Protein AF-A0AAV9RFJ1-F1 (afdb_monomer_lite)

InterPro domains:
  IPR017941 Rieske [2Fe-2S] iron-sulphur domain [PF00355] (71-145)
  IPR017941 Rieske [2Fe-2S] iron-sulphur domain [PS51296] (66-164)
  IPR027033 Cytidine monophosphate-N-acetylneuraminic acid hydroxylase [PTHR46522] (58-634)
  IPR036866 Ribonuclease Z/Hydroxyacylglutathione hydrolase-like [G3DSA:3.60.15.10] (169-332)
  IPR036866 Ribonuclease Z/Hydroxyacylglutathione hydrolase-like [SSF56281] (184-365)
  IPR036922 Rieske [2Fe-2S] iron-sulphur domain superfamily [G3DSA:2.102.10.10] (68-168)
  IPR036922 Rieske [2Fe-2S] iron-sulphur domain superfamily [SSF50022] (71-174)

Organism: NCBI:txid28760

pLDDT: mean 72.51, std 29.25, range [21.67, 98.69]

Secondary structure (DSSP, 8-state):
-------------------------------------------TTSTTSS--S----EEEEEEEEE-HHHHHTPPSEEEEEE-TTT--EEEEEEETTEEEEEESS-TTT-PPEEE-TT-SSS-EEEETTT-PEEETTTTEESSS-TT-BPPEEEEEE-TTS-EEEEEEEEPPGGGSS--PPPPPPTTTEEEEEEETTEEEEEETTEEEEES---SS-BTTTTBEESBPPPTTHHHHHHH-SEEE---SSTTTS-HHHHHHHHHH-TTS-EEEE--SS-TTTTTTTS------EEEE-TT--EESSSSEEEEEEEBSS-TTT-EEEEEEETTEEEEE-TT-SSBGGG---SS-SEEEE------SSTTTTB-STT--HHHHHHHHHHHHHHHHHHHHHHHHHH--SEEEE-S--EE--SGGGHHHHHH-PPPPHHHHHHHHHHH-TTSEE--PPTT-EEEHHHHHH-TT-GGGEEPPPTTS--B-----HHHHHHHHHTTTT-GGGGSTTHHHHHHHHH---S--EEEEEEEE-TTSPBPTTS-EEEEETTTTB--SS--SSS-EEEEEEEEHHHHHHHHHTT--THHHHTTT-EEEEEES----HHHHHIIIIIS-SSPP-HHHHHHHHHHHHHHSPPP------------------------------------------------------------------------------------------------------------------------------------------------------------PPP------------PPP------PPPPPPPP---------------

Radius of gyration: 39.81 Å; chains: 1; bounding box: 115×106×143 Å

Foldseek 3Di:
DDDQDDDDDDDDDDDDDDDDDDDDDDDDDDDDDDDDDDDDDDDPPVVVPPPPDDDQDWDKDFPAKFAQVRLVPDDAAWDWDAHPPPRWIKIWHDDPPDIWIATQFPLALGFGWDDDPPPPPRQWTAGPRHRWIARRVQQATDPDPGGDGGDIWDWDQDPNNMITTMDTGRPQLCPVPFFDADADDWPQWKWADFFFQWIWIHHRPAIEIFQDPQADAWLLQQKDTFWHGPPCSLVSVLVHQEYEQFFQTCSRVPLVSLQSNQVRPLARAYEYEPALFDSCLCVVPSPRRHDHYHYAYASDWDDPDPFKIKGKFAASRCSNTGIWMWIGGSNAIETEREARSCTNSVDDAAAHQEYEYAQWDLLWLPPVQEDDDQSDLVSLQVVLVVVSVVSLVVVLVSCLVRVYQEYEYHNRRIASPDPLCVSSRVRNGIDDVVSSVVSNCVRRVNYHYDYAFNRKMAGSSVCVVPVPDPVRIDHDPPPDGRTDDDHPSCVSLVVLQVLVPDPLVVDPCLVLLLVVQLPQALAQEKEWEFEDASNLHGDPPTDTWIFGRNHRDTDPDDDPDDGKYKYKRFHNSNVSSCSQSVHACCSTISSNRIRMYIPPPDDPNVVNCSRRRVRDSDHRPVVVVVVVVVVVVVPPDDDDDDDDDDDDDDDDDDDDDDDDDDDDDDDDDDDDDDDDDDDDDDDDDDDDDDDDDDDDDDDDDDDDDDDDDDDDDDDDDDDDDDDDDDDDDDDDDDDDDDDDDDDDDDDDDDDDDDDDDDDDDDDDDDDDDDDDDDDDDDDDDDDDDDDDDDDDDDDDDDDDDDDDDDDDDDDDDDDDDDDDDDDDDDDDDDDDDDDDDDDDDD

Sequence (842 aa):
MTLKMLIRVNLHLMSCWPELYRGGSYTWPDSGSTCETFVEGASPKLLRQQLNGKMTARTSMVVLSLDTKEVDSLKDGVNFKKNPSDGKCYIIYKSSSVFKACKNQCKHQGGVFIEDIEDLDGRTVKCTKHNWKLNVSSMKYVNLPDSFQQDELVVEILDEGGMQLVELSPIDPWLTAPRKPLELQEGEVKITYLTHACMELQFGQKCFLFDPWLRGPAFARGWWLLHEPPADCLDRLCAADLIYISHLHSDHLSYPTLKVLSERRPDVPIYVGDTSRPVFWDLEQSKVKLTNIKVTPFGVWQNVDEKLRFMILMDGVHPEVDTCIIVDYKGHMILNTVDCTRPNGGRLPQNVDLMMSDFAGGASGFPMTFQGGKYSNSWKREFIKNERKKLLNYKATLVKSLQPRIYCPFAGYFVEAHPSDKYIKDTNIKNSPEDLNALINKLAPDTKTWTPKPGAMLDLGLALKDPTSSKAITDPPASTKIYKESWEFDLYVDELNSALDSEIFKHSDWIQFYYSWAGFRDYNLVVRMIETDDNFEKLSNGYDYFVDFLDLSFPSTRPDREHHYIEIKNRVGVMRYVVLHGCLWDDLYIGFQNRISRDPDIYHHRFWNHFQTHLPLRCPDWNQFLAGVETLKSRSPSPNTLSPNQRSHQPPTKRSQSEACAATTKTAAPLQKKEQTSRPSTTRIHHTKEVTRPTCPTIPEPTGQNQQSTLSPIPGTRTQPQLDKWGNKTRPTPRPPTRNARPKMAGPPKCKLRACIGTCTPHTQKKRDPKGQPSSQADPTMHHPAHHHAQGKDASPASRRAAQNQAKLRFPTVNLSDARPAAPTYGGQSHHAQVHHSKPCS

Structure (mmCIF, N/CA/C/O backbone):
data_AF-A0AAV9RFJ1-F1
#
_entry.id   AF-A0AAV9RFJ1-F1
#
loop_
_atom_site.group_PDB
_atom_site.id
_atom_site.type_symbol
_atom_site.label_atom_id
_atom_site.label_alt_id
_atom_site.label_comp_id
_atom_site.label_asym_id
_atom_site.label_entity_id
_atom_site.label_seq_id
_atom_site.pdbx_PDB_ins_code
_atom_site.Cartn_x
_atom_site.Cartn_y
_atom_site.Cartn_z
_atom_site.occupancy
_atom_site.B_iso_or_equiv
_atom_site.auth_seq_id
_atom_site.auth_comp_id
_atom_site.auth_asym_id
_atom_site.auth_atom_id
_atom_site.pdbx_PDB_model_num
ATOM 1 N N . MET A 1 1 ? -5.928 24.587 -18.496 1.00 26.61 1 MET A N 1
ATOM 2 C CA . MET A 1 1 ? -6.511 23.295 -18.921 1.00 26.61 1 MET A CA 1
ATOM 3 C C . MET A 1 1 ? -5.387 22.276 -18.982 1.00 26.61 1 MET A C 1
ATOM 5 O O . MET A 1 1 ? -4.255 22.688 -19.178 1.00 26.61 1 MET A O 1
ATOM 9 N N . THR A 1 2 ? -5.697 20.997 -18.759 1.00 24.53 2 THR A N 1
ATOM 10 C CA . THR A 1 2 ? -4.745 19.865 -18.748 1.00 24.53 2 THR A CA 1
ATOM 11 C C . THR A 1 2 ? -3.866 19.763 -17.488 1.00 24.53 2 THR A C 1
ATOM 13 O O . THR A 1 2 ? -2.895 20.489 -17.322 1.00 24.53 2 THR A O 1
ATOM 16 N N . LEU A 1 3 ? -4.247 18.865 -16.565 1.00 22.62 3 LEU A N 1
ATOM 17 C CA . LEU A 1 3 ? -3.451 17.712 -16.097 1.00 22.62 3 LEU A CA 1
ATOM 18 C C . LEU A 1 3 ? -3.885 17.263 -14.683 1.00 22.62 3 LEU A C 1
ATOM 20 O O . LEU A 1 3 ? -3.314 17.655 -13.669 1.00 22.62 3 LEU A O 1
ATOM 24 N N . LYS A 1 4 ? -4.914 16.419 -14.615 1.00 27.06 4 LYS A N 1
ATOM 25 C CA . LYS A 1 4 ? -5.230 15.606 -13.434 1.00 27.06 4 LYS A CA 1
ATOM 26 C C . LYS A 1 4 ? -5.486 14.193 -13.936 1.00 27.06 4 LYS A C 1
ATOM 28 O O . LYS A 1 4 ? -6.610 13.843 -14.272 1.00 27.06 4 LYS A O 1
ATOM 33 N N . MET A 1 5 ? -4.407 13.438 -14.087 1.00 24.27 5 MET A N 1
ATOM 34 C CA . MET A 1 5 ? -4.432 12.062 -14.563 1.00 24.27 5 MET A CA 1
ATOM 35 C C . MET A 1 5 ? -3.676 11.232 -13.531 1.00 24.27 5 MET A C 1
ATOM 37 O O . MET A 1 5 ? -2.452 11.170 -13.532 1.00 24.27 5 MET A O 1
ATOM 41 N N . LEU A 1 6 ? -4.433 10.692 -12.586 1.00 25.56 6 LEU A N 1
ATOM 42 C CA . LEU A 1 6 ? -4.017 9.639 -11.675 1.00 25.56 6 LEU A CA 1
ATOM 43 C C . LEU A 1 6 ? -5.135 8.604 -11.748 1.00 25.56 6 LEU A C 1
ATOM 45 O O . LEU A 1 6 ? -6.279 8.966 -11.494 1.00 25.56 6 LEU A O 1
ATOM 49 N N . ILE A 1 7 ? -4.743 7.381 -12.117 1.00 27.52 7 ILE A N 1
ATOM 50 C CA . ILE A 1 7 ? -5.372 6.093 -11.796 1.00 27.52 7 ILE A CA 1
ATOM 51 C C . ILE A 1 7 ? -6.716 5.810 -12.493 1.00 27.52 7 ILE A C 1
ATOM 53 O O . ILE A 1 7 ? -7.696 6.496 -12.238 1.00 27.52 7 ILE A O 1
ATOM 57 N N . ARG A 1 8 ? -6.795 4.751 -13.322 1.00 30.38 8 ARG A N 1
ATOM 58 C CA . ARG A 1 8 ? -7.927 3.805 -13.221 1.00 30.38 8 ARG A CA 1
ATOM 59 C C . ARG A 1 8 ? -7.742 2.459 -13.919 1.00 30.38 8 ARG A C 1
ATOM 61 O O . ARG A 1 8 ? -7.957 2.365 -15.126 1.00 30.38 8 ARG A O 1
ATOM 68 N N . VAL A 1 9 ? -7.506 1.464 -13.061 1.00 25.45 9 VAL A N 1
ATOM 69 C CA . VAL A 1 9 ? -7.990 0.072 -13.053 1.00 25.45 9 VAL A CA 1
ATOM 70 C C . VAL A 1 9 ? -9.251 -0.255 -13.860 1.00 25.45 9 VAL A C 1
ATOM 72 O O . VAL A 1 9 ? -10.237 0.448 -13.649 1.00 25.45 9 VAL A O 1
ATOM 75 N N . ASN A 1 10 ? -9.302 -1.290 -14.702 1.00 27.69 10 ASN A N 1
ATOM 76 C CA . ASN A 1 10 ? -10.544 -1.972 -15.082 1.00 27.69 10 ASN A CA 1
ATOM 77 C C . ASN A 1 10 ? -10.454 -3.460 -14.710 1.00 27.69 10 ASN A C 1
ATOM 79 O O . ASN A 1 10 ? -9.472 -4.105 -15.066 1.00 27.69 10 ASN A O 1
ATOM 83 N N . LEU A 1 11 ? -11.494 -3.991 -14.063 1.00 25.27 11 LEU A N 1
ATOM 84 C CA . LEU A 1 11 ? -11.711 -5.418 -13.822 1.00 25.27 11 LEU A CA 1
ATOM 85 C C . LEU A 1 11 ? -13.104 -5.810 -14.325 1.00 25.27 11 LEU A C 1
ATOM 87 O O . LEU A 1 11 ? -14.069 -5.052 -14.207 1.00 25.27 11 LEU A O 1
ATOM 91 N N . HIS A 1 12 ? -13.175 -7.007 -14.901 1.00 21.92 12 HIS A N 1
ATOM 92 C CA . HIS A 1 12 ? -14.401 -7.684 -15.297 1.00 21.92 12 HIS A CA 1
ATOM 93 C C . HIS A 1 12 ? -15.091 -8.329 -14.082 1.00 21.92 12 HIS A C 1
ATOM 95 O O . HIS A 1 12 ? -14.453 -8.869 -13.186 1.00 21.92 12 HIS A O 1
ATOM 101 N N . LEU A 1 13 ? -16.419 -8.243 -14.121 1.00 23.84 13 LEU A N 1
ATOM 102 C CA . LEU A 1 13 ? -17.467 -8.877 -13.318 1.00 23.84 13 LEU A CA 1
ATOM 103 C C . LEU A 1 13 ? -17.095 -10.142 -12.518 1.00 23.84 13 LEU A C 1
ATOM 105 O O . LEU A 1 13 ? -16.802 -11.174 -13.109 1.00 23.84 13 LEU A O 1
ATOM 109 N N . MET A 1 14 ? -17.361 -10.118 -11.206 1.00 21.67 14 MET A N 1
ATOM 110 C CA . MET A 1 14 ? -18.034 -11.224 -10.510 1.00 21.67 14 MET A CA 1
ATOM 111 C C . MET A 1 14 ? -18.910 -10.692 -9.368 1.00 21.67 14 MET A C 1
ATOM 113 O O . MET A 1 14 ? -18.450 -10.314 -8.296 1.00 21.67 14 MET A O 1
ATOM 117 N N . SER A 1 15 ? -20.215 -10.693 -9.615 1.00 25.31 15 SER A N 1
ATOM 118 C CA . SER A 1 15 ? -21.238 -10.861 -8.589 1.00 25.31 15 SER A CA 1
ATOM 119 C C . SER A 1 15 ? -21.367 -12.352 -8.273 1.00 25.31 15 SER A C 1
ATOM 121 O O . SER A 1 15 ? -21.667 -13.103 -9.193 1.00 25.31 15 SER A O 1
ATOM 123 N N . CYS A 1 16 ? -21.184 -12.776 -7.025 1.00 24.34 16 CYS A N 1
ATOM 124 C CA . CYS A 1 16 ? -21.621 -14.069 -6.454 1.00 24.34 16 CYS A CA 1
ATOM 125 C C . CYS A 1 16 ? -21.392 -13.939 -4.932 1.00 24.34 16 CYS A C 1
ATOM 127 O O . CYS A 1 16 ? -20.328 -13.484 -4.538 1.00 24.34 16 CYS A O 1
ATOM 129 N N . TRP A 1 17 ? -22.291 -14.160 -3.968 1.00 21.75 17 TRP A N 1
ATOM 130 C CA . TRP A 1 17 ? -23.336 -15.171 -3.745 1.00 21.75 17 TRP A CA 1
ATOM 131 C C . TRP A 1 17 ? -22.938 -16.593 -4.169 1.00 21.75 17 TRP A C 1
ATOM 133 O O . TRP A 1 17 ? -22.791 -16.839 -5.360 1.00 21.75 17 TRP A O 1
ATOM 143 N N . PRO A 1 18 ? -22.712 -17.515 -3.206 1.00 31.55 18 PRO A N 1
ATOM 144 C CA . PRO A 1 18 ? -21.989 -18.754 -3.447 1.00 31.55 18 PRO A CA 1
ATOM 145 C C . PRO A 1 18 ? -22.940 -19.879 -3.849 1.00 31.55 18 PRO A C 1
ATOM 147 O O . PRO A 1 18 ? -23.906 -20.139 -3.138 1.00 31.55 18 PRO A O 1
ATOM 150 N N . GLU A 1 19 ? -22.619 -20.614 -4.910 1.00 23.62 19 GLU A N 1
ATOM 151 C CA . GLU A 1 19 ? -23.041 -22.008 -5.051 1.00 23.62 19 GLU A CA 1
ATOM 152 C C . GLU A 1 19 ? -22.117 -22.759 -6.030 1.00 23.62 19 GLU A C 1
ATOM 154 O O . GLU A 1 19 ? -21.965 -22.399 -7.191 1.00 23.62 19 GLU A O 1
ATOM 159 N N . LEU A 1 20 ? -21.443 -23.770 -5.466 1.00 27.42 20 LEU A N 1
ATOM 160 C CA . LEU A 1 20 ? -21.006 -25.042 -6.054 1.00 27.42 20 LEU A CA 1
ATOM 161 C C . LEU A 1 20 ? -20.701 -25.081 -7.559 1.00 27.42 20 LEU A C 1
ATOM 163 O O . LEU A 1 20 ? -21.618 -25.277 -8.333 1.00 27.42 20 LEU A O 1
ATOM 167 N N . TYR A 1 21 ? -19.420 -25.156 -7.938 1.00 23.72 21 TYR A N 1
ATOM 168 C CA . TYR A 1 21 ? -18.970 -26.071 -9.001 1.00 23.72 21 TYR A CA 1
ATOM 169 C C . TYR A 1 21 ? -17.499 -26.468 -8.784 1.00 23.72 21 TYR A C 1
ATOM 171 O O . TYR A 1 21 ? -16.572 -25.706 -9.042 1.00 23.72 21 TYR A O 1
ATOM 179 N N . ARG A 1 22 ? -17.284 -27.703 -8.307 1.00 27.67 22 ARG A N 1
ATOM 180 C CA . ARG A 1 22 ? -16.073 -28.481 -8.609 1.00 27.67 22 ARG A CA 1
ATOM 181 C C . ARG A 1 22 ? -16.404 -29.370 -9.797 1.00 27.67 22 ARG A C 1
ATOM 183 O O . ARG A 1 22 ? -17.443 -30.025 -9.791 1.00 27.67 22 ARG A O 1
ATOM 190 N N . GLY A 1 23 ? -15.505 -29.410 -10.775 1.00 23.36 23 GLY A N 1
ATOM 191 C CA . GLY A 1 23 ? -15.571 -30.352 -11.883 1.00 23.36 23 GLY A CA 1
ATOM 192 C C . GLY A 1 23 ? -15.609 -31.799 -11.388 1.00 23.36 23 GLY A C 1
ATOM 193 O O . GLY A 1 23 ? -14.775 -32.225 -10.589 1.00 23.36 23 GLY A O 1
ATOM 194 N N . GLY A 1 24 ? -16.590 -32.537 -11.890 1.00 23.38 24 GLY A N 1
ATOM 195 C CA . GLY A 1 24 ? -16.728 -33.978 -11.762 1.00 23.38 24 GLY A CA 1
ATOM 196 C C . GLY A 1 24 ? -17.602 -34.457 -12.911 1.00 23.38 24 GLY A C 1
ATOM 197 O O . GLY A 1 24 ? -18.799 -34.196 -12.935 1.00 23.38 24 GLY A O 1
ATOM 198 N N . SER A 1 25 ? -16.979 -35.097 -13.891 1.00 25.23 25 SER A N 1
ATOM 199 C CA . SER A 1 25 ? -17.618 -35.722 -15.045 1.00 25.23 25 SER A CA 1
ATOM 200 C C . SER A 1 25 ? -18.618 -36.798 -14.613 1.00 25.23 25 SER A C 1
ATOM 202 O O . SER A 1 25 ? -18.194 -37.836 -14.110 1.00 25.23 25 SER A O 1
ATOM 204 N N . TYR A 1 26 ? -19.911 -36.582 -14.858 1.00 22.41 26 TYR A N 1
ATOM 205 C CA . TYR A 1 26 ? -20.922 -37.640 -14.903 1.00 22.41 26 TYR A CA 1
ATOM 206 C C . TYR A 1 26 ? -21.966 -37.306 -15.974 1.00 22.41 26 TYR A C 1
ATOM 208 O O . TYR A 1 26 ? -22.657 -36.296 -15.905 1.00 22.41 26 TYR A O 1
ATOM 216 N N . THR A 1 27 ? -22.039 -38.165 -16.984 1.00 24.88 27 THR A N 1
ATOM 217 C CA . THR A 1 27 ? -23.083 -38.240 -18.014 1.00 24.88 27 THR A CA 1
ATOM 218 C C . THR A 1 27 ? -24.304 -38.978 -17.476 1.00 24.88 27 THR A C 1
ATOM 220 O O . THR A 1 27 ? -24.086 -40.035 -16.894 1.00 24.88 27 THR A O 1
ATOM 223 N N . TRP A 1 28 ? -25.530 -38.498 -17.732 1.00 22.83 28 TRP A N 1
ATOM 224 C CA . TRP A 1 28 ? -26.802 -39.261 -17.790 1.00 22.83 28 TRP A CA 1
ATOM 225 C C . TRP A 1 28 ? -27.907 -38.390 -18.451 1.00 22.83 28 TRP A C 1
ATOM 227 O O . TRP A 1 28 ? -27.690 -37.185 -18.584 1.00 22.83 28 TRP A O 1
ATOM 237 N N . PRO A 1 29 ? -29.019 -38.965 -18.961 1.00 25.20 29 PRO A N 1
ATOM 238 C CA . PRO A 1 29 ? -29.502 -38.712 -20.317 1.00 25.20 29 PRO A CA 1
ATOM 239 C C . PRO A 1 29 ? -30.850 -37.971 -20.394 1.00 25.20 29 PRO A C 1
ATOM 241 O O . PRO A 1 29 ? -31.520 -37.726 -19.393 1.00 25.20 29 PRO A O 1
ATOM 244 N N . ASP A 1 30 ? -31.213 -37.677 -21.641 1.00 26.06 30 ASP A N 1
ATOM 245 C CA . ASP A 1 30 ? -32.448 -37.085 -22.156 1.00 26.06 30 ASP A CA 1
ATOM 246 C C . ASP A 1 30 ? -33.770 -37.517 -21.500 1.00 26.06 30 ASP A C 1
ATOM 248 O O . ASP A 1 30 ? -34.060 -38.697 -21.311 1.00 26.06 30 ASP A O 1
ATOM 252 N N . SER A 1 31 ? -34.636 -36.525 -21.289 1.00 25.59 31 SER A N 1
ATOM 253 C CA . SER A 1 31 ? -36.084 -36.524 -21.577 1.00 25.59 31 SER A CA 1
ATOM 254 C C . SER A 1 31 ? -36.575 -35.095 -21.280 1.00 25.59 31 SER A C 1
ATOM 256 O O . SER A 1 31 ? -36.281 -34.547 -20.228 1.00 25.59 31 SER A O 1
ATOM 258 N N . GLY A 1 32 ? -37.205 -34.334 -22.173 1.00 23.62 32 GLY A N 1
ATOM 259 C CA . GLY A 1 32 ? -38.203 -34.715 -23.158 1.00 23.62 32 GLY A CA 1
ATOM 260 C C . GLY A 1 32 ? -39.590 -34.440 -22.578 1.00 23.62 32 GLY A C 1
ATOM 261 O O . GLY A 1 32 ? -40.211 -35.354 -22.052 1.00 23.62 32 GLY A O 1
ATOM 262 N N . SER A 1 33 ? -40.068 -33.192 -22.626 1.00 23.36 33 SER A N 1
ATOM 263 C CA . SER A 1 33 ? -41.500 -32.879 -22.789 1.00 23.36 33 SER A CA 1
ATOM 264 C C . SER A 1 33 ? -41.757 -31.376 -22.941 1.00 23.36 33 SER A C 1
ATOM 266 O O . SER A 1 33 ? -41.139 -30.523 -22.313 1.00 23.36 33 SER A O 1
ATOM 268 N N . THR A 1 34 ? -42.656 -31.122 -23.878 1.00 24.02 34 THR A N 1
ATOM 269 C CA . THR A 1 34 ? -43.112 -29.888 -24.514 1.00 24.02 34 THR A CA 1
ATOM 270 C C . THR A 1 34 ? -44.300 -29.230 -23.797 1.00 24.02 34 THR A C 1
ATOM 272 O O . THR A 1 34 ? -44.888 -29.835 -22.906 1.00 24.02 34 THR A O 1
ATOM 275 N N . CYS A 1 35 ? -44.681 -28.054 -24.327 1.00 22.61 35 CYS A N 1
ATOM 276 C CA . CYS A 1 35 ? -45.974 -27.330 -24.291 1.00 22.61 35 CYS A CA 1
ATOM 277 C C . CYS A 1 35 ? -45.919 -25.998 -23.522 1.00 22.61 35 CYS A C 1
ATOM 279 O O . CYS A 1 35 ? -45.650 -25.966 -22.329 1.00 22.61 35 CYS A O 1
ATOM 281 N N . GLU A 1 36 ? -45.920 -24.848 -24.206 1.00 23.22 36 GLU A N 1
ATOM 282 C CA . GLU A 1 36 ? -47.013 -24.176 -24.958 1.00 23.22 36 GLU A CA 1
ATOM 283 C C . GLU A 1 36 ? -47.830 -23.192 -24.089 1.00 23.22 36 GLU A C 1
ATOM 285 O O . GLU A 1 36 ? -48.712 -23.573 -23.334 1.00 23.22 36 GLU A O 1
ATOM 290 N N . THR A 1 37 ? -47.476 -21.908 -24.249 1.00 24.58 37 THR A N 1
ATOM 291 C CA . THR A 1 37 ? -48.307 -20.708 -24.523 1.00 24.58 37 THR A CA 1
ATOM 292 C C . THR A 1 37 ? -49.541 -20.279 -23.691 1.00 24.58 37 THR A C 1
ATOM 294 O O . THR A 1 37 ? -50.466 -21.048 -23.465 1.00 24.58 37 THR A O 1
ATOM 297 N N . PHE A 1 38 ? -49.591 -18.938 -23.500 1.00 24.73 38 PHE A N 1
ATOM 298 C CA . PHE A 1 38 ? -50.697 -18.013 -23.129 1.00 24.73 38 PHE A CA 1
ATOM 299 C C . PHE A 1 38 ? -51.061 -17.945 -21.621 1.00 24.73 38 PHE A C 1
ATOM 301 O O . PHE A 1 38 ? -51.048 -18.958 -20.943 1.00 24.73 38 PHE A O 1
ATOM 308 N N . VAL A 1 39 ? -51.339 -16.804 -20.960 1.00 24.98 39 VAL A N 1
ATOM 309 C CA . VAL A 1 39 ? -52.021 -15.537 -21.318 1.00 24.98 39 VAL A CA 1
ATOM 310 C C . VAL A 1 39 ? -51.517 -14.379 -20.415 1.00 24.98 39 VAL A C 1
ATOM 312 O O . VAL A 1 39 ? -51.127 -14.596 -19.269 1.00 24.98 39 VAL A O 1
ATOM 315 N N . GLU A 1 40 ? -51.563 -13.146 -20.932 1.00 27.86 40 GLU A N 1
ATOM 316 C CA . GLU A 1 40 ? -51.359 -11.865 -20.236 1.00 27.86 40 GLU A CA 1
ATOM 317 C C . GLU A 1 40 ? -52.373 -11.577 -19.105 1.00 27.86 40 GLU A C 1
ATOM 319 O O . GLU A 1 40 ? -53.556 -11.881 -19.211 1.00 27.86 40 GLU A O 1
ATOM 324 N N . GLY A 1 41 ? -51.931 -10.847 -18.072 1.00 34.12 41 GLY A N 1
ATOM 325 C CA . GLY A 1 41 ? -52.819 -10.045 -17.219 1.00 34.12 41 GLY A CA 1
ATOM 326 C C . GLY A 1 41 ? -52.964 -10.514 -15.769 1.00 34.12 41 GLY A C 1
ATOM 327 O O . GLY A 1 41 ? -53.931 -11.180 -15.413 1.00 34.12 41 GLY A O 1
ATOM 328 N N . ALA A 1 42 ? -52.065 -10.060 -14.888 1.00 25.14 42 ALA A N 1
ATOM 329 C CA . ALA A 1 42 ? -52.324 -10.021 -13.447 1.00 25.14 42 ALA A CA 1
ATOM 330 C C . ALA A 1 42 ? -51.612 -8.830 -12.773 1.00 25.14 42 ALA A C 1
ATOM 332 O O . ALA A 1 42 ? -50.449 -8.535 -13.036 1.00 25.14 42 ALA A O 1
ATOM 333 N N . SER A 1 43 ? -52.357 -8.140 -11.907 1.00 28.27 43 SER A N 1
ATOM 334 C CA . SER A 1 43 ? -52.012 -6.907 -11.183 1.00 28.27 43 SER A CA 1
ATOM 335 C C . SER A 1 43 ? -50.774 -7.028 -10.258 1.00 28.27 43 SER A C 1
ATOM 337 O O . SER A 1 43 ? -50.578 -8.084 -9.646 1.00 28.27 43 SER A O 1
ATOM 339 N N . PRO A 1 44 ? -49.988 -5.943 -10.038 1.00 30.78 44 PRO A N 1
ATOM 340 C CA . PRO A 1 44 ? -48.752 -5.951 -9.234 1.00 30.78 44 PRO A CA 1
ATOM 341 C C . PRO A 1 44 ? -48.902 -6.361 -7.758 1.00 30.78 44 PRO A C 1
ATOM 343 O O . PRO A 1 44 ? -47.902 -6.515 -7.056 1.00 30.78 44 PRO A O 1
ATOM 346 N N . LYS A 1 45 ? -50.126 -6.538 -7.246 1.00 30.00 45 LYS A N 1
ATOM 347 C CA . LYS A 1 45 ? -50.362 -6.883 -5.835 1.00 30.00 45 LYS A CA 1
ATOM 348 C C . LYS A 1 45 ? -50.179 -8.368 -5.500 1.00 30.00 45 LYS A C 1
ATOM 350 O O . LYS A 1 45 ? -49.984 -8.668 -4.325 1.00 30.00 45 LYS A O 1
ATOM 355 N N . LEU A 1 46 ? -50.159 -9.281 -6.479 1.00 27.28 46 LEU A N 1
ATOM 356 C CA . LEU A 1 46 ? -49.941 -10.716 -6.213 1.00 27.28 46 LEU A CA 1
ATOM 357 C C . LEU A 1 46 ? -48.466 -11.160 -6.269 1.00 27.28 46 LEU A C 1
ATOM 359 O O . LEU A 1 46 ? -48.122 -12.192 -5.699 1.00 27.28 46 LEU A O 1
ATOM 363 N N . LEU A 1 47 ? -47.564 -10.361 -6.855 1.00 27.56 47 LEU A N 1
ATOM 364 C CA . LEU A 1 47 ? -46.130 -10.693 -6.925 1.00 27.56 47 LEU A CA 1
ATOM 365 C C . LEU A 1 47 ? -45.399 -10.602 -5.568 1.00 27.56 47 LEU A C 1
ATOM 367 O O . LEU A 1 47 ? -44.255 -11.036 -5.450 1.00 27.56 47 LEU A O 1
ATOM 371 N N . ARG A 1 48 ? -46.047 -10.064 -4.525 1.00 30.33 48 ARG A N 1
ATOM 372 C CA . ARG A 1 48 ? -45.457 -9.893 -3.185 1.00 30.33 48 ARG A CA 1
ATOM 373 C C . ARG A 1 48 ? -45.503 -11.138 -2.291 1.00 30.33 48 ARG A C 1
ATOM 375 O O . ARG A 1 48 ? -44.914 -11.093 -1.217 1.00 30.33 48 ARG A O 1
ATOM 382 N N . GLN A 1 49 ? -46.162 -12.231 -2.692 1.00 29.17 49 GLN A N 1
ATOM 383 C CA . GLN A 1 49 ? -46.344 -13.406 -1.818 1.00 29.17 49 GLN A CA 1
ATOM 384 C C . GLN A 1 49 ? -45.689 -14.717 -2.286 1.00 29.17 49 GLN A C 1
ATOM 386 O O . GLN A 1 49 ? -45.715 -15.682 -1.529 1.00 29.17 49 GLN A O 1
ATOM 391 N N . GLN A 1 50 ? -45.033 -14.767 -3.452 1.00 25.64 50 GLN A N 1
ATOM 392 C CA . GLN A 1 50 ? -44.388 -16.002 -3.947 1.00 25.64 50 GLN A CA 1
ATOM 393 C C . GLN A 1 50 ? -42.859 -15.940 -4.122 1.00 25.64 50 GLN A C 1
ATOM 395 O O . GLN A 1 50 ? -42.255 -16.907 -4.573 1.00 25.64 50 GLN A O 1
ATOM 400 N N . LEU A 1 51 ? -42.201 -14.871 -3.667 1.00 28.70 51 LEU A N 1
ATOM 401 C CA . LEU A 1 51 ? -40.734 -14.770 -3.603 1.00 28.70 51 LEU A CA 1
ATOM 402 C C . LEU A 1 51 ? -40.236 -14.866 -2.152 1.00 28.70 51 LEU A C 1
ATOM 404 O O . LEU A 1 51 ? -39.598 -13.953 -1.638 1.00 28.70 51 LEU A O 1
ATOM 408 N N . ASN A 1 52 ? -40.536 -15.976 -1.473 1.00 34.75 52 ASN A N 1
ATOM 409 C CA . ASN A 1 52 ? -39.966 -16.290 -0.160 1.00 34.75 52 ASN A CA 1
ATOM 410 C C . ASN A 1 52 ? -39.003 -17.480 -0.280 1.00 34.75 52 ASN A C 1
ATOM 412 O O . ASN A 1 52 ? -39.349 -18.627 -0.015 1.00 34.75 52 ASN A O 1
ATOM 416 N N . GLY A 1 53 ? -37.771 -17.178 -0.692 1.00 29.30 53 GLY A N 1
ATOM 417 C CA . GLY A 1 53 ? -36.648 -18.112 -0.720 1.00 29.30 53 GLY A CA 1
ATOM 418 C C . GLY A 1 53 ? -35.346 -17.375 -1.032 1.00 29.30 53 GLY A C 1
ATOM 419 O O . GLY A 1 53 ? -35.059 -17.113 -2.191 1.00 29.30 53 GLY A O 1
ATOM 420 N N . LYS A 1 54 ? -34.577 -17.034 0.014 1.00 34.62 54 LYS A N 1
ATOM 421 C CA . LYS A 1 54 ? -33.288 -16.299 -0.005 1.00 34.62 54 LYS A CA 1
ATOM 422 C C . LYS A 1 54 ? -33.350 -14.832 -0.488 1.00 34.62 54 LYS A C 1
ATOM 424 O O . LYS A 1 54 ? -32.671 -14.452 -1.436 1.00 34.62 54 LYS A O 1
ATOM 429 N N . MET A 1 55 ? -34.069 -13.958 0.226 1.00 33.75 55 MET A N 1
ATOM 430 C CA . MET A 1 55 ? -33.782 -12.516 0.158 1.00 33.75 55 MET A CA 1
ATOM 431 C C . MET A 1 55 ? -32.668 -12.152 1.144 1.00 33.75 55 MET A C 1
ATOM 433 O O . MET A 1 55 ? -32.799 -12.339 2.352 1.00 33.75 55 MET A O 1
ATOM 437 N N . THR A 1 56 ? -31.575 -11.596 0.623 1.00 42.62 56 THR A N 1
ATOM 438 C CA . THR A 1 56 ? -30.679 -10.745 1.407 1.00 42.62 56 THR A CA 1
ATOM 439 C C . THR A 1 56 ? -31.481 -9.592 1.974 1.00 42.62 56 THR A C 1
ATOM 441 O O . THR A 1 56 ? -32.155 -8.891 1.223 1.00 42.62 56 THR A O 1
ATOM 444 N N . ALA A 1 57 ? -31.417 -9.373 3.285 1.00 47.97 57 ALA A N 1
ATOM 445 C CA . ALA A 1 57 ? -31.995 -8.177 3.871 1.00 47.97 57 ALA A CA 1
ATOM 446 C C . ALA A 1 57 ? -31.288 -6.950 3.258 1.00 47.97 57 ALA A C 1
ATOM 448 O O . ALA A 1 57 ? -30.084 -6.755 3.428 1.00 47.97 57 ALA A O 1
ATOM 449 N N . ARG A 1 58 ? -32.025 -6.180 2.454 1.00 57.22 58 ARG A N 1
ATOM 450 C CA . ARG A 1 58 ? -31.581 -4.920 1.849 1.00 57.22 58 ARG A CA 1
ATOM 451 C C . ARG A 1 58 ? -32.166 -3.784 2.669 1.00 57.22 58 ARG A C 1
ATOM 453 O O . ARG A 1 58 ? -33.359 -3.792 2.962 1.00 57.22 58 ARG A O 1
ATOM 460 N N . THR A 1 59 ? -31.341 -2.813 3.024 1.00 62.75 59 THR A N 1
ATOM 461 C CA . THR A 1 59 ? -31.812 -1.559 3.611 1.00 62.75 59 THR A CA 1
ATOM 462 C C . THR A 1 59 ? -32.080 -0.574 2.481 1.00 62.75 59 THR A C 1
ATOM 464 O O . THR A 1 59 ? -31.186 -0.285 1.684 1.00 62.75 59 THR A O 1
ATOM 467 N N . SER A 1 60 ? -33.313 -0.081 2.399 1.00 75.69 60 SER A N 1
ATOM 468 C CA . SER A 1 60 ? -33.699 1.030 1.530 1.00 75.69 60 SER A CA 1
ATOM 469 C C . SER A 1 60 ? -33.627 2.326 2.326 1.00 75.69 60 SER A C 1
ATOM 471 O O . SER A 1 60 ? -34.258 2.436 3.378 1.00 75.69 60 SER A O 1
ATOM 473 N N . MET A 1 61 ? -32.879 3.307 1.831 1.00 80.62 61 MET A N 1
ATOM 474 C CA . MET A 1 61 ? -32.816 4.638 2.430 1.00 80.62 61 MET A CA 1
ATOM 475 C C . MET A 1 61 ? -33.225 5.677 1.395 1.00 80.62 61 MET A C 1
ATOM 477 O O . MET A 1 61 ? -32.661 5.714 0.301 1.00 80.62 61 MET A O 1
ATOM 481 N N . VAL A 1 62 ? -34.181 6.536 1.746 1.00 85.38 62 VAL A N 1
ATOM 482 C CA . VAL A 1 62 ? -34.510 7.711 0.935 1.00 85.38 62 VAL A CA 1
ATOM 483 C C . VAL A 1 62 ? -33.368 8.713 1.085 1.00 85.38 62 VAL A C 1
ATOM 485 O O . VAL A 1 62 ? -33.083 9.185 2.185 1.00 85.38 62 VAL A O 1
ATOM 488 N N . VAL A 1 63 ? -32.680 9.001 -0.016 1.00 86.38 63 VAL A N 1
ATOM 489 C CA . VAL A 1 63 ? -31.504 9.884 -0.045 1.00 86.38 63 VAL A CA 1
ATOM 490 C C . VAL A 1 63 ? -31.830 11.295 -0.529 1.00 86.38 63 VAL A C 1
ATOM 492 O O . VAL A 1 63 ? -31.063 12.223 -0.269 1.00 86.38 63 VAL A O 1
ATOM 495 N N . LEU A 1 64 ? -32.966 11.467 -1.206 1.00 90.56 64 LEU A N 1
ATOM 496 C CA . LEU A 1 64 ? -33.515 12.753 -1.626 1.00 90.56 64 LEU A CA 1
ATOM 497 C C . LEU A 1 64 ? -35.029 12.616 -1.813 1.00 90.56 64 LEU A C 1
ATOM 499 O O . LEU A 1 64 ? -35.478 11.630 -2.393 1.00 90.56 64 LEU A O 1
ATOM 503 N N . SER A 1 65 ? -35.780 13.629 -1.391 1.00 90.81 65 SER A N 1
ATOM 504 C CA . SER A 1 65 ? -37.205 13.781 -1.695 1.00 90.81 65 SER A CA 1
ATOM 505 C C . SER A 1 65 ? -37.417 15.122 -2.386 1.00 90.81 65 SER A C 1
ATOM 507 O O . SER A 1 65 ? -36.839 16.117 -1.951 1.00 90.81 65 SER A O 1
ATOM 509 N N . LEU A 1 66 ? -38.219 15.133 -3.444 1.00 89.81 66 LEU A N 1
ATOM 510 C CA . LEU A 1 66 ? -38.627 16.313 -4.199 1.00 89.81 66 LEU A CA 1
ATOM 511 C C . LEU A 1 66 ? -40.152 16.401 -4.203 1.00 89.81 66 LEU A C 1
ATOM 513 O O . LEU A 1 66 ? -40.830 15.387 -4.405 1.00 89.81 66 LEU A O 1
ATOM 517 N N . ASP A 1 67 ? -40.683 17.602 -3.999 1.00 89.06 67 ASP A N 1
ATOM 518 C CA . ASP A 1 67 ? -42.119 17.847 -4.139 1.00 89.06 67 ASP A CA 1
ATOM 519 C C . ASP A 1 67 ? -42.551 17.937 -5.615 1.00 89.06 67 ASP A C 1
ATOM 521 O O . ASP A 1 67 ? -41.727 17.986 -6.532 1.00 89.06 67 ASP A O 1
ATOM 525 N N . THR A 1 68 ? -43.860 17.961 -5.863 1.00 88.56 68 THR A N 1
ATOM 526 C CA . THR A 1 68 ? -44.428 17.999 -7.219 1.00 88.56 68 THR A CA 1
ATOM 527 C C . THR A 1 68 ? -43.934 19.202 -8.032 1.00 88.56 68 THR A C 1
ATOM 529 O O . THR A 1 68 ? -43.577 19.053 -9.197 1.00 88.56 68 THR A O 1
ATOM 532 N N . LYS A 1 69 ? -43.806 20.389 -7.419 1.00 87.50 69 LYS A N 1
ATOM 533 C CA . LYS A 1 69 ? -43.313 21.592 -8.116 1.00 87.50 69 LYS A CA 1
ATOM 534 C C . LYS A 1 69 ? -41.842 21.448 -8.488 1.00 87.50 69 LYS A C 1
ATOM 536 O O . LYS A 1 69 ? -41.413 21.896 -9.553 1.00 87.50 69 LYS A O 1
ATOM 541 N N . GLU A 1 70 ? -41.050 20.841 -7.613 1.00 87.62 70 GLU A N 1
ATOM 542 C CA . GLU A 1 70 ? -39.639 20.580 -7.858 1.00 87.62 70 GLU A CA 1
ATOM 543 C C . GLU A 1 70 ? -39.429 19.545 -8.962 1.00 87.62 70 GLU A C 1
ATOM 545 O O . GLU A 1 70 ? -38.511 19.724 -9.769 1.00 87.62 70 GLU A O 1
ATOM 550 N N . VAL A 1 71 ? -40.274 18.514 -9.032 1.00 86.06 71 VAL A N 1
ATOM 551 C CA . VAL A 1 71 ? -40.273 17.515 -10.112 1.00 86.06 71 VAL A CA 1
ATOM 552 C C . VAL A 1 71 ? -40.671 18.150 -11.443 1.00 86.06 71 VAL A C 1
ATOM 554 O O . VAL A 1 71 ? -39.969 17.960 -12.442 1.00 86.06 71 VAL A O 1
ATOM 557 N N . ASP A 1 72 ? -41.716 18.977 -11.453 1.00 86.00 72 ASP A N 1
ATOM 558 C CA . ASP A 1 72 ? -42.167 19.706 -12.645 1.00 86.00 72 ASP A CA 1
ATOM 559 C C . ASP A 1 72 ? -41.102 20.686 -13.161 1.00 86.00 72 ASP A C 1
ATOM 561 O O . ASP A 1 72 ? -40.974 20.905 -14.366 1.00 86.00 72 ASP A O 1
ATOM 565 N N . SER A 1 73 ? -40.274 21.232 -12.262 1.00 89.19 73 SER A N 1
ATOM 566 C CA . SER A 1 73 ? -39.164 22.128 -12.614 1.00 89.19 73 SER A CA 1
ATOM 567 C C . SER A 1 73 ? -37.952 21.431 -13.253 1.00 89.19 73 SER A C 1
ATOM 569 O O . SER A 1 73 ? -37.041 22.118 -13.729 1.00 89.19 73 SER A O 1
ATOM 571 N N . LEU A 1 74 ? -37.895 20.091 -13.246 1.00 89.50 74 LEU A N 1
ATOM 572 C CA . LEU A 1 74 ? -36.786 19.339 -13.840 1.00 89.50 74 LEU A CA 1
ATOM 573 C C . LEU A 1 74 ? -36.802 19.483 -15.364 1.00 89.50 74 LEU A C 1
ATOM 575 O O . LEU A 1 74 ? -37.780 19.131 -16.035 1.00 89.50 74 LEU A O 1
ATOM 579 N N . LYS A 1 75 ? -35.680 19.957 -15.907 1.00 88.00 75 LYS A N 1
ATOM 580 C CA . LYS A 1 75 ? -35.470 20.104 -17.350 1.00 88.00 75 LYS A CA 1
ATOM 581 C C . LYS A 1 75 ? -35.155 18.748 -17.972 1.00 88.00 75 LYS A C 1
ATOM 583 O O . LYS A 1 75 ? -34.591 17.884 -17.302 1.00 88.00 75 LYS A O 1
ATOM 588 N N . ASP A 1 76 ? -35.473 18.575 -19.249 1.00 87.38 76 ASP A N 1
ATOM 589 C CA . ASP A 1 76 ? -34.970 17.424 -20.001 1.00 87.38 76 ASP A CA 1
ATOM 590 C C . ASP A 1 76 ? -33.436 17.473 -20.059 1.00 87.38 76 ASP A C 1
ATOM 592 O O . ASP A 1 76 ? -32.844 18.535 -20.267 1.00 87.38 76 ASP A O 1
ATOM 596 N N . GLY A 1 77 ? -32.794 16.327 -19.831 1.00 87.00 77 GLY A N 1
ATOM 597 C CA . GLY A 1 77 ? -31.348 16.214 -19.652 1.00 87.00 77 GLY A CA 1
ATOM 598 C C . GLY A 1 77 ? -30.923 16.091 -18.185 1.00 87.00 77 GLY A C 1
ATOM 599 O O . GLY A 1 77 ? -31.626 15.517 -17.348 1.00 87.00 77 GLY A O 1
ATOM 600 N N . VAL A 1 78 ? -29.716 16.569 -17.882 1.00 89.75 78 VAL A N 1
ATOM 601 C CA . VAL A 1 78 ? -29.083 16.453 -16.560 1.00 89.75 78 VAL A CA 1
ATOM 602 C C . VAL A 1 78 ? -29.587 17.532 -15.599 1.00 89.75 78 VAL A C 1
ATOM 604 O O . VAL A 1 78 ? -29.548 18.717 -15.905 1.00 89.75 78 VAL A O 1
ATOM 607 N N . ASN A 1 79 ? -29.978 17.134 -14.388 1.00 91.31 79 ASN A N 1
ATOM 608 C CA . ASN A 1 79 ? -30.351 18.040 -13.305 1.00 91.31 79 ASN A CA 1
ATOM 609 C C . ASN A 1 79 ? -29.542 17.722 -12.044 1.00 91.31 79 ASN A C 1
ATOM 611 O O . ASN A 1 79 ? -29.467 16.569 -11.621 1.00 91.31 79 ASN A O 1
ATOM 615 N N . PHE A 1 80 ? -28.987 18.746 -11.396 1.00 91.50 80 PHE A N 1
ATOM 616 C CA . PHE A 1 80 ? -28.296 18.606 -10.113 1.00 91.50 80 PHE A CA 1
ATOM 617 C C . PHE A 1 80 ? -29.201 19.070 -8.973 1.00 91.50 80 PHE A C 1
ATOM 619 O O . PHE A 1 80 ? -29.631 20.225 -8.946 1.00 91.50 80 PHE A O 1
ATOM 626 N N . LYS A 1 81 ? -29.467 18.192 -8.005 1.00 92.06 81 LYS A N 1
ATOM 627 C CA . LYS A 1 81 ? -30.295 18.502 -6.830 1.00 92.06 81 LYS A CA 1
ATOM 628 C C . LYS A 1 81 ? -29.539 18.182 -5.552 1.00 92.06 81 LYS A C 1
ATOM 630 O O . LYS A 1 81 ? -28.922 17.129 -5.430 1.00 92.06 81 LYS A O 1
ATOM 635 N N . LYS A 1 82 ? -29.562 19.110 -4.598 1.00 90.00 82 LYS A N 1
ATOM 636 C CA . LYS A 1 82 ? -28.949 18.916 -3.281 1.00 90.00 82 LYS A CA 1
ATOM 637 C C . LYS A 1 82 ? -30.019 18.521 -2.284 1.00 90.00 82 LYS A C 1
ATOM 639 O O . LYS A 1 82 ? -31.062 19.161 -2.252 1.00 90.00 82 LYS A O 1
ATOM 644 N N . ASN A 1 83 ? -29.732 17.526 -1.456 1.00 87.25 83 ASN A N 1
ATOM 645 C CA . ASN A 1 83 ? -30.563 17.249 -0.299 1.00 87.25 83 ASN A CA 1
ATOM 646 C C . ASN A 1 83 ? -30.295 18.333 0.769 1.00 87.25 83 ASN A C 1
ATOM 648 O O . ASN A 1 83 ? -29.142 18.499 1.182 1.00 87.25 83 ASN A O 1
ATOM 652 N N . PRO A 1 84 ? -31.319 19.085 1.215 1.00 78.31 84 PRO A N 1
ATOM 653 C CA . PRO A 1 84 ? -31.160 20.114 2.240 1.00 78.31 84 PRO A CA 1
ATOM 654 C C . PRO A 1 84 ? -30.671 19.578 3.591 1.00 78.31 84 PRO A C 1
ATOM 656 O O . PRO A 1 84 ? -30.026 20.320 4.328 1.00 78.31 84 PRO A O 1
ATOM 659 N N . SER A 1 85 ? -30.958 18.315 3.927 1.00 75.38 85 SER A N 1
ATOM 660 C CA . SER A 1 85 ? -30.661 17.758 5.252 1.00 75.38 85 SER A CA 1
ATOM 661 C C . SER A 1 85 ? -29.190 17.386 5.442 1.00 75.38 85 SER A C 1
ATOM 663 O O . SER A 1 85 ? -28.655 17.559 6.532 1.00 75.38 85 SER A O 1
ATOM 665 N N . ASP A 1 86 ? -28.530 16.863 4.404 1.00 76.12 86 ASP A N 1
ATOM 666 C CA . ASP A 1 86 ? -27.133 16.407 4.475 1.00 76.12 86 ASP A CA 1
ATOM 667 C C . ASP A 1 86 ? -26.187 17.142 3.508 1.00 76.12 86 ASP A C 1
ATOM 669 O O . ASP A 1 86 ? -24.979 16.893 3.496 1.00 76.12 86 ASP A O 1
ATOM 673 N N . GLY A 1 87 ? -26.722 18.058 2.694 1.00 80.50 87 GLY A N 1
ATOM 674 C CA . GLY A 1 87 ? -25.976 18.853 1.722 1.00 80.50 87 GLY A CA 1
ATOM 675 C C . GLY A 1 87 ? -25.422 18.055 0.537 1.00 80.50 87 GLY A C 1
ATOM 676 O O . GLY A 1 87 ? -24.736 18.639 -0.313 1.00 80.50 87 GLY A O 1
ATOM 677 N N . LYS A 1 88 ? -25.689 16.743 0.447 1.00 85.50 88 LYS A N 1
ATOM 678 C CA . LYS A 1 88 ? -25.194 15.904 -0.649 1.00 85.50 88 LYS A CA 1
ATOM 679 C C . LYS A 1 88 ? -25.931 16.229 -1.937 1.00 85.50 88 LYS A C 1
ATOM 681 O O . LYS A 1 88 ? -27.120 16.530 -1.945 1.00 85.50 88 LYS A O 1
ATOM 686 N N . CYS A 1 89 ? -25.198 16.172 -3.042 1.00 90.75 89 CYS A N 1
ATOM 687 C CA . CYS A 1 89 ? -25.727 16.442 -4.369 1.00 90.75 89 CYS A CA 1
ATOM 688 C C . CYS A 1 89 ? -26.007 15.128 -5.107 1.00 90.75 89 CYS A C 1
ATOM 690 O O . CYS A 1 89 ? -25.245 14.165 -4.996 1.00 90.75 89 CYS A O 1
ATOM 692 N N . TYR A 1 90 ? -27.080 15.117 -5.883 1.00 93.12 90 TYR A N 1
ATOM 693 C CA . TYR A 1 90 ? -27.576 14.006 -6.681 1.00 93.12 90 TYR A CA 1
ATOM 694 C C . TYR A 1 90 ? -27.782 14.485 -8.114 1.00 93.12 90 TYR A C 1
ATOM 696 O O . TYR A 1 90 ? -28.043 15.668 -8.351 1.00 93.12 90 TYR A O 1
ATOM 704 N N . ILE A 1 91 ? -27.631 13.567 -9.059 1.00 93.12 91 ILE A N 1
ATOM 705 C CA . ILE A 1 91 ? -27.844 13.816 -10.480 1.00 93.12 91 ILE A CA 1
ATOM 706 C C . ILE A 1 91 ? -29.117 13.092 -10.883 1.00 93.12 91 ILE A C 1
ATOM 708 O O . ILE A 1 91 ? -29.228 11.893 -10.638 1.00 93.12 91 ILE A O 1
ATOM 712 N N . ILE A 1 92 ? -30.050 13.815 -11.493 1.00 93.25 92 ILE A N 1
ATOM 713 C CA . ILE A 1 92 ? -31.301 13.288 -12.033 1.00 93.25 92 ILE A CA 1
ATOM 714 C C . ILE A 1 92 ? -31.289 13.544 -13.535 1.00 93.25 92 ILE A C 1
ATOM 716 O O . ILE A 1 92 ? -31.266 14.691 -13.981 1.00 93.25 92 ILE A O 1
ATOM 720 N N . TYR A 1 93 ? -31.279 12.473 -14.313 1.00 92.31 93 TYR A N 1
ATOM 721 C CA . TYR A 1 93 ? -31.449 12.517 -15.753 1.00 92.31 93 TYR A CA 1
ATOM 722 C C . TYR A 1 93 ? -32.922 12.317 -16.091 1.00 92.31 93 TYR A C 1
ATOM 724 O O . TYR A 1 93 ? -33.503 11.293 -15.727 1.00 92.31 93 TYR A O 1
ATOM 732 N N . LYS A 1 94 ? -33.511 13.288 -16.787 1.00 90.25 94 LYS A N 1
ATOM 733 C CA . LYS A 1 94 ? -34.883 13.225 -17.291 1.00 90.25 94 LYS A CA 1
ATOM 734 C C . LYS A 1 94 ? -34.848 13.092 -18.808 1.00 90.25 94 LYS A C 1
ATOM 736 O O . LYS A 1 94 ? -34.221 13.899 -19.491 1.00 90.25 94 LYS A O 1
ATOM 741 N N . SER A 1 95 ? -35.523 12.081 -19.337 1.00 87.44 95 SER A N 1
ATOM 742 C CA . SER A 1 95 ? -35.788 11.959 -20.768 1.00 87.44 95 SER A CA 1
ATOM 743 C C . SER A 1 95 ? -37.255 11.613 -20.953 1.00 87.44 95 SER A C 1
ATOM 745 O O . SER A 1 95 ? -37.680 10.499 -20.640 1.00 87.44 95 SER A O 1
ATOM 747 N N . SER A 1 96 ? -38.040 12.577 -21.438 1.00 82.88 96 SER A N 1
ATOM 748 C CA . SER A 1 96 ? -39.502 12.457 -21.483 1.00 82.88 96 SER A CA 1
ATOM 749 C C . SER A 1 96 ? -40.072 12.169 -20.077 1.00 82.88 96 SER A C 1
ATOM 751 O O . SER A 1 96 ? -39.883 12.971 -19.164 1.00 82.88 96 SER A O 1
ATOM 753 N N . SER A 1 97 ? -40.736 11.024 -19.877 1.00 77.56 97 SER A N 1
ATOM 754 C CA . SER A 1 97 ? -41.276 10.564 -18.589 1.00 77.56 97 SER A CA 1
ATOM 755 C C . SER A 1 97 ? -40.370 9.572 -17.844 1.00 77.56 97 SER A C 1
ATOM 757 O O . SER A 1 97 ? -40.763 9.051 -16.801 1.00 77.56 97 SER A O 1
ATOM 759 N N . VAL A 1 98 ? -39.174 9.279 -18.366 1.00 84.88 98 VAL A N 1
ATOM 760 C CA . VAL A 1 98 ? -38.227 8.344 -17.744 1.00 84.88 98 VAL A CA 1
ATOM 761 C C . VAL A 1 98 ? -37.195 9.121 -16.940 1.00 84.88 98 VAL A C 1
ATOM 763 O O . VAL A 1 98 ? -36.529 10.023 -17.455 1.00 84.88 98 VAL A O 1
ATOM 766 N N . PHE A 1 99 ? -37.032 8.721 -15.682 1.00 90.31 99 PHE A N 1
ATOM 767 C CA . PHE A 1 99 ? -36.039 9.273 -14.774 1.00 90.31 99 PHE A CA 1
ATOM 768 C C . PHE A 1 99 ? -34.966 8.242 -14.466 1.00 90.31 99 PHE A C 1
ATOM 770 O O . PHE A 1 99 ? -35.259 7.073 -14.223 1.00 90.31 99 PHE A O 1
ATOM 777 N N . LYS A 1 100 ? -33.722 8.705 -14.419 1.00 91.88 100 LYS A N 1
ATOM 778 C CA . LYS A 1 100 ? -32.602 7.968 -13.841 1.00 91.88 100 LYS A CA 1
ATOM 779 C C . LYS A 1 100 ? -31.880 8.849 -12.856 1.00 91.88 100 LYS A C 1
ATOM 781 O O . LYS A 1 100 ? -31.789 10.057 -13.069 1.00 91.88 100 LYS A O 1
ATOM 786 N N . ALA A 1 101 ? -31.334 8.264 -11.802 1.00 92.50 101 ALA A N 1
ATOM 787 C CA . ALA A 1 101 ? -30.634 9.048 -10.803 1.00 92.50 101 ALA A CA 1
ATOM 788 C C . ALA A 1 101 ? -29.388 8.354 -10.276 1.00 92.50 101 ALA A C 1
ATOM 790 O O . ALA A 1 101 ? -29.300 7.132 -10.231 1.00 92.50 101 ALA A O 1
ATOM 791 N N . CYS A 1 102 ? -28.411 9.145 -9.854 1.00 91.12 102 CYS A N 1
ATOM 792 C CA . CYS A 1 102 ? -27.245 8.653 -9.135 1.00 91.12 102 CYS A CA 1
ATOM 793 C C . CYS A 1 102 ? -26.724 9.712 -8.160 1.00 91.12 102 CYS A C 1
ATOM 795 O O . CYS A 1 102 ? -27.065 10.897 -8.231 1.00 91.12 102 CYS A O 1
ATOM 797 N N . LYS A 1 103 ? -25.867 9.299 -7.226 1.00 90.19 103 LYS A N 1
ATOM 798 C CA . LYS A 1 103 ? -25.134 10.248 -6.379 1.00 90.19 103 LYS A CA 1
ATOM 799 C C . LYS A 1 103 ? -24.214 11.102 -7.247 1.00 90.19 103 LYS A C 1
ATOM 801 O O . LYS A 1 103 ? -23.522 10.569 -8.119 1.00 90.19 103 LYS A O 1
ATOM 806 N N . ASN A 1 104 ? -24.107 12.399 -6.948 1.00 90.25 104 ASN A N 1
ATOM 807 C CA . ASN A 1 104 ? -23.109 13.275 -7.565 1.00 90.25 104 ASN A CA 1
ATOM 808 C C . ASN A 1 104 ? -21.714 13.038 -6.959 1.00 90.25 104 ASN A C 1
ATOM 810 O O . ASN A 1 104 ? -21.069 13.930 -6.406 1.00 90.25 104 ASN A O 1
ATOM 814 N N . GLN A 1 105 ? -21.267 11.791 -7.022 1.00 85.06 105 GLN A N 1
ATOM 815 C CA . GLN A 1 105 ? -19.998 11.339 -6.499 1.00 85.06 105 GLN A CA 1
ATOM 816 C C . GLN A 1 105 ? -19.431 10.311 -7.466 1.00 85.06 105 GLN A C 1
ATOM 818 O O . GLN A 1 105 ? -19.925 9.194 -7.588 1.00 85.06 105 GLN A O 1
ATOM 823 N N . CYS A 1 106 ? -18.367 10.688 -8.157 1.00 79.81 106 CYS A N 1
ATOM 824 C CA . CYS A 1 106 ? -17.654 9.814 -9.064 1.00 79.81 106 CYS A CA 1
ATOM 825 C C . CYS A 1 106 ? -17.117 8.596 -8.305 1.00 79.81 106 CYS A C 1
ATOM 827 O O . CYS A 1 106 ? -16.420 8.733 -7.294 1.00 79.81 106 CYS A O 1
ATOM 829 N N . LYS A 1 107 ? -17.385 7.399 -8.833 1.00 73.00 107 LYS A N 1
ATOM 830 C CA . LYS A 1 107 ? -16.971 6.109 -8.261 1.00 73.00 107 LYS A CA 1
ATOM 831 C C . LYS A 1 107 ? -15.452 5.934 -8.109 1.00 73.00 107 LYS A C 1
ATOM 833 O O . LYS A 1 107 ? -15.006 4.981 -7.501 1.00 73.00 107 LYS A O 1
ATOM 838 N N . HIS A 1 108 ? -14.640 6.836 -8.660 1.00 66.19 108 HIS A N 1
ATOM 839 C CA . HIS A 1 108 ? -13.183 6.827 -8.522 1.00 66.19 108 HIS A CA 1
ATOM 840 C C . HIS A 1 108 ? -12.783 7.393 -7.151 1.00 66.19 108 HIS A C 1
ATOM 842 O O . HIS A 1 108 ? -13.163 6.861 -6.114 1.00 66.19 108 HIS A O 1
ATOM 848 N N . GLN A 1 109 ? -12.117 8.547 -7.112 1.00 62.59 109 GLN A N 1
ATOM 849 C CA . GLN A 1 109 ? -11.720 9.209 -5.865 1.00 62.59 109 GLN A CA 1
ATOM 850 C C . GLN A 1 109 ? -12.812 10.140 -5.307 1.00 62.59 109 GLN A C 1
ATOM 852 O O . GLN A 1 109 ? -12.506 11.201 -4.752 1.00 62.59 109 GLN A O 1
ATOM 857 N N . GLY A 1 110 ? -14.092 9.826 -5.535 1.00 71.56 110 GLY A N 1
ATOM 858 C CA . GLY A 1 110 ? -15.214 10.570 -4.954 1.00 71.56 110 GLY A CA 1
ATOM 859 C C . GLY A 1 110 ? -15.309 12.038 -5.384 1.00 71.56 110 GLY A C 1
ATOM 860 O O . GLY A 1 110 ? -15.789 12.864 -4.615 1.00 71.56 110 GLY A O 1
ATOM 861 N N . GLY A 1 111 ? -14.789 12.400 -6.563 1.00 76.75 111 GLY A N 1
ATOM 862 C CA . GLY A 1 111 ? -14.952 13.752 -7.111 1.00 76.75 111 GLY A CA 1
ATOM 863 C C . GLY A 1 111 ? -16.408 14.035 -7.477 1.00 76.75 111 GLY A C 1
ATOM 864 O O . GLY A 1 111 ? -17.133 13.110 -7.816 1.00 76.75 111 GLY A O 1
ATOM 865 N N . VAL A 1 112 ? -16.838 15.293 -7.441 1.00 86.62 112 VAL A N 1
ATOM 866 C CA . VAL A 1 112 ? -18.183 15.664 -7.914 1.00 86.62 112 VAL A CA 1
ATOM 867 C C . VAL A 1 112 ? -18.179 15.826 -9.430 1.00 86.62 112 VAL A C 1
ATOM 869 O O . VAL A 1 112 ? -17.160 16.223 -10.007 1.00 86.62 112 VAL A O 1
ATOM 872 N N . PHE A 1 113 ? -19.295 15.524 -10.072 1.00 87.56 113 PHE A N 1
ATOM 873 C CA . PHE A 1 113 ? -19.536 15.828 -11.471 1.00 87.56 113 PHE A CA 1
ATOM 874 C C . PHE A 1 113 ? -20.112 17.237 -11.638 1.00 87.56 113 PHE A C 1
ATOM 876 O O . PHE A 1 113 ? -20.814 17.754 -10.764 1.00 87.56 113 PHE A O 1
ATOM 883 N N . ILE A 1 114 ? -19.783 17.838 -12.773 1.00 86.44 114 ILE A N 1
ATOM 884 C CA . ILE A 1 114 ? -20.306 19.107 -13.277 1.00 86.44 114 ILE A CA 1
ATOM 885 C C . ILE A 1 114 ? -20.826 18.892 -14.699 1.00 86.44 114 ILE A C 1
ATOM 887 O O . ILE A 1 114 ? -20.450 17.910 -15.344 1.00 86.44 114 ILE A O 1
ATOM 891 N N . GLU A 1 115 ? -21.667 19.799 -15.187 1.00 80.94 115 GLU A N 1
ATOM 892 C CA . GLU A 1 115 ? -22.045 19.833 -16.604 1.00 80.94 115 GLU A CA 1
ATOM 893 C C . GLU A 1 115 ? -20.788 19.917 -17.476 1.00 80.94 115 GLU A C 1
ATOM 895 O O . GLU A 1 115 ? -19.838 20.646 -17.156 1.00 80.94 115 GLU A O 1
ATOM 900 N N . ASP A 1 116 ? -20.749 19.127 -18.547 1.00 71.56 116 ASP A N 1
ATOM 901 C CA . ASP A 1 116 ? -19.663 19.197 -19.513 1.00 71.56 116 ASP A CA 1
ATOM 902 C C . ASP A 1 116 ? -20.051 20.167 -20.630 1.00 71.56 116 ASP A C 1
ATOM 904 O O . ASP A 1 116 ? -21.021 19.959 -21.340 1.00 71.56 116 ASP A O 1
ATOM 908 N N . ILE A 1 117 ? -19.290 21.249 -20.786 1.00 61.75 117 ILE A N 1
ATOM 909 C CA . ILE A 1 117 ? -19.587 22.314 -21.764 1.00 61.75 117 ILE A CA 1
ATOM 910 C C . ILE A 1 117 ? -19.451 21.795 -23.212 1.00 61.75 117 ILE A C 1
ATOM 912 O O . ILE A 1 117 ? -19.978 22.385 -24.148 1.00 61.75 117 ILE A O 1
ATOM 916 N N . GLU A 1 118 ? -18.750 20.675 -23.392 1.00 55.38 118 GLU A N 1
ATOM 917 C CA . GLU A 1 118 ? -18.583 19.965 -24.667 1.00 55.38 118 GLU A CA 1
ATOM 918 C C . GLU A 1 118 ? -19.692 18.926 -24.924 1.00 55.38 118 GLU A C 1
ATOM 920 O O . GLU A 1 118 ? -19.626 18.189 -25.908 1.00 55.38 118 GLU A O 1
ATOM 925 N N . ASP A 1 119 ? -20.680 18.820 -24.032 1.00 63.38 119 ASP A N 1
ATOM 926 C CA . ASP A 1 119 ? -21.780 17.869 -24.140 1.00 63.38 119 ASP A CA 1
ATOM 927 C C . ASP A 1 119 ? -22.858 18.371 -25.102 1.00 63.38 119 ASP A C 1
ATOM 929 O O . ASP A 1 119 ? -23.750 19.135 -24.739 1.00 63.38 119 ASP A O 1
ATOM 933 N N . LEU A 1 120 ? -22.768 17.938 -26.357 1.00 59.31 120 LEU A N 1
ATOM 934 C CA . LEU A 1 120 ? -23.726 18.315 -27.396 1.00 59.31 120 LEU A CA 1
ATOM 935 C C . LEU A 1 120 ? -25.070 17.574 -27.268 1.00 59.31 120 LEU A C 1
ATOM 937 O O . LEU A 1 120 ? -26.045 18.007 -27.879 1.00 59.31 120 LEU A O 1
ATOM 941 N N . ASP A 1 121 ? -25.138 16.475 -26.502 1.00 67.38 121 ASP A N 1
ATOM 942 C CA . ASP A 1 121 ? -26.339 15.633 -26.380 1.00 67.38 121 ASP A CA 1
ATOM 943 C C . ASP A 1 121 ? -27.099 15.780 -25.044 1.00 67.38 121 ASP A C 1
ATOM 945 O O . ASP A 1 121 ? -28.219 15.270 -24.919 1.00 67.38 121 ASP A O 1
ATOM 949 N N . GLY A 1 122 ? -26.534 16.513 -24.074 1.00 73.50 122 GLY A N 1
ATOM 950 C CA . GLY A 1 122 ? -27.142 16.802 -22.771 1.00 73.50 122 GLY A CA 1
ATOM 951 C C . GLY A 1 122 ? -27.221 15.595 -21.827 1.00 73.50 122 GLY A C 1
ATOM 952 O O . GLY A 1 122 ? -28.096 15.555 -20.953 1.00 73.50 122 GLY A O 1
ATOM 953 N N . ARG A 1 123 ? -26.387 14.566 -22.026 1.00 85.12 123 ARG A N 1
ATOM 954 C CA . ARG A 1 123 ? -26.402 13.295 -21.274 1.00 85.12 123 ARG A CA 1
ATOM 955 C C . ARG A 1 123 ? -25.101 13.026 -20.535 1.00 85.12 123 ARG A C 1
ATOM 957 O O . ARG A 1 123 ? -25.004 11.995 -19.860 1.00 85.12 123 ARG A O 1
ATOM 964 N N . THR A 1 124 ? -24.115 13.907 -20.642 1.00 85.69 124 THR A N 1
ATOM 965 C CA . THR A 1 124 ? -22.754 13.667 -20.177 1.00 85.69 124 THR A CA 1
ATOM 966 C C . THR A 1 124 ? -22.340 14.666 -19.106 1.00 85.69 124 THR A C 1
ATOM 968 O O . THR A 1 124 ? -22.378 15.879 -19.280 1.00 85.69 124 THR A O 1
ATOM 971 N N . VAL A 1 125 ? -21.865 14.143 -17.977 1.00 87.19 125 VAL A N 1
ATOM 972 C CA . VAL A 1 125 ? -21.318 14.957 -16.886 1.00 87.19 125 VAL A CA 1
ATOM 973 C C . VAL A 1 125 ? -19.837 14.679 -16.690 1.00 87.19 125 VAL A C 1
ATOM 975 O O . VAL A 1 125 ? -19.386 13.536 -16.791 1.00 87.19 125 VAL A O 1
ATOM 978 N N . LYS A 1 126 ? -19.061 15.715 -16.366 1.00 86.50 126 LYS A N 1
ATOM 979 C CA . LYS A 1 126 ? -17.607 15.631 -16.205 1.00 86.50 126 LYS A CA 1
ATOM 980 C C . LYS A 1 126 ? -17.186 15.697 -14.744 1.00 86.50 126 LYS A C 1
ATOM 982 O O . LYS A 1 126 ? -17.514 16.628 -14.018 1.00 86.50 126 LYS A O 1
ATOM 987 N N . CYS A 1 127 ? -16.399 14.725 -14.296 1.00 82.12 127 CYS A N 1
ATOM 988 C CA . CYS A 1 127 ? -15.819 14.704 -12.957 1.00 82.12 127 CYS A CA 1
ATOM 989 C C . CYS A 1 127 ? -14.790 15.836 -12.785 1.00 82.12 127 CYS A C 1
ATOM 991 O O . CYS A 1 127 ? -13.800 15.911 -13.513 1.00 82.12 127 CYS A O 1
ATOM 993 N N . THR A 1 128 ? -14.955 16.654 -11.746 1.00 79.25 128 THR A N 1
ATOM 994 C CA . THR A 1 128 ? -14.073 17.787 -11.384 1.00 79.25 128 THR A CA 1
ATOM 995 C C . THR A 1 128 ? -12.651 17.393 -10.980 1.00 79.25 128 THR A C 1
ATOM 997 O O . THR A 1 128 ? -11.727 18.221 -10.987 1.00 79.25 128 THR A O 1
ATOM 1000 N N . LYS A 1 129 ? -12.451 16.133 -10.582 1.00 66.62 129 LYS A N 1
ATOM 1001 C CA . LYS A 1 129 ? -11.141 15.642 -10.153 1.00 66.62 129 LYS A CA 1
ATOM 1002 C C . LYS A 1 129 ? -10.305 15.075 -11.301 1.00 66.62 129 LYS A C 1
ATOM 1004 O O . LYS A 1 129 ? -9.108 15.318 -11.288 1.00 66.62 129 LYS A O 1
ATOM 1009 N N . HIS A 1 130 ? -10.883 14.371 -12.276 1.00 66.31 130 HIS A N 1
ATOM 1010 C CA . HIS A 1 130 ? -10.102 13.601 -13.274 1.00 66.31 130 HIS A CA 1
ATOM 1011 C C . HIS A 1 130 ? -10.629 13.718 -14.708 1.00 66.31 130 HIS A C 1
ATOM 1013 O O . HIS A 1 130 ? -10.181 12.989 -15.584 1.00 66.31 130 HIS A O 1
ATOM 1019 N N . ASN A 1 131 ? -11.585 14.621 -14.955 1.00 70.94 131 ASN A N 1
ATOM 1020 C CA . ASN A 1 131 ? -12.213 14.864 -16.260 1.00 70.94 131 ASN A CA 1
ATOM 1021 C C . ASN A 1 131 ? -12.924 13.653 -16.882 1.00 70.94 131 ASN A C 1
ATOM 1023 O O . ASN A 1 131 ? -13.121 13.595 -18.095 1.00 70.94 131 ASN A O 1
ATOM 1027 N N . TRP A 1 132 ? -13.318 12.676 -16.073 1.00 80.69 132 TRP A N 1
ATOM 1028 C CA . TRP A 1 132 ? -14.076 11.545 -16.584 1.00 80.69 132 TRP A CA 1
ATOM 1029 C C . TRP A 1 132 ? -15.502 11.910 -16.871 1.00 80.69 132 TRP A C 1
ATOM 1031 O O . TRP A 1 132 ? -16.140 12.598 -16.076 1.00 80.69 132 TRP A O 1
ATOM 1041 N N . LYS A 1 133 ? -15.964 11.411 -18.002 1.00 84.75 133 LYS A N 1
ATOM 1042 C CA . LYS A 1 133 ? -17.262 11.696 -18.562 1.00 84.75 133 LYS A CA 1
ATOM 1043 C C . LYS A 1 133 ? -18.170 10.513 -18.235 1.00 84.75 133 LYS A C 1
ATOM 1045 O O . LYS A 1 133 ? -17.865 9.379 -18.600 1.00 84.75 133 LYS A O 1
ATOM 1050 N N . LEU A 1 134 ? -19.229 10.768 -17.478 1.00 86.31 134 LEU A N 1
ATOM 1051 C CA . LEU A 1 134 ? -20.278 9.803 -17.160 1.00 86.31 134 LEU A CA 1
ATOM 1052 C C . LEU A 1 134 ? -21.482 10.118 -18.039 1.00 86.31 134 LEU A C 1
ATOM 1054 O O . LEU A 1 134 ? -22.013 11.223 -17.958 1.00 86.31 134 LEU A O 1
ATOM 1058 N N . ASN A 1 135 ? -21.929 9.149 -18.831 1.00 88.00 135 ASN A N 1
ATOM 1059 C CA . ASN A 1 135 ? -23.214 9.231 -19.502 1.00 88.00 135 ASN A CA 1
ATOM 1060 C C . ASN A 1 135 ? -24.304 8.811 -18.510 1.00 88.00 135 ASN A C 1
ATOM 1062 O O . ASN A 1 135 ? -24.426 7.636 -18.161 1.00 88.00 135 ASN A O 1
ATOM 1066 N N . VAL A 1 136 ? -25.094 9.772 -18.040 1.00 89.56 136 VAL A N 1
ATOM 1067 C CA . VAL A 1 136 ? -26.082 9.557 -16.968 1.00 89.56 136 VAL A CA 1
ATOM 1068 C C . VAL A 1 136 ? -27.333 8.814 -17.443 1.00 89.56 136 VAL A C 1
ATOM 1070 O O . VAL A 1 136 ? -28.075 8.285 -16.625 1.00 89.56 136 VAL A O 1
ATOM 1073 N N . SER A 1 137 ? -27.542 8.697 -18.760 1.00 88.06 137 SER A N 1
ATOM 1074 C CA . SER A 1 137 ? -28.635 7.894 -19.329 1.00 88.06 137 SER A CA 1
ATOM 1075 C C . SER A 1 137 ? -28.340 6.387 -19.296 1.00 88.06 137 SER A C 1
ATOM 1077 O O . SER A 1 137 ? -29.238 5.564 -19.118 1.00 88.06 137 SER A O 1
ATOM 1079 N N . SER A 1 138 ? -27.068 6.005 -19.421 1.00 87.31 138 SER A N 1
ATOM 1080 C CA . SER A 1 138 ? -26.611 4.607 -19.366 1.00 87.31 138 SER A CA 1
ATOM 1081 C C . SER A 1 138 ? -25.949 4.243 -18.036 1.00 87.31 138 SER A C 1
ATOM 1083 O O . SER A 1 138 ? -25.713 3.067 -17.771 1.00 87.31 138 SER A O 1
ATOM 1085 N N . MET A 1 139 ? -25.624 5.250 -17.221 1.00 89.25 139 MET A N 1
ATOM 1086 C CA . MET A 1 139 ? -24.724 5.166 -16.070 1.00 89.25 139 MET A CA 1
ATOM 1087 C C . MET A 1 139 ? -23.314 4.670 -16.418 1.00 89.25 139 MET A C 1
ATOM 1089 O O . MET A 1 139 ? -22.547 4.336 -15.518 1.00 89.25 139 MET A O 1
ATOM 1093 N N . LYS A 1 140 ? -22.927 4.645 -17.697 1.00 86.00 140 LYS A N 1
ATOM 1094 C CA . LYS A 1 140 ? -21.598 4.203 -18.136 1.00 86.00 140 LYS A CA 1
ATOM 1095 C C . LYS A 1 140 ? -20.655 5.381 -18.304 1.00 86.00 140 LYS A C 1
ATOM 1097 O O . LYS A 1 140 ? -21.036 6.454 -18.772 1.00 86.00 140 LYS A O 1
ATOM 1102 N N . TYR A 1 141 ? -19.398 5.179 -17.939 1.00 80.62 141 TYR A N 1
ATOM 1103 C CA . TYR A 1 141 ? -18.352 6.148 -18.241 1.00 80.62 141 TYR A CA 1
ATOM 1104 C C . TYR A 1 141 ? -17.946 6.035 -19.715 1.00 80.62 141 TYR A C 1
ATOM 1106 O O . TYR A 1 141 ? -17.709 4.933 -20.191 1.00 80.62 141 TYR A O 1
ATOM 1114 N N . VAL A 1 142 ? -17.867 7.160 -20.431 1.00 79.31 142 VAL A N 1
ATOM 1115 C CA . VAL A 1 142 ? -17.708 7.174 -21.903 1.00 79.31 142 VAL A CA 1
ATOM 1116 C C . VAL A 1 142 ? -16.275 7.376 -22.385 1.00 79.31 142 VAL A C 1
ATOM 1118 O O . VAL A 1 142 ? -15.966 7.084 -23.530 1.00 79.31 142 VAL A O 1
ATOM 1121 N N . ASN A 1 143 ? -15.382 7.880 -21.532 1.00 71.00 143 ASN A N 1
ATOM 1122 C CA . ASN A 1 143 ? -13.968 8.084 -21.864 1.00 71.00 143 ASN A CA 1
ATOM 1123 C C . ASN A 1 143 ? -13.035 7.121 -21.114 1.00 71.00 143 ASN A C 1
ATOM 1125 O O . ASN A 1 143 ? -11.872 7.437 -20.862 1.00 71.00 143 ASN A O 1
ATOM 1129 N N . LEU A 1 144 ? -13.569 5.960 -20.734 1.00 61.41 144 LEU A N 1
ATOM 1130 C CA . LEU A 1 144 ? -12.871 4.847 -20.094 1.00 61.41 144 LEU A CA 1
ATOM 1131 C C . LEU A 1 144 ? -13.291 3.539 -20.795 1.00 61.41 144 LEU A C 1
ATOM 1133 O O . LEU A 1 144 ? -14.368 3.517 -21.385 1.00 61.41 144 LEU A O 1
ATOM 1137 N N . PRO A 1 145 ? -12.491 2.455 -20.743 1.00 49.44 145 PRO A N 1
ATOM 1138 C CA . PRO A 1 145 ? -12.876 1.185 -21.361 1.00 49.44 145 PRO A CA 1
ATOM 1139 C C . PRO A 1 145 ? -14.143 0.593 -20.706 1.00 49.44 145 PRO A C 1
ATOM 1141 O O . PRO A 1 145 ? -14.383 0.834 -19.519 1.00 49.44 145 PRO A O 1
ATOM 1144 N N . ASP A 1 146 ? -14.893 -0.208 -21.471 1.00 49.88 146 ASP A N 1
ATOM 1145 C CA . ASP A 1 146 ? -16.320 -0.605 -21.363 1.00 49.88 146 ASP A CA 1
ATOM 1146 C C . ASP A 1 146 ? -16.904 -1.148 -20.031 1.00 49.88 146 ASP A C 1
ATOM 1148 O O . ASP A 1 146 ? -18.051 -1.597 -20.009 1.00 49.88 146 ASP A O 1
ATOM 1152 N N . SER A 1 147 ? -16.199 -1.111 -18.899 1.00 51.91 147 SER A N 1
ATOM 1153 C CA . SER A 1 147 ? -16.591 -1.840 -17.676 1.00 51.91 147 SER A CA 1
ATOM 1154 C C . SER A 1 147 ? -16.836 -1.003 -16.414 1.00 51.91 147 SER A C 1
ATOM 1156 O O . SER A 1 147 ? -17.056 -1.578 -15.351 1.00 51.91 147 SER A O 1
ATOM 1158 N N . PHE A 1 148 ? -16.893 0.334 -16.489 1.00 57.69 148 PHE A N 1
ATOM 1159 C CA . PHE A 1 148 ? -17.299 1.152 -15.334 1.00 57.69 148 PHE A CA 1
ATOM 1160 C C . PHE A 1 148 ? -18.734 1.676 -15.452 1.00 57.69 148 PHE A C 1
ATOM 1162 O O . PHE A 1 148 ? -19.041 2.495 -16.321 1.00 57.69 148 PHE A O 1
ATOM 1169 N N . GLN A 1 149 ? -19.579 1.261 -14.504 1.00 75.06 149 GLN A N 1
ATOM 1170 C CA . GLN A 1 149 ? -20.941 1.756 -14.325 1.00 75.06 149 GLN A CA 1
ATOM 1171 C C . GLN A 1 149 ? -21.092 2.439 -12.957 1.00 75.06 149 GLN A C 1
ATOM 1173 O O . GLN A 1 149 ? -20.588 1.957 -11.932 1.00 75.06 149 GLN A O 1
ATOM 1178 N N . GLN A 1 150 ? -21.738 3.599 -12.963 1.00 84.81 150 GLN A N 1
ATOM 1179 C CA . GLN A 1 150 ? -22.158 4.332 -11.778 1.00 84.81 150 GLN A CA 1
ATOM 1180 C C . GLN A 1 150 ? -23.355 3.621 -11.141 1.00 84.81 150 GLN A C 1
ATOM 1182 O O . GLN A 1 150 ? -24.228 3.123 -11.849 1.00 84.81 150 GLN A O 1
ATOM 1187 N N . ASP A 1 151 ? -23.393 3.580 -9.811 1.00 83.50 151 ASP A N 1
ATOM 1188 C CA . ASP A 1 151 ? -24.510 2.962 -9.100 1.00 83.50 151 ASP A CA 1
ATOM 1189 C C . ASP A 1 151 ? -25.772 3.824 -9.289 1.00 83.50 151 ASP A C 1
ATOM 1191 O O . ASP A 1 151 ? -25.766 5.032 -9.022 1.00 83.50 151 ASP A O 1
ATOM 1195 N N . GLU A 1 152 ? -26.831 3.200 -9.803 1.00 88.69 152 GLU A N 1
ATOM 1196 C CA . GLU A 1 152 ? -28.120 3.837 -10.067 1.00 88.69 152 GLU A CA 1
ATOM 1197 C C . GLU A 1 152 ? -28.981 3.817 -8.798 1.00 88.69 152 GLU A C 1
ATOM 1199 O O . GLU A 1 152 ? -29.085 2.803 -8.107 1.00 88.69 152 GLU A O 1
ATOM 1204 N N . LEU A 1 153 ? -29.577 4.963 -8.478 1.00 90.44 153 LEU A N 1
ATOM 1205 C CA . LEU A 1 153 ? -30.574 5.099 -7.424 1.00 90.44 153 LEU A CA 1
ATOM 1206 C C . LEU A 1 153 ? -31.940 4.724 -7.990 1.00 90.44 153 LEU A C 1
ATOM 1208 O O . LEU A 1 153 ? -32.262 5.058 -9.131 1.00 90.44 153 LEU A O 1
ATOM 1212 N N . VAL A 1 154 ? -32.760 4.076 -7.171 1.00 89.44 154 VAL A N 1
ATOM 1213 C CA . VAL A 1 154 ? -34.151 3.808 -7.529 1.00 89.44 154 VAL A CA 1
ATOM 1214 C C . VAL A 1 154 ? -34.911 5.129 -7.475 1.00 89.44 154 VAL A C 1
ATOM 1216 O O . VAL A 1 154 ? -34.831 5.850 -6.483 1.00 89.44 154 VAL A O 1
ATOM 1219 N N . VAL A 1 155 ? -35.621 5.458 -8.551 1.00 89.81 155 VAL A N 1
ATOM 1220 C CA . VAL A 1 155 ? -36.502 6.626 -8.604 1.00 89.81 155 VAL A CA 1
ATOM 1221 C C . VAL A 1 155 ? -37.927 6.154 -8.349 1.00 89.81 155 VAL A C 1
ATOM 1223 O O . VAL A 1 155 ? -38.473 5.389 -9.142 1.00 89.81 155 VAL A O 1
ATOM 1226 N N . GLU A 1 156 ? -38.526 6.605 -7.254 1.00 89.25 156 GLU A N 1
ATOM 1227 C CA . GLU A 1 156 ? -39.920 6.325 -6.909 1.00 89.25 156 GLU A CA 1
ATOM 1228 C C . GLU A 1 156 ? -40.752 7.591 -7.118 1.00 89.25 156 GLU A C 1
ATOM 1230 O O . GLU A 1 156 ? -40.459 8.639 -6.543 1.00 89.25 156 GLU A O 1
ATOM 1235 N N . ILE A 1 157 ? -41.781 7.506 -7.961 1.00 88.00 157 ILE A N 1
ATOM 1236 C CA . ILE A 1 157 ? -42.764 8.580 -8.129 1.00 88.00 157 ILE A CA 1
ATOM 1237 C C . ILE A 1 157 ? -43.892 8.334 -7.130 1.00 88.00 157 ILE A C 1
ATOM 1239 O O . ILE A 1 157 ? -44.460 7.243 -7.092 1.00 88.00 157 ILE A O 1
ATOM 1243 N N . LEU A 1 158 ? -44.181 9.335 -6.305 1.00 87.00 158 LEU A N 1
ATOM 1244 C CA . LEU A 1 158 ? -45.247 9.302 -5.312 1.00 87.00 158 LEU A CA 1
ATOM 1245 C C . LEU A 1 158 ? -46.597 9.591 -5.977 1.00 87.00 158 LEU A C 1
ATOM 1247 O O . LEU A 1 158 ? -46.664 10.329 -6.960 1.00 87.00 158 LEU A O 1
ATOM 1251 N N . ASP A 1 159 ? -47.680 9.080 -5.391 1.00 77.56 159 ASP A N 1
ATOM 1252 C CA . ASP A 1 159 ? -49.046 9.237 -5.918 1.00 77.56 159 ASP A CA 1
ATOM 1253 C C . ASP A 1 159 ? -49.479 10.713 -6.058 1.00 77.56 159 ASP A C 1
ATOM 1255 O O . ASP A 1 159 ? -50.307 11.048 -6.901 1.00 77.56 159 ASP A O 1
ATOM 1259 N N . GLU A 1 160 ? -48.882 11.616 -5.274 1.00 78.00 160 GLU A N 1
ATOM 1260 C CA . GLU A 1 160 ? -49.137 13.065 -5.313 1.00 78.00 160 GLU A CA 1
ATOM 1261 C C . GLU A 1 160 ? -48.273 13.820 -6.352 1.00 78.00 160 GLU A C 1
ATOM 1263 O O . GLU A 1 160 ? -48.293 15.051 -6.419 1.00 78.00 160 GLU A O 1
ATOM 1268 N N . GLY A 1 161 ? -47.488 13.105 -7.167 1.00 79.69 161 GLY A N 1
ATOM 1269 C CA . GLY A 1 161 ? -46.606 13.674 -8.197 1.00 79.69 161 GLY A CA 1
ATOM 1270 C C . GLY A 1 161 ? -45.207 14.077 -7.708 1.00 79.69 161 GLY A C 1
ATOM 1271 O O . GLY A 1 161 ? -44.395 14.549 -8.501 1.00 79.69 161 GLY A O 1
ATOM 1272 N N . GLY A 1 162 ? -44.901 13.873 -6.423 1.00 87.19 162 GLY A N 1
ATOM 1273 C CA . GLY A 1 162 ? -43.546 14.017 -5.878 1.00 87.19 162 GLY A CA 1
ATOM 1274 C C . GLY A 1 162 ? -42.610 12.875 -6.295 1.00 87.19 162 GLY A C 1
ATOM 1275 O O . GLY A 1 162 ? -43.043 11.855 -6.828 1.00 87.19 162 GLY A O 1
ATOM 1276 N N . MET A 1 163 ? -41.312 13.018 -6.026 1.00 91.38 163 MET A N 1
ATOM 1277 C CA . MET A 1 163 ? -40.289 12.020 -6.365 1.00 91.38 163 MET A CA 1
ATOM 1278 C C . MET A 1 163 ? -39.380 11.736 -5.175 1.00 91.38 163 MET A C 1
ATOM 1280 O O . MET A 1 163 ? -38.934 12.653 -4.489 1.00 91.38 163 MET A O 1
ATOM 1284 N N . GLN A 1 164 ? -39.030 10.471 -4.978 1.00 92.38 164 GLN A N 1
ATOM 1285 C CA . GLN A 1 164 ? -38.001 10.045 -4.039 1.00 92.38 164 GLN A CA 1
ATOM 1286 C C . GLN A 1 164 ? -36.877 9.313 -4.763 1.00 92.38 164 GLN A C 1
ATOM 1288 O O . GLN A 1 164 ? -37.104 8.515 -5.672 1.00 92.38 164 GLN A O 1
ATOM 1293 N N . LEU A 1 165 ? -35.646 9.586 -4.342 1.00 91.06 165 LEU A N 1
ATOM 1294 C CA . LEU A 1 165 ? -34.481 8.801 -4.718 1.00 91.06 165 LEU A CA 1
ATOM 1295 C C . LEU A 1 165 ? -34.166 7.846 -3.576 1.00 91.06 165 LEU A C 1
ATOM 1297 O O . LEU A 1 165 ? -33.893 8.284 -2.455 1.00 91.06 165 LEU A O 1
ATOM 1301 N N . VAL A 1 166 ? -34.176 6.553 -3.867 1.00 86.19 166 VAL A N 1
ATOM 1302 C CA . VAL A 1 166 ? -33.945 5.488 -2.898 1.00 86.19 166 VAL A CA 1
ATOM 1303 C C . VAL A 1 166 ? -32.636 4.787 -3.225 1.00 86.19 166 VAL A C 1
ATOM 1305 O O . VAL A 1 166 ? -32.420 4.270 -4.323 1.00 86.19 166 VAL A O 1
ATOM 1308 N N . GLU A 1 167 ? -31.738 4.757 -2.249 1.00 84.12 167 GLU A N 1
ATOM 1309 C CA . GLU A 1 167 ? -30.543 3.931 -2.310 1.00 84.12 167 GLU A CA 1
ATOM 1310 C C . GLU A 1 167 ? -30.850 2.554 -1.722 1.00 84.12 167 GLU A C 1
ATOM 1312 O O . GLU A 1 167 ? -31.195 2.425 -0.545 1.00 84.12 167 GLU A O 1
ATOM 1317 N N . LEU A 1 168 ? -30.696 1.516 -2.545 1.00 76.00 168 LEU A N 1
ATOM 1318 C CA . LEU A 1 168 ? -30.734 0.131 -2.094 1.00 76.00 168 LEU A CA 1
ATOM 1319 C C . LEU A 1 168 ? -29.314 -0.306 -1.752 1.00 76.00 168 LEU A C 1
ATOM 1321 O O . LEU A 1 168 ? -28.522 -0.613 -2.641 1.00 76.00 168 LEU A O 1
ATOM 1325 N N . SER A 1 169 ? -28.991 -0.350 -0.462 1.00 64.25 169 SER A N 1
ATOM 1326 C CA . SER A 1 169 ? -27.712 -0.887 0.002 1.00 64.25 169 SER A CA 1
ATOM 1327 C C . SER A 1 169 ? -27.910 -2.264 0.634 1.00 64.25 169 SER A C 1
ATOM 1329 O O . SER A 1 169 ? -28.862 -2.459 1.399 1.00 64.25 169 SER A O 1
ATOM 1331 N N . PRO A 1 170 ? -27.030 -3.243 0.353 1.00 67.38 170 PRO A N 1
ATOM 1332 C CA . PRO A 1 170 ? -26.944 -4.409 1.220 1.00 67.38 170 PRO A CA 1
ATOM 1333 C C . PRO A 1 170 ? -26.605 -3.927 2.633 1.00 67.38 170 PRO A C 1
ATOM 1335 O O . PRO A 1 170 ? -25.879 -2.938 2.772 1.00 67.38 170 PRO A O 1
ATOM 1338 N N . ILE A 1 171 ? -27.119 -4.621 3.653 1.00 74.50 171 ILE A N 1
ATOM 1339 C CA . ILE A 1 171 ? -26.700 -4.379 5.037 1.00 74.50 171 ILE A CA 1
ATOM 1340 C C . ILE A 1 171 ? -25.174 -4.386 5.081 1.00 74.50 171 ILE A C 1
ATOM 1342 O O . ILE A 1 171 ? -24.534 -5.275 4.509 1.00 74.50 171 ILE A O 1
ATOM 1346 N N . ASP A 1 172 ? -24.604 -3.381 5.742 1.00 86.12 172 ASP A N 1
ATOM 1347 C CA . ASP A 1 172 ? -23.164 -3.312 5.912 1.00 86.12 172 ASP A CA 1
ATOM 1348 C C . ASP A 1 172 ? -22.663 -4.589 6.601 1.00 86.12 172 ASP A C 1
ATOM 1350 O O . ASP A 1 172 ? -23.223 -5.006 7.621 1.00 86.12 172 ASP A O 1
ATOM 1354 N N . PRO A 1 173 ? -21.615 -5.241 6.075 1.00 88.06 173 PRO A N 1
ATOM 1355 C CA . PRO A 1 173 ? -21.292 -6.613 6.451 1.00 88.06 173 PRO A CA 1
ATOM 1356 C C . PRO A 1 173 ? -20.973 -6.755 7.946 1.00 88.06 173 PRO A C 1
ATOM 1358 O O . PRO A 1 173 ? -21.374 -7.744 8.565 1.00 88.06 173 PRO A O 1
ATOM 1361 N N . TRP A 1 174 ? -20.354 -5.743 8.565 1.00 91.31 174 TRP A N 1
ATOM 1362 C CA . TRP A 1 174 ? -20.048 -5.731 10.001 1.00 91.31 174 TRP A CA 1
ATOM 1363 C C . TRP A 1 174 ? -21.289 -5.650 10.904 1.00 91.31 174 TRP A C 1
ATOM 1365 O O . TRP A 1 174 ? -21.211 -6.019 12.074 1.00 91.31 174 TRP A O 1
ATOM 1375 N N . LEU A 1 175 ? -22.444 -5.222 10.382 1.00 90.25 175 LEU A N 1
ATOM 1376 C CA . LEU A 1 175 ? -23.719 -5.237 11.108 1.00 90.25 175 LEU A CA 1
ATOM 1377 C C . LEU A 1 175 ? -24.381 -6.622 11.100 1.00 90.25 175 LEU A C 1
ATOM 1379 O O . LEU A 1 175 ? -25.400 -6.824 11.759 1.00 90.25 175 LEU A O 1
ATOM 1383 N N . THR A 1 176 ? -23.808 -7.599 10.394 1.00 87.25 176 THR A N 1
ATOM 1384 C CA . THR A 1 176 ? -24.284 -8.983 10.429 1.00 87.25 176 THR A CA 1
ATOM 1385 C C . THR A 1 176 ? -23.937 -9.611 11.778 1.00 87.25 176 THR A C 1
ATOM 1387 O O . THR A 1 176 ? -22.761 -9.745 12.121 1.00 87.25 176 THR A O 1
ATOM 1390 N N . ALA A 1 177 ? -24.958 -10.025 12.535 1.00 86.69 177 ALA A N 1
ATOM 1391 C CA . ALA A 1 177 ? -24.824 -10.559 13.895 1.00 86.69 177 ALA A CA 1
ATOM 1392 C C . ALA A 1 177 ? -24.030 -9.608 14.826 1.00 86.69 177 ALA A C 1
ATOM 1394 O O . ALA A 1 177 ? -22.906 -9.933 15.234 1.00 86.69 177 ALA A O 1
ATOM 1395 N N . PRO A 1 178 ? -24.581 -8.420 15.147 1.00 89.25 178 PRO A N 1
ATOM 1396 C CA . PRO A 1 178 ? -23.900 -7.440 15.981 1.00 89.25 178 PRO A CA 1
ATOM 1397 C C . PRO A 1 178 ? -23.765 -7.963 17.416 1.00 89.25 178 PRO A C 1
ATOM 1399 O O . PRO A 1 178 ? -24.648 -8.653 17.932 1.00 89.25 178 PRO A O 1
ATOM 1402 N N . ARG A 1 179 ? -22.656 -7.626 18.073 1.00 92.75 179 ARG A N 1
ATOM 1403 C CA . ARG A 1 179 ? -22.399 -7.969 19.475 1.00 92.75 179 ARG A CA 1
ATOM 1404 C C . ARG A 1 179 ? -22.506 -6.709 20.320 1.00 92.75 179 ARG A C 1
ATOM 1406 O O . ARG A 1 179 ? -22.020 -5.657 19.922 1.00 92.75 179 ARG A O 1
ATOM 1413 N N . LYS A 1 180 ? -23.138 -6.813 21.489 1.00 91.94 180 LYS A N 1
ATOM 1414 C CA . LYS A 1 180 ? -23.115 -5.717 22.463 1.00 91.94 180 LYS A CA 1
ATOM 1415 C C . LYS A 1 180 ? -21.725 -5.665 23.113 1.00 91.94 180 LYS A C 1
ATOM 1417 O O . LYS A 1 180 ? -21.265 -6.727 23.541 1.00 91.94 180 LYS A O 1
ATOM 1422 N N . PRO A 1 181 ? -21.085 -4.485 23.209 1.00 94.12 181 PRO A N 1
ATOM 1423 C CA . PRO A 1 181 ? -19.801 -4.349 23.884 1.00 94.12 181 PRO A CA 1
ATOM 1424 C C . PRO A 1 181 ? -19.877 -4.832 25.339 1.00 94.12 181 PRO A C 1
ATOM 1426 O O . PRO A 1 181 ? -20.742 -4.390 26.099 1.00 94.12 181 PRO A O 1
ATOM 1429 N N . LEU A 1 182 ? -18.985 -5.743 25.728 1.00 96.12 182 LEU A N 1
ATOM 1430 C CA . LEU A 1 182 ? -18.794 -6.156 27.126 1.00 96.12 182 LEU A CA 1
ATOM 1431 C C . LEU A 1 182 ? -17.674 -5.338 27.769 1.00 96.12 182 LEU A C 1
ATOM 1433 O O . LEU A 1 182 ? -16.790 -4.850 27.077 1.00 96.12 182 LEU A O 1
ATOM 1437 N N . GLU A 1 183 ? -17.644 -5.230 29.095 1.00 94.25 183 GLU A N 1
ATOM 1438 C CA . GLU A 1 183 ? -16.548 -4.521 29.761 1.00 94.25 183 GLU A CA 1
ATOM 1439 C C . GLU A 1 183 ? -15.190 -5.213 29.520 1.00 94.25 183 GLU A C 1
ATOM 1441 O O . GLU A 1 183 ? -15.049 -6.430 29.705 1.00 94.25 183 GLU A O 1
ATOM 1446 N N . LEU A 1 184 ? -14.190 -4.421 29.119 1.00 96.25 184 LEU A N 1
ATOM 1447 C CA . LEU A 1 184 ? -12.798 -4.851 28.996 1.00 96.25 184 LEU A CA 1
ATOM 1448 C C . LEU A 1 184 ? -12.068 -4.662 30.329 1.00 96.25 184 LEU A C 1
ATOM 1450 O O . LEU A 1 184 ? -12.163 -3.608 30.972 1.00 96.25 184 LEU A O 1
ATOM 1454 N N . GLN A 1 185 ? -11.328 -5.688 30.740 1.00 94.69 185 GLN A N 1
ATOM 1455 C CA . GLN A 1 185 ? -10.447 -5.600 31.902 1.00 94.69 185 GLN A CA 1
ATOM 1456 C C . GLN A 1 185 ? -9.111 -4.946 31.527 1.00 94.69 185 GLN A C 1
ATOM 1458 O O . GLN A 1 185 ? -8.701 -4.966 30.367 1.00 94.69 185 GLN A O 1
ATOM 1463 N N . GLU A 1 186 ? -8.431 -4.369 32.518 1.00 94.12 186 GLU A N 1
ATOM 1464 C CA . GLU A 1 186 ? -7.058 -3.889 32.340 1.00 94.12 186 GLU A CA 1
ATOM 1465 C C . GLU A 1 186 ? -6.157 -5.045 31.887 1.00 94.12 186 GLU A C 1
ATOM 1467 O O . GLU A 1 186 ? -6.228 -6.164 32.400 1.00 94.12 186 GLU A O 1
ATOM 1472 N N . GLY A 1 187 ? -5.335 -4.778 30.882 1.00 94.19 187 GLY A N 1
ATOM 1473 C CA . GLY A 1 187 ? -4.426 -5.720 30.255 1.00 94.19 187 GLY A CA 1
ATOM 1474 C C . GLY A 1 187 ? -5.088 -6.729 29.322 1.00 94.19 187 GLY A C 1
ATOM 1475 O O . GLY A 1 187 ? -4.382 -7.581 28.783 1.00 94.19 187 GLY A O 1
ATOM 1476 N N . GLU A 1 188 ? -6.407 -6.660 29.123 1.00 96.50 188 GLU A N 1
ATOM 1477 C CA . GLU A 1 188 ? -7.126 -7.629 28.300 1.00 96.50 188 GLU A CA 1
ATOM 1478 C C . GLU A 1 188 ? -6.938 -7.386 26.801 1.00 96.50 188 GLU A C 1
ATOM 1480 O O . GLU A 1 188 ? -6.795 -8.349 26.052 1.00 96.50 188 GLU A O 1
ATOM 1485 N N . VAL A 1 189 ? -6.940 -6.127 26.359 1.00 98.06 189 VAL A N 1
ATOM 1486 C CA . VAL A 1 189 ? -6.722 -5.772 24.952 1.00 98.06 189 VAL A CA 1
ATOM 1487 C C . VAL A 1 189 ? -5.548 -4.813 24.861 1.00 98.06 189 VAL A C 1
ATOM 1489 O O . VAL A 1 189 ? -5.658 -3.667 25.298 1.00 98.06 189 VAL A O 1
ATOM 1492 N N . LYS A 1 190 ? -4.434 -5.286 24.299 1.00 98.31 190 LYS A N 1
ATOM 1493 C CA . LYS A 1 190 ? -3.198 -4.510 24.150 1.00 98.31 190 LYS A CA 1
ATOM 1494 C C . LYS A 1 190 ? -2.812 -4.407 22.686 1.00 98.31 190 LYS A C 1
ATOM 1496 O O . LYS A 1 190 ? -2.815 -5.411 21.981 1.00 98.31 190 LYS A O 1
ATOM 1501 N N . ILE A 1 191 ? -2.464 -3.206 22.249 1.00 98.44 191 ILE A N 1
ATOM 1502 C CA . ILE A 1 191 ? -1.984 -2.934 20.898 1.00 98.44 191 ILE A CA 1
ATOM 1503 C C . ILE A 1 191 ? -0.545 -2.449 21.016 1.00 98.44 191 ILE A C 1
ATOM 1505 O O . ILE A 1 191 ? -0.315 -1.390 21.593 1.00 98.44 191 ILE A O 1
ATOM 1509 N N . THR A 1 192 ? 0.412 -3.206 20.488 1.00 98.25 192 THR A N 1
ATOM 1510 C CA . THR A 1 192 ? 1.838 -2.860 20.502 1.00 98.25 192 THR A CA 1
ATOM 1511 C C . THR A 1 192 ? 2.296 -2.519 19.090 1.00 98.25 192 THR A C 1
ATOM 1513 O O . THR A 1 192 ? 2.128 -3.312 18.163 1.00 98.25 192 THR A O 1
ATOM 1516 N N . TYR A 1 193 ? 2.921 -1.360 18.917 1.00 98.19 193 TYR A N 1
ATOM 1517 C CA . TYR A 1 193 ? 3.512 -0.980 17.635 1.00 98.19 193 TYR A CA 1
ATOM 1518 C C . TYR A 1 193 ? 4.929 -1.529 17.502 1.00 98.19 193 TYR A C 1
ATOM 1520 O O . TYR A 1 193 ? 5.754 -1.324 18.393 1.00 98.19 193 TYR A O 1
ATOM 1528 N N . LEU A 1 194 ? 5.236 -2.192 16.385 1.00 97.62 194 LEU A N 1
ATOM 1529 C CA . LEU A 1 194 ? 6.583 -2.697 16.115 1.00 97.62 194 LEU A CA 1
ATOM 1530 C C . LEU A 1 194 ? 7.334 -1.764 15.160 1.00 97.62 194 LEU A C 1
ATOM 1532 O O . LEU A 1 194 ? 8.361 -1.207 15.538 1.00 97.62 194 LEU A O 1
ATOM 1536 N N . THR A 1 195 ? 6.830 -1.566 13.942 1.00 97.06 195 THR A N 1
ATOM 1537 C CA . THR A 1 195 ? 7.406 -0.649 12.940 1.00 97.06 195 THR A CA 1
ATOM 1538 C C . THR A 1 195 ? 6.466 -0.511 11.743 1.00 97.06 195 THR A C 1
ATOM 1540 O O . THR A 1 195 ? 5.668 -1.404 11.507 1.00 97.06 195 THR A O 1
ATOM 1543 N N . HIS A 1 196 ? 6.565 0.562 10.957 1.00 96.81 196 HIS A N 1
ATOM 1544 C CA . HIS A 1 196 ? 5.782 0.788 9.736 1.00 96.81 196 HIS A CA 1
ATOM 1545 C C . HIS A 1 196 ? 4.274 0.453 9.868 1.00 96.81 196 HIS A C 1
ATOM 1547 O O . HIS A 1 196 ? 3.554 1.206 10.526 1.00 96.81 196 HIS A O 1
ATOM 1553 N N . ALA A 1 197 ? 3.800 -0.638 9.256 1.00 97.44 197 ALA A N 1
ATOM 1554 C CA . ALA A 1 197 ? 2.431 -1.166 9.347 1.00 97.44 197 ALA A CA 1
ATOM 1555 C C . ALA A 1 197 ? 2.316 -2.388 10.290 1.00 97.44 197 ALA A C 1
ATOM 1557 O O . ALA A 1 197 ? 1.228 -2.920 10.507 1.00 97.44 197 ALA A O 1
ATOM 1558 N N . CYS A 1 198 ? 3.434 -2.809 10.884 1.00 98.38 198 CYS A N 1
ATOM 1559 C CA . CYS A 1 198 ? 3.541 -3.964 11.757 1.00 98.38 198 CYS A CA 1
ATOM 1560 C C . CYS A 1 198 ? 3.042 -3.655 13.175 1.00 98.38 198 CYS A C 1
ATOM 1562 O O . CYS A 1 198 ? 3.686 -2.930 13.946 1.00 98.38 198 CYS A O 1
ATOM 1564 N N . MET A 1 199 ? 1.885 -4.227 13.507 1.00 98.12 199 MET A N 1
ATOM 1565 C CA . MET A 1 199 ? 1.189 -4.079 14.787 1.00 98.12 199 MET A CA 1
ATOM 1566 C C . MET A 1 199 ? 0.914 -5.447 15.407 1.00 98.12 199 MET A C 1
ATOM 1568 O O . MET A 1 199 ? 0.479 -6.373 14.723 1.00 98.12 199 MET A O 1
ATOM 1572 N N . GLU A 1 200 ? 1.112 -5.551 16.715 1.00 98.50 200 GLU A N 1
ATOM 1573 C CA . GLU A 1 200 ? 0.729 -6.697 17.537 1.00 98.50 200 GLU A CA 1
ATOM 1574 C C . GLU A 1 200 ? -0.554 -6.361 18.300 1.00 98.50 200 GLU A C 1
ATOM 1576 O O . GLU A 1 200 ? -0.627 -5.339 18.981 1.00 98.50 200 GLU A O 1
ATOM 1581 N N . LEU A 1 201 ? -1.578 -7.206 18.186 1.00 98.50 201 LEU A N 1
ATOM 1582 C CA . LEU A 1 201 ? -2.846 -7.051 18.892 1.00 98.50 201 LEU A CA 1
ATOM 1583 C C . LEU A 1 201 ? -3.069 -8.268 19.788 1.00 98.50 201 LEU A C 1
ATOM 1585 O O . LEU A 1 201 ? -3.355 -9.369 19.315 1.00 98.50 201 LEU A O 1
ATOM 1589 N N . GLN A 1 202 ? -2.962 -8.062 21.094 1.00 98.19 202 GLN A N 1
ATOM 1590 C CA . GLN A 1 202 ? -3.252 -9.068 22.100 1.00 98.19 202 GLN A CA 1
ATOM 1591 C C . GLN A 1 202 ? -4.701 -8.935 22.578 1.00 98.19 202 GLN A C 1
ATOM 1593 O O . GLN A 1 202 ? -5.111 -7.875 23.042 1.00 98.19 202 GLN A O 1
ATOM 1598 N N . PHE A 1 203 ? -5.447 -10.037 22.521 1.00 97.75 203 PHE A N 1
ATOM 1599 C CA . PHE A 1 203 ? -6.820 -10.202 22.990 1.00 97.75 203 PHE A CA 1
ATOM 1600 C C . PHE A 1 203 ? -6.876 -11.340 24.018 1.00 97.75 203 PHE A C 1
ATOM 1602 O O . PHE A 1 203 ? -6.969 -12.524 23.681 1.00 97.75 203 PHE A O 1
ATOM 1609 N N . GLY A 1 204 ? -6.768 -11.003 25.301 1.00 94.56 204 GLY A N 1
ATOM 1610 C CA . GLY A 1 204 ? -6.622 -11.968 26.384 1.00 94.56 204 GLY A CA 1
ATOM 1611 C C . GLY A 1 204 ? -5.375 -12.835 26.188 1.00 94.56 204 GLY A C 1
ATOM 1612 O O . GLY A 1 204 ? -4.247 -12.371 26.353 1.00 94.56 204 GLY A O 1
ATOM 1613 N N . GLN A 1 205 ? -5.583 -14.108 25.842 1.00 93.69 205 GLN A N 1
ATOM 1614 C CA . GLN A 1 205 ? -4.505 -15.070 25.573 1.00 93.69 205 GLN A CA 1
ATOM 1615 C C . GLN A 1 205 ? -4.144 -15.193 24.086 1.00 93.69 205 GLN A C 1
ATOM 1617 O O . GLN A 1 205 ? -3.216 -15.928 23.767 1.00 93.69 205 GLN A O 1
ATOM 1622 N N . LYS A 1 206 ? -4.884 -14.533 23.186 1.00 97.25 206 LYS A N 1
ATOM 1623 C CA . LYS A 1 206 ? -4.671 -14.612 21.737 1.00 97.25 206 LYS A CA 1
ATOM 1624 C C . LYS A 1 206 ? -3.879 -13.424 21.227 1.00 97.25 206 LYS A C 1
ATOM 1626 O O . LYS A 1 206 ? -4.164 -12.299 21.619 1.00 97.25 206 LYS A O 1
ATOM 1631 N N . CYS A 1 207 ? -2.919 -13.667 20.345 1.00 97.56 207 CYS A N 1
ATOM 1632 C CA . CYS A 1 207 ? -2.076 -12.631 19.757 1.00 97.56 207 CYS A CA 1
ATOM 1633 C C . CYS A 1 207 ? -2.165 -12.642 18.228 1.00 97.56 207 CYS A C 1
ATOM 1635 O O . CYS A 1 207 ? -1.934 -13.674 17.593 1.00 97.56 207 CYS A O 1
ATOM 1637 N N . PHE A 1 208 ? -2.519 -11.496 17.647 1.00 97.50 208 PHE A N 1
ATOM 1638 C CA . PHE A 1 208 ? -2.538 -11.260 16.206 1.00 97.50 208 PHE A CA 1
ATOM 1639 C C . PHE A 1 208 ? -1.361 -10.371 15.820 1.00 97.50 208 PHE A C 1
ATOM 1641 O O . PHE A 1 208 ? -1.009 -9.457 16.564 1.00 97.50 208 PHE A O 1
ATOM 1648 N N . LEU A 1 209 ? -0.811 -10.586 14.629 1.00 98.38 209 LEU A N 1
ATOM 1649 C CA . LEU A 1 209 ? 0.183 -9.695 14.043 1.00 98.38 209 LEU A CA 1
ATOM 1650 C C . LEU A 1 209 ? -0.266 -9.228 12.658 1.00 98.38 209 LEU A C 1
ATOM 1652 O O . LEU A 1 209 ? -0.723 -10.041 11.856 1.00 98.38 209 LEU A O 1
ATOM 1656 N N . PHE A 1 210 ? -0.144 -7.936 12.375 1.00 98.44 210 PHE A N 1
ATOM 1657 C CA . PHE A 1 210 ? -0.451 -7.349 11.067 1.00 98.44 210 PHE A CA 1
ATOM 1658 C C . PHE A 1 210 ? 0.843 -7.043 10.311 1.00 98.44 210 PHE A C 1
ATOM 1660 O O . PHE A 1 210 ? 1.792 -6.597 10.941 1.00 98.44 210 PHE A O 1
ATOM 1667 N N . ASP A 1 211 ? 0.876 -7.287 8.998 1.00 98.25 211 ASP A N 1
ATOM 1668 C CA . ASP A 1 211 ? 1.871 -6.788 8.027 1.00 98.25 211 ASP A CA 1
ATOM 1669 C C . ASP A 1 211 ? 3.339 -6.770 8.520 1.00 98.25 211 ASP A C 1
ATOM 1671 O O . ASP A 1 211 ? 3.931 -5.704 8.724 1.00 98.25 211 ASP A O 1
ATOM 1675 N N . PRO A 1 212 ? 3.960 -7.945 8.752 1.00 97.56 212 PRO A N 1
ATOM 1676 C CA . PRO A 1 212 ? 5.267 -8.033 9.393 1.00 97.56 212 PRO A CA 1
ATOM 1677 C C . PRO A 1 212 ? 6.439 -7.686 8.465 1.00 97.56 212 PRO A C 1
ATOM 1679 O O . PRO A 1 212 ? 7.149 -8.569 7.983 1.00 97.56 212 PRO A O 1
ATOM 1682 N N . TRP A 1 213 ? 6.725 -6.395 8.294 1.00 98.00 213 TRP A N 1
ATOM 1683 C CA . TRP A 1 213 ? 8.008 -5.918 7.767 1.00 98.00 213 TRP A CA 1
ATOM 1684 C C . TRP A 1 213 ? 8.966 -5.562 8.906 1.00 98.00 213 TRP A C 1
ATOM 1686 O O . TRP A 1 213 ? 8.917 -4.473 9.466 1.00 98.00 213 TRP A O 1
ATOM 1696 N N . LEU A 1 214 ? 9.831 -6.509 9.284 1.00 97.50 214 LEU A N 1
ATOM 1697 C CA . LEU A 1 214 ? 10.745 -6.375 10.430 1.00 97.50 214 LEU A CA 1
ATOM 1698 C C . LEU A 1 214 ? 12.225 -6.328 10.029 1.00 97.50 214 LEU A C 1
ATOM 1700 O O . LEU A 1 214 ? 13.079 -5.991 10.845 1.00 97.50 214 LEU A O 1
ATOM 1704 N N . ARG A 1 215 ? 12.555 -6.674 8.783 1.00 95.12 215 ARG A N 1
ATOM 1705 C CA . ARG A 1 215 ? 13.927 -6.649 8.261 1.00 95.12 215 ARG A CA 1
ATOM 1706 C C . ARG A 1 215 ? 13.954 -6.507 6.745 1.00 95.12 215 ARG A C 1
ATOM 1708 O O . ARG A 1 215 ? 12.990 -6.843 6.062 1.00 95.12 215 ARG A O 1
ATOM 1715 N N . GLY A 1 216 ? 15.114 -6.086 6.250 1.00 95.38 216 GLY A N 1
ATOM 1716 C CA . GLY A 1 216 ? 15.380 -5.911 4.828 1.00 95.38 216 GLY A CA 1
ATOM 1717 C C . GLY A 1 216 ? 14.662 -4.713 4.205 1.00 95.38 216 GLY A C 1
ATOM 1718 O O . GLY A 1 216 ? 13.918 -4.004 4.889 1.00 95.38 216 GLY A O 1
ATOM 1719 N N . PRO A 1 217 ? 14.932 -4.451 2.923 1.00 97.00 217 PRO A N 1
ATOM 1720 C CA . PRO A 1 217 ? 14.272 -3.403 2.166 1.00 97.00 217 PRO A CA 1
ATOM 1721 C C . PRO A 1 217 ? 12.882 -3.831 1.677 1.00 97.00 217 PRO A C 1
ATOM 1723 O O . PRO A 1 217 ? 12.504 -5.001 1.754 1.00 97.00 217 PRO A O 1
ATOM 1726 N N . ALA A 1 218 ? 12.158 -2.856 1.142 1.00 97.19 218 ALA A N 1
ATOM 1727 C CA . ALA A 1 218 ? 10.965 -3.027 0.329 1.00 97.19 218 ALA A CA 1
ATOM 1728 C C . ALA A 1 218 ? 11.166 -2.344 -1.039 1.00 97.19 218 ALA A C 1
ATOM 1730 O O . ALA A 1 218 ? 11.964 -1.407 -1.172 1.00 97.19 218 ALA A O 1
ATOM 1731 N N . PHE A 1 219 ? 10.443 -2.830 -2.048 1.00 96.62 219 PHE A N 1
ATOM 1732 C CA . PHE A 1 219 ? 10.497 -2.426 -3.451 1.00 96.62 219 PHE A CA 1
ATOM 1733 C C . PHE A 1 219 ? 11.936 -2.476 -3.979 1.00 96.62 219 PHE A C 1
ATOM 1735 O O . PHE A 1 219 ? 12.596 -1.448 -4.184 1.00 96.62 219 PHE A O 1
ATOM 1742 N N . ALA A 1 220 ? 12.446 -3.704 -4.095 1.00 95.19 220 ALA A N 1
ATOM 1743 C CA . ALA A 1 220 ? 13.855 -4.054 -4.247 1.00 95.19 220 ALA A CA 1
ATOM 1744 C C . ALA A 1 220 ? 14.762 -3.409 -3.183 1.00 95.19 220 ALA A C 1
ATOM 1746 O O . ALA A 1 220 ? 14.998 -3.985 -2.129 1.00 95.19 220 ALA A O 1
ATOM 1747 N N . ARG A 1 221 ? 15.281 -2.210 -3.453 1.00 95.56 221 ARG A N 1
ATOM 1748 C CA . ARG A 1 221 ? 16.196 -1.456 -2.571 1.00 95.56 221 ARG A CA 1
ATOM 1749 C C . ARG A 1 221 ? 15.756 -0.011 -2.346 1.00 95.56 221 ARG A C 1
ATOM 1751 O O . ARG A 1 221 ? 16.541 0.788 -1.832 1.00 95.56 221 ARG A O 1
ATOM 1758 N N . GLY A 1 222 ? 14.543 0.342 -2.772 1.00 95.88 222 GLY A N 1
ATOM 1759 C CA . GLY A 1 222 ? 14.052 1.716 -2.736 1.00 95.88 222 GLY A CA 1
ATOM 1760 C C . GLY A 1 222 ? 13.658 2.178 -1.339 1.00 95.88 222 GLY A C 1
ATOM 1761 O O . GLY A 1 222 ? 13.866 3.342 -0.993 1.00 95.88 222 GLY A O 1
ATOM 1762 N N . TRP A 1 223 ? 13.065 1.289 -0.542 1.00 97.38 223 TRP A N 1
ATOM 1763 C CA . TRP A 1 223 ? 12.500 1.626 0.760 1.00 97.38 223 TRP A CA 1
ATOM 1764 C C . TRP A 1 223 ? 13.188 0.842 1.865 1.00 97.38 223 TRP A C 1
ATOM 1766 O O . TRP A 1 223 ? 13.415 -0.360 1.758 1.00 97.38 223 TRP A O 1
ATOM 1776 N N . TRP A 1 224 ? 13.482 1.531 2.959 1.00 97.62 224 TRP A N 1
ATOM 1777 C CA . TRP A 1 224 ? 14.123 0.956 4.129 1.00 97.62 224 TRP A CA 1
ATOM 1778 C C . TRP A 1 224 ? 13.366 1.351 5.391 1.00 97.62 224 TRP A C 1
ATOM 1780 O O . TRP A 1 224 ? 12.794 2.443 5.466 1.00 97.62 224 TRP A O 1
ATOM 1790 N N . LEU A 1 225 ? 13.384 0.471 6.393 1.00 97.12 225 LEU A N 1
ATOM 1791 C CA . LEU A 1 225 ? 12.762 0.734 7.689 1.00 97.12 225 LEU A CA 1
ATOM 1792 C C . LEU A 1 225 ? 13.340 2.010 8.307 1.00 97.12 225 LEU A C 1
ATOM 1794 O O . LEU A 1 225 ? 14.553 2.117 8.502 1.00 97.12 225 LEU A O 1
ATOM 1798 N N . LEU A 1 226 ? 12.461 2.964 8.620 1.00 96.19 226 LEU A N 1
ATOM 1799 C CA . LEU A 1 226 ? 12.824 4.189 9.335 1.00 96.19 226 LEU A CA 1
ATOM 1800 C C . LEU A 1 226 ? 13.036 3.919 10.828 1.00 96.19 226 LEU A C 1
ATOM 1802 O O . LEU A 1 226 ? 13.941 4.473 11.452 1.00 96.19 226 LEU A O 1
ATOM 1806 N N . HIS A 1 227 ? 12.178 3.080 11.400 1.00 96.31 227 HIS A N 1
ATOM 1807 C CA . HIS A 1 227 ? 12.228 2.714 12.804 1.00 96.31 227 HIS A CA 1
ATOM 1808 C C . HIS A 1 227 ? 13.047 1.448 13.024 1.00 96.31 227 HIS A C 1
ATOM 1810 O O . HIS A 1 227 ? 13.025 0.534 12.199 1.00 96.31 227 HIS A O 1
ATOM 1816 N N . GLU A 1 228 ? 13.737 1.395 14.160 1.00 96.38 228 GLU A N 1
ATOM 1817 C CA . GLU A 1 228 ? 14.340 0.161 14.648 1.00 96.38 228 GLU A CA 1
ATOM 1818 C C . GLU A 1 228 ? 13.236 -0.682 15.309 1.00 96.38 228 GLU A C 1
ATOM 1820 O O . GLU A 1 228 ? 12.614 -0.214 16.267 1.00 96.38 228 GLU A O 1
ATOM 1825 N N . PRO A 1 229 ? 12.942 -1.893 14.808 1.00 95.81 229 PRO A N 1
ATOM 1826 C CA . PRO A 1 229 ? 11.970 -2.766 15.452 1.00 95.81 229 PRO A CA 1
ATOM 1827 C C . PRO A 1 229 ? 12.438 -3.175 16.860 1.00 95.81 229 PRO A C 1
ATOM 1829 O O . PRO A 1 229 ? 13.645 -3.274 17.096 1.00 95.81 229 PRO A O 1
ATOM 1832 N N . PRO A 1 230 ? 11.519 -3.481 17.796 1.00 95.62 230 PRO A N 1
ATOM 1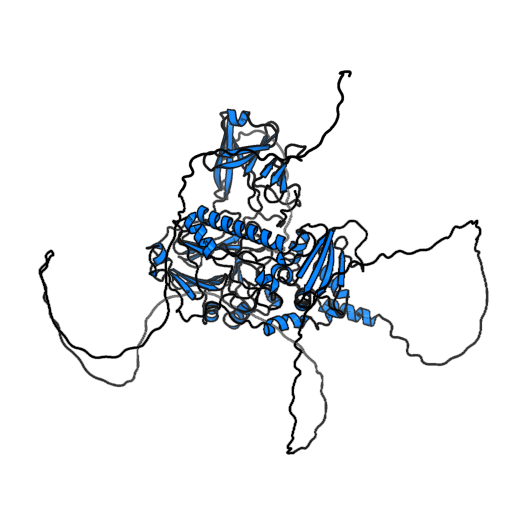833 C CA . PRO A 1 230 ? 11.887 -4.027 19.101 1.00 95.62 230 PRO A CA 1
ATOM 1834 C C . PRO A 1 230 ? 12.776 -5.272 18.979 1.00 95.62 230 PRO A C 1
ATOM 1836 O O . PRO A 1 230 ? 12.588 -6.089 18.079 1.00 95.62 230 PRO A O 1
ATOM 1839 N N . ALA A 1 231 ? 13.728 -5.446 19.899 1.00 94.12 231 ALA A N 1
ATOM 1840 C CA . ALA A 1 231 ? 14.714 -6.531 19.823 1.00 94.12 231 ALA A CA 1
ATOM 1841 C C . ALA A 1 231 ? 14.083 -7.940 19.825 1.00 94.12 231 ALA A C 1
ATOM 1843 O O . ALA A 1 231 ? 14.632 -8.864 19.232 1.00 94.12 231 ALA A O 1
ATOM 1844 N N . ASP A 1 232 ? 12.916 -8.094 20.452 1.00 95.50 232 ASP A N 1
ATOM 1845 C CA . ASP A 1 232 ? 12.134 -9.331 20.527 1.00 95.50 232 ASP A CA 1
ATOM 1846 C C . ASP A 1 232 ? 11.101 -9.470 19.386 1.00 95.50 232 ASP A C 1
ATOM 1848 O O . ASP A 1 232 ? 10.290 -10.395 19.399 1.00 95.50 232 ASP A O 1
ATOM 1852 N N . CYS A 1 233 ? 11.102 -8.587 18.376 1.00 96.69 233 CYS A N 1
ATOM 1853 C CA . CYS A 1 233 ? 10.066 -8.556 17.333 1.00 96.69 233 CYS A CA 1
ATOM 1854 C C . CYS A 1 233 ? 9.931 -9.871 16.547 1.00 96.69 233 CYS A C 1
ATOM 1856 O O . CYS A 1 233 ? 8.817 -10.285 16.230 1.00 96.69 233 CYS A O 1
ATOM 1858 N N . LEU A 1 234 ? 11.040 -10.563 16.263 1.00 97.56 234 LEU A N 1
ATOM 1859 C CA . LEU A 1 234 ? 11.015 -11.857 15.574 1.00 97.56 234 LEU A CA 1
ATOM 1860 C C . LEU A 1 234 ? 10.490 -12.978 16.480 1.00 97.56 234 LEU A C 1
ATOM 1862 O O . LEU A 1 234 ? 9.856 -13.913 15.990 1.00 97.56 234 LEU A O 1
ATOM 1866 N N . ASP A 1 235 ? 10.722 -12.884 17.791 1.00 97.56 235 ASP A N 1
ATOM 1867 C CA . ASP A 1 235 ? 10.164 -13.822 18.767 1.00 97.56 235 ASP A CA 1
ATOM 1868 C C . ASP A 1 235 ? 8.659 -13.611 18.916 1.00 97.56 235 ASP A C 1
ATOM 1870 O O . ASP A 1 235 ? 7.909 -14.586 18.889 1.00 97.56 235 ASP A O 1
ATOM 1874 N N . ARG A 1 236 ? 8.203 -12.353 18.956 1.00 97.50 236 ARG A N 1
ATOM 1875 C CA . ARG A 1 236 ? 6.777 -11.986 18.918 1.00 97.50 236 ARG A CA 1
ATOM 1876 C C . ARG A 1 236 ? 6.093 -12.486 17.652 1.00 97.50 236 ARG A C 1
ATOM 1878 O O . ARG A 1 236 ? 5.049 -13.128 17.740 1.00 97.50 236 ARG A O 1
ATOM 1885 N N . LEU A 1 237 ? 6.719 -12.278 16.490 1.00 98.00 237 LEU A N 1
ATOM 1886 C CA . LEU A 1 237 ? 6.252 -12.810 15.207 1.00 98.00 237 LEU A CA 1
ATOM 1887 C C . LEU A 1 237 ? 6.064 -14.325 15.268 1.00 98.00 237 LEU A C 1
ATOM 1889 O O . LEU A 1 237 ? 5.019 -14.841 14.876 1.00 98.00 237 LEU A O 1
ATOM 1893 N N . CYS A 1 238 ? 7.057 -15.040 15.794 1.00 97.12 238 CYS A N 1
ATOM 1894 C CA . CYS A 1 238 ? 6.979 -16.487 15.929 1.00 97.12 238 CYS A CA 1
ATOM 1895 C C . CYS A 1 238 ? 6.030 -16.927 17.044 1.00 97.12 238 CYS A C 1
ATOM 1897 O O . CYS A 1 238 ? 5.639 -18.085 17.039 1.00 97.12 238 CYS A O 1
ATOM 1899 N N . ALA A 1 239 ? 5.652 -16.071 17.994 1.00 96.94 239 ALA A N 1
ATOM 1900 C CA . ALA A 1 239 ? 4.721 -16.393 19.073 1.00 96.94 239 ALA A CA 1
ATOM 1901 C C . ALA A 1 239 ? 3.248 -16.176 18.687 1.00 96.94 239 ALA A C 1
ATOM 1903 O O . ALA A 1 239 ? 2.385 -16.821 19.286 1.00 96.94 239 ALA A O 1
ATOM 1904 N N . ALA A 1 240 ? 2.967 -15.353 17.671 1.00 97.81 240 ALA A N 1
ATOM 1905 C CA . ALA A 1 240 ? 1.616 -15.024 17.218 1.00 97.81 240 ALA A CA 1
ATOM 1906 C C . ALA A 1 240 ? 0.733 -16.268 16.981 1.00 97.81 240 ALA A C 1
ATOM 1908 O O . ALA A 1 240 ? 1.179 -17.288 16.447 1.00 97.81 240 ALA A O 1
ATOM 1909 N N . ASP A 1 241 ? -0.542 -16.184 17.372 1.00 97.88 241 ASP A N 1
ATOM 1910 C CA . ASP A 1 241 ? -1.554 -17.206 17.070 1.00 97.88 241 ASP A CA 1
ATOM 1911 C C . ASP A 1 241 ? -2.066 -17.086 15.630 1.00 97.88 241 ASP A C 1
ATOM 1913 O O . ASP A 1 241 ? -2.589 -18.052 15.068 1.00 97.88 241 ASP A O 1
ATOM 1917 N N . LEU A 1 242 ? -1.982 -15.879 15.070 1.00 97.50 242 LEU A N 1
ATOM 1918 C CA . LEU A 1 242 ? -2.533 -15.517 13.775 1.00 97.50 242 LEU A CA 1
ATOM 1919 C C . LEU A 1 242 ? -1.750 -14.342 13.193 1.00 97.50 242 LEU A C 1
ATOM 1921 O O . LEU A 1 242 ? -1.457 -13.378 13.899 1.00 97.50 242 LEU A O 1
ATOM 1925 N N . ILE A 1 243 ? -1.473 -14.390 11.895 1.00 98.69 243 ILE A N 1
ATOM 1926 C CA . ILE A 1 243 ? -0.914 -13.261 11.148 1.00 98.69 243 ILE A CA 1
ATOM 1927 C C . ILE A 1 243 ? -1.919 -12.843 10.077 1.00 98.69 243 ILE A C 1
ATOM 1929 O O . ILE A 1 243 ? -2.506 -13.692 9.409 1.00 98.69 243 ILE A O 1
ATOM 1933 N N . TYR A 1 244 ? -2.126 -11.545 9.914 1.00 98.56 244 TYR A N 1
ATOM 1934 C CA . TYR A 1 244 ? -2.855 -10.972 8.790 1.00 98.56 244 TYR A CA 1
ATOM 1935 C C . TYR A 1 244 ? -1.871 -10.218 7.900 1.00 98.56 244 TYR A C 1
ATOM 1937 O O . TYR A 1 244 ? -1.071 -9.429 8.402 1.00 98.56 244 TYR A O 1
ATOM 1945 N N . ILE A 1 245 ? -1.934 -10.487 6.596 1.00 98.50 245 ILE A N 1
ATOM 1946 C CA . ILE A 1 245 ? -1.180 -9.748 5.583 1.00 98.50 245 ILE A CA 1
ATOM 1947 C C . ILE A 1 245 ? -2.187 -9.089 4.649 1.00 98.50 245 ILE A C 1
ATOM 1949 O O . ILE A 1 245 ? -2.996 -9.775 4.019 1.00 98.50 245 ILE A O 1
ATOM 1953 N N . SER A 1 246 ? -2.147 -7.763 4.594 1.00 97.38 246 SER A N 1
ATOM 1954 C CA . SER A 1 246 ? -3.126 -6.943 3.890 1.00 97.38 246 SER A CA 1
ATOM 1955 C C . SER A 1 246 ? -3.022 -7.068 2.373 1.00 97.38 246 SER A C 1
ATOM 1957 O O . SER A 1 246 ? -4.048 -7.203 1.708 1.00 97.38 246 SER A O 1
ATOM 1959 N N . HIS A 1 247 ? -1.812 -7.048 1.817 1.00 95.44 247 HIS A N 1
ATOM 1960 C CA . HIS A 1 247 ? -1.588 -7.133 0.376 1.00 95.44 247 HIS A CA 1
ATOM 1961 C C . HIS A 1 247 ? -0.144 -7.536 0.036 1.00 95.44 247 HIS A C 1
ATOM 1963 O O . HIS A 1 247 ? 0.666 -7.819 0.917 1.00 95.44 247 HIS A O 1
ATOM 1969 N N . LEU A 1 248 ? 0.157 -7.630 -1.262 1.00 94.06 248 LEU A N 1
ATOM 1970 C CA . LEU A 1 248 ? 1.378 -8.252 -1.788 1.00 94.06 248 LEU A CA 1
ATOM 1971 C C . LEU A 1 248 ? 2.636 -7.372 -1.768 1.00 94.06 248 LEU A C 1
ATOM 1973 O O . LEU A 1 248 ? 3.713 -7.872 -2.091 1.00 94.06 248 LEU A O 1
ATOM 1977 N N . HIS A 1 249 ? 2.523 -6.078 -1.458 1.00 95.38 249 HIS A N 1
ATOM 1978 C CA . HIS A 1 249 ? 3.682 -5.187 -1.481 1.00 95.38 249 HIS A CA 1
ATOM 1979 C C . HIS A 1 249 ? 4.679 -5.543 -0.378 1.00 95.38 249 HIS A C 1
ATOM 1981 O O . HIS A 1 249 ? 4.306 -5.923 0.727 1.00 95.38 249 HIS A O 1
ATOM 1987 N N . SER A 1 250 ? 5.970 -5.432 -0.682 1.00 95.81 250 SER A N 1
ATOM 1988 C CA . SER A 1 250 ? 7.061 -5.959 0.155 1.00 95.81 250 SER A CA 1
ATOM 1989 C C . SER A 1 250 ? 7.250 -5.282 1.523 1.00 95.81 250 SER A C 1
ATOM 1991 O O . SER A 1 250 ? 7.901 -5.854 2.398 1.00 95.81 250 SER A O 1
ATOM 1993 N N . ASP A 1 251 ? 6.684 -4.095 1.730 1.00 96.50 251 ASP A N 1
ATOM 1994 C CA . ASP A 1 251 ? 6.603 -3.390 3.017 1.00 96.50 251 ASP A CA 1
ATOM 1995 C C . ASP A 1 251 ? 5.472 -3.905 3.929 1.00 96.50 251 ASP A C 1
ATOM 1997 O O . ASP A 1 251 ? 5.427 -3.555 5.110 1.00 96.50 251 ASP A O 1
ATOM 2001 N N . HIS A 1 252 ? 4.631 -4.811 3.416 1.00 97.31 252 HIS A N 1
ATOM 2002 C CA . HIS A 1 252 ? 3.609 -5.557 4.160 1.00 97.31 252 HIS A CA 1
ATOM 2003 C C . HIS A 1 252 ? 3.867 -7.077 4.104 1.00 97.31 252 HIS A C 1
ATOM 2005 O O . HIS A 1 252 ? 3.815 -7.771 5.123 1.00 97.31 252 HIS A O 1
ATOM 2011 N N . LEU A 1 253 ? 4.229 -7.589 2.922 1.00 97.00 253 LEU A N 1
ATOM 2012 C CA . LEU A 1 253 ? 4.639 -8.961 2.617 1.00 97.00 253 LEU A CA 1
ATOM 2013 C C . LEU A 1 253 ? 6.174 -9.058 2.502 1.00 97.00 253 LEU A C 1
ATOM 2015 O O . LEU A 1 253 ? 6.746 -9.271 1.433 1.00 97.00 253 LEU A O 1
ATOM 2019 N N . SER A 1 254 ? 6.871 -8.899 3.626 1.00 96.44 254 SER A N 1
ATOM 2020 C CA . SER A 1 254 ? 8.340 -8.914 3.648 1.00 96.44 254 SER A CA 1
ATOM 2021 C C . SER A 1 254 ? 8.906 -10.339 3.606 1.00 96.44 254 SER A C 1
ATOM 2023 O O . SER A 1 254 ? 9.024 -11.003 4.639 1.00 96.44 254 SER A O 1
ATOM 2025 N N . TYR A 1 255 ? 9.347 -10.807 2.435 1.00 95.19 255 TYR A N 1
ATOM 2026 C CA . TYR A 1 255 ? 10.017 -12.111 2.302 1.00 95.19 255 TYR A CA 1
ATOM 2027 C C . TYR A 1 255 ? 11.259 -12.294 3.198 1.00 95.19 255 TYR A C 1
ATOM 2029 O O . TYR A 1 255 ? 11.391 -13.372 3.785 1.00 95.19 255 TYR A O 1
ATOM 2037 N N . PRO A 1 256 ? 12.129 -11.282 3.417 1.00 95.12 256 PRO A N 1
ATOM 2038 C CA . PRO A 1 256 ? 13.210 -11.389 4.400 1.00 95.12 256 PRO A CA 1
ATOM 2039 C C . PRO A 1 256 ? 12.714 -11.717 5.816 1.00 95.12 256 PRO A C 1
ATOM 2041 O O . PRO A 1 256 ? 13.344 -12.501 6.529 1.00 95.12 256 PRO A O 1
ATOM 2044 N N . THR A 1 257 ? 11.574 -11.151 6.219 1.00 97.12 257 THR A N 1
ATOM 2045 C CA . THR A 1 257 ? 10.935 -11.434 7.512 1.00 97.12 257 THR A CA 1
ATOM 2046 C C . THR A 1 257 ? 10.277 -12.818 7.512 1.00 97.12 257 THR A C 1
ATOM 2048 O O . THR A 1 257 ? 10.481 -13.610 8.435 1.00 97.12 257 THR A O 1
ATOM 2051 N N . LEU A 1 258 ? 9.544 -13.155 6.448 1.00 97.00 258 LEU A N 1
ATOM 2052 C CA . LEU A 1 258 ? 8.844 -14.434 6.311 1.00 97.00 258 LEU A CA 1
ATOM 2053 C C . LEU A 1 258 ? 9.784 -15.636 6.211 1.00 97.00 258 LEU A C 1
ATOM 2055 O O . LEU A 1 258 ? 9.413 -16.726 6.642 1.00 97.00 258 LEU A O 1
ATOM 2059 N N . LYS A 1 259 ? 11.006 -15.459 5.701 1.00 95.38 259 LYS A N 1
ATOM 2060 C CA . LYS A 1 259 ? 12.028 -16.510 5.700 1.00 95.38 259 LYS A CA 1
ATOM 2061 C C . LYS A 1 259 ? 12.319 -16.992 7.121 1.00 95.38 259 LYS A C 1
ATOM 2063 O O . LYS A 1 259 ? 12.203 -18.188 7.381 1.00 95.38 259 LYS A O 1
ATOM 2068 N N . VAL A 1 260 ? 12.554 -16.061 8.051 1.00 95.69 260 VAL A N 1
ATOM 2069 C CA . VAL A 1 260 ? 12.754 -16.369 9.480 1.00 95.69 260 VAL A CA 1
ATOM 2070 C C . VAL A 1 260 ? 11.528 -17.071 10.066 1.00 95.69 260 VAL A C 1
ATOM 2072 O O . VAL A 1 260 ? 11.664 -18.069 10.773 1.00 95.69 260 VAL A O 1
ATOM 2075 N N . LEU A 1 261 ? 10.325 -16.581 9.750 1.00 97.06 261 LEU A N 1
ATOM 2076 C CA . LEU A 1 261 ? 9.086 -17.209 10.207 1.00 97.06 261 LEU A CA 1
ATOM 2077 C C . LEU A 1 261 ? 8.956 -18.647 9.691 1.00 97.06 261 LEU A C 1
ATOM 2079 O O . LEU A 1 261 ? 8.630 -19.539 10.465 1.00 97.06 261 LEU A O 1
ATOM 2083 N N . SER A 1 262 ? 9.246 -18.899 8.414 1.00 96.44 262 SER A N 1
ATOM 2084 C CA . SER A 1 262 ? 9.142 -20.239 7.827 1.00 96.44 262 SER A CA 1
ATOM 2085 C C . SER A 1 262 ? 10.167 -21.230 8.378 1.00 96.44 262 SER A C 1
ATOM 2087 O O . SER A 1 262 ? 9.898 -22.426 8.426 1.00 96.44 262 SER A O 1
ATOM 2089 N N . GLU A 1 263 ? 11.322 -20.746 8.835 1.00 96.44 263 GLU A N 1
ATOM 2090 C CA . GLU A 1 263 ? 12.342 -21.573 9.484 1.00 96.44 263 GLU A CA 1
ATOM 2091 C C . GLU A 1 263 ? 11.955 -21.931 10.929 1.00 96.44 263 GLU A C 1
ATOM 2093 O O . GLU A 1 263 ? 12.273 -23.023 11.399 1.00 96.44 263 GLU A O 1
ATOM 2098 N N . ARG A 1 264 ? 11.255 -21.032 11.635 1.00 97.00 264 ARG A N 1
ATOM 2099 C CA . ARG A 1 264 ? 10.939 -21.179 13.068 1.00 97.00 264 ARG A CA 1
ATOM 2100 C C . ARG A 1 264 ? 9.538 -21.723 13.354 1.00 97.00 264 ARG A C 1
ATOM 2102 O O . ARG A 1 264 ? 9.373 -22.493 14.296 1.00 97.00 264 ARG A O 1
ATOM 2109 N N . ARG A 1 265 ? 8.531 -21.294 12.590 1.00 96.75 265 ARG A N 1
ATOM 2110 C CA . ARG A 1 265 ? 7.107 -21.631 12.768 1.00 96.75 265 ARG A CA 1
ATOM 2111 C C . ARG A 1 265 ? 6.343 -21.613 11.430 1.00 96.75 265 ARG A C 1
ATOM 2113 O O . ARG A 1 265 ? 5.502 -20.741 11.201 1.00 96.75 265 ARG A O 1
ATOM 2120 N N . PRO A 1 266 ? 6.609 -22.575 10.530 1.00 96.06 266 PRO A N 1
ATOM 2121 C CA . PRO A 1 266 ? 5.993 -22.626 9.199 1.00 96.06 266 PRO A CA 1
ATOM 2122 C C . PRO A 1 266 ? 4.479 -22.901 9.198 1.00 96.06 266 PRO A C 1
ATOM 2124 O O . PRO A 1 266 ? 3.831 -22.773 8.156 1.00 96.06 266 PRO A O 1
ATOM 2127 N N . ASP A 1 267 ? 3.910 -23.331 10.322 1.00 97.12 267 ASP A N 1
ATOM 2128 C CA . ASP A 1 267 ? 2.511 -23.738 10.493 1.00 97.12 267 ASP A CA 1
ATOM 2129 C C . ASP A 1 267 ? 1.603 -22.641 11.069 1.00 97.12 267 ASP A C 1
ATOM 2131 O O . ASP A 1 267 ? 0.394 -22.863 11.210 1.00 97.12 267 ASP A O 1
ATOM 2135 N N . VAL A 1 268 ? 2.149 -21.454 11.374 1.00 97.19 268 VAL A N 1
ATOM 2136 C CA . VAL A 1 268 ? 1.348 -20.330 11.878 1.00 97.19 268 VAL A CA 1
ATOM 2137 C C . VAL A 1 268 ? 0.214 -19.995 10.892 1.00 97.19 268 VAL A C 1
ATOM 2139 O O . VAL A 1 268 ? 0.462 -19.895 9.689 1.00 97.19 268 VAL A O 1
ATOM 2142 N N . PRO A 1 269 ? -1.041 -19.839 11.355 1.00 97.75 269 PRO A N 1
ATOM 2143 C CA . PRO A 1 269 ? -2.136 -19.407 10.496 1.00 97.75 269 PRO A CA 1
ATOM 2144 C C . PRO A 1 269 ? -1.902 -17.992 9.956 1.00 97.75 269 PRO A C 1
ATOM 2146 O O . PRO A 1 269 ? -1.844 -17.035 10.730 1.00 97.75 269 PRO A O 1
ATOM 2149 N N . ILE A 1 270 ? -1.835 -17.851 8.633 1.00 98.44 270 ILE A N 1
ATOM 2150 C CA . ILE A 1 270 ? -1.744 -16.557 7.947 1.00 98.44 270 ILE A CA 1
ATOM 2151 C C . ILE A 1 270 ? -3.034 -16.325 7.170 1.00 98.44 270 ILE A C 1
ATOM 2153 O O . ILE A 1 270 ? -3.415 -17.167 6.363 1.00 98.44 270 ILE A O 1
ATOM 2157 N N . TYR A 1 271 ? -3.699 -15.196 7.387 1.00 98.38 271 TYR A N 1
ATOM 2158 C CA . TYR A 1 271 ? -4.920 -14.821 6.682 1.00 98.38 271 TYR A CA 1
ATOM 2159 C C . TYR A 1 271 ? -4.649 -13.695 5.694 1.00 98.38 271 TYR A C 1
ATOM 2161 O O . TYR A 1 271 ? -3.986 -12.711 6.022 1.00 98.38 271 TYR A O 1
ATOM 2169 N N . VAL A 1 272 ? -5.199 -13.853 4.495 1.00 98.00 272 VAL A N 1
ATOM 2170 C CA . VAL A 1 272 ? -5.129 -12.885 3.396 1.00 98.00 272 VAL A CA 1
ATOM 2171 C C . VAL A 1 272 ? -6.504 -12.748 2.751 1.00 98.00 272 VAL A C 1
ATOM 2173 O O . VAL A 1 272 ? -7.331 -13.661 2.854 1.00 98.00 272 VAL A O 1
ATOM 2176 N N . GLY A 1 273 ? -6.767 -11.617 2.101 1.00 95.44 273 GLY A N 1
ATOM 2177 C CA . GLY A 1 273 ? -7.994 -11.435 1.326 1.00 95.44 273 GLY A CA 1
ATOM 2178 C C . GLY A 1 273 ? -8.001 -12.239 0.024 1.00 95.44 273 GLY A C 1
ATOM 2179 O O . GLY A 1 273 ? -6.950 -12.589 -0.512 1.00 95.44 273 GLY A O 1
ATOM 2180 N N . ASP A 1 274 ? -9.200 -12.529 -0.477 1.00 90.50 274 ASP A N 1
ATOM 2181 C CA . ASP A 1 274 ? -9.435 -13.187 -1.769 1.00 90.50 274 ASP A CA 1
ATOM 2182 C C . ASP A 1 274 ? -9.335 -12.186 -2.933 1.00 90.50 274 ASP A C 1
ATOM 2184 O O . ASP A 1 274 ? -10.325 -11.786 -3.547 1.00 90.50 274 ASP A O 1
ATOM 2188 N N . THR A 1 275 ? -8.119 -11.698 -3.163 1.00 89.94 275 THR A N 1
ATOM 2189 C CA . THR A 1 275 ? -7.781 -10.725 -4.208 1.00 89.94 275 THR A CA 1
ATOM 2190 C C . THR A 1 275 ? -7.548 -11.414 -5.556 1.00 89.94 275 THR A C 1
ATOM 2192 O O . THR A 1 275 ? -7.079 -12.551 -5.619 1.00 89.94 275 THR A O 1
ATOM 2195 N N . SER A 1 276 ? -7.823 -10.724 -6.672 1.00 86.44 276 SER A N 1
ATOM 2196 C CA . SER A 1 276 ? -7.644 -11.315 -8.011 1.00 86.44 276 SER A CA 1
ATOM 2197 C C . SER A 1 276 ? -6.183 -11.635 -8.331 1.00 86.44 276 SER A C 1
ATOM 2199 O O . SER A 1 276 ? -5.907 -12.602 -9.043 1.00 86.44 276 SER A O 1
ATOM 2201 N N . ARG A 1 277 ? -5.240 -10.840 -7.807 1.00 87.25 277 ARG A N 1
ATOM 2202 C CA . ARG A 1 277 ? -3.831 -11.225 -7.722 1.00 87.25 277 ARG A CA 1
ATOM 2203 C C . ARG A 1 277 ? -3.612 -11.854 -6.344 1.00 87.25 277 ARG A C 1
ATOM 2205 O O . ARG A 1 277 ? -3.715 -11.132 -5.355 1.00 87.25 277 ARG A O 1
ATOM 2212 N N . PRO A 1 278 ? -3.302 -13.159 -6.242 1.00 91.44 278 PRO A N 1
ATOM 2213 C CA . PRO A 1 278 ? -3.054 -13.784 -4.947 1.00 91.44 278 PRO A CA 1
ATOM 2214 C C . PRO A 1 278 ? -1.941 -13.059 -4.183 1.00 91.44 278 PRO A C 1
ATOM 2216 O O . PRO A 1 278 ? -0.889 -12.781 -4.755 1.00 91.44 278 PRO A O 1
ATOM 2219 N N . VAL A 1 279 ? -2.144 -12.793 -2.889 1.00 92.75 279 VAL A N 1
ATOM 2220 C CA . VAL A 1 279 ? -1.140 -12.102 -2.055 1.00 92.75 279 VAL A CA 1
ATOM 2221 C C . VAL A 1 279 ? 0.209 -12.829 -2.095 1.00 92.75 279 VAL A C 1
ATOM 2223 O O . VAL A 1 279 ? 1.243 -12.231 -2.367 1.00 92.75 279 VAL A O 1
ATOM 2226 N N . PHE A 1 280 ? 0.186 -14.152 -1.932 1.00 92.75 280 PHE A N 1
ATOM 2227 C CA . PHE A 1 280 ? 1.358 -15.029 -1.995 1.00 92.75 280 PHE A CA 1
ATOM 2228 C C . PHE A 1 280 ? 1.637 -15.551 -3.416 1.00 92.75 280 PHE A C 1
ATOM 2230 O O . PHE A 1 280 ? 1.851 -16.747 -3.615 1.00 92.75 280 PHE A O 1
ATOM 2237 N N . TRP A 1 281 ? 1.610 -14.673 -4.422 1.00 87.62 281 TRP A N 1
ATOM 2238 C CA . TRP A 1 281 ? 1.836 -15.071 -5.818 1.00 87.62 281 TRP A CA 1
ATOM 2239 C C . TRP A 1 281 ? 3.258 -15.598 -6.086 1.00 87.62 281 TRP A C 1
ATOM 2241 O O . TRP A 1 281 ? 3.426 -16.419 -6.982 1.00 87.62 281 TRP A O 1
ATOM 2251 N N . ASP A 1 282 ? 4.255 -15.168 -5.302 1.00 85.50 282 ASP A N 1
ATOM 2252 C CA . ASP A 1 282 ? 5.677 -15.522 -5.477 1.00 85.50 282 ASP A CA 1
ATOM 2253 C C . ASP A 1 282 ? 6.197 -16.556 -4.451 1.00 85.50 282 ASP A C 1
ATOM 2255 O O . ASP A 1 282 ? 7.398 -16.783 -4.279 1.00 85.50 282 ASP A O 1
ATOM 2259 N N . LEU A 1 283 ? 5.291 -17.228 -3.731 1.00 86.19 283 LEU A N 1
ATOM 2260 C CA . LEU A 1 283 ? 5.680 -18.106 -2.623 1.00 86.19 283 LEU A CA 1
ATOM 2261 C C . LEU A 1 283 ? 6.628 -19.235 -3.059 1.00 86.19 283 LEU A C 1
ATOM 2263 O O . LEU A 1 283 ? 7.616 -19.493 -2.373 1.00 86.19 283 LEU A O 1
ATOM 2267 N N . GLU A 1 284 ? 6.370 -19.876 -4.203 1.00 81.94 284 GLU A N 1
ATOM 2268 C CA . GLU A 1 284 ? 7.193 -20.988 -4.707 1.00 81.94 284 GLU A CA 1
ATOM 2269 C C . GLU A 1 284 ? 8.647 -20.576 -4.985 1.00 81.94 284 GLU A C 1
ATOM 2271 O O . GLU A 1 284 ? 9.566 -21.372 -4.787 1.00 81.94 284 GLU A O 1
ATOM 2276 N N . GLN A 1 285 ? 8.872 -19.331 -5.405 1.00 81.19 285 GLN A N 1
ATOM 2277 C CA . GLN A 1 285 ? 10.183 -18.852 -5.848 1.00 81.19 285 GLN A CA 1
ATOM 2278 C C . GLN A 1 285 ? 10.956 -18.171 -4.723 1.00 81.19 285 GLN A C 1
ATOM 2280 O O . GLN A 1 285 ? 12.182 -18.274 -4.658 1.00 81.19 285 GLN A O 1
ATOM 2285 N N . SER A 1 286 ? 10.235 -17.578 -3.772 1.00 83.94 286 SER A N 1
ATOM 2286 C CA . SER A 1 286 ? 10.790 -16.922 -2.585 1.00 83.94 286 SER A CA 1
ATOM 2287 C C . SER A 1 286 ? 11.581 -17.842 -1.640 1.00 83.94 286 SER A C 1
ATOM 2289 O O . SER A 1 286 ? 12.214 -17.370 -0.694 1.00 83.94 286 SER A O 1
ATOM 2291 N N . LYS A 1 287 ? 11.539 -19.169 -1.851 1.00 85.69 287 LYS A N 1
ATOM 2292 C CA . LYS A 1 287 ? 12.127 -20.215 -0.983 1.00 85.69 287 LYS A CA 1
ATOM 2293 C C . LYS A 1 287 ? 11.522 -20.270 0.429 1.00 85.69 287 LYS A C 1
ATOM 2295 O O . LYS A 1 287 ? 11.986 -21.059 1.257 1.00 85.69 287 LYS A O 1
ATOM 2300 N N . VAL A 1 288 ? 10.487 -19.477 0.703 1.00 91.56 288 VAL A N 1
ATOM 2301 C CA . VAL A 1 288 ? 9.741 -19.471 1.963 1.00 91.56 288 VAL A CA 1
ATOM 2302 C C . VAL A 1 288 ? 8.788 -20.666 1.999 1.00 91.56 288 VAL A C 1
ATOM 2304 O O . VAL A 1 288 ? 8.034 -20.917 1.064 1.00 91.56 288 VAL A O 1
ATOM 2307 N N . LYS A 1 289 ? 8.810 -21.424 3.101 1.00 93.00 289 LYS A N 1
ATOM 2308 C CA . LYS A 1 289 ? 8.024 -22.661 3.265 1.00 93.00 289 LYS A CA 1
ATOM 2309 C C . LYS A 1 289 ? 6.914 -22.487 4.297 1.00 93.00 289 LYS A C 1
ATOM 2311 O O . LYS A 1 289 ? 7.005 -23.003 5.406 1.00 93.00 289 LYS A O 1
ATOM 2316 N N . LEU A 1 290 ? 5.873 -21.743 3.940 1.00 94.12 290 LEU A N 1
ATOM 2317 C CA . LEU A 1 290 ? 4.685 -21.565 4.781 1.00 94.12 290 LEU A CA 1
ATOM 2318 C C . LEU A 1 290 ? 3.634 -22.624 4.440 1.00 94.12 290 LEU A C 1
ATOM 2320 O O . LEU A 1 290 ? 3.400 -22.922 3.272 1.00 94.12 290 LEU A O 1
ATOM 2324 N N . THR A 1 291 ? 3.004 -23.203 5.460 1.00 94.12 291 THR A N 1
ATOM 2325 C CA . THR A 1 291 ? 2.119 -24.375 5.302 1.00 94.12 291 THR A CA 1
ATOM 2326 C C . THR A 1 291 ? 0.647 -24.093 5.608 1.00 94.12 291 THR A C 1
ATOM 2328 O O . THR A 1 291 ? -0.199 -24.949 5.361 1.00 94.12 291 THR A O 1
ATOM 2331 N N . ASN A 1 292 ? 0.320 -22.903 6.124 1.00 96.75 292 ASN A N 1
ATOM 2332 C CA . ASN A 1 292 ? -1.010 -22.583 6.649 1.00 96.75 292 ASN A CA 1
ATOM 2333 C C . ASN A 1 292 ? -1.486 -21.176 6.241 1.00 96.75 292 ASN A C 1
ATOM 2335 O O . ASN A 1 292 ? -1.766 -20.321 7.081 1.00 96.75 292 ASN A O 1
ATOM 2339 N N . ILE A 1 293 ? -1.568 -20.938 4.929 1.00 97.06 293 ILE A N 1
ATOM 2340 C CA . ILE A 1 293 ? -2.119 -19.704 4.350 1.00 97.06 293 ILE A CA 1
ATOM 2341 C C . ILE A 1 293 ? -3.618 -19.895 4.089 1.00 97.06 293 ILE A C 1
ATOM 2343 O O . ILE A 1 293 ? -4.035 -20.874 3.468 1.00 97.06 293 ILE A O 1
ATOM 2347 N N . LYS A 1 294 ? -4.434 -18.951 4.559 1.00 97.25 294 LYS A N 1
ATOM 2348 C CA . LYS A 1 294 ? -5.897 -18.973 4.514 1.00 97.25 294 LYS A CA 1
ATOM 2349 C C . LYS A 1 294 ? -6.429 -17.760 3.758 1.00 97.25 294 LYS A C 1
ATOM 2351 O O . LYS A 1 294 ? -6.460 -16.645 4.277 1.00 97.25 294 LYS A O 1
ATOM 2356 N N . VAL A 1 295 ? -6.885 -18.005 2.536 1.00 97.00 295 VAL A N 1
ATOM 2357 C CA . VAL A 1 295 ? -7.559 -17.000 1.709 1.00 97.00 295 VAL A CA 1
ATOM 2358 C C . VAL A 1 295 ? -8.992 -16.821 2.206 1.00 97.00 295 VAL A C 1
ATOM 2360 O O . VAL A 1 295 ? -9.724 -17.798 2.373 1.00 97.00 295 VAL A O 1
ATOM 2363 N N . THR A 1 296 ? -9.372 -15.578 2.492 1.00 95.44 296 THR A N 1
ATOM 2364 C CA . THR A 1 296 ? -10.635 -15.231 3.150 1.00 95.44 296 THR A CA 1
ATOM 2365 C C . THR A 1 296 ? -11.510 -14.381 2.232 1.00 95.44 296 THR A C 1
ATOM 2367 O O . THR A 1 296 ? -11.045 -13.343 1.757 1.00 95.44 296 THR A O 1
ATOM 2370 N N . PRO A 1 297 ? -12.789 -14.748 2.027 1.00 91.94 297 PRO A N 1
ATOM 2371 C CA . PRO A 1 297 ? -13.706 -13.937 1.237 1.00 91.94 297 PRO A CA 1
ATOM 2372 C C . PRO A 1 297 ? -14.012 -12.601 1.925 1.00 91.94 297 PRO A C 1
ATOM 2374 O O . PRO A 1 297 ? -14.131 -12.521 3.153 1.00 91.94 297 PRO A O 1
ATOM 2377 N N . PHE A 1 298 ? -14.200 -11.556 1.121 1.00 92.88 298 PHE A N 1
ATOM 2378 C CA . PHE A 1 298 ? -14.504 -10.221 1.626 1.00 92.88 298 PHE A CA 1
ATOM 2379 C C . PHE A 1 298 ? -15.876 -10.144 2.302 1.00 92.88 298 PHE A C 1
ATOM 2381 O O . PHE A 1 298 ? -16.853 -10.739 1.845 1.00 92.88 298 PHE A O 1
ATOM 2388 N N . GLY A 1 299 ? -15.970 -9.366 3.380 1.00 92.12 299 GLY A N 1
ATOM 2389 C CA . GLY A 1 299 ? -17.239 -9.086 4.055 1.00 92.12 299 GLY A CA 1
ATOM 2390 C C . GLY A 1 299 ? -17.781 -10.237 4.910 1.00 92.12 299 GLY A C 1
ATOM 2391 O O . GLY A 1 299 ? -18.935 -10.182 5.333 1.00 92.12 299 GLY A O 1
ATOM 2392 N N . VAL A 1 300 ? -16.980 -11.276 5.177 1.00 93.19 300 VAL A N 1
ATOM 2393 C CA . VAL A 1 300 ? -17.395 -12.453 5.957 1.00 93.19 300 VAL A CA 1
ATOM 2394 C C . VAL A 1 300 ? -16.660 -12.516 7.294 1.00 93.19 300 VAL A C 1
ATOM 2396 O O . VAL A 1 300 ? -15.430 -12.498 7.340 1.00 93.19 300 VAL A O 1
ATOM 2399 N N . TRP A 1 301 ? -17.417 -12.656 8.388 1.00 96.62 301 TRP A N 1
ATOM 2400 C CA . TRP A 1 301 ? -16.856 -12.870 9.722 1.00 96.62 301 TRP A CA 1
ATOM 2401 C C . TRP A 1 301 ? -16.132 -14.218 9.828 1.00 96.62 301 TRP A C 1
ATOM 2403 O O . TRP A 1 301 ? -16.741 -15.279 9.691 1.00 96.62 301 TRP A O 1
ATOM 2413 N N . GLN A 1 302 ? -14.849 -14.162 10.166 1.00 97.25 302 GLN A N 1
ATOM 2414 C CA . GLN A 1 302 ? -14.023 -15.288 10.580 1.00 97.25 302 GLN A CA 1
ATOM 2415 C C . GLN A 1 302 ? -13.996 -15.345 12.108 1.00 97.25 302 GLN A C 1
ATOM 2417 O O . GLN A 1 302 ? -13.424 -14.471 12.759 1.00 97.25 302 GLN A O 1
ATOM 2422 N N . ASN A 1 303 ? -14.635 -16.358 12.694 1.00 96.31 303 ASN A N 1
ATOM 2423 C CA . ASN A 1 303 ? -14.628 -16.548 14.145 1.00 96.31 303 ASN A CA 1
ATOM 2424 C C . ASN A 1 303 ? -13.340 -17.256 14.572 1.00 96.31 303 ASN A C 1
ATOM 2426 O O . ASN A 1 303 ? -13.050 -18.353 14.096 1.00 96.31 303 ASN A O 1
ATOM 2430 N N . VAL A 1 304 ? -12.591 -16.635 15.483 1.00 95.50 304 VAL A N 1
ATOM 2431 C CA . VAL A 1 304 ? -11.395 -17.231 16.093 1.00 95.50 304 VAL A CA 1
ATOM 2432 C C . VAL A 1 304 ? -11.770 -17.967 17.374 1.00 95.50 304 VAL A C 1
ATOM 2434 O O . VAL A 1 304 ? -11.336 -19.099 17.577 1.00 95.50 304 VAL A O 1
ATOM 2437 N N . ASP A 1 305 ? -12.628 -17.361 18.193 1.00 94.50 305 ASP A N 1
ATOM 2438 C CA . ASP A 1 305 ? -13.282 -17.999 19.336 1.00 94.50 305 ASP A CA 1
ATOM 2439 C C . ASP A 1 305 ? -14.647 -17.336 19.633 1.00 94.50 305 ASP A C 1
ATOM 2441 O O . ASP A 1 305 ? -15.187 -16.580 18.820 1.00 94.50 305 ASP A O 1
ATOM 2445 N N . GLU A 1 306 ? -15.242 -17.637 20.792 1.00 93.62 306 GLU A N 1
ATOM 2446 C CA . GLU A 1 306 ? -16.539 -17.090 21.218 1.00 93.62 306 GLU A CA 1
ATOM 2447 C C . GLU A 1 306 ? -16.554 -15.554 21.331 1.00 93.62 306 GLU A C 1
ATOM 2449 O O . GLU A 1 306 ? -17.605 -14.928 21.174 1.00 93.62 306 GLU A O 1
ATOM 2454 N N . LYS A 1 307 ? -15.399 -14.936 21.598 1.00 95.62 307 LYS A N 1
ATOM 2455 C CA . LYS A 1 307 ? -15.238 -13.504 21.878 1.00 95.62 307 LYS A CA 1
ATOM 2456 C C . LYS A 1 307 ? -14.560 -12.757 20.739 1.00 95.62 307 LYS A C 1
ATOM 2458 O O . LYS A 1 307 ? -14.841 -11.574 20.582 1.00 95.62 307 LYS A O 1
ATOM 2463 N N . LEU A 1 308 ? -13.716 -13.419 19.952 1.00 97.56 308 LEU A N 1
ATOM 2464 C CA . LEU A 1 308 ? -12.863 -12.817 18.932 1.00 97.56 308 LEU A CA 1
ATOM 2465 C C . LEU A 1 308 ? -13.260 -13.269 17.527 1.00 97.56 308 LEU A C 1
ATOM 2467 O O . LEU A 1 308 ? -13.319 -14.464 17.226 1.00 97.56 308 LEU A O 1
ATOM 2471 N N . ARG A 1 309 ? -13.496 -12.305 16.643 1.00 97.75 309 ARG A N 1
ATOM 2472 C CA . ARG A 1 309 ? -13.704 -12.531 15.209 1.00 97.75 309 ARG A CA 1
ATOM 2473 C C . ARG A 1 309 ? -13.114 -11.382 14.402 1.00 97.75 309 ARG A C 1
ATOM 2475 O O . ARG A 1 309 ? -12.928 -10.289 14.924 1.00 97.75 309 ARG A O 1
ATOM 2482 N N . PHE A 1 310 ? -12.852 -11.605 13.126 1.00 98.38 310 PHE A N 1
ATOM 2483 C CA . PHE A 1 310 ? -12.401 -10.549 12.220 1.00 98.38 310 PHE A CA 1
ATOM 2484 C C . PHE A 1 310 ? -13.045 -10.688 10.845 1.00 98.38 310 PHE A C 1
ATOM 2486 O O . PHE A 1 310 ? -13.638 -11.715 10.525 1.00 98.38 310 PHE A O 1
ATOM 2493 N N . MET A 1 311 ? -12.950 -9.646 10.036 1.00 97.31 311 MET A N 1
ATOM 2494 C CA . MET A 1 311 ? -13.473 -9.597 8.679 1.00 97.31 311 MET A CA 1
ATOM 2495 C C . MET A 1 311 ? -12.501 -8.825 7.805 1.00 97.31 311 MET A C 1
ATOM 2497 O O . MET A 1 311 ? -12.126 -7.708 8.152 1.00 97.31 311 MET A O 1
ATOM 2501 N N . ILE A 1 312 ? -12.144 -9.404 6.663 1.00 97.75 312 ILE A N 1
ATOM 2502 C CA . ILE A 1 312 ? -11.360 -8.723 5.633 1.00 97.75 312 ILE A CA 1
ATOM 2503 C C . ILE A 1 312 ? -12.330 -8.061 4.650 1.00 97.75 312 ILE A C 1
ATOM 2505 O O . ILE A 1 312 ? -13.376 -8.620 4.310 1.00 97.75 312 ILE A O 1
ATOM 2509 N N . LEU A 1 313 ? -12.002 -6.853 4.220 1.00 95.12 313 LEU A N 1
ATOM 2510 C CA . LEU A 1 313 ? -12.756 -6.027 3.290 1.00 95.12 313 LEU A CA 1
ATOM 2511 C C . LEU A 1 313 ? -11.838 -5.613 2.134 1.00 95.12 313 LEU A C 1
ATOM 2513 O O . LEU A 1 313 ? -10.636 -5.448 2.310 1.00 95.12 313 LEU A O 1
ATOM 2517 N N . MET A 1 314 ? -12.416 -5.439 0.951 1.00 90.00 314 MET A N 1
ATOM 2518 C CA . MET A 1 314 ? -11.689 -5.019 -0.250 1.00 90.00 314 MET A CA 1
ATOM 2519 C C . MET A 1 314 ? -11.417 -3.512 -0.264 1.00 90.00 314 MET A C 1
ATOM 2521 O O . MET A 1 314 ? -12.198 -2.737 0.301 1.00 90.00 314 MET A O 1
ATOM 2525 N N . ASP A 1 315 ? -10.399 -3.068 -0.998 1.00 86.38 315 ASP A N 1
ATOM 2526 C CA . ASP A 1 315 ? -10.345 -1.678 -1.445 1.00 86.38 315 ASP A CA 1
ATOM 2527 C C . ASP A 1 315 ? -11.347 -1.409 -2.580 1.00 86.38 315 ASP A C 1
ATOM 2529 O O . ASP A 1 315 ? -11.607 -2.244 -3.444 1.00 86.38 315 ASP A O 1
ATOM 2533 N N . GLY A 1 316 ? -11.939 -0.216 -2.583 1.00 75.19 316 GLY A N 1
ATOM 2534 C CA . GLY A 1 316 ? -12.870 0.203 -3.629 1.00 75.19 316 GLY A CA 1
ATOM 2535 C C . GLY A 1 316 ? -12.195 0.706 -4.908 1.00 75.19 316 GLY A C 1
ATOM 2536 O O . GLY A 1 316 ? -12.892 0.895 -5.907 1.00 75.19 316 GLY A O 1
ATOM 2537 N N . VAL A 1 317 ? -10.886 0.986 -4.875 1.00 69.25 317 VAL A N 1
ATOM 2538 C CA . VAL A 1 317 ? -10.114 1.456 -6.039 1.00 69.25 317 VAL A CA 1
ATOM 2539 C C . VAL A 1 317 ? -9.201 0.363 -6.579 1.00 69.25 317 VAL A C 1
ATOM 2541 O O . VAL A 1 317 ? -9.190 0.187 -7.796 1.00 69.25 317 VAL A O 1
ATOM 2544 N N . HIS A 1 318 ? -8.514 -0.362 -5.694 1.00 75.50 318 HIS A N 1
ATOM 2545 C CA . HIS A 1 318 ? -7.594 -1.456 -6.012 1.00 75.50 318 HIS A CA 1
ATOM 2546 C C . HIS A 1 318 ? -8.052 -2.806 -5.433 1.00 75.50 318 HIS A C 1
ATOM 2548 O O . HIS A 1 318 ? -7.313 -3.437 -4.675 1.00 75.50 318 HIS A O 1
ATOM 2554 N N . PRO A 1 319 ? -9.272 -3.280 -5.759 1.00 76.75 319 PRO A N 1
ATOM 2555 C CA . PRO A 1 319 ? -9.787 -4.558 -5.255 1.00 76.75 319 PRO A CA 1
ATOM 2556 C C . PRO A 1 319 ? -8.939 -5.773 -5.660 1.00 76.75 319 PRO A C 1
ATOM 2558 O O . PRO A 1 319 ? -9.058 -6.843 -5.065 1.00 76.75 319 PRO A O 1
ATOM 2561 N N . GLU A 1 320 ? -8.106 -5.619 -6.687 1.00 77.25 320 GLU A N 1
ATOM 2562 C CA . GLU A 1 320 ? -7.150 -6.612 -7.159 1.00 77.25 320 GLU A CA 1
ATOM 2563 C C . GLU A 1 320 ? -6.002 -6.911 -6.186 1.00 77.25 320 GLU A C 1
ATOM 2565 O O . GLU A 1 320 ? -5.374 -7.963 -6.331 1.00 77.25 320 GLU A O 1
ATOM 2570 N N . VAL A 1 321 ? -5.703 -5.995 -5.255 1.00 83.31 321 VAL A N 1
ATOM 2571 C CA . VAL A 1 321 ? -4.465 -5.991 -4.457 1.00 83.31 321 VAL A CA 1
ATOM 2572 C C . VAL A 1 321 ? -4.743 -5.627 -2.996 1.00 83.31 321 VAL A C 1
ATOM 2574 O O . VAL A 1 321 ? -4.395 -6.407 -2.112 1.00 83.31 321 VAL A O 1
ATOM 2577 N N . ASP A 1 322 ? -5.371 -4.478 -2.733 1.00 90.00 322 ASP A N 1
ATOM 2578 C CA . ASP A 1 322 ? -5.428 -3.883 -1.394 1.00 90.00 322 ASP A CA 1
ATOM 2579 C C . ASP A 1 322 ? -6.619 -4.385 -0.574 1.00 90.00 322 ASP A C 1
ATOM 2581 O O . ASP A 1 322 ? -7.755 -4.488 -1.058 1.00 90.00 322 ASP A O 1
ATOM 2585 N N . THR A 1 323 ? -6.376 -4.637 0.715 1.00 95.81 323 THR A N 1
ATOM 2586 C CA . THR A 1 323 ? -7.421 -5.055 1.654 1.00 95.81 323 THR A CA 1
ATOM 2587 C C . THR A 1 323 ? -7.296 -4.365 3.010 1.00 95.81 323 THR A C 1
ATOM 2589 O O . THR A 1 323 ? -6.211 -3.989 3.462 1.00 95.81 323 THR A O 1
ATOM 2592 N N . CYS A 1 324 ? -8.431 -4.189 3.680 1.00 96.62 324 CYS A N 1
ATOM 2593 C CA . CYS A 1 324 ? -8.521 -3.674 5.041 1.00 96.62 324 CYS A CA 1
ATOM 2594 C C . CYS A 1 324 ? -9.218 -4.681 5.958 1.00 96.62 324 CYS A C 1
ATOM 2596 O O . CYS A 1 324 ? -9.879 -5.611 5.497 1.00 96.62 324 CYS A O 1
ATOM 2598 N N . ILE A 1 325 ? -9.077 -4.515 7.273 1.00 98.25 325 ILE A N 1
ATOM 2599 C CA . ILE A 1 325 ? -9.586 -5.483 8.251 1.00 98.25 325 ILE A CA 1
ATOM 2600 C C . ILE A 1 325 ? -10.355 -4.800 9.380 1.00 98.25 325 ILE A C 1
ATOM 2602 O O . ILE A 1 325 ? -9.987 -3.731 9.870 1.00 98.25 325 ILE A O 1
ATOM 2606 N N . ILE A 1 326 ? -11.431 -5.456 9.807 1.00 98.25 326 ILE A N 1
ATOM 2607 C CA . ILE A 1 326 ? -12.162 -5.156 11.035 1.00 98.25 326 ILE A CA 1
ATOM 2608 C C . ILE A 1 326 ? -11.945 -6.312 12.004 1.00 98.25 326 ILE A C 1
ATOM 2610 O O . ILE A 1 326 ? -12.174 -7.467 11.646 1.00 98.25 326 ILE A O 1
ATOM 2614 N N . VAL A 1 327 ? -11.572 -6.009 13.243 1.00 98.44 327 VAL A N 1
ATOM 2615 C CA . VAL A 1 327 ? -11.523 -6.981 14.340 1.00 98.44 327 VAL A CA 1
ATOM 2616 C C . VAL A 1 327 ? -12.601 -6.637 15.363 1.00 98.44 327 VAL A C 1
ATOM 2618 O O . VAL A 1 327 ? -12.729 -5.485 15.763 1.00 98.44 327 VAL A O 1
ATOM 2621 N N . ASP A 1 328 ? -13.377 -7.637 15.774 1.00 98.00 328 ASP A N 1
ATOM 2622 C CA . ASP A 1 328 ? -14.375 -7.561 16.843 1.00 98.00 328 ASP A CA 1
ATOM 2623 C C . ASP A 1 328 ? -13.917 -8.446 18.003 1.00 98.00 328 ASP A C 1
ATOM 2625 O O . ASP A 1 328 ? -13.770 -9.665 17.850 1.00 98.00 328 ASP A O 1
ATOM 2629 N N . TYR A 1 329 ? -13.710 -7.826 19.164 1.00 97.94 329 TYR A N 1
ATOM 2630 C CA . TYR A 1 329 ? -13.432 -8.525 20.412 1.00 97.94 329 TYR A CA 1
ATOM 2631 C C . TYR A 1 329 ? -14.448 -8.126 21.479 1.00 97.94 329 TYR A C 1
ATOM 2633 O O . TYR A 1 329 ? -14.497 -6.976 21.910 1.00 97.94 329 TYR A O 1
ATOM 2641 N N . LYS A 1 330 ? -15.282 -9.079 21.913 1.00 96.94 330 LYS A N 1
ATOM 2642 C CA . LYS A 1 330 ? -16.381 -8.847 22.869 1.00 96.94 330 LYS A CA 1
ATOM 2643 C C . LYS A 1 330 ? -17.297 -7.670 22.476 1.00 96.94 330 LYS A C 1
ATOM 2645 O O . LYS A 1 330 ? -17.805 -6.972 23.352 1.00 96.94 330 LYS A O 1
ATOM 2650 N N . GLY A 1 331 ? -17.501 -7.442 21.177 1.00 96.12 331 GLY A N 1
ATOM 2651 C CA . GLY A 1 331 ? -18.302 -6.328 20.658 1.00 96.12 331 GLY A CA 1
ATOM 2652 C C . GLY A 1 331 ? -17.584 -4.975 20.560 1.00 96.12 331 GLY A C 1
ATOM 2653 O O . GLY A 1 331 ? -18.215 -4.024 20.116 1.00 96.12 331 GLY A O 1
ATOM 2654 N N . HIS A 1 332 ? -16.299 -4.880 20.924 1.00 97.62 332 HIS A N 1
ATOM 2655 C CA . HIS A 1 332 ? -15.448 -3.717 20.620 1.00 97.62 332 HIS A CA 1
ATOM 2656 C C . HIS A 1 332 ? -14.843 -3.868 19.233 1.00 97.62 332 HIS A C 1
ATOM 2658 O O . HIS A 1 332 ? -14.382 -4.961 18.890 1.00 97.62 332 HIS A O 1
ATOM 2664 N N . MET A 1 333 ? -14.836 -2.797 18.443 1.00 97.94 333 MET A N 1
ATOM 2665 C CA . MET A 1 333 ? -14.412 -2.832 17.040 1.00 97.94 333 MET A CA 1
ATOM 2666 C C . MET A 1 333 ? -13.106 -2.070 16.821 1.00 97.94 333 MET A C 1
ATOM 2668 O O . MET A 1 333 ? -12.988 -0.897 17.173 1.00 97.94 333 MET A O 1
ATOM 2672 N N . ILE A 1 334 ? -12.153 -2.723 16.159 1.00 98.50 334 ILE A N 1
ATOM 2673 C CA . ILE A 1 334 ? -10.898 -2.134 15.689 1.00 98.50 334 ILE A CA 1
ATOM 2674 C C . ILE A 1 334 ? -10.912 -2.149 14.162 1.00 98.50 334 ILE A C 1
ATOM 2676 O O . ILE A 1 334 ? -11.059 -3.209 13.554 1.00 98.50 334 ILE A O 1
ATOM 2680 N N . LEU A 1 335 ? -10.756 -0.981 13.543 1.00 98.50 335 LEU A N 1
ATOM 2681 C CA . LEU A 1 335 ? -10.679 -0.817 12.095 1.00 98.50 335 LEU A CA 1
ATOM 2682 C C . LEU A 1 335 ? -9.241 -0.511 11.684 1.00 98.50 335 LEU A C 1
ATOM 2684 O O . LEU A 1 335 ? -8.661 0.477 12.126 1.00 98.50 335 LEU A O 1
ATOM 2688 N N . ASN A 1 336 ? -8.694 -1.313 10.781 1.00 98.12 336 ASN A N 1
ATOM 2689 C CA . ASN A 1 336 ? -7.414 -1.047 10.151 1.00 98.12 336 ASN A CA 1
ATOM 2690 C C . ASN A 1 336 ? -7.609 -0.877 8.642 1.00 98.12 336 ASN A C 1
ATOM 2692 O O . ASN A 1 336 ? -7.910 -1.852 7.953 1.00 98.12 336 ASN A O 1
ATOM 2696 N N . THR A 1 337 ? -7.440 0.345 8.134 1.00 96.44 337 THR A N 1
ATOM 2697 C CA . THR A 1 337 ? -7.574 0.638 6.701 1.00 96.44 337 THR A CA 1
ATOM 2698 C C . THR A 1 337 ? -6.283 0.457 5.910 1.00 96.44 337 THR A C 1
ATOM 2700 O O . THR A 1 337 ? -6.367 0.461 4.685 1.00 96.44 337 THR A O 1
ATOM 2703 N N . VAL A 1 338 ? -5.137 0.291 6.586 1.00 93.38 338 VAL A N 1
ATOM 2704 C CA . VAL A 1 338 ? -3.798 0.168 5.981 1.00 93.38 338 VAL A CA 1
ATOM 2705 C C . VAL A 1 338 ? -3.630 1.199 4.851 1.00 93.38 338 VAL A C 1
ATOM 2707 O O . VAL A 1 338 ? -3.838 2.388 5.108 1.00 93.38 338 VAL A O 1
ATOM 2710 N N . ASP A 1 339 ? -3.390 0.724 3.626 1.00 91.31 339 ASP A N 1
ATOM 2711 C CA . ASP A 1 339 ? -3.056 1.488 2.423 1.00 91.31 339 ASP A CA 1
ATOM 2712 C C . ASP A 1 339 ? -4.236 1.608 1.446 1.00 91.31 339 ASP A C 1
ATOM 2714 O O . ASP A 1 339 ? -4.112 2.175 0.359 1.00 91.31 339 ASP A O 1
ATOM 2718 N N . CYS A 1 340 ? -5.425 1.131 1.835 1.00 90.75 340 CYS A N 1
ATOM 2719 C CA . CYS A 1 340 ? -6.606 1.215 0.985 1.00 90.75 340 CYS A CA 1
ATOM 2720 C C . CYS A 1 340 ? -6.898 2.672 0.600 1.00 90.75 340 CYS A C 1
ATOM 2722 O O . CYS A 1 340 ? -7.150 3.539 1.449 1.00 90.75 340 CYS A O 1
ATOM 2724 N N . THR A 1 341 ? -6.975 2.935 -0.704 1.00 84.38 341 THR A N 1
ATOM 2725 C CA . THR A 1 341 ? -7.299 4.273 -1.213 1.00 84.38 341 THR A CA 1
ATOM 2726 C C . THR A 1 341 ? -8.732 4.670 -0.843 1.00 84.38 341 THR A C 1
ATOM 2728 O O . THR A 1 341 ? -9.004 5.814 -0.449 1.00 84.38 341 THR A O 1
ATOM 2731 N N . ARG A 1 342 ? -9.671 3.727 -0.963 1.00 84.75 342 ARG A N 1
ATOM 2732 C CA . ARG A 1 342 ? -11.094 3.892 -0.653 1.00 84.75 342 ARG A CA 1
ATOM 2733 C C . ARG A 1 342 ? -11.639 2.600 -0.015 1.00 84.75 342 ARG A C 1
ATOM 2735 O O . ARG A 1 342 ? -12.448 1.906 -0.643 1.00 84.75 342 ARG A O 1
ATOM 2742 N N . PRO A 1 343 ? -11.245 2.298 1.235 1.00 89.50 343 PRO A N 1
ATOM 2743 C CA . PRO A 1 343 ? -11.541 1.029 1.903 1.00 89.50 343 PRO A CA 1
ATOM 2744 C C . PRO A 1 343 ? -13.041 0.714 1.882 1.00 89.50 343 PRO A C 1
ATOM 2746 O O . PRO A 1 343 ? -13.873 1.559 2.230 1.00 89.50 343 PRO A O 1
ATOM 2749 N N . ASN A 1 344 ? -13.386 -0.487 1.417 1.00 89.31 344 ASN A N 1
ATOM 2750 C CA . ASN A 1 344 ? -14.750 -0.982 1.216 1.00 89.31 344 ASN A CA 1
ATOM 2751 C C . ASN A 1 344 ? -15.666 -0.010 0.440 1.00 89.31 344 ASN A C 1
ATOM 2753 O O . ASN A 1 344 ? -16.830 0.220 0.787 1.00 89.31 344 ASN A O 1
ATOM 2757 N N . GLY A 1 345 ? -15.124 0.658 -0.583 1.00 81.00 345 GLY A N 1
ATOM 2758 C CA . GLY A 1 345 ? -15.860 1.653 -1.374 1.00 81.00 345 GLY A CA 1
ATOM 2759 C C . GLY A 1 345 ? -16.205 2.937 -0.606 1.00 81.00 345 GLY A C 1
ATOM 2760 O O . GLY A 1 345 ? -16.970 3.773 -1.101 1.00 81.00 345 GLY A O 1
ATOM 2761 N N . GLY A 1 346 ? -15.615 3.144 0.573 1.00 84.19 346 GLY A N 1
ATOM 2762 C CA . GLY A 1 346 ? -15.883 4.269 1.470 1.00 84.19 346 GLY A CA 1
ATOM 2763 C C . GLY A 1 346 ? -17.014 4.010 2.468 1.00 84.19 346 GLY A C 1
ATOM 2764 O O . GLY A 1 346 ? -17.418 4.942 3.159 1.00 84.19 346 GLY A O 1
ATOM 2765 N N . ARG A 1 347 ? -17.531 2.776 2.546 1.00 86.62 347 ARG A N 1
ATOM 2766 C CA . ARG A 1 347 ? -18.486 2.356 3.580 1.00 86.62 347 ARG A CA 1
ATOM 2767 C C . ARG A 1 347 ? -17.729 1.678 4.710 1.00 86.62 347 ARG A C 1
ATOM 2769 O O . ARG A 1 347 ? -17.253 0.558 4.546 1.00 86.62 347 ARG A O 1
ATOM 2776 N N . LEU A 1 348 ? -17.628 2.358 5.844 1.00 93.69 348 LEU A N 1
ATOM 2777 C CA . LEU A 1 348 ? -16.888 1.900 7.014 1.00 93.69 348 LEU A CA 1
ATOM 2778 C C . LEU A 1 348 ? -17.736 2.044 8.283 1.00 93.69 348 LEU A C 1
ATOM 2780 O O . LEU A 1 348 ? -18.604 2.921 8.327 1.00 93.69 348 LEU A O 1
ATOM 2784 N N . PRO A 1 349 ? -17.480 1.224 9.317 1.00 94.50 349 PRO A N 1
ATOM 2785 C CA . PRO A 1 349 ? -18.137 1.378 10.608 1.00 94.50 349 PRO A CA 1
ATOM 2786 C C . PRO A 1 349 ? -17.798 2.734 11.238 1.00 94.50 349 PRO A C 1
ATOM 2788 O O . PRO A 1 349 ? -16.646 3.169 11.237 1.00 94.50 349 PRO A O 1
ATOM 2791 N N . GLN A 1 350 ? -18.815 3.387 11.797 1.00 94.69 350 GLN A N 1
ATOM 2792 C CA . GLN A 1 350 ? -18.659 4.589 12.616 1.00 94.69 350 GLN A CA 1
ATOM 2793 C C . GLN A 1 350 ? -18.467 4.209 14.087 1.00 94.69 350 GLN A C 1
ATOM 2795 O O . GLN A 1 350 ? -18.892 3.133 14.508 1.00 94.69 350 GLN A O 1
ATOM 2800 N N . ASN A 1 351 ? -17.890 5.117 14.873 1.00 95.56 351 ASN A N 1
ATOM 2801 C CA . ASN A 1 351 ? -17.705 4.995 16.320 1.00 95.56 351 ASN A CA 1
ATOM 2802 C C . ASN A 1 351 ? -16.925 3.740 16.744 1.00 95.56 351 ASN A C 1
ATOM 2804 O O . ASN A 1 351 ? -17.193 3.162 17.794 1.00 95.56 351 ASN A O 1
ATOM 2808 N N . VAL A 1 352 ? -15.963 3.310 15.922 1.00 97.44 352 VAL A N 1
ATOM 2809 C CA . VAL A 1 352 ? -15.039 2.229 16.292 1.00 97.44 352 VAL A CA 1
ATOM 2810 C C . VAL A 1 352 ? -14.154 2.651 17.466 1.00 97.44 352 VAL A C 1
ATOM 2812 O O . VAL A 1 352 ? -13.830 3.831 17.629 1.00 97.44 352 VAL A O 1
ATOM 2815 N N . ASP A 1 353 ? -13.728 1.689 18.279 1.00 98.12 353 ASP A N 1
ATOM 2816 C CA . ASP A 1 353 ? -12.913 1.956 19.466 1.00 98.12 353 ASP A CA 1
ATOM 2817 C C . ASP A 1 353 ? -11.481 2.362 19.095 1.00 98.12 353 ASP A C 1
ATOM 2819 O O . ASP A 1 353 ? -10.902 3.250 19.722 1.00 98.12 353 ASP A O 1
ATOM 2823 N N . LEU A 1 354 ? -10.932 1.764 18.033 1.00 98.44 354 LEU A N 1
ATOM 2824 C CA . LEU A 1 354 ? -9.629 2.112 17.469 1.00 98.44 354 LEU A CA 1
ATOM 2825 C C . LEU A 1 354 ? -9.689 2.108 15.940 1.00 98.44 354 LEU A C 1
ATOM 2827 O O . LEU A 1 354 ? -10.156 1.145 15.332 1.00 98.44 354 LEU A O 1
ATOM 2831 N N . MET A 1 355 ? -9.165 3.163 15.322 1.00 98.12 355 MET A N 1
ATOM 2832 C CA . MET A 1 355 ? -8.934 3.247 13.882 1.00 98.12 355 MET A CA 1
ATOM 2833 C C . MET A 1 355 ? -7.442 3.426 13.583 1.00 98.12 355 MET A C 1
ATOM 2835 O O . MET A 1 355 ? -6.798 4.295 14.169 1.00 98.12 355 MET A O 1
ATOM 2839 N N . MET A 1 356 ? -6.918 2.646 12.638 1.00 97.94 356 MET A N 1
ATOM 2840 C CA . MET A 1 356 ? -5.540 2.710 12.137 1.00 97.94 356 MET A CA 1
ATOM 2841 C C . MET A 1 356 ? -5.530 2.977 10.625 1.00 97.94 356 MET A C 1
ATOM 2843 O O . MET A 1 356 ? -6.302 2.353 9.896 1.00 97.94 356 MET A O 1
ATOM 2847 N N . SER A 1 357 ? -4.689 3.907 10.155 1.00 96.06 357 SER A N 1
ATOM 2848 C CA . SER A 1 357 ? -4.547 4.254 8.724 1.00 96.06 357 SER A CA 1
ATOM 2849 C C . SER A 1 357 ? -3.174 4.852 8.397 1.00 96.06 357 SER A C 1
ATOM 2851 O O . SER A 1 357 ? -2.583 5.526 9.247 1.00 96.06 357 SER A O 1
ATOM 2853 N N . ASP A 1 358 ? -2.746 4.694 7.139 1.00 94.75 358 ASP A N 1
ATOM 2854 C CA . ASP A 1 358 ? -1.647 5.445 6.515 1.00 94.75 358 ASP A CA 1
ATOM 2855 C C . ASP A 1 358 ? -1.828 6.976 6.589 1.00 94.75 358 ASP A C 1
ATOM 2857 O O . ASP A 1 358 ? -2.943 7.506 6.712 1.00 94.75 358 ASP A O 1
ATOM 2861 N N . PHE A 1 359 ? -0.712 7.711 6.496 1.00 93.88 359 PHE A N 1
ATOM 2862 C CA . PHE A 1 359 ? -0.710 9.182 6.596 1.00 93.88 359 PHE A CA 1
ATOM 2863 C C . PHE A 1 359 ? 0.360 9.906 5.758 1.00 93.88 359 PHE A C 1
ATOM 2865 O O . PHE A 1 359 ? 0.150 11.052 5.338 1.00 93.88 359 PHE A O 1
ATOM 2872 N N . ALA A 1 360 ? 1.521 9.279 5.543 1.00 89.12 360 ALA A N 1
ATOM 2873 C CA . ALA A 1 360 ? 2.744 9.966 5.124 1.00 89.12 360 ALA A CA 1
ATOM 2874 C C . ALA A 1 360 ? 2.705 10.445 3.660 1.00 89.12 360 ALA A C 1
ATOM 2876 O O . ALA A 1 360 ? 3.173 11.543 3.333 1.00 89.12 360 ALA A O 1
ATOM 2877 N N . GLY A 1 361 ? 2.112 9.646 2.771 1.00 88.12 361 GLY A N 1
ATOM 2878 C CA . GLY A 1 361 ? 2.215 9.835 1.326 1.00 88.12 361 GLY A CA 1
ATOM 2879 C C . GLY A 1 361 ? 3.653 9.688 0.808 1.00 88.12 361 GLY A C 1
ATOM 2880 O O . GLY A 1 361 ? 4.593 9.426 1.550 1.00 88.12 361 GLY A O 1
ATOM 2881 N N . GLY A 1 362 ? 3.842 9.869 -0.502 1.00 85.88 362 GLY A N 1
ATOM 2882 C CA . GLY A 1 362 ? 5.166 9.741 -1.136 1.00 85.88 362 GLY A CA 1
ATOM 2883 C C . GLY A 1 362 ? 5.559 8.319 -1.505 1.00 85.88 362 GLY A C 1
ATOM 2884 O O . GLY A 1 362 ? 6.643 8.129 -2.043 1.00 85.88 362 GLY A O 1
ATOM 2885 N N . ALA A 1 363 ? 4.641 7.378 -1.303 1.00 87.50 363 ALA A N 1
ATOM 2886 C CA . ALA A 1 363 ? 4.680 5.990 -1.732 1.00 87.50 363 ALA A CA 1
ATOM 2887 C C . ALA A 1 363 ? 4.413 5.819 -3.245 1.00 87.50 363 ALA A C 1
ATOM 2889 O O . ALA A 1 363 ? 3.521 5.092 -3.665 1.00 87.50 363 ALA A O 1
ATOM 2890 N N . SER A 1 364 ? 5.095 6.585 -4.100 1.00 88.94 364 SER A N 1
ATOM 2891 C CA . SER A 1 364 ? 4.916 6.485 -5.553 1.00 88.94 364 SER A CA 1
ATOM 2892 C C . SER A 1 364 ? 6.122 7.025 -6.300 1.00 88.94 364 SER A C 1
ATOM 2894 O O . SER A 1 364 ? 6.642 8.087 -5.953 1.00 88.94 364 SER A O 1
ATOM 2896 N N . GLY A 1 365 ? 6.483 6.372 -7.408 1.00 91.25 365 GLY A N 1
ATOM 2897 C CA . GLY A 1 365 ? 7.473 6.894 -8.342 1.00 91.25 365 GLY A CA 1
ATOM 2898 C C . GLY A 1 365 ? 7.115 8.277 -8.894 1.00 91.25 365 GLY A C 1
ATOM 2899 O O . GLY A 1 365 ? 8.018 9.041 -9.243 1.00 91.25 365 GLY A O 1
ATOM 2900 N N . PHE A 1 366 ? 5.831 8.650 -8.959 1.00 92.31 366 PHE A N 1
ATOM 2901 C CA . PHE A 1 366 ? 5.405 9.972 -9.421 1.00 92.31 366 PHE A CA 1
ATOM 2902 C C . PHE A 1 366 ? 5.362 11.004 -8.277 1.00 92.31 366 PHE A C 1
ATOM 2904 O O . PHE A 1 366 ? 4.776 10.746 -7.229 1.00 92.31 366 PHE A O 1
ATOM 2911 N N . PRO A 1 367 ? 5.897 12.224 -8.476 1.00 93.69 367 PRO A N 1
ATOM 2912 C CA . PRO A 1 367 ? 6.551 12.724 -9.689 1.00 93.69 367 PRO A CA 1
ATOM 2913 C C . PRO A 1 367 ? 8.074 12.525 -9.682 1.00 93.69 367 PRO A C 1
ATOM 2915 O O . PRO A 1 367 ? 8.773 13.050 -10.548 1.00 93.69 367 PRO A O 1
ATOM 2918 N N . MET A 1 368 ? 8.619 11.848 -8.674 1.00 94.44 368 MET A N 1
ATOM 2919 C CA . MET A 1 368 ? 10.045 11.894 -8.363 1.00 94.44 368 MET A CA 1
ATOM 2920 C C . MET A 1 368 ? 10.931 11.289 -9.445 1.00 94.44 368 MET A C 1
ATOM 2922 O O . MET A 1 368 ? 11.945 11.891 -9.807 1.00 94.44 368 MET A O 1
ATOM 2926 N N . THR A 1 369 ? 10.493 10.178 -10.022 1.00 95.62 369 THR A N 1
ATOM 2927 C CA . THR A 1 369 ? 11.167 9.467 -11.114 1.00 95.62 369 THR A CA 1
ATOM 2928 C C . THR A 1 369 ? 10.963 10.132 -12.477 1.00 95.62 369 THR A C 1
ATOM 2930 O O . THR A 1 369 ? 11.673 9.806 -13.420 1.00 95.62 369 THR A O 1
ATOM 2933 N N . PHE A 1 370 ? 10.050 11.100 -12.606 1.00 95.62 370 PHE A N 1
ATOM 2934 C CA . PHE A 1 370 ? 9.722 11.713 -13.895 1.00 95.62 370 PHE A CA 1
ATOM 2935 C C . PHE A 1 370 ? 10.663 12.871 -14.241 1.00 95.62 370 PHE A C 1
ATOM 2937 O O . PHE A 1 370 ? 11.066 13.653 -13.371 1.00 95.62 370 PHE A O 1
ATOM 2944 N N . GLN A 1 371 ? 11.012 12.986 -15.519 1.00 93.88 371 GLN A N 1
ATOM 2945 C CA . GLN A 1 371 ? 11.937 13.982 -16.060 1.00 93.88 371 GLN A CA 1
ATOM 2946 C C . GLN A 1 371 ? 11.432 14.545 -17.398 1.00 93.88 371 GLN A C 1
ATOM 2948 O O . GLN A 1 371 ? 10.560 13.971 -18.048 1.00 93.88 371 GLN A O 1
ATOM 2953 N N . GLY A 1 372 ? 11.992 15.688 -17.803 1.00 90.25 372 GLY A N 1
ATOM 2954 C CA . GLY A 1 372 ? 11.614 16.386 -19.033 1.00 90.25 372 GLY A CA 1
ATOM 2955 C C . GLY A 1 372 ? 10.326 17.209 -18.910 1.00 90.25 372 GLY A C 1
ATOM 2956 O O . GLY A 1 372 ? 9.602 17.145 -17.914 1.00 90.25 372 GLY A O 1
ATOM 2957 N N . GLY A 1 373 ? 10.058 18.035 -19.924 1.00 88.94 373 GLY A N 1
ATOM 2958 C CA . GLY A 1 373 ? 8.865 18.882 -19.988 1.00 88.94 373 GLY A CA 1
ATOM 2959 C C . GLY A 1 373 ? 8.659 19.718 -18.720 1.00 88.94 373 GLY A C 1
ATOM 2960 O O . GLY A 1 373 ? 9.522 20.496 -18.317 1.00 88.94 373 GLY A O 1
ATOM 2961 N N . LYS A 1 374 ? 7.508 19.543 -18.064 1.00 89.19 374 LYS A N 1
ATOM 2962 C CA . LYS A 1 374 ? 7.144 20.299 -16.855 1.00 89.19 374 LYS A CA 1
ATOM 2963 C C . LYS A 1 374 ? 7.732 19.762 -15.548 1.00 89.19 374 LYS A C 1
ATOM 2965 O O . LYS A 1 374 ? 7.528 20.393 -14.515 1.00 89.19 374 LYS A O 1
ATOM 2970 N N . TYR A 1 375 ? 8.415 18.615 -15.549 1.00 93.81 375 TYR A N 1
ATOM 2971 C CA . TYR A 1 375 ? 8.882 17.928 -14.334 1.00 93.81 375 TYR A CA 1
ATOM 2972 C C . TYR A 1 375 ? 10.139 18.562 -13.720 1.00 93.81 375 TYR A C 1
ATOM 2974 O O . TYR A 1 375 ? 11.071 17.871 -13.309 1.00 93.81 375 TYR A O 1
ATOM 2982 N N . SER A 1 376 ? 10.173 19.891 -13.636 1.00 94.12 376 SER A N 1
ATOM 2983 C CA . SER A 1 376 ? 11.234 20.632 -12.961 1.00 94.12 376 SER A CA 1
ATOM 2984 C C . SER A 1 376 ? 11.168 20.437 -11.441 1.00 94.12 376 SER A C 1
ATOM 2986 O O . SER A 1 376 ? 10.113 20.149 -10.872 1.00 94.12 376 SER A O 1
ATOM 2988 N N . ASN A 1 377 ? 12.288 20.653 -10.744 1.00 93.75 377 ASN A N 1
ATOM 2989 C CA . ASN A 1 377 ? 12.325 20.565 -9.278 1.00 93.75 377 ASN A CA 1
ATOM 2990 C C . ASN A 1 377 ? 11.366 21.559 -8.597 1.00 93.75 377 ASN A C 1
ATOM 2992 O O . ASN A 1 377 ? 10.810 21.252 -7.544 1.00 93.75 377 ASN A O 1
ATOM 2996 N N . SER A 1 378 ? 11.148 22.743 -9.184 1.00 94.75 378 SER A N 1
ATOM 2997 C CA . SER A 1 378 ? 10.178 23.714 -8.665 1.00 94.75 378 SER A CA 1
ATOM 2998 C C . SER A 1 378 ? 8.744 23.214 -8.805 1.00 94.75 378 SER A C 1
ATOM 3000 O O . SER A 1 378 ? 7.982 23.295 -7.841 1.00 94.75 378 SER A O 1
ATOM 3002 N N . TRP A 1 379 ? 8.400 22.630 -9.956 1.00 96.00 379 TRP A N 1
ATOM 3003 C CA . TRP A 1 379 ? 7.089 22.028 -10.174 1.00 96.00 379 TRP A CA 1
ATOM 3004 C C . TRP A 1 379 ? 6.853 20.843 -9.234 1.00 96.00 379 TRP A C 1
ATOM 3006 O O . TRP A 1 379 ? 5.815 20.790 -8.579 1.00 96.00 379 TRP A O 1
ATOM 3016 N N . LYS A 1 380 ? 7.834 19.936 -9.096 1.00 95.75 380 LYS A N 1
ATOM 3017 C CA . LYS A 1 380 ? 7.748 18.784 -8.180 1.00 95.75 380 LYS A CA 1
ATOM 3018 C C . LYS A 1 380 ? 7.504 19.233 -6.742 1.00 95.75 380 LYS A C 1
ATOM 3020 O O . LYS A 1 380 ? 6.618 18.696 -6.088 1.00 95.75 380 LYS A O 1
ATOM 3025 N N . ARG A 1 381 ? 8.230 20.252 -6.267 1.00 95.31 381 ARG A N 1
ATOM 3026 C CA . ARG A 1 381 ? 8.061 20.799 -4.912 1.00 95.31 381 ARG A CA 1
ATOM 3027 C C . ARG A 1 381 ? 6.639 21.305 -4.668 1.00 95.31 381 ARG A C 1
ATOM 3029 O O . ARG A 1 381 ? 6.038 20.967 -3.651 1.00 95.31 381 ARG A O 1
ATOM 3036 N N . GLU A 1 382 ? 6.100 22.091 -5.597 1.00 95.81 382 GLU A N 1
ATOM 3037 C CA . GLU A 1 382 ? 4.742 22.630 -5.475 1.00 95.81 382 GLU A CA 1
ATOM 3038 C C . GLU A 1 382 ? 3.680 21.529 -5.599 1.00 95.81 382 GLU A C 1
ATOM 3040 O O . GLU A 1 382 ? 2.703 21.509 -4.848 1.00 95.81 382 GLU A O 1
ATOM 3045 N N . PHE A 1 383 ? 3.889 20.563 -6.496 1.00 94.19 383 PHE A N 1
ATOM 3046 C CA . PHE A 1 383 ? 3.025 19.394 -6.627 1.00 94.19 383 PHE A CA 1
ATOM 3047 C C . PHE A 1 383 ? 2.970 18.593 -5.321 1.00 94.19 383 PHE A C 1
ATOM 3049 O O . PHE A 1 383 ? 1.884 18.369 -4.790 1.00 94.19 383 PHE A O 1
ATOM 3056 N N . ILE A 1 384 ? 4.129 18.224 -4.764 1.00 94.88 384 ILE A N 1
ATOM 3057 C CA . ILE A 1 384 ? 4.233 17.458 -3.514 1.00 94.88 384 ILE A CA 1
ATOM 3058 C C . ILE A 1 384 ? 3.531 18.205 -2.388 1.00 94.88 384 ILE A C 1
ATOM 3060 O O . ILE A 1 384 ? 2.662 17.634 -1.738 1.00 94.88 384 ILE A O 1
ATOM 3064 N N . LYS A 1 385 ? 3.825 19.495 -2.200 1.00 94.88 385 LYS A N 1
ATOM 3065 C CA . LYS A 1 385 ? 3.176 20.320 -1.172 1.00 94.88 385 LYS A CA 1
ATOM 3066 C C . LYS A 1 385 ? 1.647 20.259 -1.263 1.00 94.88 385 LYS A C 1
ATOM 3068 O O . LYS A 1 385 ? 0.970 20.079 -0.248 1.00 94.88 385 LYS A O 1
ATOM 3073 N N . ASN A 1 386 ? 1.097 20.375 -2.471 1.00 94.12 386 ASN A N 1
ATOM 3074 C CA . ASN A 1 386 ? -0.345 20.332 -2.692 1.00 94.12 386 ASN A CA 1
ATOM 3075 C C . ASN A 1 386 ? -0.941 18.935 -2.472 1.00 94.12 386 ASN A C 1
ATOM 3077 O O . ASN A 1 386 ? -1.990 18.825 -1.836 1.00 94.12 386 ASN A O 1
ATOM 3081 N N . GLU A 1 387 ? -0.290 17.869 -2.942 1.00 91.56 387 GLU A N 1
ATOM 3082 C CA . GLU A 1 387 ? -0.769 16.495 -2.733 1.00 91.56 387 GLU A CA 1
ATOM 3083 C C . GLU A 1 387 ? -0.686 16.063 -1.265 1.00 91.56 387 GLU A C 1
ATOM 3085 O O . GLU A 1 387 ? -1.638 15.486 -0.741 1.00 91.56 387 GLU A O 1
ATOM 3090 N N . ARG A 1 388 ? 0.393 16.414 -0.558 1.00 94.00 388 ARG A N 1
ATOM 3091 C CA . ARG A 1 388 ? 0.550 16.156 0.883 1.00 94.00 388 ARG A CA 1
ATOM 3092 C C . ARG A 1 388 ? -0.546 16.838 1.696 1.00 94.00 388 ARG A C 1
ATOM 3094 O O . ARG A 1 388 ? -1.198 16.186 2.513 1.00 94.00 388 ARG A O 1
ATOM 3101 N N . LYS A 1 389 ? -0.853 18.101 1.375 1.00 94.94 389 LYS A N 1
ATOM 3102 C CA . LYS A 1 389 ? -1.976 18.834 1.976 1.00 94.94 389 LYS A CA 1
ATOM 3103 C C . LYS A 1 389 ? -3.328 18.177 1.679 1.00 94.94 389 LYS A C 1
ATOM 3105 O O . LYS A 1 389 ? -4.182 18.132 2.563 1.00 94.94 389 LYS A O 1
ATOM 3110 N N . LYS A 1 390 ? -3.564 17.686 0.459 1.00 91.94 390 LYS A N 1
ATOM 3111 C CA . LYS A 1 390 ? -4.813 16.978 0.117 1.00 91.94 390 LYS A CA 1
ATOM 3112 C C . LYS A 1 390 ? -4.961 15.686 0.912 1.00 91.94 390 LYS A C 1
ATOM 3114 O O . LYS A 1 390 ? -6.045 15.451 1.439 1.00 91.94 390 LYS A O 1
ATOM 3119 N N . LEU A 1 391 ? -3.889 14.901 1.027 1.00 91.81 391 LEU A N 1
ATOM 3120 C CA . LEU A 1 391 ? -3.882 13.658 1.796 1.00 91.81 391 LEU A CA 1
ATOM 3121 C C . LEU A 1 391 ? -4.201 13.916 3.274 1.00 91.81 391 LEU A C 1
ATOM 3123 O O . LEU A 1 391 ? -5.120 13.295 3.800 1.00 91.81 391 LEU A O 1
ATOM 3127 N N . LEU A 1 392 ? -3.541 14.897 3.906 1.00 94.44 392 LEU A N 1
ATOM 3128 C CA . LEU A 1 392 ? -3.834 15.289 5.293 1.00 94.44 392 LEU A CA 1
ATOM 3129 C C . LEU A 1 392 ? -5.310 15.649 5.490 1.00 94.44 392 LEU A C 1
ATOM 3131 O O . LEU A 1 392 ? -5.959 15.145 6.403 1.00 94.44 392 LEU A O 1
ATOM 3135 N N . ASN A 1 393 ? -5.862 16.494 4.611 1.00 94.25 393 ASN A N 1
ATOM 3136 C CA . ASN A 1 393 ? -7.267 16.894 4.701 1.00 94.25 393 ASN A CA 1
ATOM 3137 C C . ASN A 1 393 ? -8.219 15.716 4.483 1.00 94.25 393 ASN A C 1
ATOM 3139 O O . ASN A 1 393 ? -9.239 15.629 5.165 1.00 94.25 393 ASN A O 1
ATOM 3143 N N . TYR A 1 394 ? -7.903 14.816 3.549 1.00 91.88 394 TYR A N 1
ATOM 3144 C CA . TYR A 1 394 ? -8.695 13.614 3.308 1.00 91.88 394 TYR A CA 1
ATOM 3145 C C . TYR A 1 394 ? -8.737 12.724 4.551 1.00 91.88 394 TYR A C 1
ATOM 3147 O O . TYR A 1 394 ? -9.830 12.407 5.018 1.00 91.88 394 TYR A O 1
ATOM 3155 N N . LYS A 1 395 ? -7.576 12.397 5.131 1.00 94.56 395 LYS A N 1
ATOM 3156 C CA . LYS A 1 395 ? -7.483 11.547 6.325 1.00 94.56 395 LYS A CA 1
ATOM 3157 C C . LYS A 1 395 ? -8.173 12.180 7.531 1.00 94.56 395 LYS A C 1
ATOM 3159 O O . LYS A 1 395 ? -9.009 11.535 8.152 1.00 94.56 395 LYS A O 1
ATOM 3164 N N . ALA A 1 396 ? -7.940 13.464 7.805 1.00 96.38 396 ALA A N 1
ATOM 3165 C CA . ALA A 1 396 ? -8.606 14.139 8.920 1.00 96.38 396 ALA A CA 1
ATOM 3166 C C . ALA A 1 396 ? -10.134 14.246 8.731 1.00 96.38 396 ALA A C 1
ATOM 3168 O O . ALA A 1 396 ? -10.890 14.120 9.693 1.00 96.38 396 ALA A O 1
ATOM 3169 N N . THR A 1 397 ? -10.611 14.426 7.493 1.00 94.50 397 THR A N 1
ATOM 3170 C CA . THR A 1 397 ? -12.054 14.408 7.188 1.00 94.50 397 THR A CA 1
ATOM 3171 C C . THR A 1 397 ? -12.647 13.012 7.357 1.00 94.50 397 THR A C 1
ATOM 3173 O O . THR A 1 397 ? -13.766 12.888 7.851 1.00 94.50 397 THR A O 1
ATOM 3176 N N . LEU A 1 398 ? -11.907 11.964 6.982 1.00 94.00 398 LEU A N 1
ATOM 3177 C CA . LEU A 1 398 ? -12.322 10.579 7.189 1.00 94.00 398 LEU A CA 1
ATOM 3178 C C . LEU A 1 398 ? -12.475 10.275 8.684 1.00 94.00 398 LEU A C 1
ATOM 3180 O O . LEU A 1 398 ? -13.526 9.792 9.093 1.00 94.00 398 LEU A O 1
ATOM 3184 N N . VAL A 1 399 ? -11.493 10.653 9.507 1.00 97.06 399 VAL A N 1
ATOM 3185 C CA . VAL A 1 399 ? -11.568 10.515 10.972 1.00 97.06 399 VAL A CA 1
ATOM 3186 C C . VAL A 1 399 ? -12.762 11.280 11.535 1.00 97.06 399 VAL A C 1
ATOM 3188 O O . VAL A 1 399 ? -13.553 10.712 12.281 1.00 97.06 399 VAL A O 1
ATOM 3191 N N . LYS A 1 400 ? -12.970 12.531 11.108 1.00 96.56 400 LYS A N 1
ATOM 3192 C CA . LYS A 1 400 ? -14.144 13.320 11.507 1.00 96.56 400 LYS A CA 1
ATOM 3193 C C . LYS A 1 400 ? -15.467 12.635 11.147 1.00 96.56 400 LYS A C 1
ATOM 3195 O O . LYS A 1 400 ? -16.415 12.708 11.917 1.00 96.56 400 LYS A O 1
ATOM 3200 N N . SER A 1 401 ? -15.544 12.004 9.977 1.00 94.75 401 SER A N 1
ATOM 3201 C CA . SER A 1 401 ? -16.753 11.321 9.506 1.00 94.75 401 SER A CA 1
ATOM 3202 C C . SER A 1 401 ? -17.030 10.013 10.242 1.00 94.75 401 SER A C 1
ATOM 3204 O O . SER A 1 401 ? -18.193 9.633 10.351 1.00 94.75 401 SER A O 1
ATOM 3206 N N . LEU A 1 402 ? -15.989 9.288 10.650 1.00 96.06 402 LEU A N 1
ATOM 3207 C CA . LEU A 1 402 ? -16.126 7.984 11.300 1.00 96.06 402 LEU A CA 1
ATOM 3208 C C . LEU A 1 402 ? -16.158 8.086 12.823 1.00 96.06 402 LEU A C 1
ATOM 3210 O O . LEU A 1 402 ? -16.614 7.146 13.463 1.00 96.06 402 LEU A O 1
ATOM 3214 N N . GLN A 1 403 ? -15.699 9.205 13.387 1.00 97.19 403 GLN A N 1
ATOM 3215 C CA . GLN A 1 403 ? -15.682 9.494 14.823 1.00 97.19 403 GLN A CA 1
ATOM 3216 C C . GLN A 1 403 ? -15.107 8.338 15.669 1.00 97.19 403 GLN A C 1
ATOM 3218 O O . GLN A 1 403 ? -15.752 7.895 16.619 1.00 97.19 403 GLN A O 1
ATOM 3223 N N . PRO A 1 404 ? -13.916 7.793 15.341 1.00 97.94 404 PRO A N 1
ATOM 3224 C CA . PRO A 1 404 ? -13.323 6.752 16.166 1.00 97.94 404 PRO A CA 1
ATOM 3225 C C . PRO A 1 404 ? -12.983 7.309 17.553 1.00 97.94 404 PRO A C 1
ATOM 3227 O O . PRO A 1 404 ? -12.635 8.486 17.694 1.00 97.94 404 PRO A O 1
ATOM 3230 N N . ARG A 1 405 ? -13.031 6.458 18.580 1.00 97.31 405 ARG A N 1
ATOM 3231 C CA . ARG A 1 405 ? -12.650 6.863 19.943 1.00 97.31 405 ARG A CA 1
ATOM 3232 C C . ARG A 1 405 ? -11.153 7.134 20.038 1.00 97.31 405 ARG A C 1
ATOM 3234 O O . ARG A 1 405 ? -10.737 8.109 20.665 1.00 97.31 405 ARG A O 1
ATOM 3241 N N . ILE A 1 406 ? -10.356 6.292 19.383 1.00 97.88 406 ILE A N 1
ATOM 3242 C CA . ILE A 1 406 ? -8.906 6.433 19.274 1.00 97.88 406 ILE A CA 1
ATOM 3243 C C . ILE A 1 406 ? -8.504 6.345 17.801 1.00 97.88 406 ILE A C 1
ATOM 3245 O O . ILE A 1 406 ? -8.932 5.438 17.087 1.00 97.88 406 ILE A O 1
ATOM 3249 N N . TYR A 1 407 ? -7.662 7.268 17.348 1.00 98.06 407 TYR A N 1
ATOM 3250 C CA . TYR A 1 407 ? -7.039 7.228 16.029 1.00 98.06 407 TYR A CA 1
ATOM 3251 C C . TYR A 1 407 ? -5.529 7.045 16.155 1.00 98.06 407 TYR A C 1
ATOM 3253 O O . TYR A 1 407 ? -4.869 7.766 16.905 1.00 98.06 407 TYR A O 1
ATOM 3261 N N . CYS A 1 408 ? -4.983 6.108 15.390 1.00 97.81 408 CYS A N 1
ATOM 3262 C CA . CYS A 1 408 ? -3.561 5.821 15.341 1.00 97.81 408 CYS A CA 1
ATOM 3263 C C . CYS A 1 408 ? -3.053 5.931 13.894 1.00 97.81 408 CYS A C 1
ATOM 3265 O O . CYS A 1 408 ? -3.371 5.074 13.065 1.00 97.81 408 CYS A O 1
ATOM 3267 N N . PRO A 1 409 ? -2.280 6.978 13.550 1.00 96.38 409 PRO A N 1
ATOM 3268 C CA . PRO A 1 409 ? -1.544 6.978 12.297 1.00 96.38 409 PRO A CA 1
ATOM 3269 C C . PRO A 1 409 ? -0.444 5.909 12.357 1.00 96.38 409 PRO A C 1
ATOM 3271 O O . PRO A 1 409 ? 0.395 5.910 13.258 1.00 96.38 409 PRO A O 1
ATOM 3274 N N . PHE A 1 410 ? -0.442 5.008 11.383 1.00 92.62 410 PHE A N 1
ATOM 3275 C CA . PHE A 1 410 ? 0.585 3.977 11.186 1.00 92.62 410 PHE A CA 1
ATOM 3276 C C . PHE A 1 410 ? 0.837 3.820 9.673 1.00 92.62 410 PHE A C 1
ATOM 3278 O O . PHE A 1 410 ? 0.273 4.604 8.925 1.00 92.62 410 PHE A O 1
ATOM 3285 N N . ALA A 1 411 ? 1.690 2.910 9.194 1.00 89.62 411 ALA A N 1
ATOM 3286 C CA . ALA A 1 411 ? 1.929 2.716 7.748 1.00 89.62 411 ALA A CA 1
ATOM 3287 C C . ALA A 1 411 ? 2.358 4.009 7.004 1.00 89.62 411 ALA A C 1
ATOM 3289 O O . ALA A 1 411 ? 1.663 4.601 6.183 1.00 89.62 411 ALA A O 1
ATOM 3290 N N . GLY A 1 412 ? 3.532 4.523 7.367 1.00 90.75 412 GLY A N 1
ATOM 3291 C CA . GLY A 1 412 ? 4.109 5.723 6.742 1.00 90.75 412 GLY A CA 1
ATOM 3292 C C . GLY A 1 412 ? 5.585 5.950 7.062 1.00 90.75 412 GLY A C 1
ATOM 3293 O O . GLY A 1 412 ? 6.163 6.972 6.698 1.00 90.75 412 GLY A O 1
ATOM 3294 N N . TYR A 1 413 ? 6.199 4.996 7.762 1.00 93.75 413 TYR A N 1
ATOM 3295 C CA . TYR A 1 413 ? 7.535 5.113 8.330 1.00 93.75 413 TYR A CA 1
ATOM 3296 C C . TYR A 1 413 ? 8.543 4.330 7.489 1.00 93.75 413 TYR A C 1
ATOM 3298 O O . TYR A 1 413 ? 8.943 3.226 7.851 1.00 93.75 413 TYR A 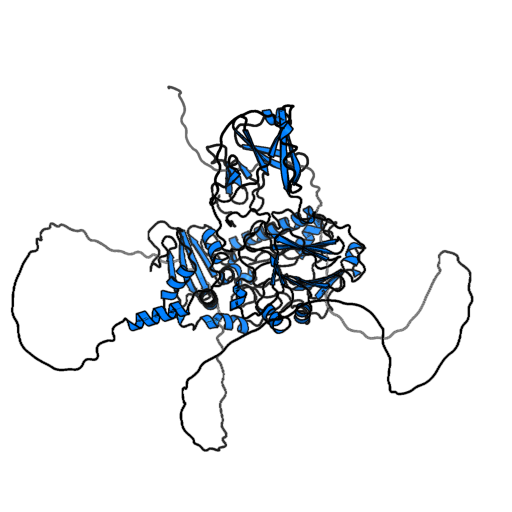O 1
ATOM 3306 N N . PHE A 1 414 ? 8.932 4.897 6.351 1.00 95.38 414 PHE A N 1
ATOM 3307 C CA . PHE A 1 414 ? 10.021 4.390 5.516 1.00 95.38 414 PHE A CA 1
ATOM 3308 C C . PHE A 1 414 ? 10.960 5.525 5.113 1.00 95.38 414 PHE A C 1
ATOM 3310 O O . PHE A 1 414 ? 10.608 6.708 5.172 1.00 95.38 414 PHE A O 1
ATOM 3317 N N . VAL A 1 415 ? 12.162 5.158 4.686 1.00 96.56 415 VAL A N 1
ATOM 3318 C CA . VAL A 1 415 ? 13.168 6.094 4.195 1.00 96.56 415 VAL A CA 1
ATOM 3319 C C . VAL A 1 415 ? 13.873 5.528 2.968 1.00 96.56 415 VAL A C 1
ATOM 3321 O O . VAL A 1 415 ? 14.212 4.348 2.909 1.00 96.56 415 VAL A O 1
ATOM 3324 N N . GLU A 1 416 ? 14.142 6.389 1.995 1.00 96.88 416 GLU A N 1
ATOM 3325 C CA . GLU A 1 416 ? 15.001 6.102 0.849 1.00 96.88 416 GLU A CA 1
ATOM 3326 C C . GLU A 1 416 ? 16.477 6.150 1.300 1.00 96.88 416 GLU A C 1
ATOM 3328 O O . GLU A 1 416 ? 17.213 7.094 1.011 1.00 96.88 416 GLU A O 1
ATOM 3333 N N . ALA A 1 417 ? 16.884 5.192 2.146 1.00 96.62 417 ALA A N 1
ATOM 3334 C CA . ALA A 1 417 ? 18.156 5.242 2.876 1.00 96.62 417 ALA A CA 1
ATOM 3335 C C . ALA A 1 417 ? 19.395 4.989 2.009 1.00 96.62 417 ALA A C 1
ATOM 3337 O O . ALA A 1 417 ? 20.477 5.457 2.368 1.00 96.62 417 ALA A O 1
ATOM 3338 N N . HIS A 1 418 ? 19.251 4.265 0.897 1.00 96.25 418 HIS A N 1
ATOM 3339 C CA . HIS A 1 418 ? 20.377 3.939 0.032 1.00 96.25 418 HIS A CA 1
ATOM 3340 C C . HIS A 1 418 ? 21.026 5.226 -0.533 1.00 96.25 418 HIS A C 1
ATOM 3342 O O . HIS A 1 418 ? 20.301 6.089 -1.037 1.00 96.25 418 HIS A O 1
ATOM 3348 N N . PRO A 1 419 ? 22.369 5.379 -0.516 1.00 95.31 419 PRO A N 1
ATOM 3349 C CA . PRO A 1 419 ? 23.046 6.598 -0.982 1.00 95.31 419 PRO A CA 1
ATOM 3350 C C . PRO A 1 419 ? 22.635 7.076 -2.383 1.00 95.31 419 PRO A C 1
ATOM 3352 O O . PRO A 1 419 ? 22.429 8.272 -2.594 1.00 95.31 419 PRO A O 1
ATOM 3355 N N . SER A 1 420 ? 22.439 6.146 -3.319 1.00 94.94 420 SER A N 1
ATOM 3356 C CA . SER A 1 420 ? 21.998 6.424 -4.696 1.00 94.94 420 SER A CA 1
ATOM 3357 C C . SER A 1 420 ? 20.611 7.090 -4.777 1.00 94.94 420 SER A C 1
ATOM 3359 O O . SER A 1 420 ? 20.289 7.733 -5.776 1.00 94.94 420 SER A O 1
ATOM 3361 N N . ASP A 1 421 ? 19.789 6.996 -3.726 1.00 96.06 421 ASP A N 1
ATOM 3362 C CA . ASP A 1 421 ? 18.447 7.589 -3.651 1.00 96.06 421 ASP A CA 1
ATOM 3363 C C . ASP A 1 421 ? 18.395 8.890 -2.838 1.00 96.06 421 ASP A C 1
ATOM 3365 O O . ASP A 1 421 ? 17.315 9.436 -2.594 1.00 96.06 421 ASP A O 1
ATOM 3369 N N . LYS A 1 422 ? 19.560 9.474 -2.516 1.00 95.75 422 LYS A N 1
ATOM 3370 C CA . LYS A 1 422 ? 19.678 10.752 -1.795 1.00 95.75 422 LYS A CA 1
ATOM 3371 C C . LYS A 1 422 ? 18.794 11.863 -2.369 1.00 95.75 422 LYS A C 1
ATOM 3373 O O . LYS A 1 422 ? 18.139 12.571 -1.612 1.00 95.75 422 LYS A O 1
ATOM 3378 N N . TYR A 1 423 ? 18.737 12.007 -3.696 1.00 94.94 423 TYR A N 1
ATOM 3379 C CA . TYR A 1 423 ? 17.865 13.003 -4.330 1.00 94.94 423 TYR A CA 1
ATOM 3380 C C . TYR A 1 423 ? 16.394 12.805 -3.942 1.00 94.94 423 TYR A C 1
ATOM 3382 O O . TYR A 1 423 ? 15.717 13.781 -3.624 1.00 94.94 423 TYR A O 1
ATOM 3390 N N . ILE A 1 424 ? 15.905 11.560 -3.949 1.00 96.00 424 ILE A N 1
ATOM 3391 C CA . ILE A 1 424 ? 14.518 11.232 -3.605 1.00 96.00 424 ILE A CA 1
ATOM 3392 C C . ILE A 1 424 ? 14.280 11.530 -2.127 1.00 96.00 424 ILE A C 1
ATOM 3394 O O . ILE A 1 424 ? 13.350 12.272 -1.813 1.00 96.00 424 ILE A O 1
ATOM 3398 N N . LYS A 1 425 ? 15.167 11.049 -1.248 1.00 95.56 425 LYS A N 1
ATOM 3399 C CA . LYS A 1 425 ? 15.116 11.302 0.199 1.00 95.56 425 LYS A CA 1
ATOM 3400 C C . LYS A 1 425 ? 15.010 12.793 0.527 1.00 95.56 425 LYS A C 1
ATOM 3402 O O . LYS A 1 425 ? 14.177 13.194 1.335 1.00 95.56 425 LYS A O 1
ATOM 3407 N N . ASP A 1 426 ? 15.828 13.618 -0.125 1.00 95.06 426 ASP A N 1
ATOM 3408 C CA . ASP A 1 426 ? 15.929 15.051 0.168 1.00 95.06 426 ASP A CA 1
ATOM 3409 C C . ASP A 1 426 ? 14.750 15.872 -0.392 1.00 95.06 426 ASP A C 1
ATOM 3411 O O . ASP A 1 426 ? 14.533 17.012 0.024 1.00 95.06 426 ASP A O 1
ATOM 3415 N N . THR A 1 427 ? 13.990 15.341 -1.358 1.00 93.69 427 THR A N 1
ATOM 3416 C CA . THR A 1 427 ? 12.978 16.122 -2.097 1.00 93.69 427 THR A CA 1
ATOM 3417 C C . THR A 1 427 ? 11.553 15.574 -2.006 1.00 93.69 427 THR A C 1
ATOM 3419 O O . THR A 1 427 ? 10.602 16.355 -2.111 1.00 93.69 427 THR A O 1
ATOM 3422 N N . ASN A 1 428 ? 11.368 14.275 -1.758 1.00 94.62 428 ASN A N 1
ATOM 3423 C CA . ASN A 1 428 ? 10.068 13.628 -1.566 1.00 94.62 428 ASN A CA 1
ATOM 3424 C C . ASN A 1 428 ? 9.572 13.794 -0.121 1.00 94.62 428 ASN A C 1
ATOM 3426 O O . ASN A 1 428 ? 9.464 12.827 0.635 1.00 94.62 428 ASN A O 1
ATOM 3430 N N . ILE A 1 429 ? 9.285 15.038 0.271 1.00 93.69 429 ILE A N 1
ATOM 3431 C CA . ILE A 1 429 ? 8.822 15.365 1.626 1.00 93.69 429 ILE A CA 1
ATOM 3432 C C . ILE A 1 429 ? 7.496 14.643 1.907 1.00 93.69 429 ILE A C 1
ATOM 3434 O O . ILE A 1 429 ? 6.551 14.712 1.112 1.00 93.69 429 ILE A O 1
ATOM 3438 N N . LYS A 1 430 ? 7.433 13.950 3.045 1.00 94.44 430 LYS A N 1
ATOM 3439 C CA . LYS A 1 430 ? 6.277 13.184 3.526 1.00 94.44 430 LYS A CA 1
ATOM 3440 C C . LYS A 1 430 ? 5.559 13.957 4.636 1.00 94.44 430 LYS A C 1
ATOM 3442 O O . LYS A 1 430 ? 6.161 14.811 5.281 1.00 94.44 430 LYS A O 1
ATOM 3447 N N . ASN A 1 431 ? 4.274 13.683 4.835 1.00 95.94 431 ASN A N 1
ATOM 3448 C CA . ASN A 1 431 ? 3.539 14.202 5.987 1.00 95.94 431 ASN A CA 1
ATOM 3449 C C . ASN A 1 431 ? 4.070 13.581 7.278 1.00 95.94 431 ASN A C 1
ATOM 3451 O O . ASN A 1 431 ? 4.435 12.406 7.285 1.00 95.94 431 ASN A O 1
ATOM 3455 N N . SER A 1 432 ? 4.047 14.348 8.365 1.00 95.50 432 SER A N 1
ATOM 3456 C CA . SER A 1 432 ? 4.301 13.828 9.707 1.00 95.50 432 SER A CA 1
ATOM 3457 C C . SER A 1 432 ? 2.993 13.359 10.369 1.00 95.50 432 SER A C 1
ATOM 3459 O O . SER A 1 432 ? 1.915 13.878 10.041 1.00 95.50 432 SER A O 1
ATOM 3461 N N . PRO A 1 433 ? 3.045 12.385 11.295 1.00 96.06 433 PRO A N 1
ATOM 3462 C CA . PRO A 1 433 ? 1.874 12.028 12.090 1.00 96.06 433 PRO A CA 1
ATOM 3463 C C . PRO A 1 433 ? 1.451 13.186 13.013 1.00 96.06 433 PRO A C 1
ATOM 3465 O O . PRO A 1 433 ? 0.264 13.336 13.295 1.00 96.06 433 PRO A O 1
ATOM 3468 N N . GLU A 1 434 ? 2.381 14.050 13.435 1.00 96.62 434 GLU A N 1
ATOM 3469 C CA . GLU A 1 434 ? 2.100 15.243 14.242 1.00 96.62 434 GLU A CA 1
ATOM 3470 C C . GLU A 1 434 ? 1.199 16.238 13.499 1.00 96.62 434 GLU A C 1
ATOM 3472 O O . GLU A 1 434 ? 0.214 16.713 14.068 1.00 96.62 434 GLU A O 1
ATOM 3477 N N . ASP A 1 435 ? 1.485 16.513 12.221 1.00 96.25 435 ASP A N 1
ATOM 3478 C CA . ASP A 1 435 ? 0.671 17.411 11.392 1.00 96.25 435 ASP A CA 1
ATOM 3479 C C . ASP A 1 435 ? -0.755 16.875 11.217 1.00 96.25 435 ASP A C 1
ATOM 3481 O O . ASP A 1 435 ? -1.732 17.632 11.277 1.00 96.25 435 ASP A O 1
ATOM 3485 N N . LEU A 1 436 ? -0.891 15.558 11.016 1.00 97.19 436 LEU A N 1
ATOM 3486 C CA . LEU A 1 436 ? -2.196 14.914 10.897 1.00 97.19 436 LEU A CA 1
ATOM 3487 C C . LEU A 1 436 ? -2.967 14.979 12.218 1.00 97.19 436 LEU A C 1
ATOM 3489 O O . LEU A 1 436 ? -4.133 15.378 12.221 1.00 97.19 436 LEU A O 1
ATOM 3493 N N . ASN A 1 437 ? -2.323 14.647 13.335 1.00 97.38 437 ASN A N 1
ATOM 3494 C CA . ASN A 1 437 ? -2.953 14.693 14.651 1.00 97.38 437 ASN A CA 1
ATOM 3495 C C . ASN A 1 437 ? -3.386 16.111 15.022 1.00 97.38 437 ASN A C 1
ATOM 3497 O O . ASN A 1 437 ? -4.494 16.299 15.516 1.00 97.38 437 ASN A O 1
ATOM 3501 N N . ALA A 1 438 ? -2.567 17.125 14.735 1.00 97.62 438 ALA A N 1
ATOM 3502 C CA . ALA A 1 438 ? -2.934 18.521 14.959 1.00 97.62 438 ALA A CA 1
ATOM 3503 C C . ALA A 1 438 ? -4.203 18.909 14.178 1.00 97.62 438 ALA A C 1
ATOM 3505 O O . ALA A 1 438 ? -5.073 19.611 14.703 1.00 97.62 438 ALA A O 1
ATOM 3506 N N . LEU A 1 439 ? -4.342 18.426 12.939 1.00 97.81 439 LEU A N 1
ATOM 3507 C CA . LEU A 1 439 ? -5.537 18.663 12.131 1.00 97.81 439 LEU A CA 1
ATOM 3508 C C . LEU A 1 439 ? -6.759 17.893 12.654 1.00 97.81 439 LEU A C 1
ATOM 3510 O O . LEU A 1 439 ? -7.853 18.458 12.690 1.00 97.81 439 LEU A O 1
ATOM 3514 N N . ILE A 1 440 ? -6.583 16.643 13.088 1.00 97.94 440 ILE A N 1
ATOM 3515 C CA . ILE A 1 440 ? -7.648 15.832 13.697 1.00 97.94 440 ILE A CA 1
ATOM 3516 C C . ILE A 1 440 ? -8.144 16.488 14.983 1.00 97.94 440 ILE A C 1
ATOM 3518 O O . ILE A 1 440 ? -9.338 16.743 15.092 1.00 97.94 440 ILE A O 1
ATOM 3522 N N . ASN A 1 441 ? -7.248 16.878 15.890 1.00 96.56 441 ASN A N 1
ATOM 3523 C CA . ASN A 1 441 ? -7.600 17.525 17.158 1.00 96.56 441 ASN A CA 1
ATOM 3524 C C . ASN A 1 441 ? -8.411 18.816 16.956 1.00 96.56 441 ASN A C 1
ATOM 3526 O O . ASN A 1 441 ? -9.235 19.179 17.791 1.00 96.56 441 ASN A O 1
ATOM 3530 N N . LYS A 1 442 ? -8.220 19.504 15.823 1.00 97.19 442 LYS A N 1
ATOM 3531 C CA . LYS A 1 442 ? -9.024 20.671 15.438 1.00 97.19 442 LYS A CA 1
ATOM 3532 C C . LYS A 1 442 ? -10.404 20.301 14.878 1.00 97.19 442 LYS A C 1
ATOM 3534 O O . LYS A 1 442 ? -11.356 21.055 15.068 1.00 97.19 442 LYS A O 1
ATOM 3539 N N . LEU A 1 443 ? -10.508 19.217 14.109 1.00 96.94 443 LEU A N 1
ATOM 3540 C CA . LEU A 1 443 ? -11.716 18.852 13.352 1.00 96.94 443 LEU A CA 1
ATOM 3541 C C . LEU A 1 443 ? -12.640 17.863 14.077 1.00 96.94 443 LEU A C 1
ATOM 3543 O O . LEU A 1 443 ? -13.835 17.841 13.773 1.00 96.94 443 LEU A O 1
ATOM 3547 N N . ALA A 1 444 ? -12.085 17.057 14.978 1.00 95.88 444 ALA A N 1
ATOM 3548 C CA . ALA A 1 444 ? -12.727 15.989 15.735 1.00 95.88 444 ALA A CA 1
ATOM 3549 C C . ALA A 1 444 ? -12.089 15.899 17.143 1.00 95.88 444 ALA A C 1
ATOM 3551 O O . ALA A 1 444 ? -11.356 14.953 17.423 1.00 95.88 444 ALA A O 1
ATOM 3552 N N . PRO A 1 445 ? -12.327 16.893 18.023 1.00 93.94 445 PRO A N 1
ATOM 3553 C CA . PRO A 1 445 ? -11.673 16.984 19.336 1.00 93.94 445 PRO A CA 1
ATOM 3554 C C . PRO A 1 445 ? -12.004 15.823 20.288 1.00 93.94 445 PRO A C 1
ATOM 3556 O O . PRO A 1 445 ? -11.254 15.580 21.228 1.00 93.94 445 PRO A O 1
ATOM 3559 N N . ASP A 1 446 ? -13.096 15.097 20.036 1.00 94.12 446 ASP A N 1
ATOM 3560 C CA . ASP A 1 446 ? -13.506 13.936 20.834 1.00 94.12 446 ASP A CA 1
ATOM 3561 C C . ASP A 1 446 ? -12.709 12.660 20.496 1.00 94.12 446 ASP A C 1
ATOM 3563 O O . ASP A 1 446 ? -12.736 11.689 21.253 1.00 94.12 446 ASP A O 1
ATOM 3567 N N . THR A 1 447 ? -11.987 12.642 19.369 1.00 96.25 447 THR A N 1
ATOM 3568 C CA . THR A 1 447 ? -11.120 11.525 18.981 1.00 96.25 447 THR A CA 1
ATOM 3569 C C . THR A 1 447 ? -9.745 11.681 19.625 1.00 96.25 447 THR A C 1
ATOM 3571 O O . THR A 1 447 ? -9.014 12.628 19.336 1.00 96.25 447 THR A O 1
ATOM 3574 N N . LYS A 1 448 ? -9.330 10.703 20.438 1.00 95.69 448 LYS A N 1
ATOM 3575 C CA . LYS A 1 448 ? -7.973 10.662 21.000 1.00 95.69 448 LYS A CA 1
ATOM 3576 C C . LYS A 1 448 ? -6.972 10.209 19.937 1.00 95.69 448 LYS A C 1
ATOM 3578 O O . LYS A 1 448 ? -7.066 9.096 19.432 1.00 95.69 448 LYS A O 1
ATOM 3583 N N . THR A 1 449 ? -5.969 11.022 19.628 1.00 96.19 449 THR A N 1
ATOM 3584 C CA . THR A 1 449 ? -4.875 10.611 18.731 1.00 96.19 449 THR A CA 1
ATOM 3585 C C . THR A 1 449 ? -3.747 9.922 19.500 1.00 96.19 449 THR A C 1
ATOM 3587 O O . THR A 1 449 ? -3.313 10.436 20.533 1.00 96.19 449 THR A O 1
ATOM 3590 N N . TRP A 1 450 ? -3.218 8.813 18.980 1.00 96.00 450 TRP A N 1
ATOM 3591 C CA . TRP A 1 450 ? -2.050 8.111 19.521 1.00 96.00 450 TRP A CA 1
ATOM 3592 C C . TRP A 1 450 ? -1.030 7.814 18.417 1.00 96.00 450 TRP A C 1
ATOM 3594 O O . TRP A 1 450 ? -1.274 6.972 17.558 1.00 96.00 450 TRP A O 1
ATOM 3604 N N . THR A 1 451 ? 0.122 8.491 18.455 1.00 95.50 451 THR A N 1
ATOM 3605 C CA . THR A 1 451 ? 1.274 8.191 17.587 1.00 95.50 451 THR A CA 1
ATOM 3606 C C . THR A 1 451 ? 2.259 7.308 18.347 1.00 95.50 451 THR A C 1
ATOM 3608 O O . THR A 1 451 ? 2.947 7.813 19.240 1.00 95.50 451 THR A O 1
ATOM 3611 N N . PRO A 1 452 ? 2.339 6.006 18.043 1.00 93.50 452 PRO A N 1
ATOM 3612 C CA . PRO A 1 452 ? 3.197 5.103 18.787 1.00 93.50 452 PRO A CA 1
ATOM 3613 C C . PRO A 1 452 ? 4.667 5.196 18.365 1.00 93.50 452 PRO A C 1
ATOM 3615 O O . PRO A 1 452 ? 5.002 5.421 17.202 1.00 93.50 452 PRO A O 1
ATOM 3618 N N . LYS A 1 453 ? 5.555 4.942 19.329 1.00 94.56 453 LYS A N 1
ATOM 3619 C CA . LYS A 1 453 ? 6.977 4.643 19.104 1.00 94.56 453 LYS A CA 1
ATOM 3620 C C . LYS A 1 453 ? 7.185 3.124 19.065 1.00 94.56 453 LYS A C 1
ATOM 3622 O O . LYS A 1 453 ? 6.387 2.421 19.682 1.00 94.56 453 LYS A O 1
ATOM 3627 N N . PRO A 1 454 ? 8.211 2.594 18.380 1.00 96.12 454 PRO A N 1
ATOM 3628 C CA . PRO A 1 454 ? 8.517 1.162 18.394 1.00 96.12 454 PRO A CA 1
ATOM 3629 C C . PRO A 1 454 ? 8.570 0.602 19.821 1.00 96.12 454 PRO A C 1
ATOM 3631 O O . PRO A 1 454 ? 9.302 1.113 20.667 1.00 96.12 454 PRO A O 1
ATOM 3634 N N . GLY A 1 455 ? 7.760 -0.419 20.097 1.00 96.19 455 GLY A N 1
ATOM 3635 C CA . GLY A 1 455 ? 7.592 -1.032 21.417 1.00 96.19 455 GLY A CA 1
ATOM 3636 C C . GLY A 1 455 ? 6.568 -0.353 22.335 1.00 96.19 455 GLY A C 1
ATOM 3637 O O . GLY A 1 455 ? 6.301 -0.879 23.414 1.00 96.19 455 GLY A O 1
ATOM 3638 N N . ALA A 1 456 ? 5.977 0.780 21.940 1.00 96.81 456 ALA A N 1
ATOM 3639 C CA . ALA A 1 456 ? 4.898 1.412 22.697 1.00 96.81 456 ALA A CA 1
ATOM 3640 C C . ALA A 1 456 ? 3.624 0.562 22.640 1.00 96.81 456 ALA A C 1
ATOM 3642 O O . ALA A 1 456 ? 3.285 0.003 21.592 1.00 96.81 456 ALA A O 1
ATOM 3643 N N . MET A 1 457 ? 2.905 0.513 23.759 1.00 97.19 457 MET A N 1
ATOM 3644 C CA . MET A 1 457 ? 1.708 -0.303 23.940 1.00 97.19 457 MET A CA 1
ATOM 3645 C C . MET A 1 457 ? 0.524 0.548 24.407 1.00 97.19 457 MET A C 1
ATOM 3647 O O . MET A 1 457 ? 0.658 1.344 25.336 1.00 97.19 457 MET A O 1
ATOM 3651 N N . LEU A 1 458 ? -0.631 0.360 23.771 1.00 97.81 458 LEU A N 1
ATOM 3652 C CA . LEU A 1 458 ? -1.924 0.916 24.163 1.00 97.81 458 LEU A CA 1
ATOM 3653 C C . LEU A 1 458 ? -2.793 -0.176 24.793 1.00 97.81 458 LEU A C 1
ATOM 3655 O O . LEU A 1 458 ? -3.135 -1.157 24.134 1.00 97.81 458 LEU A O 1
ATOM 3659 N N . ASP A 1 459 ? -3.213 0.038 26.035 1.00 97.75 459 ASP A N 1
ATOM 3660 C CA . ASP A 1 459 ? -4.259 -0.735 26.694 1.00 97.75 459 ASP A CA 1
ATOM 3661 C C . ASP A 1 459 ? -5.624 -0.135 26.351 1.00 97.75 459 ASP A C 1
ATOM 3663 O O . ASP A 1 459 ? -5.995 0.948 26.824 1.00 97.75 459 ASP A O 1
ATOM 3667 N N . LEU A 1 460 ? -6.381 -0.837 25.510 1.00 96.94 460 LEU A N 1
ATOM 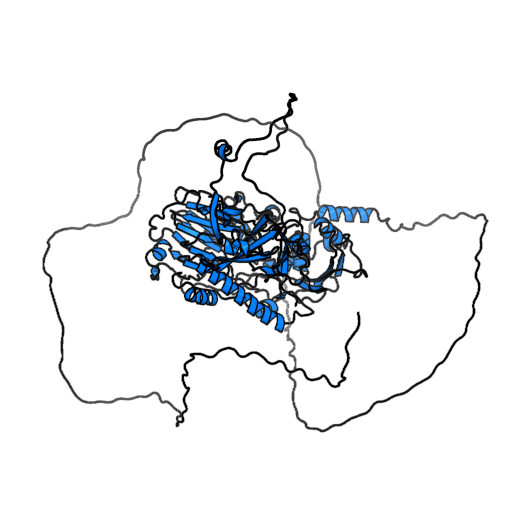3668 C CA . LEU A 1 460 ? -7.672 -0.351 25.040 1.00 96.94 460 LEU A CA 1
ATOM 3669 C C . LEU A 1 460 ? -8.693 -0.296 26.185 1.00 96.94 460 LEU A C 1
ATOM 3671 O O . LEU A 1 460 ? -9.463 0.654 26.271 1.00 96.94 460 LEU A O 1
ATOM 3675 N N . GLY A 1 461 ? -8.679 -1.260 27.109 1.00 95.62 461 GLY A N 1
ATOM 3676 C CA . GLY A 1 461 ? -9.613 -1.284 28.236 1.00 95.62 461 GLY A CA 1
ATOM 3677 C C . GLY A 1 461 ? -9.471 -0.052 29.130 1.00 95.62 461 GLY A C 1
ATOM 3678 O O . GLY A 1 461 ? -10.470 0.588 29.468 1.00 95.62 461 GLY A O 1
ATOM 3679 N N . LEU A 1 462 ? -8.233 0.329 29.453 1.00 95.75 462 LEU A N 1
ATOM 3680 C CA . LEU A 1 462 ? -7.947 1.558 30.196 1.00 95.75 462 LEU A CA 1
ATOM 3681 C C . LEU A 1 462 ? -8.285 2.814 29.386 1.00 95.75 462 LEU A C 1
ATOM 3683 O O . LEU A 1 462 ? -8.926 3.723 29.916 1.00 95.75 462 LEU A O 1
ATOM 3687 N N . ALA A 1 463 ? -7.904 2.858 28.106 1.00 95.00 463 ALA A N 1
ATOM 3688 C CA . ALA A 1 463 ? -8.131 4.024 27.253 1.00 95.00 463 ALA A CA 1
ATOM 3689 C C . ALA A 1 463 ? -9.621 4.339 27.057 1.00 95.00 463 ALA A C 1
ATOM 3691 O O . ALA A 1 463 ? -10.005 5.505 26.982 1.00 95.00 463 ALA A O 1
ATOM 3692 N N . LEU A 1 464 ? -10.464 3.306 26.982 1.00 93.81 464 LEU A N 1
ATOM 3693 C CA . LEU A 1 464 ? -11.907 3.458 26.828 1.00 93.81 464 LEU A CA 1
ATOM 3694 C C . LEU A 1 464 ? -12.616 3.809 28.147 1.00 93.81 464 LEU A C 1
ATOM 3696 O O . LEU A 1 464 ? -13.695 4.402 28.096 1.00 93.81 464 LEU A O 1
ATOM 3700 N N . LYS A 1 465 ? -12.048 3.451 29.307 1.00 92.56 465 LYS A N 1
ATOM 3701 C CA . LYS A 1 465 ? -12.589 3.805 30.634 1.00 92.56 465 LYS A CA 1
ATOM 3702 C C . LYS A 1 465 ? -12.308 5.259 30.995 1.00 92.56 465 LYS A C 1
ATOM 3704 O O . LYS A 1 465 ? -13.211 5.964 31.433 1.00 92.56 465 LYS A O 1
ATOM 3709 N N . ASP A 1 466 ? -11.071 5.697 30.790 1.00 89.19 466 ASP A N 1
ATOM 3710 C CA . ASP A 1 466 ? -10.644 7.075 31.011 1.00 89.19 466 ASP A CA 1
ATOM 3711 C C . ASP A 1 466 ? -9.747 7.535 29.848 1.00 89.19 466 ASP A C 1
ATOM 3713 O O . ASP A 1 466 ? -8.532 7.297 29.855 1.00 89.19 466 ASP A O 1
ATOM 3717 N N . PRO A 1 467 ? -10.323 8.232 28.850 1.00 82.81 467 PRO A N 1
ATOM 3718 C CA . PRO A 1 467 ? -9.572 8.750 27.709 1.00 82.81 467 PRO A CA 1
ATOM 3719 C C . PRO A 1 467 ? -8.453 9.721 28.101 1.00 82.81 467 PRO A C 1
ATOM 3721 O O . PRO A 1 467 ? -7.484 9.865 27.351 1.00 82.81 467 PRO A O 1
ATOM 3724 N N . THR A 1 468 ? -8.544 10.361 29.268 1.00 84.12 468 THR A N 1
ATOM 3725 C CA . THR A 1 468 ? -7.550 11.331 29.752 1.00 84.12 468 THR A CA 1
ATOM 3726 C C . THR A 1 468 ? -6.379 10.670 30.472 1.00 84.12 468 THR A C 1
ATOM 3728 O O . THR A 1 468 ? -5.324 11.284 30.633 1.00 84.12 468 THR A O 1
ATOM 3731 N N . SER A 1 469 ? -6.525 9.397 30.850 1.00 83.94 469 SER A N 1
ATOM 3732 C CA . SER A 1 469 ? -5.500 8.672 31.585 1.00 83.94 469 SER A CA 1
ATOM 3733 C C . SER A 1 469 ? -4.256 8.437 30.736 1.00 83.94 469 SER A C 1
ATOM 3735 O O . SER A 1 469 ? -4.310 7.841 29.654 1.00 83.94 469 SER A O 1
ATOM 3737 N N . SER A 1 470 ? -3.102 8.832 31.271 1.00 86.12 470 SER A N 1
ATOM 3738 C CA . SER A 1 470 ? -1.798 8.459 30.720 1.00 86.12 470 SER A CA 1
ATOM 3739 C C . SER A 1 470 ? -1.468 6.984 30.957 1.00 86.12 470 SER A C 1
ATOM 3741 O O . SER A 1 470 ? -0.667 6.425 30.219 1.00 86.12 470 SER A O 1
ATOM 3743 N N . LYS A 1 471 ? -2.120 6.322 31.926 1.00 91.06 471 LYS A N 1
ATOM 3744 C CA . LYS A 1 471 ? -1.872 4.909 32.270 1.00 91.06 471 LYS A CA 1
ATOM 3745 C C . LYS A 1 471 ? -2.230 3.935 31.150 1.00 91.06 471 LYS A C 1
ATOM 3747 O O . LYS A 1 471 ? -1.736 2.816 31.140 1.00 91.06 471 LYS A O 1
ATOM 3752 N N . ALA A 1 472 ? -3.085 4.357 30.220 1.00 94.56 472 ALA A N 1
ATOM 3753 C CA . ALA A 1 472 ? -3.478 3.538 29.084 1.00 94.56 472 ALA A CA 1
ATOM 3754 C C . ALA A 1 472 ? -2.354 3.352 28.053 1.00 94.56 472 ALA A C 1
ATOM 3756 O O . ALA A 1 472 ? -2.453 2.462 27.218 1.00 94.56 472 ALA A O 1
ATOM 3757 N N . ILE A 1 473 ? -1.309 4.186 28.074 1.00 96.12 473 ILE A N 1
ATOM 3758 C CA . ILE A 1 473 ? -0.181 4.091 27.145 1.00 96.12 473 ILE A CA 1
ATOM 3759 C C . ILE A 1 473 ? 1.080 3.785 27.943 1.00 96.12 473 ILE A C 1
ATOM 3761 O O . ILE A 1 473 ? 1.426 4.494 28.885 1.00 96.12 473 ILE A O 1
ATOM 3765 N N . THR A 1 474 ? 1.782 2.734 27.542 1.00 96.12 474 THR A N 1
ATOM 3766 C CA . THR A 1 474 ? 3.123 2.419 28.033 1.00 96.12 474 THR A CA 1
ATOM 3767 C C . THR A 1 474 ? 4.114 2.683 26.914 1.00 96.12 474 THR A C 1
ATOM 3769 O O . THR A 1 474 ? 4.131 1.968 25.914 1.00 96.12 474 THR A O 1
ATOM 3772 N N . ASP A 1 475 ? 4.930 3.720 27.074 1.00 94.75 475 ASP A N 1
ATOM 3773 C CA . ASP A 1 475 ? 6.040 3.991 26.166 1.00 94.75 475 ASP A CA 1
ATOM 3774 C C . ASP A 1 475 ? 7.210 3.026 26.420 1.00 94.75 475 ASP A C 1
ATOM 3776 O O . ASP A 1 475 ? 7.402 2.561 27.551 1.00 94.75 475 ASP A O 1
ATOM 3780 N N . PRO A 1 476 ? 8.028 2.737 25.393 1.00 93.00 476 PRO A N 1
ATOM 3781 C CA . PRO A 1 476 ? 9.250 1.972 25.581 1.00 93.00 476 PRO A CA 1
ATOM 3782 C C . PRO A 1 476 ? 10.224 2.727 26.511 1.00 93.00 476 PRO A C 1
ATOM 3784 O O . PRO A 1 476 ? 10.158 3.959 26.612 1.00 93.00 476 PRO A O 1
ATOM 3787 N N . PRO A 1 477 ? 11.170 2.029 27.173 1.00 92.06 477 PRO A N 1
ATOM 3788 C CA . PRO A 1 477 ? 12.199 2.669 27.992 1.00 92.06 477 PRO A CA 1
ATOM 3789 C C . PRO A 1 477 ? 12.909 3.804 27.247 1.00 92.06 477 PRO A C 1
ATOM 3791 O O . PRO A 1 477 ? 13.168 3.684 26.051 1.00 92.06 477 PRO A O 1
ATOM 3794 N N . ALA A 1 478 ? 13.294 4.876 27.946 1.00 89.38 478 ALA A N 1
ATOM 3795 C CA . ALA A 1 478 ? 13.926 6.048 27.326 1.00 89.38 478 ALA A CA 1
ATOM 3796 C C . ALA A 1 478 ? 15.241 5.735 26.578 1.00 89.38 478 ALA A C 1
ATOM 3798 O O . ALA A 1 478 ? 15.630 6.481 25.686 1.00 89.38 478 ALA A O 1
ATOM 3799 N N . SER A 1 479 ? 15.911 4.631 26.924 1.00 89.38 479 SER A N 1
ATOM 3800 C CA . SER A 1 479 ? 17.110 4.122 26.248 1.00 89.38 479 SER A CA 1
ATOM 3801 C C . SER A 1 479 ? 16.822 3.332 24.965 1.00 89.38 479 SER A C 1
ATOM 3803 O O . SER A 1 479 ? 17.760 2.892 24.301 1.00 89.38 479 SER A O 1
ATOM 3805 N N . THR A 1 480 ? 15.553 3.110 24.617 1.00 90.50 480 THR A N 1
ATOM 3806 C CA . THR A 1 480 ? 15.165 2.331 23.436 1.00 90.50 480 THR A CA 1
ATOM 3807 C C . THR A 1 480 ? 15.526 3.091 22.172 1.00 90.50 480 THR A C 1
ATOM 3809 O O . THR A 1 480 ? 15.139 4.246 21.984 1.00 90.50 480 THR A O 1
ATOM 3812 N N . LYS A 1 481 ? 16.251 2.423 21.275 1.00 92.00 481 LYS A N 1
ATOM 3813 C CA . LYS A 1 481 ? 16.562 2.958 19.954 1.00 92.00 481 LYS A CA 1
ATOM 3814 C C . LYS A 1 481 ? 15.278 3.024 19.125 1.00 92.00 481 LYS A C 1
ATOM 3816 O O . LYS A 1 481 ? 14.683 1.997 18.835 1.00 92.00 481 LYS A O 1
ATOM 3821 N N . ILE A 1 482 ? 14.855 4.236 18.771 1.00 94.50 482 ILE A N 1
ATOM 3822 C CA . ILE A 1 482 ? 13.618 4.475 18.010 1.00 94.50 482 ILE A CA 1
ATOM 3823 C C . ILE A 1 482 ? 13.871 4.421 16.504 1.00 94.50 482 ILE A C 1
ATOM 3825 O O . ILE A 1 482 ? 13.119 3.796 15.761 1.00 94.50 482 ILE A O 1
ATOM 3829 N N . TYR A 1 483 ? 14.932 5.086 16.049 1.00 96.19 483 TYR A N 1
ATOM 3830 C CA . TYR A 1 483 ? 15.256 5.210 14.634 1.00 96.19 483 TYR A CA 1
ATOM 3831 C C . TYR A 1 483 ? 16.391 4.279 14.248 1.00 96.19 483 TYR A C 1
ATOM 3833 O O . TYR A 1 483 ? 17.356 4.092 14.995 1.00 96.19 483 TYR A O 1
ATOM 3841 N N . LYS A 1 484 ? 16.281 3.733 13.042 1.00 94.31 484 LYS A N 1
ATOM 3842 C CA . LYS A 1 484 ? 17.334 2.940 12.433 1.00 94.31 484 LYS A CA 1
ATOM 3843 C C . LYS A 1 484 ? 18.449 3.866 11.944 1.00 94.31 484 LYS A C 1
ATOM 3845 O O . LYS A 1 484 ? 18.188 4.901 11.336 1.00 94.31 484 LYS A O 1
ATOM 3850 N N . GLU A 1 485 ? 19.693 3.502 12.237 1.00 92.56 485 GLU A N 1
ATOM 3851 C CA . GLU A 1 485 ? 20.882 4.303 11.885 1.00 92.56 485 GLU A CA 1
ATOM 3852 C C . GLU A 1 485 ? 21.755 3.628 10.823 1.00 92.56 485 GLU A C 1
ATOM 3854 O O . GLU A 1 485 ? 22.562 4.289 10.173 1.00 92.56 485 GLU A O 1
ATOM 3859 N N . SER A 1 486 ? 21.599 2.316 10.648 1.00 93.81 486 SER A N 1
ATOM 3860 C CA . SER A 1 486 ? 22.348 1.514 9.688 1.00 93.81 486 SER A CA 1
ATOM 3861 C C . SER A 1 486 ? 21.452 0.456 9.053 1.00 93.81 486 SER A C 1
ATOM 3863 O O . SER A 1 486 ? 20.500 -0.038 9.663 1.00 93.81 486 SER A O 1
ATOM 3865 N N . TRP A 1 487 ? 21.778 0.107 7.812 1.00 95.69 487 TRP A N 1
ATOM 3866 C CA . TRP A 1 487 ? 21.080 -0.889 7.009 1.00 95.69 487 TRP A CA 1
ATOM 3867 C C . TRP A 1 487 ? 22.108 -1.782 6.317 1.00 95.69 487 TRP A C 1
ATOM 3869 O O . TRP A 1 487 ? 23.206 -1.336 5.990 1.00 95.69 487 TRP A O 1
ATOM 3879 N N . GLU A 1 488 ? 21.749 -3.041 6.091 1.00 94.62 488 GLU A N 1
ATOM 3880 C CA . GLU A 1 488 ? 22.608 -4.036 5.443 1.00 94.62 488 GLU A CA 1
ATOM 3881 C C . GLU A 1 488 ? 22.538 -3.891 3.914 1.00 94.62 488 GLU A C 1
ATOM 3883 O O . GLU A 1 488 ? 22.033 -4.776 3.232 1.00 94.62 488 GLU A O 1
ATOM 3888 N N . PHE A 1 489 ? 22.967 -2.749 3.365 1.00 96.00 489 PHE A N 1
ATOM 3889 C CA . PHE A 1 489 ? 22.823 -2.466 1.930 1.00 96.00 489 PHE A CA 1
ATOM 3890 C C . PHE A 1 489 ? 23.453 -3.552 1.056 1.00 96.00 489 PHE A C 1
ATOM 3892 O O . PHE A 1 489 ? 22.757 -4.102 0.207 1.00 96.00 489 PHE A O 1
ATOM 3899 N N . ASP A 1 490 ? 24.718 -3.890 1.313 1.00 95.50 490 ASP A N 1
ATOM 3900 C CA . ASP A 1 490 ? 25.493 -4.837 0.503 1.00 95.50 490 ASP A CA 1
ATOM 3901 C C . ASP A 1 490 ? 24.785 -6.192 0.394 1.00 95.50 490 ASP A C 1
ATOM 3903 O O . ASP A 1 490 ? 24.599 -6.697 -0.704 1.00 95.50 490 ASP A O 1
ATOM 3907 N N . LEU A 1 491 ? 24.242 -6.713 1.504 1.00 95.38 491 LEU A N 1
ATOM 3908 C CA . LEU A 1 491 ? 23.525 -7.992 1.527 1.00 95.38 491 LEU A CA 1
ATOM 3909 C C . LEU A 1 491 ? 22.396 -8.065 0.484 1.00 95.38 491 LEU A C 1
ATOM 3911 O O . LEU A 1 491 ? 22.274 -9.066 -0.219 1.00 95.38 491 LEU A O 1
ATOM 3915 N N . TYR A 1 492 ? 21.564 -7.025 0.395 1.00 95.44 492 TYR A N 1
ATOM 3916 C CA . TYR A 1 492 ? 20.403 -7.018 -0.504 1.00 95.44 492 TYR A CA 1
ATOM 3917 C C . TYR A 1 492 ? 20.751 -6.494 -1.902 1.00 95.44 492 TYR A C 1
ATOM 3919 O O . TYR A 1 492 ? 20.145 -6.907 -2.887 1.00 95.44 492 TYR A O 1
ATOM 3927 N N . VAL A 1 493 ? 21.727 -5.591 -2.017 1.00 95.81 493 VAL A N 1
ATOM 3928 C CA . VAL A 1 493 ? 22.188 -5.080 -3.315 1.00 95.81 493 VAL A CA 1
ATOM 3929 C C . VAL A 1 493 ? 22.982 -6.144 -4.071 1.00 95.81 493 VAL A C 1
ATOM 3931 O O . VAL A 1 493 ? 22.792 -6.275 -5.278 1.00 95.81 493 VAL A O 1
ATOM 3934 N N . ASP A 1 494 ? 23.794 -6.947 -3.387 1.00 95.94 494 ASP A N 1
ATOM 3935 C CA . ASP A 1 494 ? 24.528 -8.063 -3.990 1.00 95.94 494 ASP A CA 1
ATOM 3936 C C . ASP A 1 494 ? 23.579 -9.165 -4.473 1.00 95.94 494 ASP A C 1
ATOM 3938 O O . ASP A 1 494 ? 23.785 -9.728 -5.548 1.00 95.94 494 ASP A O 1
ATOM 3942 N N . GLU A 1 495 ? 22.490 -9.431 -3.741 1.00 94.12 495 GLU A N 1
ATOM 3943 C CA . GLU A 1 495 ? 21.438 -10.345 -4.200 1.00 94.12 495 GLU A CA 1
ATOM 3944 C C . GLU A 1 495 ? 20.804 -9.855 -5.510 1.00 94.12 495 GLU A C 1
ATOM 3946 O O . GLU A 1 495 ? 20.690 -10.631 -6.461 1.00 94.12 495 GLU A O 1
ATOM 3951 N N . LEU A 1 496 ? 20.470 -8.565 -5.610 1.00 95.81 496 LEU A N 1
ATOM 3952 C CA . LEU A 1 496 ? 19.958 -7.969 -6.850 1.00 95.81 496 LEU A CA 1
ATOM 3953 C C . LEU A 1 496 ? 21.002 -8.037 -7.977 1.00 95.81 496 LEU A C 1
ATOM 3955 O O . LEU A 1 496 ? 20.688 -8.410 -9.109 1.00 95.81 496 LEU A O 1
ATOM 3959 N N . ASN A 1 497 ? 22.261 -7.728 -7.664 1.00 96.31 497 ASN A N 1
ATOM 3960 C CA . ASN A 1 497 ? 23.358 -7.730 -8.628 1.00 96.31 497 ASN A CA 1
ATOM 3961 C C . ASN A 1 497 ? 23.775 -9.137 -9.077 1.00 96.31 497 ASN A C 1
ATOM 3963 O O . ASN A 1 497 ? 24.393 -9.266 -10.132 1.00 96.31 497 ASN A O 1
ATOM 3967 N N . SER A 1 498 ? 23.380 -10.197 -8.368 1.00 95.06 498 SER A N 1
ATOM 3968 C CA . SER A 1 498 ? 23.604 -11.577 -8.818 1.00 95.06 498 SER A CA 1
ATOM 3969 C C . SER A 1 498 ? 22.959 -11.873 -10.182 1.00 95.06 498 SER A C 1
ATOM 3971 O O . SER A 1 498 ? 23.425 -12.746 -10.915 1.00 95.06 498 SER A O 1
ATOM 3973 N N . ALA A 1 499 ? 21.933 -11.105 -10.572 1.00 94.88 499 ALA A N 1
ATOM 3974 C CA . ALA A 1 499 ? 21.298 -11.210 -11.882 1.00 94.88 499 ALA A CA 1
ATOM 3975 C C . ALA A 1 499 ? 22.165 -10.656 -13.030 1.00 94.88 499 ALA A C 1
ATOM 3977 O O . ALA A 1 499 ? 21.925 -11.003 -14.188 1.00 94.88 499 ALA A O 1
ATOM 3978 N N . LEU A 1 500 ? 23.165 -9.808 -12.751 1.00 94.19 500 LEU A N 1
ATOM 3979 C CA . LEU A 1 500 ? 23.968 -9.135 -13.781 1.00 94.19 500 LEU A CA 1
ATOM 3980 C C . LEU A 1 500 ? 24.750 -10.117 -14.659 1.00 94.19 500 LEU A C 1
ATOM 3982 O O . LEU A 1 500 ? 24.810 -9.913 -15.874 1.00 94.19 500 LEU A O 1
ATOM 3986 N N . ASP A 1 501 ? 25.289 -11.173 -14.048 1.00 90.31 501 ASP A N 1
ATOM 3987 C CA . ASP A 1 501 ? 26.161 -12.167 -14.687 1.00 90.31 501 ASP A CA 1
ATOM 3988 C C . ASP A 1 501 ? 25.397 -13.346 -15.312 1.00 90.31 501 ASP A C 1
ATOM 3990 O O . ASP A 1 501 ? 26.005 -14.280 -15.846 1.00 90.31 501 ASP A O 1
ATOM 3994 N N . SER A 1 502 ? 24.062 -13.321 -15.264 1.00 95.12 502 SER A N 1
ATOM 3995 C CA . SER A 1 502 ? 23.234 -14.390 -15.820 1.00 95.12 502 SER A CA 1
ATOM 3996 C C . SER A 1 502 ? 23.456 -14.556 -17.329 1.00 95.12 502 SER A C 1
ATOM 3998 O O . SER A 1 502 ? 23.420 -13.588 -18.093 1.00 95.12 502 SER A O 1
ATOM 4000 N N . GLU A 1 503 ? 23.630 -15.808 -17.774 1.00 94.50 503 GLU A N 1
ATOM 4001 C CA . GLU A 1 503 ? 23.870 -16.173 -19.182 1.00 94.50 503 GLU A CA 1
ATOM 4002 C C . GLU A 1 503 ? 22.776 -15.643 -20.120 1.00 94.50 503 GLU A C 1
ATOM 4004 O O . GLU A 1 503 ? 23.051 -15.287 -21.264 1.00 94.50 503 GLU A O 1
ATOM 4009 N N . ILE A 1 504 ? 21.546 -15.519 -19.617 1.00 96.00 504 ILE A N 1
ATOM 4010 C CA . ILE A 1 504 ? 20.389 -15.000 -20.357 1.00 96.00 504 ILE A CA 1
ATOM 4011 C C . ILE A 1 504 ? 20.699 -13.629 -20.966 1.00 96.00 504 ILE A C 1
ATOM 4013 O O . ILE A 1 504 ? 20.440 -13.396 -22.146 1.00 96.00 504 ILE A O 1
ATOM 4017 N N . PHE A 1 505 ? 21.321 -12.736 -20.191 1.00 95.75 505 PHE A N 1
ATOM 4018 C CA . PHE A 1 505 ? 21.601 -11.367 -20.624 1.00 95.75 505 PHE A CA 1
ATOM 4019 C C . PHE A 1 505 ? 22.773 -11.265 -21.606 1.00 95.75 505 PHE A C 1
ATOM 4021 O O . PHE A 1 505 ? 23.049 -10.171 -22.094 1.00 95.75 505 PHE A O 1
ATOM 4028 N N . LYS A 1 506 ? 23.440 -12.371 -21.962 1.00 93.88 506 LYS A N 1
ATOM 4029 C CA . LYS A 1 506 ? 24.399 -12.410 -23.083 1.00 93.88 506 LYS A CA 1
ATOM 4030 C C . LYS A 1 506 ? 23.709 -12.578 -24.441 1.00 93.88 506 LYS A C 1
ATOM 4032 O O . LYS A 1 506 ? 24.352 -12.414 -25.477 1.00 93.88 506 LYS A O 1
ATOM 4037 N N . HIS A 1 507 ? 22.415 -12.899 -24.448 1.00 94.38 507 HIS A N 1
ATOM 4038 C CA . HIS A 1 507 ? 21.622 -13.167 -25.645 1.00 94.38 507 HIS A CA 1
ATOM 4039 C C . HIS A 1 507 ? 20.516 -12.128 -25.809 1.00 94.38 507 HIS A C 1
ATOM 4041 O O . HIS A 1 507 ? 19.517 -12.197 -25.107 1.00 94.38 507 HIS A O 1
ATOM 4047 N N . SER A 1 508 ? 20.648 -11.202 -26.766 1.00 92.94 508 SER A N 1
ATOM 4048 C CA . SER A 1 508 ? 19.687 -10.102 -26.982 1.00 92.94 508 SER A CA 1
ATOM 4049 C C . SER A 1 508 ? 18.227 -10.546 -27.142 1.00 92.94 508 SER A C 1
ATOM 4051 O O . SER A 1 508 ? 17.317 -9.785 -26.819 1.00 92.94 508 SER A O 1
ATOM 4053 N N . ASP A 1 509 ? 17.999 -11.785 -27.581 1.00 95.56 509 ASP A N 1
ATOM 4054 C CA . ASP A 1 509 ? 16.673 -12.385 -27.755 1.00 95.56 509 ASP A CA 1
ATOM 4055 C C . ASP A 1 509 ? 15.888 -12.518 -26.434 1.00 95.56 509 ASP A C 1
ATOM 4057 O O . ASP A 1 509 ? 14.669 -12.711 -26.464 1.00 95.56 509 ASP A O 1
ATOM 4061 N N . TRP A 1 510 ? 16.541 -12.361 -25.269 1.00 97.12 510 TRP A N 1
ATOM 4062 C CA . TRP A 1 510 ? 15.857 -12.317 -23.971 1.00 97.12 510 TRP A CA 1
ATOM 4063 C C . TRP A 1 510 ? 14.790 -11.219 -23.938 1.00 97.12 510 TRP A C 1
ATOM 4065 O O . TRP A 1 510 ? 13.757 -11.400 -23.294 1.00 97.12 510 TRP A O 1
ATOM 4075 N N . ILE A 1 511 ? 15.012 -10.104 -24.652 1.00 97.81 511 ILE A N 1
ATOM 4076 C CA . ILE A 1 511 ? 14.072 -8.980 -24.740 1.00 97.81 511 ILE A CA 1
ATOM 4077 C C . ILE A 1 511 ? 12.758 -9.487 -25.333 1.00 97.81 511 ILE A C 1
ATOM 4079 O O . ILE A 1 511 ? 11.706 -9.395 -24.699 1.00 97.81 511 ILE A O 1
ATOM 4083 N N . GLN A 1 512 ? 12.824 -10.095 -26.519 1.00 97.44 512 GLN A N 1
ATOM 4084 C CA . GLN A 1 512 ? 11.645 -10.645 -27.178 1.00 97.44 512 GLN A CA 1
ATOM 4085 C C . GLN A 1 512 ? 10.973 -11.715 -26.318 1.00 97.44 512 GLN A C 1
ATOM 4087 O O . GLN A 1 512 ? 9.746 -11.713 -26.192 1.00 97.44 512 GLN A O 1
ATOM 4092 N N . PHE A 1 513 ? 11.759 -12.594 -25.693 1.00 98.12 513 PHE A N 1
ATOM 4093 C CA . PHE A 1 513 ? 11.241 -13.647 -24.825 1.00 98.12 513 PHE A CA 1
ATOM 4094 C C . PHE A 1 513 ? 10.468 -13.081 -23.623 1.00 98.12 513 PHE A C 1
ATOM 4096 O O . PHE A 1 513 ? 9.324 -13.473 -23.392 1.00 98.12 513 PHE A O 1
ATOM 4103 N N . TYR A 1 514 ? 11.045 -12.113 -22.904 1.00 98.38 514 TYR A N 1
ATOM 4104 C CA . TYR A 1 514 ? 10.432 -11.496 -21.728 1.00 98.38 514 TYR A CA 1
ATOM 4105 C C . TYR A 1 514 ? 9.135 -10.761 -22.069 1.00 98.38 514 TYR A C 1
ATOM 4107 O O . TYR A 1 514 ? 8.117 -10.989 -21.420 1.00 98.38 514 TYR A O 1
ATOM 4115 N N . TYR A 1 515 ? 9.129 -9.909 -23.100 1.00 98.31 515 TYR A N 1
ATOM 4116 C CA . TYR A 1 515 ? 7.919 -9.157 -23.455 1.00 98.31 515 TYR A CA 1
ATOM 4117 C C . TYR A 1 515 ? 6.834 -10.048 -24.078 1.00 98.31 515 TYR A C 1
ATOM 4119 O O . TYR A 1 515 ? 5.647 -9.784 -23.882 1.00 98.31 515 TYR A O 1
ATOM 4127 N N . SER A 1 516 ? 7.213 -11.148 -24.740 1.00 97.62 516 SER A N 1
ATOM 4128 C CA . SER A 1 516 ? 6.262 -12.179 -25.184 1.00 97.62 516 SER A CA 1
ATOM 4129 C C . SER A 1 516 ? 5.646 -12.935 -24.007 1.00 97.62 516 SER A C 1
ATOM 4131 O O . SER A 1 516 ? 4.438 -13.164 -24.004 1.00 97.62 516 SER A O 1
ATOM 4133 N N . TRP A 1 517 ? 6.448 -13.281 -22.993 1.00 97.81 517 TRP A N 1
ATOM 4134 C CA . TRP A 1 517 ? 5.957 -13.852 -21.734 1.00 97.81 517 TRP A CA 1
ATOM 4135 C C . TRP A 1 517 ? 5.029 -12.876 -21.007 1.00 97.81 517 TRP A C 1
ATOM 4137 O O . TRP A 1 517 ? 3.943 -13.268 -20.586 1.00 97.81 517 TRP A O 1
ATOM 4147 N N . ALA A 1 518 ? 5.411 -11.599 -20.916 1.00 97.62 518 ALA A N 1
ATOM 4148 C CA . ALA A 1 518 ? 4.588 -10.569 -20.294 1.00 97.62 518 ALA A CA 1
ATOM 4149 C C . ALA A 1 518 ? 3.245 -10.419 -21.024 1.00 97.62 518 ALA A C 1
ATOM 4151 O O . ALA A 1 518 ? 2.220 -10.237 -20.376 1.00 97.62 518 ALA A O 1
ATOM 4152 N N . GLY A 1 519 ? 3.226 -10.528 -22.357 1.00 96.69 519 GLY A N 1
ATOM 4153 C CA . GLY A 1 519 ? 2.001 -10.679 -23.149 1.00 96.69 519 GLY A CA 1
ATOM 4154 C C . GLY A 1 519 ? 1.193 -9.396 -23.377 1.00 96.69 519 GLY A C 1
ATOM 4155 O O . GLY A 1 519 ? 0.052 -9.477 -23.837 1.00 96.69 519 GLY A O 1
ATOM 4156 N N . PHE A 1 520 ? 1.752 -8.220 -23.075 1.00 96.94 520 PHE A N 1
ATOM 4157 C CA . PHE A 1 520 ? 1.120 -6.928 -23.362 1.00 96.94 520 PHE A CA 1
ATOM 4158 C C . PHE A 1 520 ? 1.281 -6.564 -24.847 1.00 96.94 520 PHE A C 1
ATOM 4160 O O . PHE A 1 520 ? 2.396 -6.570 -25.357 1.00 96.94 520 PHE A O 1
ATOM 4167 N N . ARG A 1 521 ? 0.179 -6.257 -25.541 1.00 95.75 521 ARG A N 1
ATOM 4168 C CA . ARG A 1 521 ? 0.123 -5.954 -26.987 1.00 95.75 521 ARG A CA 1
ATOM 4169 C C . ARG A 1 521 ? -1.156 -5.184 -27.338 1.00 95.75 521 ARG A C 1
ATOM 4171 O O . ARG A 1 521 ? -1.948 -4.876 -26.443 1.00 95.75 521 ARG A O 1
ATOM 4178 N N . ASP A 1 522 ? -1.361 -4.901 -28.623 1.00 93.75 522 ASP A N 1
ATOM 4179 C CA . ASP A 1 522 ? -2.526 -4.192 -29.164 1.00 93.75 522 ASP A CA 1
ATOM 4180 C C . ASP A 1 522 ? -2.729 -2.813 -28.509 1.00 93.75 522 ASP A C 1
ATOM 4182 O O . ASP A 1 522 ? -3.844 -2.395 -28.165 1.00 93.75 522 ASP A O 1
ATOM 4186 N N . TYR A 1 523 ? -1.624 -2.099 -28.274 1.00 94.31 523 TYR A N 1
ATOM 4187 C CA . TYR A 1 523 ? -1.626 -0.803 -27.606 1.00 94.31 523 TYR A CA 1
ATOM 4188 C C . TYR A 1 523 ? -0.629 0.149 -28.268 1.00 94.31 523 TYR A C 1
ATOM 4190 O O . TYR A 1 523 ? 0.567 -0.118 -28.273 1.00 94.31 523 TYR A O 1
ATOM 4198 N N . ASN A 1 524 ? -1.114 1.276 -28.812 1.00 94.31 524 ASN A N 1
ATOM 4199 C CA . ASN A 1 524 ? -0.290 2.251 -29.539 1.00 94.31 524 ASN A CA 1
ATOM 4200 C C . ASN A 1 524 ? 0.670 3.024 -28.607 1.00 94.31 524 ASN A C 1
ATOM 4202 O O . ASN A 1 524 ? 0.447 4.191 -28.272 1.00 94.31 524 ASN A O 1
ATOM 4206 N N . LEU A 1 525 ? 1.726 2.344 -28.169 1.00 96.38 525 LEU A N 1
ATOM 4207 C CA . LEU A 1 525 ? 2.750 2.824 -27.256 1.00 96.38 525 LEU A CA 1
ATOM 4208 C C . LEU A 1 525 ? 4.089 2.189 -27.629 1.00 96.38 525 LEU A C 1
ATOM 4210 O O . LEU A 1 525 ? 4.215 0.968 -27.664 1.00 96.38 525 LEU A O 1
ATOM 4214 N N . VAL A 1 526 ? 5.095 3.033 -27.824 1.00 98.44 526 VAL A N 1
ATOM 4215 C CA . VAL A 1 526 ? 6.489 2.619 -27.968 1.00 98.44 526 VAL A CA 1
ATOM 4216 C C . VAL A 1 526 ? 7.220 2.941 -26.672 1.00 98.44 526 VAL A C 1
ATOM 4218 O O . VAL A 1 526 ? 7.172 4.075 -26.189 1.00 98.44 526 VAL A O 1
ATOM 4221 N N . VAL A 1 527 ? 7.907 1.955 -26.108 1.00 98.50 527 VAL A N 1
ATOM 4222 C CA . VAL A 1 527 ? 8.734 2.131 -24.913 1.00 98.50 527 VAL A CA 1
ATOM 4223 C C . VAL A 1 527 ? 10.195 1.944 -25.274 1.00 98.50 527 VAL A C 1
ATOM 4225 O O . VAL A 1 527 ? 10.567 0.925 -25.847 1.00 98.50 527 VAL A O 1
ATOM 4228 N N . ARG A 1 528 ? 11.034 2.916 -24.921 1.00 98.44 528 ARG A N 1
ATOM 4229 C CA . ARG A 1 528 ? 12.489 2.779 -24.967 1.00 98.44 528 ARG A CA 1
ATOM 4230 C C . ARG A 1 528 ? 13.017 2.450 -23.581 1.00 98.44 528 ARG A C 1
ATOM 4232 O O . ARG A 1 528 ? 12.769 3.198 -22.637 1.00 98.44 528 ARG A O 1
ATOM 4239 N N . MET A 1 529 ? 13.774 1.370 -23.472 1.00 98.31 529 MET A N 1
ATOM 4240 C CA . MET A 1 529 ? 14.393 0.919 -22.230 1.00 98.31 529 MET A CA 1
ATOM 4241 C C . MET A 1 529 ? 15.900 1.116 -22.312 1.00 98.31 529 MET A C 1
ATOM 4243 O O . MET A 1 529 ? 16.524 0.685 -23.278 1.00 98.31 529 MET A O 1
ATOM 4247 N N . ILE A 1 530 ? 16.479 1.758 -21.299 1.00 98.44 530 ILE A N 1
ATOM 4248 C CA . ILE A 1 530 ? 17.913 2.049 -21.223 1.00 98.44 530 ILE A CA 1
ATOM 4249 C C . ILE A 1 530 ? 18.444 1.537 -19.884 1.00 98.44 530 ILE A C 1
ATOM 4251 O O . ILE A 1 530 ? 17.976 1.966 -18.826 1.00 98.44 530 ILE A O 1
ATOM 4255 N N . GLU A 1 531 ? 19.424 0.638 -19.917 1.00 98.12 531 GLU A N 1
ATOM 4256 C CA . GLU A 1 531 ? 20.143 0.195 -18.721 1.00 98.12 531 GLU A CA 1
ATOM 4257 C C . GLU A 1 531 ? 21.174 1.242 -18.280 1.00 98.12 531 GLU A C 1
ATOM 4259 O O . GLU A 1 531 ? 21.983 1.743 -19.073 1.00 98.12 531 GLU A O 1
ATOM 4264 N N . THR A 1 532 ? 21.150 1.564 -16.991 1.00 98.31 532 THR A N 1
ATOM 4265 C CA . THR A 1 532 ? 22.014 2.572 -16.381 1.00 98.31 532 THR A CA 1
ATOM 4266 C C . THR A 1 532 ? 22.693 2.064 -15.118 1.00 98.31 532 THR A C 1
ATOM 4268 O O . THR A 1 532 ? 22.272 1.071 -14.515 1.00 98.31 532 THR A O 1
ATOM 4271 N N . ASP A 1 533 ? 23.723 2.786 -14.691 1.00 96.31 533 ASP A N 1
ATOM 4272 C CA . ASP A 1 533 ? 24.300 2.649 -13.357 1.00 96.31 533 ASP A CA 1
ATOM 4273 C C . ASP A 1 533 ? 23.381 3.245 -12.264 1.00 96.31 533 ASP A C 1
ATOM 4275 O O . ASP A 1 533 ? 22.252 3.683 -12.524 1.00 96.31 533 ASP A O 1
ATOM 4279 N N . ASP A 1 534 ? 23.880 3.284 -11.027 1.00 95.06 534 ASP A N 1
ATOM 4280 C CA . ASP A 1 534 ? 23.172 3.829 -9.863 1.00 95.06 534 ASP A CA 1
ATOM 4281 C C . ASP A 1 534 ? 22.869 5.340 -9.957 1.00 95.06 534 ASP A C 1
ATOM 4283 O O . ASP A 1 534 ? 21.920 5.812 -9.314 1.00 95.06 534 ASP A O 1
ATOM 4287 N N . ASN A 1 535 ? 23.622 6.076 -10.783 1.00 95.44 535 ASN A N 1
ATOM 4288 C CA . ASN A 1 535 ? 23.477 7.512 -11.032 1.00 95.44 535 ASN A CA 1
ATOM 4289 C C . ASN A 1 535 ? 22.574 7.827 -12.235 1.00 95.44 535 ASN A C 1
ATOM 4291 O O . ASN A 1 535 ? 22.336 8.999 -12.525 1.00 95.44 535 ASN A O 1
ATOM 4295 N N . PHE A 1 536 ? 22.016 6.804 -12.889 1.00 96.50 536 PHE A N 1
ATOM 4296 C CA . PHE A 1 536 ? 21.252 6.914 -14.135 1.00 96.50 536 PHE A CA 1
ATOM 4297 C C . PHE A 1 536 ? 22.079 7.347 -15.355 1.00 96.50 536 PHE A C 1
ATOM 4299 O O . PHE A 1 536 ? 21.520 7.845 -16.342 1.00 96.50 536 PHE A O 1
ATOM 4306 N N . GLU A 1 537 ? 23.388 7.093 -15.320 1.00 97.00 537 GLU A N 1
ATOM 4307 C CA . GLU A 1 537 ? 24.268 7.215 -16.477 1.00 97.00 537 GLU A CA 1
ATOM 4308 C C . GLU A 1 537 ? 24.204 5.941 -17.323 1.00 97.00 537 GLU A C 1
ATOM 4310 O O . GLU A 1 537 ? 24.175 4.819 -16.809 1.00 97.00 537 GLU A O 1
ATOM 4315 N N . LYS A 1 538 ? 24.140 6.107 -18.647 1.00 97.06 538 LYS A N 1
ATOM 4316 C CA . LYS A 1 538 ? 23.995 4.981 -19.578 1.00 97.06 538 LYS A CA 1
ATOM 4317 C C . LYS A 1 538 ? 25.237 4.090 -19.532 1.00 97.06 538 LYS A C 1
ATOM 4319 O O . LYS A 1 538 ? 26.355 4.571 -19.701 1.00 97.06 538 LYS A O 1
ATOM 4324 N N . LEU A 1 539 ? 25.025 2.784 -19.392 1.00 95.69 539 LEU A N 1
ATOM 4325 C CA . LEU A 1 539 ? 26.107 1.802 -19.437 1.00 95.69 539 LEU A CA 1
ATOM 4326 C C . LEU A 1 539 ? 26.581 1.578 -20.878 1.00 95.69 539 LEU A C 1
ATOM 4328 O O . LEU A 1 539 ? 25.772 1.438 -21.795 1.00 95.69 539 LEU A O 1
ATOM 4332 N N . SER A 1 540 ? 27.897 1.508 -21.082 1.00 91.69 540 SER A N 1
ATOM 4333 C CA . SER A 1 540 ? 28.499 1.275 -22.405 1.00 91.69 540 SER A CA 1
ATOM 4334 C C . SER A 1 540 ? 28.207 -0.124 -22.955 1.00 91.69 540 SER A C 1
ATOM 4336 O O . SER A 1 540 ? 28.064 -0.291 -24.162 1.00 91.69 540 SER A O 1
ATOM 4338 N N . ASN A 1 541 ? 28.090 -1.110 -22.068 1.00 88.56 541 ASN A N 1
ATOM 4339 C CA . ASN A 1 541 ? 27.723 -2.498 -22.348 1.00 88.56 541 ASN A CA 1
ATOM 4340 C C . ASN A 1 541 ? 26.279 -2.834 -21.924 1.00 88.56 541 ASN A C 1
ATOM 4342 O O . ASN A 1 541 ? 25.923 -4.011 -21.858 1.00 88.56 541 ASN A O 1
ATOM 4346 N N . GLY A 1 542 ? 25.474 -1.824 -21.587 1.00 93.38 542 GLY A N 1
ATOM 4347 C CA . GLY A 1 542 ? 24.072 -2.003 -21.221 1.00 93.38 542 GLY A CA 1
ATOM 4348 C C . GLY A 1 542 ? 23.155 -2.059 -22.438 1.00 93.38 542 GLY A C 1
ATOM 4349 O O . GLY A 1 542 ? 23.480 -1.551 -23.515 1.00 93.38 542 GLY A O 1
ATOM 4350 N N . TYR A 1 543 ? 21.979 -2.645 -22.249 1.00 96.88 543 TYR A N 1
ATOM 4351 C CA . TYR A 1 543 ? 20.939 -2.679 -23.269 1.00 96.88 543 TYR A CA 1
ATOM 4352 C C . TYR A 1 543 ? 20.259 -1.306 -23.445 1.00 96.88 543 TYR A C 1
ATOM 4354 O O . TYR A 1 543 ? 19.920 -0.624 -22.477 1.00 96.88 543 TYR A O 1
ATOM 4362 N N . ASP A 1 544 ? 20.039 -0.916 -24.704 1.00 97.75 544 ASP A N 1
ATOM 4363 C CA . ASP A 1 544 ? 19.240 0.241 -25.135 1.00 97.75 544 ASP A CA 1
ATOM 4364 C C . ASP A 1 544 ? 18.371 -0.213 -26.309 1.00 97.75 544 ASP A C 1
ATOM 4366 O O . ASP A 1 544 ? 18.893 -0.493 -27.389 1.00 97.75 544 ASP A O 1
ATOM 4370 N N . TYR A 1 545 ? 17.072 -0.381 -26.070 1.00 98.06 545 TYR A N 1
ATOM 4371 C CA . TYR A 1 545 ? 16.165 -1.020 -27.024 1.00 98.06 545 TYR A CA 1
ATOM 4372 C C . TYR A 1 545 ? 14.772 -0.398 -27.007 1.00 98.06 545 TYR A C 1
ATOM 4374 O O . TYR A 1 545 ? 14.355 0.212 -26.020 1.00 98.06 545 TYR A O 1
ATOM 4382 N N . PHE A 1 546 ? 14.041 -0.591 -28.105 1.00 98.56 546 PHE A N 1
ATOM 4383 C CA . PHE A 1 546 ? 12.639 -0.210 -28.228 1.00 98.56 546 PHE A CA 1
ATOM 4384 C C . PHE A 1 546 ? 11.737 -1.442 -28.194 1.00 98.56 546 PHE A C 1
ATOM 4386 O O . PHE A 1 546 ? 12.085 -2.504 -28.708 1.00 98.56 546 PHE A O 1
ATOM 4393 N N . VAL A 1 547 ? 10.557 -1.262 -27.613 1.00 98.50 547 VAL A N 1
ATOM 4394 C CA . VAL A 1 547 ? 9.445 -2.210 -27.643 1.00 98.50 547 VAL A CA 1
ATOM 4395 C C . VAL A 1 547 ? 8.235 -1.466 -28.180 1.00 98.50 547 VAL A C 1
ATOM 4397 O O . VAL A 1 547 ? 7.806 -0.473 -27.587 1.00 98.50 547 VAL A O 1
ATOM 4400 N N . ASP A 1 548 ? 7.702 -1.914 -29.308 1.00 98.38 548 ASP A N 1
ATOM 4401 C CA . ASP A 1 548 ? 6.463 -1.398 -29.878 1.00 98.38 548 ASP A CA 1
ATOM 4402 C C . ASP A 1 548 ? 5.310 -2.329 -29.498 1.00 98.38 548 ASP A C 1
ATOM 4404 O O . ASP A 1 548 ? 5.211 -3.455 -29.980 1.00 98.38 548 ASP A O 1
ATOM 4408 N N . PHE A 1 549 ? 4.427 -1.865 -28.615 1.00 97.69 549 PHE A N 1
ATOM 4409 C CA . PHE A 1 549 ? 3.303 -2.660 -28.124 1.00 97.69 549 PHE A CA 1
ATOM 4410 C C . PHE A 1 549 ? 2.102 -2.683 -29.070 1.00 97.69 549 PHE A C 1
ATOM 4412 O O . PHE A 1 549 ? 1.085 -3.293 -28.729 1.00 97.69 549 PHE A O 1
ATOM 4419 N N . LEU A 1 550 ? 2.178 -2.041 -30.239 1.00 94.19 550 LEU A N 1
ATOM 4420 C CA . LEU A 1 550 ? 1.106 -2.120 -31.225 1.00 94.19 550 LEU A CA 1
ATOM 4421 C C . LEU A 1 550 ? 0.993 -3.542 -31.783 1.00 94.19 550 LEU A C 1
ATOM 4423 O O . LEU A 1 550 ? -0.081 -4.130 -31.732 1.00 94.19 550 LEU A O 1
ATOM 4427 N N . ASP A 1 551 ? 2.109 -4.089 -32.257 1.00 94.94 551 ASP A N 1
ATOM 4428 C CA . ASP A 1 551 ? 2.231 -5.427 -32.843 1.00 94.94 551 ASP A CA 1
ATOM 4429 C C . ASP A 1 551 ? 3.198 -6.340 -32.069 1.00 94.94 551 ASP A C 1
ATOM 4431 O O . ASP A 1 551 ? 3.423 -7.483 -32.465 1.00 94.94 551 ASP A O 1
ATOM 4435 N N . LEU A 1 552 ? 3.728 -5.852 -30.941 1.00 97.62 552 LEU A N 1
ATOM 4436 C CA . LEU A 1 552 ? 4.770 -6.494 -30.140 1.00 97.62 552 LEU A CA 1
ATOM 4437 C C . LEU A 1 552 ? 6.050 -6.746 -30.953 1.00 97.62 552 LEU A C 1
ATOM 4439 O O . LEU A 1 552 ? 6.559 -7.866 -31.030 1.00 97.62 552 LEU A O 1
ATOM 4443 N N . SER A 1 553 ? 6.571 -5.679 -31.558 1.00 97.00 553 SER A N 1
ATOM 4444 C CA . SER A 1 553 ? 7.835 -5.677 -32.297 1.00 97.00 553 SER A CA 1
ATOM 4445 C C . SER A 1 553 ? 8.961 -4.955 -31.541 1.00 97.00 553 SER A C 1
ATOM 4447 O O . SER A 1 553 ? 8.742 -4.258 -30.548 1.00 97.00 553 SER A O 1
ATOM 4449 N N . PHE A 1 554 ? 10.201 -5.147 -32.002 1.00 97.50 554 PHE A N 1
ATOM 4450 C CA . PHE A 1 554 ? 11.424 -4.664 -31.342 1.00 97.50 554 PHE A CA 1
ATOM 4451 C C . PHE A 1 554 ? 12.294 -3.871 -32.332 1.00 97.50 554 PHE A C 1
ATOM 4453 O O . PHE A 1 554 ? 13.322 -4.373 -32.796 1.00 97.50 554 PHE A O 1
ATOM 4460 N N . PRO A 1 555 ? 11.864 -2.665 -32.747 1.00 97.00 555 PRO A N 1
ATOM 4461 C CA . PRO A 1 555 ? 12.559 -1.910 -33.782 1.00 97.00 555 PRO A CA 1
ATOM 4462 C C . PRO A 1 555 ? 13.900 -1.348 -33.282 1.00 97.00 555 PRO A C 1
ATOM 4464 O O . PRO A 1 555 ? 14.068 -1.018 -32.109 1.00 97.00 555 PRO A O 1
ATOM 4467 N N . SER A 1 556 ? 14.865 -1.174 -34.189 1.00 95.06 556 SER A N 1
ATOM 4468 C CA . SER A 1 556 ? 16.160 -0.552 -33.865 1.00 95.06 556 SER A CA 1
ATOM 4469 C C . SER A 1 556 ? 16.064 0.957 -33.615 1.00 95.06 556 SER A C 1
ATOM 4471 O O . SER A 1 556 ? 16.957 1.548 -33.011 1.00 95.06 556 SER A O 1
ATOM 4473 N N . THR A 1 557 ? 15.002 1.597 -34.107 1.00 96.44 557 THR A N 1
ATOM 4474 C CA . THR A 1 557 ? 14.751 3.039 -33.999 1.00 96.44 557 THR A CA 1
ATOM 4475 C C . THR A 1 557 ? 13.286 3.302 -33.666 1.00 96.44 557 THR A C 1
ATOM 4477 O O . THR A 1 557 ? 12.421 2.470 -33.936 1.00 96.44 557 THR A O 1
ATOM 4480 N N . ARG A 1 558 ? 12.993 4.483 -33.108 1.00 96.31 558 ARG A N 1
ATOM 4481 C CA . ARG A 1 558 ? 11.614 4.939 -32.882 1.00 96.31 558 ARG A CA 1
ATOM 4482 C C . ARG A 1 558 ? 10.852 4.942 -34.227 1.00 96.31 558 ARG A C 1
ATOM 4484 O O . ARG A 1 558 ? 11.367 5.538 -35.170 1.00 96.31 558 ARG A O 1
ATOM 4491 N N . PRO A 1 559 ? 9.679 4.293 -34.337 1.00 96.00 559 PRO A N 1
ATOM 4492 C CA . PRO A 1 559 ? 8.889 4.275 -35.571 1.00 96.00 559 PRO A CA 1
ATOM 4493 C C . PRO A 1 559 ? 8.435 5.672 -36.022 1.00 96.00 559 PRO A C 1
ATOM 4495 O O . PRO A 1 559 ? 8.081 6.496 -35.185 1.00 96.00 559 PRO A O 1
ATOM 4498 N N . ASP A 1 560 ? 8.342 5.910 -37.333 1.00 93.81 560 ASP A N 1
ATOM 4499 C CA . ASP A 1 560 ? 7.944 7.219 -37.897 1.00 93.81 560 ASP A CA 1
ATOM 4500 C C . ASP A 1 560 ? 6.419 7.473 -37.913 1.00 93.81 560 ASP A C 1
ATOM 4502 O O . ASP A 1 560 ? 5.955 8.559 -38.255 1.00 93.81 560 ASP A O 1
ATOM 4506 N N . ARG A 1 561 ? 5.612 6.473 -37.543 1.00 95.31 561 ARG A N 1
ATOM 4507 C CA . ARG A 1 561 ? 4.142 6.572 -37.436 1.00 95.31 561 ARG A CA 1
ATOM 4508 C C . ARG A 1 561 ? 3.714 7.388 -36.210 1.00 95.31 561 ARG A C 1
ATOM 4510 O O . ARG A 1 561 ? 4.480 7.535 -35.266 1.00 95.31 561 ARG A O 1
ATOM 4517 N N . GLU A 1 562 ? 2.463 7.840 -36.145 1.00 95.00 562 GLU A N 1
ATOM 4518 C CA . GLU A 1 562 ? 1.935 8.467 -34.924 1.00 95.00 562 GLU A CA 1
ATOM 4519 C C . GLU A 1 562 ? 1.804 7.443 -33.780 1.00 95.00 562 GLU A C 1
ATOM 4521 O O . GLU A 1 562 ? 1.217 6.367 -33.940 1.00 95.00 562 GLU A O 1
ATOM 4526 N N . HIS A 1 563 ? 2.366 7.771 -32.615 1.00 93.44 563 HIS A N 1
ATOM 4527 C CA . HIS A 1 563 ? 2.354 6.911 -31.433 1.00 93.44 563 HIS A CA 1
ATOM 4528 C C . HIS A 1 563 ? 2.609 7.683 -30.146 1.00 93.44 563 HIS A C 1
ATOM 4530 O O . HIS A 1 563 ? 3.172 8.779 -30.150 1.00 93.44 563 HIS A O 1
ATOM 4536 N N . HIS A 1 564 ? 2.242 7.068 -29.026 1.00 95.38 564 HIS A N 1
ATOM 4537 C CA . HIS A 1 564 ? 2.689 7.512 -27.714 1.00 95.38 564 HIS A CA 1
ATOM 4538 C C . HIS A 1 564 ? 4.042 6.902 -27.371 1.00 95.38 564 HIS A C 1
ATOM 4540 O O . HIS A 1 564 ? 4.350 5.788 -27.792 1.00 95.38 564 HIS A O 1
ATOM 4546 N N . TYR A 1 565 ? 4.839 7.623 -26.592 1.00 96.50 565 TYR A N 1
ATOM 4547 C CA . TYR A 1 565 ? 6.209 7.252 -26.287 1.00 96.50 565 TYR A CA 1
ATOM 4548 C C . TYR A 1 565 ? 6.518 7.384 -24.798 1.00 96.50 565 TYR A C 1
ATOM 4550 O O . TYR A 1 565 ? 6.178 8.386 -24.163 1.00 96.50 565 TYR A O 1
ATOM 4558 N N . ILE A 1 566 ? 7.202 6.380 -24.250 1.00 97.56 566 ILE A N 1
ATOM 4559 C CA . ILE A 1 566 ? 7.805 6.427 -22.916 1.00 97.56 566 ILE A CA 1
ATOM 4560 C C . ILE A 1 566 ? 9.274 6.026 -23.043 1.00 97.56 566 ILE A C 1
ATOM 4562 O O . ILE A 1 566 ? 9.595 4.991 -23.614 1.00 97.56 566 ILE A O 1
ATOM 4566 N N . GLU A 1 567 ? 10.172 6.809 -22.460 1.00 97.94 567 GLU A N 1
ATOM 4567 C CA . GLU A 1 567 ? 11.563 6.409 -22.249 1.00 97.94 567 GLU A CA 1
ATOM 4568 C C . GLU A 1 567 ? 11.780 6.111 -20.769 1.00 97.94 567 GLU A C 1
ATOM 4570 O O . GLU A 1 567 ? 11.426 6.924 -19.910 1.00 97.94 567 GLU A O 1
ATOM 4575 N N . ILE A 1 568 ? 12.377 4.960 -20.475 1.00 98.25 568 ILE A N 1
ATOM 4576 C CA . ILE A 1 568 ? 12.662 4.500 -19.121 1.00 98.25 568 ILE A CA 1
ATOM 4577 C C . ILE A 1 568 ? 14.148 4.163 -19.014 1.00 98.25 568 ILE A C 1
ATOM 4579 O O . ILE A 1 568 ? 14.647 3.235 -19.650 1.00 98.25 568 ILE A O 1
ATOM 4583 N N . LYS A 1 569 ? 14.852 4.908 -18.165 1.00 98.50 569 LYS A N 1
ATOM 4584 C CA . LYS A 1 569 ? 16.200 4.578 -17.697 1.00 98.50 569 LYS A CA 1
ATOM 4585 C C . LYS A 1 569 ? 16.083 3.778 -16.410 1.00 98.50 569 LYS A C 1
ATOM 4587 O O . LYS A 1 569 ? 15.422 4.258 -15.493 1.00 98.50 569 LYS A O 1
ATOM 4592 N N . ASN A 1 570 ? 16.699 2.606 -16.328 1.00 97.62 570 ASN A N 1
ATOM 4593 C CA . ASN A 1 570 ? 16.550 1.691 -15.195 1.00 97.62 570 ASN A CA 1
ATOM 4594 C C . ASN A 1 570 ? 17.925 1.319 -14.645 1.00 97.62 570 ASN A C 1
ATOM 4596 O O . ASN A 1 570 ? 18.826 0.989 -15.421 1.00 97.62 570 ASN A O 1
ATOM 4600 N N . ARG A 1 571 ? 18.068 1.277 -13.317 1.00 97.69 571 ARG A N 1
ATOM 4601 C CA . ARG A 1 571 ? 19.270 0.707 -12.696 1.00 97.69 571 ARG A CA 1
ATOM 4602 C C . ARG A 1 571 ? 19.392 -0.768 -13.060 1.00 97.69 571 ARG A C 1
ATOM 4604 O O . ARG A 1 571 ? 18.488 -1.557 -12.775 1.00 97.69 571 ARG A O 1
ATOM 4611 N N . VAL A 1 572 ? 20.516 -1.132 -13.671 1.00 97.19 572 VAL A N 1
ATOM 4612 C CA . VAL A 1 572 ? 20.702 -2.442 -14.310 1.00 97.19 572 VAL A CA 1
ATOM 4613 C C . VAL A 1 572 ? 20.505 -3.620 -13.351 1.00 97.19 572 VAL A C 1
ATOM 4615 O O . VAL A 1 572 ? 19.839 -4.581 -13.723 1.00 97.19 572 VAL A O 1
ATOM 4618 N N . GLY A 1 573 ? 20.994 -3.526 -12.108 1.00 96.38 573 GLY A N 1
ATOM 4619 C CA . GLY A 1 573 ? 20.865 -4.602 -11.117 1.00 96.38 573 GLY A CA 1
ATOM 4620 C C . GLY A 1 573 ? 19.407 -4.938 -10.816 1.00 96.38 573 GLY A C 1
ATOM 4621 O O . GLY A 1 573 ? 19.002 -6.093 -10.896 1.00 96.38 573 GLY A O 1
ATOM 4622 N N . VAL A 1 574 ? 18.582 -3.914 -10.576 1.00 97.69 574 VAL A N 1
ATOM 4623 C CA . VAL A 1 574 ? 17.157 -4.116 -10.282 1.00 97.69 574 VAL A CA 1
ATOM 4624 C C . VAL A 1 574 ? 16.393 -4.548 -11.528 1.00 97.69 574 VAL A C 1
ATOM 4626 O O . VAL A 1 574 ? 15.617 -5.494 -11.460 1.00 97.69 574 VAL A O 1
ATOM 4629 N N . MET A 1 575 ? 16.630 -3.907 -12.678 1.00 97.44 575 MET A N 1
ATOM 4630 C CA . MET A 1 575 ? 15.934 -4.258 -13.922 1.00 97.44 575 MET A CA 1
ATOM 4631 C C . MET A 1 575 ? 16.186 -5.712 -14.324 1.00 97.44 575 MET A C 1
ATOM 4633 O O . MET A 1 575 ? 15.247 -6.434 -14.660 1.00 97.44 575 MET A O 1
ATOM 4637 N N . ARG A 1 576 ? 17.441 -6.167 -14.259 1.00 97.62 576 ARG A N 1
ATOM 4638 C CA . ARG A 1 576 ? 17.788 -7.551 -14.589 1.00 97.62 576 ARG A CA 1
ATOM 4639 C C . ARG A 1 576 ? 17.222 -8.537 -13.578 1.00 97.62 576 ARG A C 1
ATOM 4641 O O . ARG A 1 576 ? 16.723 -9.574 -13.999 1.00 97.62 576 ARG A O 1
ATOM 4648 N N . TYR A 1 577 ? 17.216 -8.205 -12.288 1.00 97.38 577 TYR A N 1
ATOM 4649 C CA . TYR A 1 577 ? 16.558 -9.034 -11.276 1.00 97.38 577 TYR A CA 1
ATOM 4650 C C . TYR A 1 577 ? 15.052 -9.170 -11.550 1.00 97.38 577 TYR A C 1
ATOM 4652 O O . TYR A 1 577 ? 14.533 -10.282 -11.610 1.00 97.38 577 TYR A O 1
ATOM 4660 N N . VAL A 1 578 ? 14.368 -8.053 -11.820 1.00 96.94 578 VAL A N 1
ATOM 4661 C CA . VAL A 1 578 ? 12.932 -8.021 -12.146 1.00 96.94 578 VAL A CA 1
ATOM 4662 C C . VAL A 1 578 ? 12.617 -8.857 -13.386 1.00 96.94 578 VAL A C 1
ATOM 4664 O O . VAL A 1 578 ? 11.652 -9.618 -13.386 1.00 96.94 578 VAL A O 1
ATOM 4667 N N . VAL A 1 579 ? 13.435 -8.767 -14.437 1.00 97.25 579 VAL A N 1
ATOM 4668 C CA . VAL A 1 579 ? 13.268 -9.583 -15.651 1.00 97.25 579 VAL A CA 1
ATOM 4669 C C . VAL A 1 579 ? 13.501 -11.062 -15.363 1.00 97.25 579 VAL A C 1
ATOM 4671 O O . VAL A 1 579 ? 12.683 -11.900 -15.744 1.00 97.25 579 VAL A O 1
ATOM 4674 N N . LEU A 1 580 ? 14.604 -11.386 -14.686 1.00 95.94 580 LEU A N 1
ATOM 4675 C CA . LEU A 1 580 ? 15.012 -12.759 -14.403 1.00 95.94 580 LEU A CA 1
ATOM 4676 C C . LEU A 1 580 ? 13.956 -13.497 -13.575 1.00 95.94 580 LEU A C 1
ATOM 4678 O O . LEU A 1 580 ? 13.610 -14.635 -13.888 1.00 95.94 580 LEU A O 1
ATOM 4682 N N . HIS A 1 581 ? 13.418 -12.826 -12.561 1.00 94.00 581 HIS A N 1
ATOM 4683 C CA . HIS A 1 581 ? 12.464 -13.384 -11.607 1.00 94.00 581 HIS A CA 1
ATOM 4684 C C . HIS A 1 581 ? 11.012 -13.009 -11.906 1.00 94.00 581 HIS A C 1
ATOM 4686 O O . HIS A 1 581 ? 10.156 -13.208 -11.055 1.00 94.00 581 HIS A O 1
ATOM 4692 N N . GLY A 1 582 ? 10.713 -12.453 -13.087 1.00 94.75 582 GLY A N 1
ATOM 4693 C CA . GLY A 1 582 ? 9.342 -12.099 -13.465 1.00 94.75 582 GLY A CA 1
ATOM 4694 C C . GLY A 1 582 ? 8.624 -11.200 -12.449 1.00 94.75 582 GLY A C 1
ATOM 4695 O O . GLY A 1 582 ? 7.406 -11.311 -12.303 1.00 94.75 582 GLY A O 1
ATOM 4696 N N . CYS A 1 583 ? 9.363 -10.346 -11.733 1.00 94.69 583 CYS A N 1
ATOM 4697 C CA . CYS A 1 583 ? 8.806 -9.496 -10.686 1.00 94.69 583 CYS A CA 1
ATOM 4698 C C . CYS A 1 583 ? 7.858 -8.441 -11.263 1.00 94.69 583 CYS A C 1
ATOM 4700 O O . CYS A 1 583 ? 7.963 -8.025 -12.422 1.00 94.69 583 CYS A O 1
ATOM 4702 N N . LEU A 1 584 ? 6.945 -7.967 -10.415 1.00 94.88 584 LEU A N 1
ATOM 4703 C CA . LEU A 1 584 ? 6.103 -6.819 -10.731 1.00 94.88 584 LEU A CA 1
ATOM 4704 C C . LEU A 1 584 ? 6.964 -5.559 -10.861 1.00 94.88 584 LEU A C 1
ATOM 4706 O O . LEU A 1 584 ? 7.953 -5.373 -10.152 1.00 94.88 584 LEU A O 1
ATOM 4710 N N . TRP A 1 585 ? 6.567 -4.650 -11.749 1.00 96.31 585 TRP A N 1
ATOM 4711 C CA . TRP A 1 585 ? 7.312 -3.408 -11.983 1.00 96.31 585 TRP A CA 1
ATOM 4712 C C . TRP A 1 585 ? 7.195 -2.387 -10.841 1.00 96.31 585 TRP A C 1
ATOM 4714 O O . TRP A 1 585 ? 7.772 -1.302 -10.934 1.00 96.31 585 TRP A O 1
ATOM 4724 N N . ASP A 1 586 ? 6.505 -2.711 -9.748 1.00 94.81 586 ASP A N 1
ATOM 4725 C CA . ASP A 1 586 ? 6.488 -1.899 -8.529 1.00 94.81 586 ASP A CA 1
ATOM 4726 C C . ASP A 1 586 ? 7.885 -1.732 -7.922 1.00 94.81 586 ASP A C 1
ATOM 4728 O O . ASP A 1 586 ? 8.229 -0.629 -7.491 1.00 94.81 586 ASP A O 1
ATOM 4732 N N . ASP A 1 587 ? 8.744 -2.754 -8.016 1.00 95.69 587 ASP A N 1
ATOM 4733 C CA . ASP A 1 587 ? 10.160 -2.665 -7.626 1.00 95.69 587 ASP A CA 1
ATOM 4734 C C . ASP A 1 587 ? 10.911 -1.568 -8.397 1.00 95.69 587 ASP A C 1
ATOM 4736 O O . ASP A 1 587 ? 11.823 -0.921 -7.877 1.00 95.69 587 ASP A O 1
ATOM 4740 N N . LEU A 1 588 ? 10.503 -1.316 -9.641 1.00 96.81 588 LEU A N 1
ATOM 4741 C CA . LEU A 1 588 ? 11.091 -0.289 -10.492 1.00 96.81 588 LEU A CA 1
ATOM 4742 C C . LEU A 1 588 ? 10.446 1.083 -10.262 1.00 96.81 588 LEU A C 1
ATOM 4744 O O . LEU A 1 588 ? 11.132 2.102 -10.121 1.00 96.81 588 LEU A O 1
ATOM 4748 N N . TYR A 1 589 ? 9.114 1.111 -10.235 1.00 95.69 589 TYR A N 1
ATOM 4749 C CA . TYR A 1 589 ? 8.319 2.330 -10.188 1.00 95.69 589 TYR A CA 1
ATOM 4750 C C . TYR A 1 589 ? 8.208 2.901 -8.771 1.00 95.69 589 TYR A C 1
ATOM 4752 O O . TYR A 1 589 ? 8.631 4.035 -8.532 1.00 95.69 589 TYR A O 1
ATOM 4760 N N . ILE A 1 590 ? 7.666 2.128 -7.827 1.00 94.69 590 ILE A N 1
ATOM 4761 C CA . ILE A 1 590 ? 7.506 2.518 -6.416 1.00 94.69 590 ILE A CA 1
ATOM 4762 C C . ILE A 1 590 ? 8.865 2.505 -5.706 1.00 94.69 590 ILE A C 1
ATOM 4764 O O . ILE A 1 590 ? 9.142 3.382 -4.886 1.00 94.69 590 ILE A O 1
ATOM 4768 N N . GLY A 1 591 ? 9.748 1.584 -6.100 1.00 96.00 591 GLY A N 1
ATOM 4769 C CA . GLY A 1 591 ? 11.120 1.503 -5.606 1.00 96.00 591 GLY A CA 1
ATOM 4770 C C . GLY A 1 591 ? 12.054 2.614 -6.095 1.00 96.00 591 GLY A C 1
ATOM 4771 O O . GLY A 1 591 ? 13.202 2.646 -5.676 1.00 96.00 591 GLY A O 1
ATOM 4772 N N . PHE A 1 592 ? 11.610 3.546 -6.947 1.00 96.88 592 PHE A N 1
ATOM 4773 C CA . PHE A 1 592 ? 12.410 4.673 -7.471 1.00 96.88 592 PHE A CA 1
ATOM 4774 C C . PHE A 1 592 ? 13.624 4.298 -8.340 1.00 96.88 592 PHE A C 1
ATOM 4776 O O . PHE A 1 592 ? 14.490 5.147 -8.598 1.00 96.88 592 PHE A O 1
ATOM 4783 N N . GLN A 1 593 ? 13.672 3.066 -8.844 1.00 97.31 593 GLN A N 1
ATOM 4784 C CA . GLN A 1 593 ? 14.819 2.518 -9.577 1.00 97.31 593 GLN A CA 1
ATOM 4785 C C . GLN A 1 593 ? 14.851 2.945 -11.054 1.00 97.31 593 GLN A C 1
ATOM 4787 O O . GLN A 1 593 ? 15.773 2.573 -11.781 1.00 97.31 593 GLN A O 1
ATOM 4792 N N . ASN A 1 594 ? 13.893 3.792 -11.461 1.00 96.38 594 ASN A N 1
ATOM 4793 C CA . ASN A 1 594 ? 13.742 4.296 -12.821 1.00 96.38 594 ASN A CA 1
ATOM 4794 C C . ASN A 1 594 ? 13.802 5.826 -12.926 1.00 96.38 594 ASN A C 1
ATOM 4796 O O . ASN A 1 594 ? 13.460 6.556 -11.988 1.00 96.38 594 ASN A O 1
ATOM 4800 N N . ARG A 1 595 ? 14.152 6.329 -14.113 1.00 97.25 595 ARG A N 1
ATOM 4801 C CA . ARG A 1 595 ? 13.848 7.693 -14.567 1.00 97.25 595 ARG A CA 1
ATOM 4802 C C . ARG A 1 595 ? 13.035 7.642 -15.849 1.00 97.25 595 ARG A C 1
ATOM 4804 O O . ARG A 1 595 ? 13.427 6.983 -16.804 1.00 97.25 595 ARG A O 1
ATOM 4811 N N . ILE A 1 596 ? 11.896 8.326 -15.839 1.00 97.50 596 ILE A N 1
ATOM 4812 C CA . ILE A 1 596 ? 10.859 8.199 -16.860 1.00 97.50 596 ILE A CA 1
ATOM 4813 C C . ILE A 1 596 ? 10.668 9.542 -17.557 1.00 97.50 596 ILE A C 1
ATOM 4815 O O . ILE A 1 596 ? 10.455 10.566 -16.905 1.00 97.50 596 ILE A O 1
ATOM 4819 N N . SER A 1 597 ? 10.680 9.535 -18.884 1.00 96.19 597 SER A N 1
ATOM 4820 C CA . SER A 1 597 ? 10.150 10.629 -19.698 1.00 96.19 597 SER A CA 1
ATOM 4821 C C . SER A 1 597 ? 9.049 10.098 -20.612 1.00 96.19 597 SER A C 1
ATOM 4823 O O . SER A 1 597 ? 8.995 8.905 -20.906 1.00 96.19 597 SER A O 1
ATOM 4825 N N . ARG A 1 598 ? 8.110 10.960 -20.999 1.00 93.00 598 ARG A N 1
ATOM 4826 C CA . ARG A 1 598 ? 6.959 10.566 -21.815 1.00 93.00 598 ARG A CA 1
ATOM 4827 C C . ARG A 1 598 ? 6.534 11.675 -22.757 1.00 93.00 598 ARG A C 1
ATOM 4829 O O . ARG A 1 598 ? 6.625 12.853 -22.405 1.00 93.00 598 ARG A O 1
ATOM 4836 N N . ASP A 1 599 ? 6.069 11.269 -23.925 1.00 90.38 599 ASP A N 1
ATOM 4837 C CA . ASP A 1 599 ? 5.701 12.135 -25.034 1.00 90.38 599 ASP A CA 1
ATOM 4838 C C . ASP A 1 599 ? 4.546 11.501 -25.839 1.00 90.38 599 ASP A C 1
ATOM 4840 O O . ASP A 1 599 ? 4.735 10.442 -26.440 1.00 90.38 599 ASP A O 1
ATOM 4844 N N . PRO A 1 600 ? 3.335 12.088 -25.850 1.00 89.12 600 PRO A N 1
ATOM 4845 C CA . PRO A 1 600 ? 2.895 13.217 -25.033 1.00 89.12 600 PRO A CA 1
ATOM 4846 C C . PRO A 1 600 ? 2.791 12.854 -23.540 1.00 89.12 600 PRO A C 1
ATOM 4848 O O . PRO A 1 600 ? 2.913 11.704 -23.122 1.00 89.12 600 PRO A O 1
ATOM 4851 N N . ASP A 1 601 ? 2.525 13.859 -22.708 1.00 85.69 601 ASP A N 1
ATOM 4852 C CA . ASP A 1 601 ? 2.453 13.728 -21.252 1.00 85.69 601 ASP A CA 1
ATOM 4853 C C . ASP A 1 601 ? 1.160 13.038 -20.754 1.00 85.69 601 ASP A C 1
ATOM 4855 O O . ASP A 1 601 ? 0.307 13.655 -20.108 1.00 85.69 601 ASP A O 1
ATOM 4859 N N . ILE A 1 602 ? 1.010 11.748 -21.071 1.00 83.00 602 ILE A N 1
ATOM 4860 C CA . ILE A 1 602 ? -0.174 10.917 -20.804 1.00 83.00 602 ILE A CA 1
ATOM 4861 C C . ILE A 1 602 ? 0.170 9.781 -19.832 1.00 83.00 602 ILE A C 1
ATOM 4863 O O . ILE A 1 602 ? 1.265 9.216 -19.829 1.00 83.00 602 ILE A O 1
ATOM 4867 N N . TYR A 1 603 ? -0.765 9.440 -18.946 1.00 78.94 603 TYR A N 1
ATOM 4868 C CA . TYR A 1 603 ? -0.623 8.269 -18.085 1.00 78.94 603 TYR A CA 1
ATOM 4869 C C . TYR A 1 603 ? -1.196 7.020 -18.766 1.00 78.94 603 TYR A C 1
ATOM 4871 O O . TYR A 1 603 ? -2.408 6.893 -18.937 1.00 78.94 603 TYR A O 1
ATOM 4879 N N . HIS A 1 604 ? -0.313 6.086 -19.125 1.00 83.56 604 HIS A N 1
ATOM 4880 C CA . HIS A 1 604 ? -0.657 4.828 -19.788 1.00 83.56 604 HIS A CA 1
ATOM 4881 C C . HIS A 1 604 ? -1.132 3.777 -18.792 1.00 83.56 604 HIS A C 1
ATOM 4883 O O . HIS A 1 604 ? -0.435 2.816 -18.488 1.00 83.56 604 HIS A O 1
ATOM 4889 N N . HIS A 1 605 ? -2.337 3.976 -18.269 1.00 79.69 605 HIS A N 1
ATOM 4890 C CA . HIS A 1 605 ? -2.902 3.122 -17.233 1.00 79.69 605 HIS A CA 1
ATOM 4891 C C . HIS A 1 605 ? -2.849 1.618 -17.577 1.00 79.69 605 HIS A C 1
ATOM 4893 O O . HIS A 1 605 ? -2.354 0.837 -16.774 1.00 79.69 605 HIS A O 1
ATOM 4899 N N . ARG A 1 606 ? -3.328 1.216 -18.769 1.00 83.62 606 ARG A N 1
ATOM 4900 C CA . ARG A 1 606 ? -3.372 -0.203 -19.177 1.00 83.62 606 ARG A CA 1
ATOM 4901 C C . ARG A 1 606 ? -1.987 -0.846 -19.151 1.00 83.62 606 ARG A C 1
ATOM 4903 O O . ARG A 1 606 ? -1.877 -1.988 -18.737 1.00 83.62 606 ARG A O 1
ATOM 4910 N N . PHE A 1 607 ? -0.970 -0.097 -19.569 1.00 91.31 607 PHE A N 1
ATOM 4911 C CA . PHE A 1 607 ? 0.420 -0.534 -19.554 1.00 91.31 607 PHE A CA 1
ATOM 4912 C C . PHE A 1 607 ? 0.924 -0.722 -18.119 1.00 91.31 607 PHE A C 1
ATOM 4914 O O . PHE A 1 607 ? 1.310 -1.825 -17.755 1.00 91.31 607 PHE A O 1
ATOM 4921 N N . TRP A 1 608 ? 0.847 0.311 -17.274 1.00 87.06 608 TRP A N 1
ATOM 4922 C CA . TRP A 1 608 ? 1.348 0.232 -15.895 1.00 87.06 608 TRP A CA 1
ATOM 4923 C C . TRP A 1 608 ? 0.654 -0.868 -15.091 1.00 87.06 608 TRP A C 1
ATOM 4925 O O . TRP A 1 608 ? 1.313 -1.736 -14.534 1.00 87.06 608 TRP A O 1
ATOM 4935 N N . ASN A 1 609 ? -0.673 -0.915 -15.151 1.00 83.94 609 ASN A N 1
ATOM 4936 C CA . ASN A 1 609 ? -1.468 -1.955 -14.509 1.00 83.94 609 ASN A CA 1
ATOM 4937 C C . ASN A 1 609 ? -1.155 -3.375 -15.014 1.00 83.94 609 ASN A C 1
ATOM 4939 O O . ASN A 1 609 ? -1.276 -4.354 -14.276 1.00 83.94 609 ASN A O 1
ATOM 4943 N N . HIS A 1 610 ? -0.768 -3.518 -16.283 1.00 91.94 610 HIS A N 1
ATOM 4944 C CA . HIS A 1 610 ? -0.360 -4.818 -16.800 1.00 91.94 610 HIS A CA 1
ATOM 4945 C C . HIS A 1 610 ? 0.905 -5.307 -16.095 1.00 91.94 610 HIS A C 1
ATOM 4947 O O . HIS A 1 610 ? 0.917 -6.400 -15.536 1.00 91.94 610 HIS A O 1
ATOM 4953 N N . PHE A 1 611 ? 1.936 -4.465 -16.051 1.00 95.12 611 PHE A N 1
ATOM 4954 C CA . PHE A 1 611 ? 3.231 -4.806 -15.462 1.00 95.12 611 PHE A CA 1
ATOM 4955 C C . PHE A 1 611 ? 3.258 -4.783 -13.920 1.00 95.12 611 PHE A C 1
ATOM 4957 O O . PHE A 1 611 ? 4.161 -5.365 -13.323 1.00 95.12 611 PHE A O 1
ATOM 4964 N N . GLN A 1 612 ? 2.279 -4.148 -13.272 1.00 89.94 612 GLN A N 1
ATOM 4965 C CA . GLN A 1 612 ? 2.145 -4.089 -11.807 1.00 89.94 612 GLN A CA 1
ATOM 4966 C C . GLN A 1 612 ? 1.171 -5.132 -11.238 1.00 89.94 612 GLN A C 1
ATOM 4968 O O . GLN A 1 612 ? 1.175 -5.398 -10.044 1.00 89.94 612 GLN A O 1
ATOM 4973 N N . THR A 1 613 ? 0.314 -5.752 -12.056 1.00 86.50 613 THR A N 1
ATOM 4974 C CA . THR A 1 613 ? -0.727 -6.656 -11.522 1.00 86.50 613 THR A CA 1
ATOM 4975 C C . THR A 1 613 ? -1.001 -7.871 -12.404 1.00 86.50 613 THR A C 1
ATOM 4977 O O . THR A 1 613 ? -1.214 -8.969 -11.887 1.00 86.50 613 THR A O 1
ATOM 4980 N N . HIS A 1 614 ? -0.986 -7.713 -13.729 1.00 90.00 614 HIS A N 1
ATOM 4981 C CA . HIS A 1 614 ? -1.467 -8.735 -14.670 1.00 90.00 614 HIS A CA 1
ATOM 4982 C C . HIS A 1 614 ? -0.358 -9.560 -15.335 1.00 90.00 614 HIS A C 1
ATOM 4984 O O . HIS A 1 614 ? -0.647 -10.336 -16.247 1.00 90.00 614 HIS A O 1
ATOM 4990 N N . LEU A 1 615 ? 0.893 -9.436 -14.880 1.00 93.94 615 LEU A N 1
ATOM 4991 C CA . LEU A 1 615 ? 1.957 -10.341 -15.314 1.00 93.94 615 LEU A CA 1
ATOM 4992 C C . LEU A 1 615 ? 1.584 -11.802 -15.009 1.00 93.94 615 LEU A C 1
ATOM 4994 O O . LEU A 1 615 ? 0.875 -12.063 -14.029 1.00 93.94 615 LEU A O 1
ATOM 4998 N N . PRO A 1 616 ? 2.062 -12.777 -15.800 1.00 93.38 616 PRO A N 1
ATOM 4999 C CA . PRO A 1 616 ? 1.840 -14.187 -15.500 1.00 93.38 616 PRO A CA 1
ATOM 5000 C C . PRO A 1 616 ? 2.239 -14.555 -14.061 1.00 93.38 616 PRO A C 1
ATOM 5002 O O . PRO A 1 616 ? 3.177 -14.004 -13.492 1.00 93.38 616 PRO A O 1
ATOM 5005 N N . LEU A 1 617 ? 1.519 -15.503 -13.451 1.00 89.88 617 LEU A N 1
ATOM 5006 C CA . LEU A 1 617 ? 1.827 -15.990 -12.094 1.00 89.88 617 LEU A CA 1
ATOM 5007 C C . LEU A 1 617 ? 3.082 -16.873 -12.044 1.00 89.88 617 LEU A C 1
ATOM 5009 O O . LEU A 1 617 ? 3.647 -17.085 -10.978 1.00 89.88 617 LEU A O 1
ATOM 5013 N N . ARG A 1 618 ? 3.499 -17.416 -13.191 1.00 89.25 618 ARG A N 1
ATOM 5014 C CA . ARG A 1 618 ? 4.729 -18.197 -13.328 1.00 89.25 618 ARG A CA 1
ATOM 5015 C C . ARG A 1 618 ? 5.792 -17.353 -13.992 1.00 89.25 618 ARG A C 1
ATOM 5017 O O . ARG A 1 618 ? 5.492 -16.659 -14.962 1.00 89.25 618 ARG A O 1
ATOM 5024 N N . CYS A 1 619 ? 7.022 -17.501 -13.529 1.00 91.38 619 CYS A N 1
ATOM 5025 C CA . CYS A 1 619 ? 8.156 -16.819 -14.125 1.00 91.38 619 CYS A CA 1
ATOM 5026 C C . CYS A 1 619 ? 8.443 -17.221 -15.567 1.00 91.38 619 CYS A C 1
ATOM 5028 O O . CYS A 1 619 ? 7.987 -18.281 -16.012 1.00 91.38 619 CYS A O 1
ATOM 5030 N N . PRO A 1 620 ? 9.194 -16.375 -16.296 1.00 95.31 620 PRO A N 1
ATOM 5031 C CA . PRO A 1 620 ? 9.663 -16.729 -17.623 1.00 95.31 620 PRO A CA 1
ATOM 5032 C C . PRO A 1 620 ? 10.473 -18.032 -17.563 1.00 95.31 620 PRO A C 1
ATOM 5034 O O . PRO A 1 620 ? 11.334 -18.203 -16.698 1.00 95.31 620 PRO A O 1
ATOM 5037 N N . ASP A 1 621 ? 10.203 -18.959 -18.485 1.00 95.62 621 ASP A N 1
ATOM 5038 C CA . ASP A 1 621 ? 10.941 -20.223 -18.567 1.00 95.62 621 ASP A CA 1
ATOM 5039 C C . ASP A 1 621 ? 12.294 -20.005 -19.253 1.00 95.62 621 ASP A C 1
ATOM 5041 O O . ASP A 1 621 ? 12.483 -20.226 -20.452 1.00 95.62 621 ASP A O 1
ATOM 5045 N N . TRP A 1 622 ? 13.263 -19.544 -18.470 1.00 96.06 622 TRP A N 1
ATOM 5046 C CA . TRP A 1 622 ? 14.599 -19.271 -18.978 1.00 96.06 622 TRP A CA 1
ATOM 5047 C C . TRP A 1 622 ? 15.370 -20.529 -19.392 1.00 96.06 622 TRP A C 1
ATOM 5049 O O . TRP A 1 622 ? 16.274 -20.439 -20.221 1.00 96.06 622 TRP A O 1
ATOM 5059 N N . ASN A 1 623 ? 14.997 -21.707 -18.884 1.00 94.94 623 ASN A N 1
ATOM 5060 C CA . ASN A 1 623 ? 15.593 -22.964 -19.334 1.00 94.94 623 ASN A CA 1
ATOM 5061 C C . ASN A 1 623 ? 15.154 -23.274 -20.767 1.00 94.94 623 ASN A C 1
ATOM 5063 O O . ASN A 1 623 ? 15.985 -23.631 -21.605 1.00 94.94 623 ASN A O 1
ATOM 5067 N N . GLN A 1 624 ? 13.866 -23.080 -21.070 1.00 94.94 624 GLN A N 1
ATOM 5068 C CA . GLN A 1 624 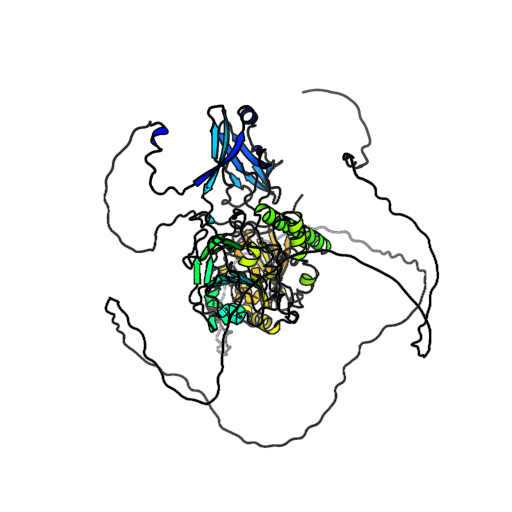? 13.349 -23.186 -22.432 1.00 94.94 624 GLN A CA 1
ATOM 5069 C C . GLN A 1 624 ? 14.031 -22.179 -23.366 1.00 94.94 624 GLN A C 1
ATOM 5071 O O . GLN A 1 624 ? 14.413 -22.540 -24.481 1.00 94.94 624 GLN A O 1
ATOM 5076 N N . PHE A 1 625 ? 14.217 -20.938 -22.909 1.00 96.19 625 PHE A N 1
ATOM 5077 C CA . PHE A 1 625 ? 14.934 -19.911 -23.666 1.00 96.19 625 PHE A CA 1
ATOM 5078 C C . PHE A 1 625 ? 16.366 -20.349 -24.018 1.00 96.19 625 PHE A C 1
ATOM 5080 O O . PHE A 1 625 ? 16.728 -20.370 -25.195 1.00 96.19 625 PHE A O 1
ATOM 5087 N N . LEU A 1 626 ? 17.164 -20.763 -23.028 1.00 95.25 626 LEU A N 1
ATOM 5088 C CA . LEU A 1 626 ? 18.561 -21.162 -23.243 1.00 95.25 626 LEU A CA 1
ATOM 5089 C C . LEU A 1 626 ? 18.686 -22.400 -24.147 1.00 95.25 626 LEU A C 1
ATOM 5091 O O . LEU A 1 626 ? 19.529 -22.415 -25.044 1.00 95.25 626 LEU A O 1
ATOM 5095 N N . ALA A 1 627 ? 17.801 -23.392 -24.001 1.00 92.38 627 ALA A N 1
ATOM 5096 C CA . ALA A 1 627 ? 17.754 -24.549 -24.901 1.00 92.38 627 ALA A CA 1
ATOM 5097 C C . ALA A 1 627 ? 17.431 -24.147 -26.359 1.00 92.38 627 ALA A C 1
ATOM 5099 O O . ALA A 1 627 ? 17.978 -24.707 -27.318 1.00 92.38 627 ALA A O 1
ATOM 5100 N N . GLY A 1 628 ? 16.570 -23.141 -26.544 1.00 89.25 628 GLY A N 1
ATOM 5101 C CA . GLY A 1 628 ? 16.291 -22.535 -27.850 1.00 89.25 628 GLY A CA 1
ATOM 5102 C C . GLY A 1 628 ? 17.525 -21.868 -28.469 1.00 89.25 628 GLY A C 1
ATOM 5103 O O . GLY A 1 628 ? 17.805 -22.040 -29.657 1.00 89.25 628 GLY A O 1
ATOM 5104 N N . VAL A 1 629 ? 18.319 -21.169 -27.658 1.00 87.94 629 VAL A N 1
ATOM 5105 C CA . VAL A 1 629 ? 19.567 -20.537 -28.112 1.00 87.94 629 VAL A CA 1
ATOM 5106 C C . VAL A 1 629 ? 20.619 -21.583 -28.507 1.00 87.94 629 VAL A C 1
ATOM 5108 O O . VAL A 1 629 ? 21.281 -21.440 -29.537 1.00 87.94 629 VAL A O 1
ATOM 5111 N N . GLU A 1 630 ? 20.774 -22.660 -27.734 1.00 78.44 630 GLU A N 1
ATOM 5112 C CA . GLU A 1 630 ? 21.712 -23.750 -28.047 1.00 78.44 630 GLU A CA 1
ATOM 5113 C C . GLU A 1 630 ? 21.342 -24.489 -29.338 1.00 78.44 630 GLU A C 1
ATOM 5115 O O . GLU A 1 630 ? 22.209 -24.775 -30.170 1.00 78.44 630 GLU A O 1
ATOM 5120 N N . THR A 1 631 ? 20.052 -24.744 -29.557 1.00 75.62 631 THR A N 1
ATOM 5121 C CA . THR A 1 631 ? 19.578 -25.385 -30.790 1.00 75.62 631 THR A CA 1
ATOM 5122 C C . THR A 1 631 ? 19.807 -24.509 -32.023 1.00 75.62 631 THR A C 1
ATOM 5124 O O . THR A 1 631 ? 20.221 -25.035 -33.059 1.00 75.62 631 THR A O 1
ATOM 5127 N N . LEU A 1 632 ? 19.650 -23.184 -31.923 1.00 72.50 632 LEU A N 1
ATOM 5128 C CA . LEU A 1 632 ? 20.024 -22.247 -32.991 1.00 72.50 632 LEU A CA 1
ATOM 5129 C C . LEU A 1 632 ? 21.539 -22.240 -33.247 1.00 72.50 632 LEU A C 1
ATOM 5131 O O . LEU A 1 632 ? 21.954 -22.342 -34.401 1.00 72.50 632 LEU A O 1
ATOM 5135 N N . LYS A 1 633 ? 22.371 -22.228 -32.195 1.00 64.75 633 LYS A N 1
ATOM 5136 C CA . LYS A 1 633 ? 23.839 -22.338 -32.321 1.00 64.75 633 LYS A CA 1
ATOM 5137 C C . LYS A 1 633 ? 24.270 -23.650 -32.995 1.00 64.75 633 LYS A C 1
ATOM 5139 O O . LYS A 1 633 ? 25.199 -23.631 -33.794 1.00 64.75 633 LYS A O 1
ATOM 5144 N N . SER A 1 634 ? 23.579 -24.763 -32.727 1.00 57.59 634 SER A N 1
ATOM 5145 C CA . SER A 1 634 ? 23.860 -26.076 -33.340 1.00 57.59 634 SER A CA 1
ATOM 5146 C C . SER A 1 634 ? 23.427 -26.201 -34.810 1.00 57.59 634 SER A C 1
ATOM 5148 O O . SER A 1 634 ? 23.891 -27.095 -35.514 1.00 57.59 634 SER A O 1
ATOM 5150 N N . ARG A 1 635 ? 22.539 -25.312 -35.282 1.00 55.44 635 ARG A N 1
ATOM 5151 C CA . ARG A 1 635 ? 22.051 -25.263 -36.673 1.00 55.44 635 ARG A CA 1
ATOM 5152 C C . ARG A 1 635 ? 22.839 -24.295 -37.563 1.00 55.44 635 ARG A C 1
ATOM 5154 O O . ARG A 1 635 ? 22.664 -24.323 -38.779 1.00 55.44 635 ARG A O 1
ATOM 5161 N N . SER A 1 636 ? 23.718 -23.481 -36.985 1.00 41.47 636 SER A N 1
ATOM 5162 C CA . SER A 1 636 ? 24.700 -22.675 -37.713 1.00 41.47 636 SER A CA 1
ATOM 5163 C C . SER A 1 636 ? 25.830 -23.586 -38.218 1.00 41.47 636 SER A C 1
ATOM 5165 O O . SER A 1 636 ? 26.482 -24.228 -37.393 1.00 41.47 636 SER A O 1
ATOM 5167 N N . PRO A 1 637 ? 26.100 -23.692 -39.534 1.00 43.75 637 PRO A N 1
ATOM 5168 C CA . PRO A 1 637 ? 27.153 -24.574 -40.023 1.00 43.75 637 PRO A CA 1
ATOM 5169 C C . PRO A 1 637 ? 28.520 -24.073 -39.547 1.00 43.75 637 PRO A C 1
ATOM 5171 O O . PRO A 1 637 ? 28.846 -22.890 -39.660 1.00 43.75 637 PRO A O 1
ATOM 5174 N N . SER A 1 638 ? 29.326 -24.989 -39.013 1.00 36.94 638 SER A N 1
ATOM 5175 C CA . SER A 1 638 ? 30.732 -24.754 -38.685 1.00 36.94 638 SER A CA 1
ATOM 5176 C C . SER A 1 638 ? 31.480 -24.268 -39.937 1.00 36.94 638 SER A C 1
ATOM 5178 O O . SER A 1 638 ? 31.197 -24.764 -41.032 1.00 36.94 638 SER A O 1
ATOM 5180 N N . PRO A 1 639 ? 32.449 -23.341 -39.829 1.00 41.47 639 PRO A N 1
ATOM 5181 C CA . PRO A 1 639 ? 33.284 -22.994 -40.968 1.00 41.47 639 PRO A CA 1
ATOM 5182 C C . PRO A 1 639 ? 34.080 -24.238 -41.372 1.00 41.47 639 PRO A C 1
ATOM 5184 O O . PRO A 1 639 ? 34.853 -24.769 -40.576 1.00 41.47 639 PRO A O 1
ATOM 5187 N N . ASN A 1 640 ? 33.839 -24.719 -42.594 1.00 37.19 640 ASN A N 1
ATOM 5188 C CA . ASN A 1 640 ? 34.520 -25.867 -43.181 1.00 37.19 640 ASN A CA 1
ATOM 5189 C C . ASN A 1 640 ? 36.033 -25.776 -42.955 1.00 37.19 640 ASN A C 1
ATOM 5191 O O . ASN A 1 640 ? 36.707 -24.872 -43.454 1.00 37.19 640 ASN A O 1
ATOM 5195 N N . THR A 1 641 ? 36.561 -26.768 -42.246 1.00 34.00 641 THR A N 1
ATOM 5196 C CA . THR A 1 641 ? 37.965 -27.154 -42.272 1.00 34.00 641 THR A CA 1
ATOM 5197 C C . THR A 1 641 ? 38.353 -27.461 -43.717 1.00 34.00 641 THR A C 1
ATOM 5199 O O . THR A 1 641 ? 37.927 -28.453 -44.307 1.00 34.00 641 THR A O 1
ATOM 5202 N N . LEU A 1 642 ? 39.167 -26.583 -44.299 1.00 33.44 642 LEU A N 1
ATOM 5203 C CA . LEU A 1 642 ? 39.881 -26.836 -45.544 1.00 33.44 642 LEU A CA 1
ATOM 5204 C C . LEU A 1 642 ? 40.737 -28.101 -45.391 1.00 33.44 642 LEU A C 1
ATOM 5206 O O . LEU A 1 642 ? 41.622 -28.160 -44.540 1.00 33.44 642 LEU A O 1
ATOM 5210 N N . SER A 1 643 ? 40.512 -29.079 -46.265 1.00 28.23 643 SER A N 1
ATOM 5211 C CA . SER A 1 643 ? 41.508 -30.088 -46.626 1.00 28.23 643 SER A CA 1
ATOM 5212 C C . SER A 1 643 ? 41.737 -30.027 -48.147 1.00 28.23 643 SER A C 1
ATOM 5214 O O . SER A 1 643 ? 40.776 -29.834 -48.896 1.00 28.23 643 SER A O 1
ATOM 5216 N N . PRO A 1 644 ? 42.997 -30.077 -48.623 1.00 38.22 644 PRO A N 1
ATOM 5217 C CA . PRO A 1 644 ? 43.334 -29.808 -50.017 1.00 38.22 644 PRO A CA 1
ATOM 5218 C C . PRO A 1 644 ? 43.338 -31.076 -50.887 1.00 38.22 644 PRO A C 1
ATOM 5220 O O . PRO A 1 644 ? 43.583 -32.174 -50.399 1.00 38.22 644 PRO A O 1
ATOM 5223 N N . ASN A 1 645 ? 43.207 -30.844 -52.200 1.00 31.27 645 ASN A N 1
ATOM 5224 C CA . ASN A 1 645 ? 43.333 -31.754 -53.352 1.00 31.27 645 ASN A CA 1
ATOM 5225 C C . ASN A 1 645 ? 42.075 -32.519 -53.796 1.00 31.27 645 ASN A C 1
ATOM 5227 O O . ASN A 1 645 ? 41.703 -33.523 -53.209 1.00 31.27 645 ASN A O 1
ATOM 5231 N N . GLN A 1 646 ? 41.559 -32.173 -54.981 1.00 30.52 646 GLN A N 1
ATOM 5232 C CA . GLN A 1 646 ? 41.989 -32.799 -56.243 1.00 30.52 646 GLN A CA 1
ATOM 5233 C C . GLN A 1 646 ? 41.503 -31.992 -57.466 1.00 30.52 646 GLN A C 1
ATOM 5235 O O . GLN A 1 646 ? 40.403 -31.449 -57.486 1.00 30.52 646 GLN A O 1
ATOM 5240 N N . ARG A 1 647 ? 42.372 -31.892 -58.481 1.00 31.22 647 ARG A N 1
ATOM 5241 C CA . ARG A 1 647 ? 42.131 -31.269 -59.795 1.00 31.22 647 ARG A CA 1
ATOM 5242 C C . ARG A 1 647 ? 41.349 -32.207 -60.723 1.00 31.22 647 ARG A C 1
ATOM 5244 O O . ARG A 1 647 ? 41.689 -33.380 -60.801 1.00 31.22 647 ARG A O 1
ATOM 5251 N N . SER A 1 648 ? 40.454 -31.654 -61.544 1.00 28.91 648 SER A N 1
ATOM 5252 C CA . SER A 1 648 ? 40.254 -31.999 -62.974 1.00 28.91 648 SER A CA 1
ATOM 5253 C C . SER A 1 648 ? 39.268 -30.985 -63.595 1.00 28.91 648 SER A C 1
ATOM 5255 O O . SER A 1 648 ? 38.241 -30.674 -63.010 1.00 28.91 648 SER A O 1
ATOM 5257 N N . HIS A 1 649 ? 39.731 -30.141 -64.522 1.00 31.62 649 HIS A N 1
ATOM 5258 C CA . HIS A 1 649 ? 39.570 -30.223 -65.987 1.00 31.62 649 HIS A CA 1
ATOM 5259 C C . HIS A 1 649 ? 38.154 -29.939 -66.551 1.00 31.62 649 HIS A C 1
ATOM 5261 O O . HIS A 1 649 ? 37.369 -30.851 -66.739 1.00 31.62 649 HIS A O 1
ATOM 5267 N N . GLN A 1 650 ? 37.954 -28.660 -66.923 1.00 29.19 650 GLN A N 1
ATOM 5268 C CA . GLN A 1 650 ? 37.440 -28.124 -68.209 1.00 29.19 650 GLN A CA 1
ATOM 5269 C C . GLN A 1 650 ? 36.001 -28.436 -68.742 1.00 29.19 650 GLN A C 1
ATOM 5271 O O . GLN A 1 650 ? 35.356 -29.369 -68.291 1.00 29.19 650 GLN A O 1
ATOM 5276 N N . PRO A 1 651 ? 35.458 -27.568 -69.644 1.00 47.97 651 PRO A N 1
ATOM 5277 C CA . PRO A 1 651 ? 34.082 -27.025 -69.615 1.00 47.97 651 PRO A CA 1
ATOM 5278 C C . PRO A 1 651 ? 33.168 -27.593 -70.736 1.00 47.97 651 PRO A C 1
ATOM 5280 O O . PRO A 1 651 ? 33.626 -28.475 -71.463 1.00 47.97 651 PRO A O 1
ATOM 5283 N N . PRO A 1 652 ? 31.915 -27.102 -70.953 1.00 39.66 652 PRO A N 1
ATOM 5284 C CA . PRO A 1 652 ? 31.731 -25.986 -71.909 1.00 39.66 652 PRO A CA 1
ATOM 5285 C C . PRO A 1 652 ? 30.450 -25.095 -71.777 1.00 39.66 652 PRO A C 1
ATOM 5287 O O . PRO A 1 652 ? 29.377 -25.517 -71.374 1.00 39.66 652 PRO A O 1
ATOM 5290 N N . THR A 1 653 ? 30.605 -23.836 -72.212 1.00 28.70 653 THR A N 1
ATOM 5291 C CA . THR A 1 653 ? 29.743 -22.995 -73.088 1.00 28.70 653 THR A CA 1
ATOM 5292 C C . THR A 1 653 ? 28.201 -22.871 -72.977 1.00 28.70 653 THR A C 1
ATOM 5294 O O . THR A 1 653 ? 27.473 -23.828 -73.206 1.00 28.70 653 THR A O 1
ATOM 5297 N N . LYS A 1 654 ? 27.789 -21.584 -73.044 1.00 31.12 654 LYS A N 1
ATOM 5298 C CA . LYS A 1 654 ? 26.848 -20.913 -73.994 1.00 31.12 654 LYS A CA 1
ATOM 5299 C C . LYS A 1 654 ? 25.387 -20.600 -73.590 1.00 31.12 654 LYS A C 1
ATOM 5301 O O . LYS A 1 654 ? 24.603 -21.493 -73.315 1.00 31.12 654 LYS A O 1
ATOM 5306 N N . ARG A 1 655 ? 25.059 -19.324 -73.903 1.00 30.47 655 ARG A N 1
ATOM 5307 C CA . ARG A 1 655 ? 23.771 -18.693 -74.311 1.00 30.47 655 ARG A CA 1
ATOM 5308 C C . ARG A 1 655 ? 22.734 -18.445 -73.199 1.00 30.47 655 ARG A C 1
ATOM 5310 O O . ARG A 1 655 ? 22.574 -19.280 -72.333 1.00 30.47 655 ARG A O 1
ATOM 5317 N N . SER A 1 656 ? 21.975 -17.343 -73.168 1.00 30.50 656 SER A N 1
ATOM 5318 C CA . SER A 1 656 ? 21.814 -16.174 -74.060 1.00 30.50 656 SER A CA 1
ATOM 5319 C C . SER A 1 656 ? 20.813 -15.177 -73.446 1.00 30.50 656 SER A C 1
ATOM 5321 O O . SER A 1 656 ? 19.834 -15.649 -72.884 1.00 30.50 656 SER A O 1
ATOM 5323 N N . GLN A 1 657 ? 21.013 -13.874 -73.730 1.00 32.22 657 GLN A N 1
ATOM 5324 C CA . GLN A 1 657 ? 20.002 -12.795 -73.915 1.00 32.22 657 GLN A CA 1
ATOM 5325 C C . GLN A 1 657 ? 19.159 -12.388 -72.681 1.00 32.22 657 GLN A C 1
ATOM 5327 O O . GLN A 1 657 ? 18.868 -13.211 -71.832 1.00 32.22 657 GLN A O 1
ATOM 5332 N N . SER A 1 658 ? 18.753 -11.134 -72.452 1.00 30.48 658 SER A N 1
ATOM 5333 C CA . SER A 1 658 ? 18.568 -9.929 -73.285 1.00 30.48 658 SER A CA 1
ATOM 5334 C C . SER A 1 658 ? 18.631 -8.684 -72.372 1.00 30.48 658 SER A C 1
ATOM 5336 O O . SER A 1 658 ? 18.112 -8.710 -71.262 1.00 30.48 658 SER A O 1
ATOM 5338 N N . GLU A 1 659 ? 19.448 -7.689 -72.712 1.00 29.38 659 GLU A N 1
ATOM 5339 C CA . GLU A 1 659 ? 19.057 -6.363 -73.239 1.00 29.38 659 GLU A CA 1
ATOM 5340 C C . GLU A 1 659 ? 18.589 -5.321 -72.212 1.00 29.38 659 GLU A C 1
ATOM 5342 O O . GLU A 1 659 ? 17.550 -5.414 -71.567 1.00 29.38 659 GLU A O 1
ATOM 5347 N N . ALA A 1 660 ? 19.411 -4.276 -72.144 1.00 30.44 660 ALA A N 1
ATOM 5348 C CA . ALA A 1 660 ? 19.112 -2.964 -71.619 1.00 30.44 660 ALA A CA 1
ATOM 5349 C C . ALA A 1 660 ? 18.342 -2.136 -72.659 1.00 30.44 660 ALA A C 1
ATOM 5351 O O . ALA A 1 660 ? 18.555 -2.295 -73.859 1.00 30.44 660 ALA A O 1
ATOM 5352 N N . CYS A 1 661 ? 17.589 -1.140 -72.195 1.00 25.38 661 CYS A N 1
ATOM 5353 C CA . CYS A 1 661 ? 17.426 0.094 -72.951 1.00 25.38 661 CYS A CA 1
ATOM 5354 C C . CYS A 1 661 ? 17.603 1.281 -72.000 1.00 25.38 661 CYS A C 1
ATOM 5356 O O . CYS A 1 661 ? 16.920 1.406 -70.986 1.00 25.38 661 CYS A O 1
ATOM 5358 N N . ALA A 1 662 ? 18.587 2.108 -72.330 1.00 30.30 662 ALA A N 1
ATOM 5359 C CA . ALA A 1 662 ? 18.913 3.372 -71.694 1.00 30.30 662 ALA A CA 1
ATOM 5360 C C . ALA A 1 662 ? 18.478 4.536 -72.602 1.00 30.30 662 ALA A C 1
ATOM 5362 O O . ALA A 1 662 ? 18.097 4.309 -73.750 1.00 30.30 662 ALA A O 1
ATOM 5363 N N . ALA A 1 663 ? 18.714 5.753 -72.089 1.00 33.09 663 ALA A N 1
ATOM 5364 C CA . ALA A 1 663 ? 18.874 7.029 -72.804 1.00 33.09 663 ALA A CA 1
ATOM 5365 C C . ALA A 1 663 ? 17.580 7.877 -72.948 1.00 33.09 663 ALA A C 1
ATOM 5367 O O . ALA A 1 663 ? 16.530 7.358 -73.290 1.00 33.09 663 ALA A O 1
ATOM 5368 N N . THR A 1 664 ? 17.550 9.200 -72.718 1.00 29.84 664 THR A N 1
ATOM 5369 C CA . THR A 1 664 ? 18.630 10.181 -72.473 1.00 29.84 664 THR A CA 1
ATOM 5370 C C . THR A 1 664 ? 18.062 11.563 -72.079 1.00 29.84 664 THR A C 1
ATOM 5372 O O . THR A 1 664 ? 17.081 12.012 -72.657 1.00 29.84 664 THR A O 1
ATOM 5375 N N . THR A 1 665 ? 18.726 12.198 -71.103 1.00 31.88 665 THR A N 1
ATOM 5376 C CA . THR A 1 665 ? 19.211 13.603 -70.983 1.00 31.88 665 THR A CA 1
ATOM 5377 C C . THR A 1 665 ? 18.514 14.824 -71.620 1.00 31.88 665 THR A C 1
ATOM 5379 O O . THR A 1 665 ? 18.219 14.857 -72.809 1.00 31.88 665 THR A O 1
ATOM 5382 N N . LYS A 1 666 ? 18.502 15.933 -70.844 1.00 29.42 666 LYS A N 1
ATOM 5383 C CA . LYS A 1 666 ? 19.275 17.204 -71.040 1.00 29.42 666 LYS A CA 1
ATOM 5384 C C . LYS A 1 666 ? 18.954 18.201 -69.894 1.00 29.42 666 LYS A C 1
ATOM 5386 O O . LYS A 1 666 ? 17.792 18.507 -69.684 1.00 29.42 666 LYS A O 1
ATOM 5391 N N . THR A 1 667 ? 19.857 18.495 -68.944 1.00 32.22 667 THR A N 1
ATOM 5392 C CA . THR A 1 667 ? 20.912 19.555 -68.870 1.00 32.22 667 THR A CA 1
ATOM 5393 C C . THR A 1 667 ? 20.460 21.024 -68.928 1.00 32.22 667 THR A C 1
ATOM 5395 O O . THR A 1 667 ? 20.036 21.461 -69.992 1.00 32.22 667 THR A O 1
ATOM 5398 N N . ALA A 1 668 ? 20.729 21.801 -67.859 1.00 27.12 668 ALA A N 1
ATOM 5399 C CA . ALA A 1 668 ? 21.612 22.993 -67.841 1.00 27.12 668 ALA A CA 1
ATOM 5400 C C . ALA A 1 668 ? 21.690 23.639 -66.426 1.00 27.12 668 ALA A C 1
ATOM 5402 O O . ALA A 1 668 ? 20.701 23.682 -65.704 1.00 27.12 668 ALA A O 1
ATOM 5403 N N . ALA A 1 669 ? 22.881 24.116 -66.043 1.00 30.50 669 ALA A N 1
ATOM 5404 C CA . ALA A 1 669 ? 23.268 24.744 -64.760 1.00 30.50 669 ALA A CA 1
ATOM 5405 C C . ALA A 1 669 ? 23.507 26.275 -64.957 1.00 30.50 669 ALA A C 1
ATOM 5407 O O . ALA A 1 669 ? 23.099 26.773 -66.005 1.00 30.50 669 ALA A O 1
ATOM 5408 N N . PRO A 1 670 ? 24.347 27.011 -64.183 1.00 55.41 670 PRO A N 1
ATOM 5409 C CA . PRO A 1 670 ? 24.548 27.188 -62.725 1.00 55.41 670 PRO A CA 1
ATOM 5410 C C . PRO A 1 670 ? 24.587 28.698 -62.316 1.00 55.41 670 PRO A C 1
ATOM 5412 O O . PRO A 1 670 ? 24.539 29.568 -63.178 1.00 55.41 670 PRO A O 1
ATOM 5415 N N . LEU A 1 671 ? 24.808 29.038 -61.029 1.00 27.41 671 LEU A N 1
ATOM 5416 C CA . LEU A 1 671 ? 25.490 30.294 -60.635 1.00 27.41 671 LEU A CA 1
ATOM 5417 C C . LEU A 1 671 ? 26.103 30.232 -59.216 1.00 27.41 671 LEU A C 1
ATOM 5419 O O . LEU A 1 671 ? 25.473 29.789 -58.262 1.00 27.41 671 LEU A O 1
ATOM 5423 N N . GLN A 1 672 ? 27.364 30.671 -59.127 1.00 31.84 672 GLN A N 1
ATOM 5424 C CA . GLN A 1 672 ? 28.234 30.812 -57.945 1.00 31.84 672 GLN A CA 1
ATOM 5425 C C . GLN A 1 672 ? 28.325 32.277 -57.463 1.00 31.84 672 GLN A C 1
ATOM 5427 O O . GLN A 1 672 ? 28.042 33.178 -58.252 1.00 31.84 672 GLN A O 1
ATOM 5432 N N . LYS A 1 673 ? 28.933 32.455 -56.264 1.00 28.70 673 LYS A N 1
ATOM 5433 C CA . LYS A 1 673 ? 29.634 33.628 -55.644 1.00 28.70 673 LYS A CA 1
ATOM 5434 C C . LYS A 1 673 ? 28.912 34.156 -54.387 1.00 28.70 673 LYS A C 1
ATOM 5436 O O . LYS A 1 673 ? 27.695 34.161 -54.372 1.00 28.70 673 LYS A O 1
ATOM 5441 N N . LYS A 1 674 ? 29.545 34.667 -53.318 1.00 28.72 674 LYS A N 1
ATOM 5442 C CA . LYS A 1 674 ? 30.942 34.825 -52.843 1.00 28.72 674 LYS A CA 1
ATOM 5443 C C . LYS A 1 674 ? 30.872 35.314 -51.372 1.00 28.72 674 LYS A C 1
ATOM 5445 O O . LYS A 1 674 ? 29.927 36.008 -51.035 1.00 28.72 674 LYS A O 1
ATOM 5450 N N . GLU A 1 675 ? 31.903 34.983 -50.588 1.00 28.53 675 GLU A N 1
ATOM 5451 C CA . GLU A 1 675 ? 32.639 35.791 -49.581 1.00 28.53 675 GLU A CA 1
ATOM 5452 C C . GLU A 1 675 ? 31.980 36.729 -48.529 1.00 28.53 675 GLU A C 1
ATOM 5454 O O . GLU A 1 675 ? 31.121 37.547 -48.822 1.00 28.53 675 GLU A O 1
ATOM 5459 N N . GLN A 1 676 ? 32.649 36.719 -47.356 1.00 27.30 676 GLN A N 1
ATOM 5460 C CA . GLN A 1 676 ? 33.081 37.852 -46.500 1.00 27.30 676 GLN A CA 1
ATOM 5461 C C . GLN A 1 676 ? 32.393 38.142 -45.140 1.00 27.30 676 GLN A C 1
ATOM 5463 O O . GLN A 1 676 ? 31.308 38.694 -45.044 1.00 27.30 676 GLN A O 1
ATOM 5468 N N . THR A 1 677 ? 33.157 37.817 -44.080 1.00 28.08 677 THR A N 1
ATOM 5469 C CA . THR A 1 677 ? 33.590 38.665 -42.940 1.00 28.08 677 THR A CA 1
ATOM 5470 C C . THR A 1 677 ? 32.610 39.618 -42.243 1.00 28.08 677 THR A C 1
ATOM 5472 O O . THR A 1 677 ? 32.200 40.604 -42.836 1.00 28.08 677 THR A O 1
ATOM 5475 N N . SER A 1 678 ? 32.512 39.497 -40.908 1.00 27.98 678 SER A N 1
ATOM 5476 C CA . SER A 1 678 ? 32.719 40.635 -39.985 1.00 27.98 678 SER A CA 1
ATOM 5477 C C . SER A 1 678 ? 32.768 40.203 -38.508 1.00 27.98 678 SER A C 1
ATOM 5479 O O . SER A 1 678 ? 31.788 39.699 -37.965 1.00 27.98 678 SER A O 1
ATOM 5481 N N . ARG A 1 679 ? 33.897 40.479 -37.836 1.00 28.84 679 ARG A N 1
ATOM 5482 C CA . ARG A 1 679 ? 33.907 40.894 -36.417 1.00 28.84 679 ARG A CA 1
ATOM 5483 C C . ARG A 1 679 ? 33.277 42.295 -36.313 1.00 28.84 679 ARG A C 1
ATOM 5485 O O . ARG A 1 679 ? 33.319 43.037 -37.293 1.00 28.84 679 ARG A O 1
ATOM 5492 N N . PRO A 1 680 ? 32.832 42.708 -35.117 1.00 35.06 680 PRO A N 1
ATOM 5493 C CA . PRO A 1 680 ? 33.605 43.749 -34.448 1.00 35.06 680 PRO A CA 1
ATOM 5494 C C . PRO A 1 680 ? 33.850 43.480 -32.960 1.00 35.06 680 PRO A C 1
ATOM 5496 O O . PRO A 1 680 ? 33.354 42.543 -32.341 1.00 35.06 680 PRO A O 1
ATOM 5499 N N . SER A 1 681 ? 34.739 44.313 -32.453 1.00 26.42 681 SER A N 1
ATOM 5500 C CA . SER A 1 681 ? 35.544 44.228 -31.253 1.00 26.42 681 SER A CA 1
ATOM 5501 C C . SER A 1 681 ? 35.038 45.131 -30.123 1.00 26.42 681 SER A C 1
ATOM 5503 O O . SER A 1 681 ? 34.580 46.238 -30.368 1.00 26.42 681 SER A O 1
ATOM 5505 N N . THR A 1 682 ? 35.289 44.675 -28.891 1.00 28.58 682 THR A N 1
ATOM 5506 C CA . THR A 1 682 ? 35.802 45.438 -27.732 1.00 28.58 682 THR A CA 1
ATOM 5507 C C . THR A 1 682 ? 35.046 46.668 -27.222 1.00 28.58 682 THR A C 1
ATOM 5509 O O . THR A 1 682 ? 35.091 47.743 -27.811 1.00 28.58 682 THR A O 1
ATOM 5512 N N . THR A 1 683 ? 34.661 46.601 -25.946 1.00 26.20 683 THR A N 1
ATOM 5513 C CA . THR A 1 683 ? 35.061 47.637 -24.980 1.00 26.20 683 THR A CA 1
ATOM 5514 C C . THR A 1 683 ? 35.426 46.972 -23.650 1.00 26.20 683 THR A C 1
ATOM 5516 O O . THR A 1 683 ? 34.801 46.005 -23.226 1.00 26.20 683 THR A O 1
ATOM 5519 N N . ARG A 1 684 ? 36.517 47.451 -23.054 1.00 28.98 684 ARG A N 1
ATOM 5520 C CA . ARG A 1 684 ? 37.277 46.906 -21.924 1.00 28.98 684 ARG A CA 1
ATOM 5521 C C . ARG A 1 684 ? 37.404 48.036 -20.904 1.00 28.98 684 ARG A C 1
ATOM 5523 O O . ARG A 1 684 ? 37.883 49.075 -21.333 1.00 28.98 684 ARG A O 1
ATOM 5530 N N . ILE A 1 685 ? 37.092 47.838 -19.616 1.00 28.27 685 ILE A N 1
ATOM 5531 C CA . ILE A 1 685 ? 37.714 48.578 -18.491 1.00 28.27 685 ILE A CA 1
ATOM 5532 C C . ILE A 1 685 ? 37.880 47.641 -17.273 1.00 28.27 685 ILE A C 1
ATOM 5534 O O . ILE A 1 685 ? 37.055 46.770 -17.017 1.00 28.27 685 ILE A O 1
ATOM 5538 N N . HIS A 1 686 ? 39.026 47.817 -16.612 1.00 29.50 686 HIS A N 1
ATOM 5539 C CA . HIS A 1 686 ? 39.720 47.031 -15.586 1.00 29.50 686 HIS A CA 1
ATOM 5540 C C . HIS A 1 686 ? 39.235 47.216 -14.132 1.00 29.50 686 HIS A C 1
ATOM 5542 O O . HIS A 1 686 ? 38.762 48.293 -13.789 1.00 29.50 686 HIS A O 1
ATOM 5548 N N . HIS A 1 687 ? 39.495 46.210 -13.274 1.00 28.52 687 HIS A N 1
ATOM 5549 C CA . HIS A 1 687 ? 40.361 46.258 -12.060 1.00 28.52 687 HIS A CA 1
ATOM 5550 C C . HIS A 1 687 ? 40.242 44.918 -11.282 1.00 28.52 687 HIS A C 1
ATOM 5552 O O . HIS A 1 687 ? 39.153 44.559 -10.864 1.00 28.52 687 HIS A O 1
ATOM 5558 N N . THR A 1 688 ? 41.212 43.991 -11.345 1.00 28.95 688 THR A N 1
ATOM 5559 C CA . THR A 1 688 ? 42.442 43.767 -10.527 1.00 28.95 688 THR A CA 1
ATOM 5560 C C . THR A 1 688 ? 42.261 43.152 -9.127 1.00 28.95 688 THR A C 1
ATOM 5562 O O . THR A 1 688 ? 41.501 43.681 -8.325 1.00 28.95 688 THR A O 1
ATOM 5565 N N . LYS A 1 689 ? 43.151 42.167 -8.860 1.00 27.83 689 LYS A N 1
ATOM 5566 C CA . LYS A 1 689 ? 43.555 41.480 -7.603 1.00 27.83 689 LYS A CA 1
ATOM 5567 C C . LYS A 1 689 ? 42.677 40.325 -7.106 1.00 27.83 689 LYS A C 1
ATOM 5569 O O . LYS A 1 689 ? 41.467 40.440 -7.116 1.00 27.83 689 LYS A O 1
ATOM 5574 N N . GLU A 1 690 ? 43.188 39.232 -6.541 1.00 27.58 690 GLU A N 1
ATOM 5575 C CA . GLU A 1 690 ? 44.456 38.474 -6.572 1.00 27.58 690 GLU A CA 1
ATOM 5576 C C . GLU A 1 690 ? 44.173 37.180 -5.756 1.00 27.58 690 GLU A C 1
ATOM 5578 O O . GLU A 1 690 ? 43.365 37.256 -4.836 1.00 27.58 690 GLU A O 1
ATOM 5583 N N . VAL A 1 691 ? 44.885 36.067 -6.041 1.00 27.92 691 VAL A N 1
ATOM 5584 C CA . VAL A 1 691 ? 45.311 35.005 -5.071 1.00 27.92 691 VAL A CA 1
ATOM 5585 C C . VAL A 1 691 ? 44.195 34.097 -4.467 1.00 27.92 691 VAL A C 1
ATOM 5587 O O . VAL A 1 691 ? 43.186 34.586 -3.992 1.00 27.92 691 VAL A O 1
ATOM 5590 N N . THR A 1 692 ? 44.221 32.755 -4.396 1.00 27.78 692 THR A N 1
ATOM 5591 C CA . THR A 1 692 ? 45.153 31.640 -4.685 1.00 27.78 692 THR A CA 1
ATOM 5592 C C . THR A 1 692 ? 44.344 30.323 -4.709 1.00 27.78 692 THR A C 1
ATOM 5594 O O . THR A 1 692 ? 43.319 30.198 -4.043 1.00 27.78 692 THR A O 1
ATOM 5597 N N . ARG A 1 693 ? 44.825 29.309 -5.445 1.00 31.45 693 ARG A N 1
ATOM 5598 C CA . ARG A 1 693 ? 44.388 27.898 -5.337 1.00 31.45 693 ARG A CA 1
ATOM 5599 C C . ARG A 1 693 ? 44.933 27.253 -4.053 1.00 31.45 693 ARG A C 1
ATOM 5601 O O . ARG A 1 693 ? 46.026 27.634 -3.634 1.00 31.45 693 ARG A O 1
ATOM 5608 N N . PRO A 1 694 ? 44.314 26.159 -3.578 1.00 34.59 694 PRO A N 1
ATOM 5609 C CA . PRO A 1 694 ? 45.088 25.064 -3.013 1.00 34.59 694 PRO A CA 1
ATOM 5610 C C . PRO A 1 694 ? 44.895 23.746 -3.766 1.00 34.59 694 PRO A C 1
ATOM 5612 O O . PRO A 1 694 ? 43.866 23.449 -4.371 1.00 34.59 694 PRO A O 1
ATOM 5615 N N . THR A 1 695 ? 45.989 23.006 -3.730 1.00 28.62 695 THR A N 1
ATOM 5616 C CA . THR A 1 695 ? 46.356 21.759 -4.384 1.00 28.62 695 THR A CA 1
ATOM 5617 C C . THR A 1 695 ? 45.839 20.512 -3.664 1.00 28.62 695 THR A C 1
ATOM 5619 O O . THR A 1 695 ? 45.569 20.516 -2.468 1.00 28.62 695 THR A O 1
ATOM 5622 N N . CYS A 1 696 ? 45.770 19.432 -4.441 1.00 29.39 696 CYS A N 1
ATOM 5623 C CA . CYS A 1 696 ? 45.582 18.034 -4.053 1.00 29.39 696 CYS A CA 1
ATOM 5624 C C . CYS A 1 696 ? 46.701 17.532 -3.108 1.00 29.39 696 CYS A C 1
ATOM 5626 O O . CYS A 1 696 ? 47.839 17.978 -3.279 1.00 29.39 696 CYS A O 1
ATOM 5628 N N . PRO A 1 697 ? 46.444 16.565 -2.203 1.00 37.16 697 PRO A N 1
ATOM 5629 C CA . PRO A 1 697 ? 47.501 15.757 -1.610 1.00 37.16 697 PRO A CA 1
ATOM 5630 C C . PRO A 1 697 ? 47.453 14.294 -2.076 1.00 37.16 697 PRO A C 1
ATOM 5632 O O . PRO A 1 697 ? 46.417 13.631 -2.076 1.00 37.16 697 PRO A O 1
ATOM 5635 N N . THR A 1 698 ? 48.634 13.821 -2.458 1.00 29.69 698 THR A N 1
ATOM 5636 C CA . THR A 1 698 ? 49.003 12.457 -2.837 1.00 29.69 698 THR A CA 1
ATOM 5637 C C . THR A 1 698 ? 49.294 11.582 -1.606 1.00 29.69 698 THR A C 1
ATOM 5639 O O . THR A 1 698 ? 49.647 12.074 -0.537 1.00 29.69 698 THR A O 1
ATOM 5642 N N . ILE A 1 699 ? 49.165 10.272 -1.818 1.00 33.75 699 ILE A N 1
ATOM 5643 C CA . ILE A 1 699 ? 49.448 9.117 -0.944 1.00 33.75 699 ILE A CA 1
ATOM 5644 C C . ILE A 1 699 ? 50.906 9.083 -0.436 1.00 33.75 699 ILE A C 1
ATOM 5646 O O . ILE A 1 699 ? 51.804 9.496 -1.172 1.00 33.75 699 ILE A O 1
ATOM 5650 N N . PRO A 1 700 ? 51.165 8.449 0.728 1.00 37.16 700 PRO A N 1
ATOM 5651 C CA . PRO A 1 700 ? 52.417 7.725 0.944 1.00 37.16 700 PRO A CA 1
ATOM 5652 C C . PRO A 1 700 ? 52.219 6.241 1.332 1.00 37.16 700 PRO A C 1
ATOM 5654 O O . PRO A 1 700 ? 51.415 5.904 2.200 1.00 37.16 700 PRO A O 1
ATOM 5657 N N . GLU A 1 701 ? 53.004 5.365 0.693 1.00 31.64 701 GLU A N 1
ATOM 5658 C CA . GLU A 1 701 ? 53.349 4.008 1.158 1.00 31.64 701 GLU A CA 1
ATOM 5659 C C . GLU A 1 701 ? 54.322 4.047 2.355 1.00 31.64 701 GLU A C 1
ATOM 5661 O O . GLU A 1 701 ? 54.978 5.068 2.592 1.00 31.64 701 GLU A O 1
ATOM 5666 N N . PRO A 1 702 ? 54.520 2.899 3.035 1.00 41.62 702 PRO A N 1
ATOM 5667 C CA . PRO A 1 702 ? 55.897 2.435 3.233 1.00 41.62 702 PRO A CA 1
ATOM 5668 C C . PRO A 1 702 ? 56.140 0.920 3.000 1.00 41.62 702 PRO A C 1
ATOM 5670 O O . PRO A 1 702 ? 55.406 0.057 3.475 1.00 41.62 702 PRO A O 1
ATOM 5673 N N . THR A 1 703 ? 57.248 0.654 2.294 1.00 29.52 703 THR A N 1
ATOM 5674 C CA . THR A 1 703 ? 58.257 -0.445 2.350 1.00 29.52 703 THR A CA 1
ATOM 5675 C C . THR A 1 703 ? 58.175 -1.460 3.520 1.00 29.52 703 THR A C 1
ATOM 5677 O O . THR A 1 703 ? 58.088 -1.033 4.664 1.00 29.52 703 THR A O 1
ATOM 5680 N N . GLY A 1 704 ? 58.183 -2.796 3.314 1.00 27.78 704 GLY A N 1
ATOM 5681 C CA . GLY A 1 704 ? 59.351 -3.720 3.166 1.00 27.78 704 GLY A CA 1
ATOM 5682 C C . GLY A 1 704 ? 59.853 -4.275 4.530 1.00 27.78 704 GLY A C 1
ATOM 5683 O O . GLY A 1 704 ? 60.223 -3.474 5.372 1.00 27.78 704 GLY A O 1
ATOM 5684 N N . GLN A 1 705 ? 59.845 -5.578 4.883 1.00 28.38 705 GLN A N 1
ATOM 5685 C CA . GLN A 1 705 ? 60.765 -6.667 4.473 1.00 28.38 705 GLN A CA 1
ATOM 5686 C C . GLN A 1 705 ? 60.339 -8.065 5.018 1.00 28.38 705 GLN A C 1
ATOM 5688 O O . GLN A 1 705 ? 59.700 -8.181 6.059 1.00 28.38 705 GLN A O 1
ATOM 5693 N N . ASN A 1 706 ? 60.788 -9.110 4.305 1.00 30.70 706 ASN A N 1
ATOM 5694 C CA . ASN A 1 706 ? 60.717 -10.564 4.554 1.00 30.70 706 ASN A CA 1
ATOM 5695 C C . ASN A 1 706 ? 61.432 -11.078 5.824 1.00 30.70 706 ASN A C 1
ATOM 5697 O O . ASN A 1 706 ? 62.544 -10.636 6.098 1.00 30.70 706 ASN A O 1
ATOM 5701 N N . GLN A 1 707 ? 60.934 -12.190 6.397 1.00 28.88 707 GLN A N 1
ATOM 5702 C CA . GLN A 1 707 ? 61.755 -13.367 6.754 1.00 28.88 707 GLN A CA 1
ATOM 5703 C C . GLN A 1 707 ? 60.992 -14.689 6.527 1.00 28.88 707 GLN A C 1
ATOM 5705 O O . GLN A 1 707 ? 59.812 -14.813 6.843 1.00 28.88 707 GLN A O 1
ATOM 5710 N N . GLN A 1 708 ? 61.704 -15.657 5.945 1.00 30.28 708 GLN A N 1
ATOM 5711 C CA . GLN A 1 708 ? 61.294 -17.027 5.618 1.00 30.28 708 GLN A CA 1
ATOM 5712 C C . GLN A 1 708 ? 61.358 -17.962 6.837 1.00 30.28 708 GLN A C 1
ATOM 5714 O O . GLN A 1 708 ? 62.273 -17.840 7.646 1.00 30.28 708 GLN A O 1
ATOM 5719 N N . SER A 1 709 ? 60.544 -19.023 6.845 1.00 26.67 709 SER A N 1
ATOM 5720 C CA . SER A 1 709 ? 61.074 -20.380 7.042 1.00 26.67 709 SER A CA 1
ATOM 5721 C C . SER A 1 709 ? 60.174 -21.454 6.415 1.00 26.67 709 SER A C 1
ATOM 5723 O O . SER A 1 709 ? 58.960 -21.334 6.284 1.00 26.67 709 SER A O 1
ATOM 5725 N N . THR A 1 710 ? 60.879 -22.458 5.920 1.00 27.95 710 THR A N 1
ATOM 5726 C CA . THR A 1 710 ? 60.555 -23.574 5.033 1.00 27.95 710 THR A CA 1
ATOM 5727 C C . THR A 1 710 ? 59.851 -24.748 5.716 1.00 27.95 710 THR A C 1
ATOM 5729 O O . THR A 1 710 ? 60.162 -25.035 6.867 1.00 27.95 710 THR A O 1
ATOM 5732 N N . LEU A 1 711 ? 59.057 -25.524 4.958 1.00 27.33 711 LEU A N 1
ATOM 5733 C CA . LEU A 1 711 ? 59.300 -26.956 4.664 1.00 27.33 711 LEU A CA 1
ATOM 5734 C C . LEU A 1 711 ? 58.180 -27.551 3.768 1.00 27.33 711 LEU A C 1
ATOM 5736 O O . LEU A 1 711 ? 56.994 -27.323 3.962 1.00 27.33 711 LEU A O 1
ATOM 5740 N N . SER A 1 712 ? 58.602 -28.312 2.760 1.00 31.88 712 SER A N 1
ATOM 5741 C CA . SER A 1 712 ? 57.865 -29.207 1.831 1.00 31.88 712 SER A CA 1
ATOM 5742 C C . SER A 1 712 ? 58.544 -30.603 1.941 1.00 31.88 712 SER A C 1
ATOM 5744 O O . SER A 1 712 ? 59.629 -30.601 2.535 1.00 31.88 712 SER A O 1
ATOM 5746 N N . PRO A 1 713 ? 58.061 -31.764 1.396 1.00 48.69 713 PRO A N 1
ATOM 5747 C CA . PRO A 1 713 ? 57.345 -31.915 0.102 1.00 48.69 713 PRO A CA 1
ATOM 5748 C C . PRO A 1 713 ? 56.312 -33.088 -0.110 1.00 48.69 713 PRO A C 1
ATOM 5750 O O . PRO A 1 713 ? 56.400 -34.125 0.529 1.00 48.69 713 PRO A O 1
ATOM 5753 N N . ILE A 1 714 ? 55.327 -32.873 -1.021 1.00 32.38 714 ILE A N 1
ATOM 5754 C CA . ILE A 1 714 ? 54.953 -33.563 -2.316 1.00 32.38 714 ILE A CA 1
ATOM 5755 C C . ILE A 1 714 ? 54.981 -35.135 -2.423 1.00 32.38 714 ILE A C 1
ATOM 5757 O O . ILE A 1 714 ? 55.817 -35.714 -1.738 1.00 32.38 714 ILE A O 1
ATOM 5761 N N . PRO A 1 715 ? 54.288 -35.876 -3.363 1.00 49.91 715 PRO A N 1
ATOM 5762 C CA . PRO A 1 715 ? 53.114 -35.660 -4.277 1.00 49.91 715 PRO A CA 1
ATOM 5763 C C . PRO A 1 715 ? 52.026 -36.787 -4.268 1.00 49.91 715 PRO A C 1
ATOM 5765 O O . PRO A 1 715 ? 52.259 -37.883 -3.771 1.00 49.91 715 PRO A O 1
ATOM 5768 N N . GLY A 1 716 ? 50.901 -36.611 -4.998 1.00 26.20 716 GLY A N 1
ATOM 5769 C CA . GLY A 1 716 ? 50.092 -37.762 -5.460 1.00 26.20 716 GLY A CA 1
ATOM 5770 C C . GLY A 1 716 ? 48.820 -37.481 -6.285 1.00 26.20 716 GLY A C 1
ATOM 5771 O O . GLY A 1 716 ? 47.736 -37.351 -5.743 1.00 26.20 716 GLY A O 1
ATOM 5772 N N . THR A 1 717 ? 48.990 -37.426 -7.606 1.00 27.97 717 THR A N 1
ATOM 5773 C CA . THR A 1 717 ? 48.075 -37.618 -8.761 1.00 27.97 717 THR A CA 1
ATOM 5774 C C . THR A 1 717 ? 46.628 -38.169 -8.625 1.00 27.97 717 THR A C 1
ATOM 5776 O O . THR A 1 717 ? 46.398 -39.181 -7.978 1.00 27.97 717 THR A O 1
ATOM 5779 N N . ARG A 1 718 ? 45.781 -37.659 -9.549 1.00 28.77 718 ARG A N 1
ATOM 5780 C CA . ARG A 1 718 ? 44.823 -38.351 -10.464 1.00 28.77 718 ARG A CA 1
ATOM 5781 C C . ARG A 1 718 ? 43.355 -38.644 -10.054 1.00 28.77 718 ARG A C 1
ATOM 5783 O O . ARG A 1 718 ? 43.070 -39.559 -9.302 1.00 28.77 718 ARG A O 1
ATOM 5790 N N . THR A 1 719 ? 42.471 -37.980 -10.819 1.00 27.42 719 THR A N 1
ATOM 5791 C CA . THR A 1 719 ? 41.284 -38.475 -11.573 1.00 27.42 719 THR A CA 1
ATOM 5792 C C . THR A 1 719 ? 40.017 -38.991 -10.871 1.00 27.42 719 THR A C 1
ATOM 5794 O O . THR A 1 719 ? 40.057 -39.734 -9.904 1.00 27.42 719 THR A O 1
ATOM 5797 N N . GLN A 1 720 ? 38.887 -38.597 -11.487 1.00 33.69 720 GLN A N 1
ATOM 5798 C CA . GLN A 1 720 ? 37.489 -39.032 -11.309 1.00 33.69 720 GLN A CA 1
ATOM 5799 C C . GLN A 1 720 ? 37.293 -40.561 -11.206 1.00 33.69 720 GLN A C 1
ATOM 5801 O O . GLN A 1 720 ? 38.180 -41.323 -11.592 1.00 33.69 720 GLN A O 1
ATOM 5806 N N . PRO A 1 721 ? 36.071 -41.013 -10.856 1.00 42.94 721 PRO A N 1
ATOM 5807 C CA . PRO A 1 721 ? 35.249 -41.573 -11.941 1.00 42.94 721 PRO A CA 1
ATOM 5808 C C . PRO A 1 721 ? 33.732 -41.298 -11.880 1.00 42.94 721 PRO A C 1
ATOM 5810 O O . PRO A 1 721 ? 33.155 -40.915 -10.864 1.00 42.94 721 PRO A O 1
ATOM 5813 N N . GLN A 1 722 ? 33.128 -41.527 -13.050 1.00 28.64 722 GLN A N 1
ATOM 5814 C CA . GLN A 1 722 ? 31.707 -41.603 -13.389 1.00 28.64 722 GLN A CA 1
ATOM 5815 C C . GLN A 1 722 ? 31.014 -42.918 -12.947 1.00 28.64 722 GLN A C 1
ATOM 5817 O O . GLN A 1 722 ? 31.683 -43.929 -12.782 1.00 28.64 722 GLN A O 1
ATOM 5822 N N . LEU A 1 723 ? 29.666 -42.855 -12.932 1.00 32.91 723 LEU A N 1
ATOM 5823 C CA . LEU A 1 723 ? 28.637 -43.826 -13.397 1.00 32.91 723 LEU A CA 1
ATOM 5824 C C . LEU A 1 723 ? 28.597 -45.282 -12.878 1.00 32.91 723 LEU A C 1
ATOM 5826 O O . LEU A 1 723 ? 29.535 -46.035 -13.075 1.00 32.91 723 LEU A O 1
ATOM 5830 N N . ASP A 1 724 ? 27.412 -45.695 -12.388 1.00 26.94 724 ASP A N 1
ATOM 5831 C CA . ASP A 1 724 ? 26.589 -46.844 -12.864 1.00 26.94 724 ASP A CA 1
ATOM 5832 C C . ASP A 1 724 ? 25.287 -46.940 -12.015 1.00 26.94 724 ASP A C 1
ATOM 5834 O O . ASP A 1 724 ? 25.329 -46.772 -10.802 1.00 26.94 724 ASP A O 1
ATOM 5838 N N . LYS A 1 725 ? 24.063 -46.852 -12.570 1.00 29.47 725 LYS A N 1
ATOM 5839 C CA . LYS A 1 725 ? 23.185 -47.829 -13.274 1.00 29.47 725 LYS A CA 1
ATOM 5840 C C . LYS A 1 725 ? 22.443 -48.872 -12.395 1.00 29.47 725 LYS A C 1
ATOM 5842 O O . LYS A 1 725 ? 23.062 -49.724 -11.782 1.00 29.47 725 LYS A O 1
ATOM 5847 N N . TRP A 1 726 ? 21.100 -48.863 -12.560 1.00 28.27 726 TRP A N 1
ATOM 5848 C CA . TRP A 1 726 ? 20.085 -49.945 -12.397 1.00 28.27 726 TRP A CA 1
ATOM 5849 C C . TRP A 1 726 ? 19.709 -50.386 -10.957 1.00 28.27 726 TRP A C 1
ATOM 5851 O O . TRP A 1 726 ? 20.568 -50.498 -10.107 1.00 28.27 726 TRP A O 1
ATOM 5861 N N . GLY A 1 727 ? 18.457 -50.700 -10.578 1.00 26.03 727 GLY A N 1
ATOM 5862 C CA . GLY A 1 727 ? 17.163 -50.748 -11.267 1.00 26.03 727 GLY A CA 1
ATOM 5863 C C . GLY A 1 727 ? 16.005 -51.235 -10.350 1.00 26.03 727 GLY A C 1
ATOM 5864 O O . GLY A 1 727 ? 16.237 -51.819 -9.303 1.00 26.03 727 GLY A O 1
ATOM 5865 N N . ASN A 1 728 ? 14.770 -50.993 -10.815 1.00 28.50 728 ASN A N 1
ATOM 5866 C CA . ASN A 1 728 ? 13.498 -51.738 -10.668 1.00 28.50 728 ASN A CA 1
ATOM 5867 C C . ASN A 1 728 ? 12.825 -52.128 -9.318 1.00 28.50 728 ASN A C 1
ATOM 5869 O O . ASN A 1 728 ? 13.346 -52.933 -8.560 1.00 28.50 728 ASN A O 1
ATOM 5873 N N . LYS A 1 729 ? 11.511 -51.780 -9.275 1.00 30.36 729 LYS A N 1
ATOM 5874 C CA . LYS A 1 729 ? 10.329 -52.468 -8.663 1.00 30.36 729 LYS A CA 1
ATOM 5875 C C . LYS A 1 729 ? 10.252 -52.443 -7.116 1.00 30.36 729 LYS A C 1
ATOM 5877 O O . LYS A 1 729 ? 11.252 -52.622 -6.455 1.00 30.36 729 LYS A O 1
ATOM 5882 N N . THR A 1 730 ? 9.139 -52.178 -6.417 1.00 28.58 730 THR A N 1
ATOM 5883 C CA . THR A 1 730 ? 7.698 -52.486 -6.584 1.00 28.58 730 THR A CA 1
ATOM 5884 C C . THR A 1 730 ? 6.877 -51.691 -5.535 1.00 28.58 730 THR A C 1
ATOM 5886 O O . THR A 1 730 ? 7.357 -51.466 -4.429 1.00 28.58 730 THR A O 1
ATOM 5889 N N . ARG A 1 731 ? 5.621 -51.325 -5.842 1.00 35.56 731 ARG A N 1
ATOM 5890 C CA . ARG A 1 731 ? 4.551 -50.945 -4.873 1.00 35.56 731 ARG A CA 1
ATOM 5891 C C . ARG A 1 731 ? 3.802 -52.225 -4.430 1.00 35.56 731 ARG A C 1
ATOM 5893 O O . ARG A 1 731 ? 3.831 -53.165 -5.227 1.00 35.56 731 ARG A O 1
ATOM 5900 N N . PRO A 1 732 ? 3.106 -52.301 -3.266 1.00 42.50 732 PRO A N 1
ATOM 5901 C CA . PRO A 1 732 ? 1.812 -51.612 -3.075 1.00 42.50 732 PRO A CA 1
ATOM 5902 C C . PRO A 1 732 ? 1.434 -51.200 -1.618 1.00 42.50 732 PRO A C 1
ATOM 5904 O O . PRO A 1 732 ? 2.100 -51.522 -0.645 1.00 42.50 732 PRO A O 1
ATOM 5907 N N . THR A 1 733 ? 0.325 -50.456 -1.512 1.00 35.97 733 THR A N 1
ATOM 5908 C CA . THR A 1 733 ? -0.440 -50.006 -0.316 1.00 35.97 733 THR A CA 1
ATOM 5909 C C . THR A 1 733 ? -1.135 -51.144 0.464 1.00 35.97 733 THR A C 1
ATOM 5911 O O . THR A 1 733 ? -1.324 -52.207 -0.126 1.00 35.97 733 THR A O 1
ATOM 5914 N N . PRO A 1 734 ? -1.628 -50.926 1.714 1.00 42.88 734 PRO A N 1
ATOM 5915 C CA . PRO A 1 734 ? -3.069 -50.615 1.915 1.00 42.88 734 PRO A CA 1
ATOM 5916 C C . PRO A 1 734 ? -3.441 -49.707 3.136 1.00 42.88 734 PRO A C 1
ATOM 5918 O O . PRO A 1 734 ? -2.659 -49.511 4.059 1.00 42.88 734 PRO A O 1
ATOM 5921 N N . ARG A 1 735 ? -4.677 -49.160 3.126 1.00 28.66 735 ARG A N 1
ATOM 5922 C CA . ARG A 1 735 ? -5.456 -48.553 4.256 1.00 28.66 735 ARG A CA 1
ATOM 5923 C C . ARG A 1 735 ? -6.357 -49.637 4.938 1.00 28.66 735 ARG A C 1
ATOM 5925 O O . ARG A 1 735 ? -6.385 -50.737 4.396 1.00 28.66 735 ARG A O 1
ATOM 5932 N N . PRO A 1 736 ? -7.351 -49.303 5.810 1.00 56.72 736 PRO A N 1
ATOM 5933 C CA . PRO A 1 736 ? -7.400 -48.787 7.206 1.00 56.72 736 PRO A CA 1
ATOM 5934 C C . PRO A 1 736 ? -8.130 -49.800 8.165 1.00 56.72 736 PRO A C 1
ATOM 5936 O O . PRO A 1 736 ? -8.354 -50.923 7.712 1.00 56.72 736 PRO A O 1
ATOM 5939 N N . PRO A 1 737 ? -8.526 -49.490 9.442 1.00 46.28 737 PRO A N 1
ATOM 5940 C CA . PRO A 1 737 ? -9.905 -48.987 9.711 1.00 46.28 737 PRO A CA 1
ATOM 5941 C C . PRO A 1 737 ? -10.203 -48.189 11.043 1.00 46.28 737 PRO A C 1
ATOM 5943 O O . PRO A 1 737 ? -9.550 -48.339 12.065 1.00 46.28 737 PRO A O 1
ATOM 5946 N N . THR A 1 738 ? -11.239 -47.328 10.972 1.00 31.20 738 THR A N 1
ATOM 5947 C CA . THR A 1 738 ? -12.387 -46.975 11.882 1.00 31.20 738 THR A CA 1
ATOM 5948 C C . THR A 1 738 ? -12.360 -46.789 13.433 1.00 31.20 738 THR A C 1
ATOM 5950 O O . THR A 1 738 ? -12.138 -47.731 14.177 1.00 31.20 738 THR A O 1
ATOM 5953 N N . ARG A 1 739 ? -12.884 -45.606 13.852 1.00 32.00 739 ARG A N 1
ATOM 5954 C CA . ARG A 1 739 ? -13.983 -45.232 14.817 1.00 32.00 739 ARG A CA 1
ATOM 5955 C C . ARG A 1 739 ? -14.023 -45.630 16.329 1.00 32.00 739 ARG A C 1
ATOM 5957 O O . ARG A 1 739 ? -14.071 -46.798 16.676 1.00 32.00 739 ARG A O 1
ATOM 5964 N N . ASN A 1 740 ? -14.358 -44.590 17.126 1.00 31.52 740 ASN A N 1
ATOM 5965 C CA . ASN A 1 740 ? -15.259 -44.485 18.309 1.00 31.52 740 ASN A CA 1
ATOM 5966 C C . ASN A 1 740 ? -14.734 -44.474 19.777 1.00 31.52 740 ASN A C 1
ATOM 5968 O O . ASN A 1 740 ? -14.089 -45.398 20.245 1.00 31.52 740 ASN A O 1
ATOM 5972 N N . ALA A 1 741 ? -15.246 -43.455 20.502 1.00 28.83 741 ALA A N 1
ATOM 5973 C CA . ALA A 1 741 ? -15.640 -43.375 21.927 1.00 28.83 741 ALA A CA 1
ATOM 5974 C C . ALA A 1 741 ? -14.630 -42.971 23.045 1.00 28.83 741 ALA A C 1
ATOM 5976 O O . ALA A 1 741 ? -13.696 -43.682 23.389 1.00 28.83 741 ALA A O 1
ATOM 5977 N N . ARG A 1 742 ? -14.934 -41.831 23.699 1.00 32.22 742 ARG A N 1
ATOM 5978 C CA . ARG A 1 742 ? -14.685 -41.487 25.132 1.00 32.22 742 ARG A CA 1
ATOM 5979 C C . ARG A 1 742 ? -15.839 -42.080 25.993 1.00 32.22 742 ARG A C 1
ATOM 5981 O O . ARG A 1 742 ? -16.854 -42.372 25.357 1.00 32.22 742 ARG A O 1
ATOM 5988 N N . PRO A 1 743 ? -15.825 -42.168 27.362 1.00 48.81 743 PRO A N 1
ATOM 5989 C CA . PRO A 1 743 ? -15.211 -41.216 28.325 1.00 48.81 743 PRO A CA 1
ATOM 5990 C C . PRO A 1 743 ? -14.743 -41.740 29.732 1.00 48.81 743 PRO A C 1
ATOM 5992 O O . PRO A 1 743 ? -14.986 -42.878 30.102 1.00 48.81 743 PRO A O 1
ATOM 5995 N N . LYS A 1 744 ? -14.215 -40.792 30.545 1.00 31.00 744 LYS A N 1
ATOM 5996 C CA . LYS A 1 744 ? -14.246 -40.628 32.036 1.00 31.00 744 LYS A CA 1
ATOM 5997 C C . LYS A 1 744 ? -12.970 -40.844 32.895 1.00 31.00 744 LYS A C 1
ATOM 5999 O O . LYS A 1 744 ? -12.444 -41.935 33.002 1.00 31.00 744 LYS A O 1
ATOM 6004 N N . MET A 1 745 ? -12.624 -39.730 33.571 1.00 30.75 745 MET A N 1
ATOM 6005 C CA . MET A 1 745 ? -12.168 -39.478 34.962 1.00 30.75 745 MET A CA 1
ATOM 6006 C C . MET A 1 745 ? -11.149 -40.390 35.675 1.00 30.75 745 MET A C 1
ATOM 6008 O O . MET A 1 745 ? -11.438 -41.551 35.915 1.00 30.75 745 MET A O 1
ATOM 6012 N N . ALA A 1 746 ? -10.087 -39.785 36.236 1.00 29.30 746 ALA A N 1
ATOM 6013 C CA . ALA A 1 746 ? -9.853 -39.620 37.689 1.00 29.30 746 ALA A CA 1
ATOM 6014 C C . ALA A 1 746 ? -8.456 -39.010 37.964 1.00 29.30 746 ALA A C 1
ATOM 6016 O O . ALA A 1 746 ? -7.540 -39.155 37.162 1.00 29.30 746 ALA A O 1
ATOM 6017 N N . GLY A 1 747 ? -8.339 -38.279 39.078 1.00 29.38 747 GLY A N 1
ATOM 6018 C CA . GLY A 1 747 ? -7.183 -37.474 39.493 1.00 29.38 747 GLY A CA 1
ATOM 6019 C C . GLY A 1 747 ? -5.941 -38.235 40.008 1.00 29.38 747 GLY A C 1
ATOM 6020 O O . GLY A 1 747 ? -5.839 -39.449 39.852 1.00 29.38 747 GLY A O 1
ATOM 6021 N N . PRO A 1 748 ? -4.972 -37.507 40.604 1.00 48.31 748 PRO A N 1
ATOM 6022 C CA . PRO A 1 748 ? -3.547 -37.852 40.577 1.00 48.31 748 PRO A CA 1
ATOM 6023 C C . PRO A 1 748 ? -3.032 -38.511 41.868 1.00 48.31 748 PRO A C 1
ATOM 6025 O O . PRO A 1 748 ? -3.669 -38.397 42.918 1.00 48.31 748 PRO A O 1
ATOM 6028 N N . PRO A 1 749 ? -1.798 -39.055 41.849 1.00 36.91 749 PRO A N 1
ATOM 6029 C CA . PRO A 1 749 ? -1.009 -39.209 43.058 1.00 36.91 749 PRO A CA 1
ATOM 6030 C C . PRO A 1 749 ? 0.335 -38.462 43.033 1.00 36.91 749 PRO A C 1
ATOM 6032 O O . PRO A 1 749 ? 0.858 -38.014 42.016 1.00 36.91 749 PRO A O 1
ATOM 6035 N N . LYS A 1 750 ? 0.829 -38.313 44.259 1.00 30.69 750 LYS A N 1
ATOM 6036 C CA . LYS A 1 750 ? 1.847 -37.413 44.794 1.00 30.69 750 LYS A CA 1
ATOM 6037 C C . LYS A 1 750 ? 3.277 -37.988 44.796 1.00 30.69 750 LYS A C 1
ATOM 6039 O O . LYS A 1 750 ? 3.455 -39.186 44.960 1.00 30.69 750 LYS A O 1
ATOM 6044 N N . CYS A 1 751 ? 4.228 -37.047 44.881 1.00 28.25 751 CYS A N 1
ATOM 6045 C CA . CYS A 1 751 ? 5.440 -37.003 45.732 1.00 28.25 751 CYS A CA 1
ATOM 6046 C C . CYS A 1 751 ? 6.601 -38.001 45.549 1.00 28.25 751 CYS A C 1
ATOM 6048 O O . CYS A 1 751 ? 6.430 -39.204 45.705 1.00 28.25 751 CYS A O 1
ATOM 6050 N N . LYS A 1 752 ? 7.830 -37.445 45.525 1.00 28.80 752 LYS A N 1
ATOM 6051 C CA . LYS A 1 752 ? 8.874 -37.446 46.598 1.00 28.80 752 LYS A CA 1
ATOM 6052 C C . LYS A 1 752 ? 10.224 -36.982 45.985 1.00 28.80 752 LYS A C 1
ATOM 6054 O O . LYS A 1 752 ? 10.428 -37.229 44.811 1.00 28.80 752 LYS A O 1
ATOM 6059 N N . LEU A 1 753 ? 11.236 -36.406 46.649 1.00 31.17 753 LEU A N 1
ATOM 6060 C CA . LEU A 1 753 ? 11.464 -35.705 47.928 1.00 31.17 753 LEU A CA 1
ATOM 6061 C C . LEU A 1 753 ? 12.983 -35.371 47.988 1.00 31.17 753 LEU A C 1
ATOM 6063 O O . LEU A 1 753 ? 13.761 -36.188 47.501 1.00 31.17 753 LEU A O 1
ATOM 6067 N N . ARG A 1 754 ? 13.364 -34.270 48.668 1.00 28.53 754 ARG A N 1
ATOM 6068 C CA . ARG A 1 754 ? 14.629 -33.950 49.410 1.00 28.53 754 ARG A CA 1
ATOM 6069 C C . ARG A 1 754 ? 15.261 -32.609 48.996 1.00 28.53 754 ARG A C 1
ATOM 6071 O O . ARG A 1 754 ? 15.316 -32.332 47.811 1.00 28.53 754 ARG A O 1
ATOM 6078 N N . ALA A 1 755 ? 15.876 -31.793 49.858 1.00 32.22 755 ALA A N 1
ATOM 6079 C CA . ALA A 1 755 ? 15.828 -31.481 51.303 1.00 32.22 755 ALA A CA 1
ATOM 6080 C C . ALA A 1 755 ? 16.948 -30.437 51.565 1.00 32.22 755 ALA A C 1
ATOM 6082 O O . ALA A 1 755 ? 17.983 -30.550 50.918 1.00 32.22 755 ALA A O 1
ATOM 6083 N N . CYS A 1 756 ? 16.730 -29.482 52.489 1.00 27.81 756 CYS A N 1
ATOM 6084 C CA . CYS A 1 756 ? 17.681 -28.773 53.395 1.00 27.81 756 CYS A CA 1
ATOM 6085 C C . CYS A 1 756 ? 16.984 -27.482 53.906 1.00 27.81 756 CYS A C 1
ATOM 6087 O O . CYS A 1 756 ? 16.740 -26.582 53.113 1.00 27.81 756 CYS A O 1
ATOM 6089 N N . ILE A 1 757 ? 16.319 -27.489 55.076 1.00 31.69 757 ILE A N 1
ATOM 6090 C CA . ILE A 1 757 ? 16.801 -27.128 56.443 1.00 31.69 757 ILE A CA 1
ATOM 6091 C C . ILE A 1 757 ? 17.221 -25.636 56.538 1.00 31.69 757 ILE A C 1
ATOM 6093 O O . ILE A 1 757 ? 18.112 -25.233 55.809 1.00 31.69 757 ILE A O 1
ATOM 6097 N N . GLY A 1 758 ? 16.679 -24.775 57.415 1.00 28.02 758 GLY A N 1
ATOM 6098 C CA . GLY A 1 758 ? 15.675 -24.968 58.465 1.00 28.02 758 GLY A CA 1
ATOM 6099 C C . GLY A 1 758 ? 15.331 -23.692 59.268 1.00 28.02 758 GLY A C 1
ATOM 6100 O O . GLY A 1 758 ? 16.045 -22.698 59.201 1.00 28.02 758 GLY A O 1
ATOM 6101 N N . THR A 1 759 ? 14.240 -23.828 60.049 1.00 29.14 759 THR A N 1
ATOM 6102 C CA . THR A 1 759 ? 13.892 -23.211 61.364 1.00 29.14 759 THR A CA 1
ATOM 6103 C C . THR A 1 759 ? 13.656 -21.690 61.464 1.00 29.14 759 THR A C 1
ATOM 6105 O O . THR A 1 759 ? 14.433 -20.928 60.918 1.00 29.14 759 THR A O 1
ATOM 6108 N N . CYS A 1 760 ? 12.700 -21.114 62.215 1.00 26.77 760 CYS A N 1
ATOM 6109 C CA . CYS A 1 760 ? 11.568 -21.527 63.081 1.00 26.77 760 CYS A CA 1
ATOM 6110 C C . CYS A 1 760 ? 10.862 -20.199 63.520 1.00 26.77 760 CYS A C 1
ATOM 6112 O O . CYS A 1 760 ? 11.564 -19.304 63.969 1.00 26.77 760 CYS A O 1
ATOM 6114 N N . THR A 1 761 ? 9.586 -19.901 63.200 1.00 31.77 761 THR A N 1
ATOM 6115 C CA . THR A 1 761 ? 8.312 -20.094 63.974 1.00 31.77 761 THR A CA 1
ATOM 6116 C C . THR A 1 761 ? 7.974 -19.068 65.098 1.00 31.77 761 THR A C 1
ATOM 6118 O O . THR A 1 761 ? 8.874 -18.376 65.553 1.00 31.77 761 THR A O 1
ATOM 6121 N N . PRO A 1 762 ? 6.677 -18.876 65.481 1.00 59.09 762 PRO A N 1
ATOM 6122 C CA . PRO A 1 762 ? 5.985 -17.568 65.426 1.00 59.09 762 PRO A CA 1
ATOM 6123 C C . PRO A 1 762 ? 5.146 -17.244 66.704 1.00 59.09 762 PRO A C 1
ATOM 6125 O O . PRO A 1 762 ? 5.447 -17.798 67.753 1.00 59.09 762 PRO A O 1
ATOM 6128 N N . HIS A 1 763 ? 4.076 -16.419 66.567 1.00 31.81 763 HIS A N 1
ATOM 6129 C CA . HIS A 1 763 ? 2.869 -16.191 67.428 1.00 31.81 763 HIS A CA 1
ATOM 6130 C C . HIS A 1 763 ? 2.669 -14.708 67.839 1.00 31.81 763 HIS A C 1
ATOM 6132 O O . HIS A 1 763 ? 3.649 -14.011 68.036 1.00 31.81 763 HIS A O 1
ATOM 6138 N N . THR A 1 764 ? 1.482 -14.094 68.007 1.00 30.77 764 THR A N 1
ATOM 6139 C CA . THR A 1 764 ? 0.039 -14.425 67.873 1.00 30.77 764 THR A CA 1
ATOM 6140 C C . THR A 1 764 ? -0.797 -13.135 68.041 1.00 30.77 764 THR A C 1
ATOM 6142 O O . THR A 1 764 ? -0.452 -12.289 68.853 1.00 30.77 764 THR A O 1
ATOM 6145 N N . GLN A 1 765 ? -1.920 -13.050 67.311 1.00 32.66 765 GLN A N 1
ATOM 6146 C CA . GLN A 1 765 ? -3.238 -12.427 67.600 1.00 32.66 765 GLN A CA 1
ATOM 6147 C C . GLN A 1 765 ? -3.455 -11.467 68.809 1.00 32.66 765 GLN A C 1
ATOM 6149 O O . GLN A 1 765 ? -3.255 -11.889 69.942 1.00 32.66 765 GLN A O 1
ATOM 6154 N N . LYS A 1 766 ? -4.159 -10.323 68.607 1.00 30.77 766 LYS A N 1
ATOM 6155 C CA . LYS A 1 766 ? -5.610 -10.086 68.931 1.00 30.77 766 LYS A CA 1
ATOM 6156 C C . LYS A 1 766 ? -6.055 -8.594 68.876 1.00 30.77 766 LYS A C 1
ATOM 6158 O O . LYS A 1 766 ? -5.468 -7.747 69.527 1.00 30.77 766 LYS A O 1
ATOM 6163 N N . LYS A 1 767 ? -7.176 -8.361 68.164 1.00 33.56 767 LYS A N 1
ATOM 6164 C CA . LYS A 1 767 ? -8.341 -7.442 68.362 1.00 33.56 767 LYS A CA 1
ATOM 6165 C C . LYS A 1 767 ? -8.228 -6.160 69.230 1.00 33.56 767 LYS A C 1
ATOM 6167 O O . LYS A 1 767 ? -8.035 -6.288 70.434 1.00 33.56 767 LYS A O 1
ATOM 6172 N N . ARG A 1 768 ? -8.702 -5.014 68.693 1.00 29.61 768 ARG A N 1
ATOM 6173 C CA . ARG A 1 768 ? -9.959 -4.287 69.070 1.00 29.61 768 ARG A CA 1
ATOM 6174 C C . ARG A 1 768 ? -10.091 -2.916 68.351 1.00 29.61 768 ARG A C 1
ATOM 6176 O O . ARG A 1 768 ? -9.163 -2.124 68.371 1.00 29.61 768 ARG A O 1
ATOM 6183 N N . ASP A 1 769 ? -11.274 -2.672 67.781 1.00 36.88 769 ASP A N 1
ATOM 6184 C CA . ASP A 1 769 ? -11.878 -1.388 67.341 1.00 36.88 769 ASP A CA 1
ATOM 6185 C C . ASP A 1 769 ? -12.444 -0.577 68.545 1.00 36.88 769 ASP A C 1
ATOM 6187 O O . ASP A 1 769 ? -12.461 -1.135 69.649 1.00 36.88 769 ASP A O 1
ATOM 6191 N N . PRO A 1 770 ? -13.142 0.585 68.393 1.00 59.62 770 PRO A N 1
ATOM 6192 C CA . PRO A 1 770 ? -13.049 1.728 67.448 1.00 59.62 770 PRO A CA 1
ATOM 6193 C C . PRO A 1 770 ? -13.190 3.120 68.153 1.00 59.62 770 PRO A C 1
ATOM 6195 O O . PRO A 1 770 ? -13.490 3.172 69.344 1.00 59.62 770 PRO A O 1
ATOM 6198 N N . LYS A 1 771 ? -13.091 4.239 67.398 1.00 30.81 771 LYS A N 1
ATOM 6199 C CA . LYS A 1 771 ? -13.950 5.472 67.426 1.00 30.81 771 LYS A CA 1
ATOM 6200 C C . LYS A 1 771 ? -13.182 6.778 67.122 1.00 30.81 771 LYS A C 1
ATOM 6202 O O . LYS A 1 771 ? -12.154 7.035 67.731 1.00 30.81 771 LYS A O 1
ATOM 6207 N N . GLY A 1 772 ? -13.800 7.652 66.310 1.00 27.41 772 GLY A N 1
ATOM 6208 C CA . GLY A 1 772 ? -13.716 9.118 66.472 1.00 27.41 772 GLY A CA 1
ATOM 6209 C C . GLY A 1 772 ? -13.188 9.946 65.286 1.00 27.41 772 GLY A C 1
ATOM 6210 O O . GLY A 1 772 ? -11.997 10.199 65.196 1.00 27.41 772 GLY A O 1
ATOM 6211 N N . GLN A 1 773 ? -14.090 10.441 64.431 1.00 30.64 773 GLN A N 1
ATOM 6212 C CA . GLN A 1 773 ? -14.003 11.781 63.798 1.00 30.64 773 GLN A CA 1
ATOM 6213 C C . GLN A 1 773 ? -14.518 12.851 64.811 1.00 30.64 773 GLN A C 1
ATOM 6215 O O . GLN A 1 773 ? -15.061 12.396 65.825 1.00 30.64 773 GLN A O 1
ATOM 6220 N N . PRO A 1 774 ? -14.485 14.202 64.597 1.00 48.31 774 PRO A N 1
ATOM 6221 C CA . PRO A 1 774 ? -14.222 14.998 63.367 1.00 48.31 774 PRO A CA 1
ATOM 6222 C C . PRO A 1 774 ? -13.397 16.323 63.536 1.00 48.31 774 PRO A C 1
ATOM 6224 O O . PRO A 1 774 ? -13.044 16.695 64.648 1.00 48.31 774 PRO A O 1
ATOM 6227 N N . SER A 1 775 ? -13.231 17.072 62.415 1.00 30.05 775 SER A N 1
ATOM 6228 C CA . SER A 1 775 ? -13.190 18.568 62.258 1.00 30.05 775 SER A CA 1
ATOM 6229 C C . SER A 1 775 ? -12.045 19.376 62.918 1.00 30.05 775 SER A C 1
ATOM 6231 O O . SER A 1 775 ? -11.555 18.978 63.957 1.00 30.05 775 SER A O 1
ATOM 6233 N N . SER A 1 776 ? -11.561 20.551 62.482 1.00 30.58 776 SER A N 1
ATOM 6234 C CA . SER A 1 776 ? -11.762 21.510 61.369 1.00 30.58 776 SER A CA 1
ATOM 6235 C C . SER A 1 776 ? -10.777 22.692 61.581 1.00 30.58 776 SER A C 1
ATOM 6237 O O . SER A 1 776 ? -10.480 22.972 62.733 1.00 30.58 776 SER A O 1
ATOM 6239 N N . GLN A 1 777 ? -10.390 23.409 60.505 1.00 30.53 777 GLN A N 1
ATOM 6240 C CA . GLN A 1 777 ? -9.971 24.843 60.422 1.00 30.53 777 GLN A CA 1
ATOM 6241 C C . GLN A 1 777 ? -8.804 25.349 61.318 1.00 30.53 777 GLN A C 1
ATOM 6243 O O . GLN A 1 777 ? -8.857 25.264 62.532 1.00 30.53 777 GLN A O 1
ATOM 6248 N N . ALA A 1 778 ? -7.652 25.767 60.777 1.00 31.09 778 ALA A N 1
ATOM 6249 C CA . ALA A 1 778 ? -7.316 27.002 60.035 1.00 31.09 778 ALA A CA 1
ATOM 6250 C C . ALA A 1 778 ? -6.929 28.220 60.920 1.00 31.09 778 ALA A C 1
ATOM 6252 O O . ALA A 1 778 ? -7.759 28.739 61.658 1.00 31.09 778 ALA A O 1
ATOM 6253 N N . ASP A 1 779 ? -5.701 28.711 60.665 1.00 32.56 779 ASP A N 1
ATOM 6254 C CA . ASP A 1 779 ? -5.223 30.115 60.727 1.00 32.56 779 ASP A CA 1
ATOM 6255 C C . ASP A 1 779 ? -4.713 30.722 62.080 1.00 32.56 779 ASP A C 1
ATOM 6257 O O . ASP A 1 779 ? -4.909 30.117 63.130 1.00 32.56 779 ASP A O 1
ATOM 6261 N N . PRO A 1 780 ? -3.959 31.859 62.099 1.00 55.47 780 PRO A N 1
ATOM 6262 C CA . PRO A 1 780 ? -2.511 31.919 61.801 1.00 55.47 780 PRO A CA 1
ATOM 6263 C C . PRO A 1 780 ? -1.681 32.912 62.687 1.00 55.47 780 PRO A C 1
ATOM 6265 O O . PRO A 1 780 ? -2.188 33.544 63.607 1.00 55.47 780 PRO A O 1
ATOM 6268 N N . THR A 1 781 ? -0.410 33.133 62.296 1.00 33.12 781 THR A N 1
ATOM 6269 C CA . THR A 1 781 ? 0.463 34.334 62.495 1.00 33.12 781 THR A CA 1
ATOM 6270 C C . THR A 1 781 ? 0.991 34.736 63.888 1.00 33.12 781 THR A C 1
ATOM 6272 O O . THR A 1 781 ? 0.214 34.981 64.797 1.00 33.12 781 THR A O 1
ATOM 6275 N N . MET A 1 782 ? 2.315 34.992 64.002 1.00 29.78 782 MET A N 1
ATOM 6276 C CA . MET A 1 782 ? 2.910 36.351 64.148 1.00 29.78 782 MET A CA 1
ATOM 6277 C C . MET A 1 782 ? 4.439 36.380 64.459 1.00 29.78 782 MET A C 1
ATOM 6279 O O . MET A 1 782 ? 4.908 35.689 65.352 1.00 29.78 782 MET A O 1
ATOM 6283 N N . HIS A 1 783 ? 5.148 37.262 63.720 1.00 30.53 783 HIS A N 1
ATOM 6284 C CA . HIS A 1 783 ? 6.241 38.213 64.085 1.00 30.53 783 HIS A CA 1
ATOM 6285 C C . HIS A 1 783 ? 7.578 37.745 64.733 1.00 30.53 783 HIS A C 1
ATOM 6287 O O . HIS A 1 783 ? 7.579 37.194 65.820 1.00 30.53 783 HIS A O 1
ATOM 6293 N N . HIS A 1 784 ? 8.746 37.866 64.051 1.00 32.59 784 HIS A N 1
ATOM 6294 C CA . HIS A 1 784 ? 9.699 39.024 63.903 1.00 32.59 784 HIS A CA 1
ATOM 6295 C C . HIS A 1 784 ? 10.723 39.175 65.076 1.00 32.59 784 HIS A C 1
ATOM 6297 O O . HIS A 1 784 ? 10.391 38.770 66.180 1.00 32.59 784 HIS A O 1
ATOM 6303 N N . PRO A 1 785 ? 11.879 39.886 64.949 1.00 53.22 785 PRO A N 1
ATOM 6304 C CA . PRO A 1 785 ? 12.998 39.790 63.979 1.00 53.22 785 PRO A CA 1
ATOM 6305 C C . PRO A 1 785 ? 14.428 39.964 64.616 1.00 53.22 785 PRO A C 1
ATOM 6307 O O . PRO A 1 785 ? 14.546 40.176 65.815 1.00 53.22 785 PRO A O 1
ATOM 6310 N N . ALA A 1 786 ? 15.479 40.018 63.759 1.00 31.88 786 ALA A N 1
ATOM 6311 C CA . ALA A 1 786 ? 16.799 40.698 63.933 1.00 31.88 786 ALA A CA 1
ATOM 6312 C C . ALA A 1 786 ? 17.833 40.105 64.942 1.00 31.88 786 ALA A C 1
ATOM 6314 O O . ALA A 1 786 ? 17.444 39.544 65.948 1.00 31.88 786 ALA A O 1
ATOM 6315 N N . HIS A 1 787 ? 19.175 40.183 64.825 1.00 33.16 787 HIS A N 1
ATOM 6316 C CA . HIS A 1 787 ? 20.155 40.852 63.944 1.00 33.16 787 HIS A CA 1
ATOM 6317 C C . HIS A 1 787 ? 21.586 40.256 64.196 1.00 33.16 787 HIS A C 1
ATOM 6319 O O . HIS A 1 787 ? 21.850 39.749 65.279 1.00 33.16 787 HIS A O 1
ATOM 6325 N N . HIS A 1 788 ? 22.511 40.469 63.237 1.00 31.09 788 HIS A N 1
ATOM 6326 C CA . HIS A 1 788 ? 23.992 40.633 63.336 1.00 31.09 788 HIS A CA 1
ATOM 6327 C C . HIS A 1 788 ? 25.032 39.494 63.089 1.00 31.09 788 HIS A C 1
ATOM 6329 O O . HIS A 1 788 ? 25.222 38.588 63.884 1.00 31.09 788 HIS A O 1
ATOM 6335 N N . HIS A 1 789 ? 25.804 39.739 62.005 1.00 31.86 789 HIS A N 1
ATOM 6336 C CA . HIS A 1 789 ? 27.274 39.714 61.781 1.00 31.86 789 HIS A CA 1
ATOM 6337 C C . HIS A 1 789 ? 28.155 38.451 61.906 1.00 31.86 789 HIS A C 1
ATOM 6339 O O . HIS A 1 789 ? 28.395 37.963 62.999 1.00 31.86 789 HIS A O 1
ATOM 6345 N N . ALA A 1 790 ? 28.825 38.098 60.786 1.00 28.48 790 ALA A N 1
ATOM 6346 C CA . ALA A 1 790 ? 30.288 38.206 60.511 1.00 28.48 790 ALA A CA 1
ATOM 6347 C C . ALA A 1 790 ? 30.718 37.145 59.454 1.00 28.48 790 ALA A C 1
ATOM 6349 O O . ALA A 1 790 ? 30.485 35.964 59.648 1.00 28.48 790 ALA A O 1
ATOM 6350 N N . GLN A 1 791 ? 31.062 37.535 58.216 1.00 30.66 791 GLN A N 1
ATOM 6351 C CA . GLN A 1 791 ? 32.416 37.727 57.629 1.00 30.66 791 GLN A CA 1
ATOM 6352 C C . GLN A 1 791 ? 33.202 36.459 57.195 1.00 30.66 791 GLN A C 1
ATOM 6354 O O . GLN A 1 791 ? 33.488 35.591 58.006 1.00 30.66 791 GLN A O 1
ATOM 6359 N N . GLY A 1 792 ? 33.650 36.466 55.921 1.00 27.11 792 GLY A N 1
ATOM 6360 C CA . GLY A 1 792 ? 34.691 35.604 55.309 1.00 27.11 792 GLY A CA 1
ATOM 6361 C C . GLY A 1 792 ? 34.244 34.973 53.972 1.00 27.11 792 GLY A C 1
ATOM 6362 O O . GLY A 1 792 ? 33.473 34.026 54.010 1.00 27.11 792 GLY A O 1
A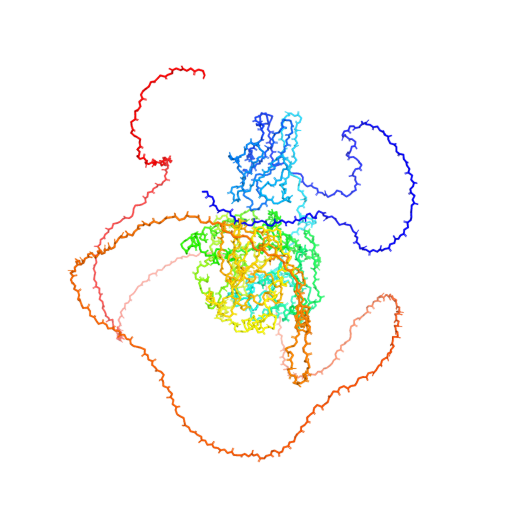TOM 6363 N N . LYS A 1 793 ? 34.458 35.602 52.793 1.00 30.52 793 LYS A N 1
ATOM 6364 C CA . LYS A 1 793 ? 35.629 35.481 51.864 1.00 30.52 793 LYS A CA 1
ATOM 6365 C C . LYS A 1 793 ? 35.802 34.049 51.306 1.00 30.52 793 LYS A C 1
ATOM 6367 O O . LYS A 1 793 ? 35.844 33.129 52.103 1.00 30.52 793 LYS A O 1
ATOM 6372 N N . ASP A 1 794 ? 35.897 33.723 50.011 1.00 27.92 794 ASP A N 1
ATOM 6373 C CA . ASP A 1 794 ? 36.210 34.406 48.737 1.00 27.92 794 ASP A CA 1
ATOM 6374 C C . ASP A 1 794 ? 35.505 33.622 47.591 1.00 27.92 794 ASP A C 1
ATOM 6376 O O . ASP A 1 794 ? 35.429 32.399 47.639 1.00 27.92 794 ASP A O 1
ATOM 6380 N N . ALA A 1 795 ? 34.741 34.230 46.675 1.00 28.50 795 ALA A N 1
ATOM 6381 C CA . ALA A 1 795 ? 35.106 35.005 45.476 1.00 28.50 795 ALA A CA 1
ATOM 6382 C C . ALA A 1 795 ? 35.552 34.166 44.246 1.00 28.50 795 ALA A C 1
ATOM 6384 O O . ALA A 1 795 ? 36.704 33.771 44.113 1.00 28.50 795 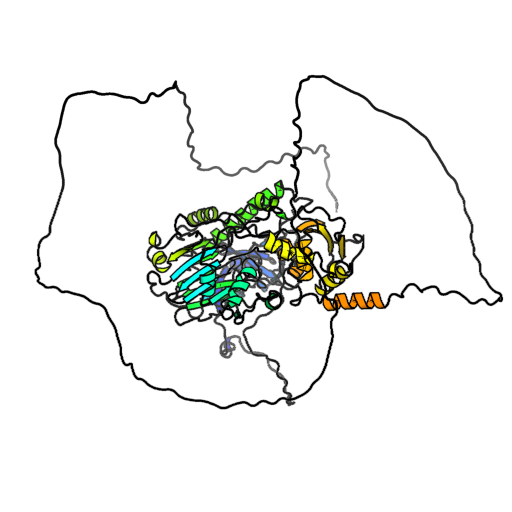ALA A O 1
ATOM 6385 N N . SER A 1 796 ? 34.631 34.006 43.284 1.00 28.98 796 SER A N 1
ATOM 6386 C CA . SER A 1 796 ? 34.928 33.872 41.845 1.00 28.98 796 SER A CA 1
ATOM 6387 C C . SER A 1 796 ? 34.784 35.255 41.189 1.00 28.98 796 SER A C 1
ATOM 6389 O O . SER A 1 796 ? 33.754 35.897 41.422 1.00 28.98 796 SER A O 1
ATOM 6391 N N . PRO A 1 797 ? 35.736 35.742 40.365 1.00 36.03 797 PRO A N 1
ATOM 6392 C CA . PRO A 1 797 ? 35.567 36.993 39.641 1.00 36.03 797 PRO A CA 1
ATOM 6393 C C . PRO A 1 797 ? 35.002 36.793 38.231 1.00 36.03 797 PRO A C 1
ATOM 6395 O O . PRO A 1 797 ? 35.517 36.045 37.404 1.00 36.03 797 PRO A O 1
ATOM 6398 N N . ALA A 1 798 ? 33.958 37.575 37.981 1.00 31.67 798 ALA A N 1
ATOM 6399 C CA . ALA A 1 798 ? 33.374 37.933 36.700 1.00 31.67 798 ALA A CA 1
ATOM 6400 C C . ALA A 1 798 ? 34.278 38.848 35.851 1.00 31.67 798 ALA A C 1
ATOM 6402 O O . ALA A 1 798 ? 35.203 39.467 36.374 1.00 31.67 798 ALA A O 1
ATOM 6403 N N . SER A 1 799 ? 33.914 39.049 34.575 1.00 32.81 799 SER A N 1
ATOM 6404 C CA . SER A 1 799 ? 33.830 40.352 33.859 1.00 32.81 799 SER A CA 1
ATOM 6405 C C . SER A 1 799 ? 33.834 40.127 32.336 1.00 32.81 799 SER A C 1
ATOM 6407 O O . SER A 1 799 ? 34.492 39.208 31.877 1.00 32.81 799 SER A O 1
ATOM 6409 N N . ARG A 1 800 ? 33.182 40.892 31.447 1.00 34.16 800 ARG A N 1
ATOM 6410 C CA . ARG A 1 800 ? 32.464 42.197 31.414 1.00 34.16 800 ARG A CA 1
ATOM 6411 C C . ARG A 1 800 ? 31.777 42.246 30.011 1.00 34.16 800 ARG A C 1
ATOM 6413 O O . ARG A 1 800 ? 32.192 41.500 29.138 1.00 34.16 800 ARG A O 1
ATOM 6420 N N . ARG A 1 801 ? 30.793 43.082 29.652 1.00 30.61 801 ARG A N 1
ATOM 6421 C CA . ARG A 1 801 ? 30.419 44.442 30.079 1.00 30.61 801 ARG A CA 1
ATOM 6422 C C . ARG A 1 801 ? 29.009 44.792 29.558 1.00 30.61 801 ARG A C 1
ATOM 6424 O O . ARG A 1 801 ? 28.579 44.277 28.534 1.00 30.61 801 ARG A O 1
ATOM 6431 N N . ALA A 1 802 ? 28.355 45.713 30.260 1.00 30.69 802 ALA A N 1
ATOM 6432 C CA . ALA A 1 802 ? 27.066 46.336 29.954 1.00 30.69 802 ALA A CA 1
ATOM 6433 C C . ALA A 1 802 ? 27.193 47.582 29.051 1.00 30.69 802 ALA A C 1
ATOM 6435 O O . ALA A 1 802 ? 28.262 48.192 29.044 1.00 30.69 802 ALA A O 1
ATOM 6436 N N . ALA A 1 803 ? 26.093 48.010 28.404 1.00 29.22 803 ALA A N 1
ATOM 6437 C CA . ALA A 1 803 ? 25.427 49.310 28.647 1.00 29.22 803 ALA A CA 1
ATOM 6438 C C . ALA A 1 803 ? 24.315 49.664 27.616 1.00 29.22 803 ALA A C 1
ATOM 6440 O O . ALA A 1 803 ? 24.551 49.669 26.417 1.00 29.22 803 ALA A O 1
ATOM 6441 N N . GLN A 1 804 ? 23.159 50.063 28.173 1.00 29.81 804 GLN A N 1
ATOM 6442 C CA . GLN A 1 804 ? 22.271 51.197 27.821 1.00 29.81 804 GLN A CA 1
ATOM 6443 C C . GLN A 1 804 ? 21.292 51.201 26.611 1.00 29.81 804 GLN A C 1
ATOM 6445 O O . GLN A 1 804 ? 21.665 51.343 25.458 1.00 29.81 804 GLN A O 1
ATOM 6450 N N . ASN A 1 805 ? 20.004 51.246 27.007 1.00 29.50 805 ASN A N 1
ATOM 6451 C CA . ASN A 1 805 ? 18.895 52.159 26.643 1.00 29.50 805 ASN A CA 1
ATOM 6452 C C . ASN A 1 805 ? 18.223 52.203 25.244 1.00 29.50 805 ASN A C 1
ATOM 6454 O O . ASN A 1 805 ? 18.743 52.760 24.291 1.00 29.50 805 ASN A O 1
ATOM 6458 N N . GLN A 1 806 ? 16.944 51.774 25.274 1.00 28.78 806 GLN A N 1
ATOM 6459 C CA . GLN A 1 806 ? 15.687 52.412 24.803 1.00 28.78 806 GLN A CA 1
ATOM 6460 C C . GLN A 1 806 ? 15.570 53.005 23.379 1.00 28.78 806 GLN A C 1
ATOM 6462 O O . GLN A 1 806 ? 16.149 54.043 23.095 1.00 28.78 806 GLN A O 1
ATOM 6467 N N . ALA A 1 807 ? 14.587 52.527 22.592 1.00 26.66 807 ALA A N 1
ATOM 6468 C CA . ALA A 1 807 ? 13.256 53.162 22.469 1.00 26.66 807 ALA A CA 1
ATOM 6469 C C . ALA A 1 807 ? 12.264 52.376 21.565 1.00 26.66 807 ALA A C 1
ATOM 6471 O O . ALA A 1 807 ? 12.640 51.597 20.701 1.00 26.66 807 ALA A O 1
ATOM 6472 N N . LYS A 1 808 ? 10.976 52.599 21.859 1.00 28.53 808 LYS A N 1
ATOM 6473 C CA . LYS A 1 808 ? 9.705 51.946 21.465 1.00 28.53 808 LYS A CA 1
ATOM 6474 C C . LYS A 1 808 ? 9.295 52.079 19.981 1.00 28.53 808 LYS A C 1
ATOM 6476 O O . LYS A 1 808 ? 9.562 53.121 19.400 1.00 28.53 808 LYS A O 1
ATOM 6481 N N . LEU A 1 809 ? 8.421 51.175 19.487 1.00 24.62 809 LEU A N 1
ATOM 6482 C CA . LEU A 1 809 ? 6.993 51.475 19.177 1.00 24.62 809 LEU A CA 1
ATOM 6483 C C . LEU A 1 809 ? 6.172 50.273 18.624 1.00 24.62 809 LEU A C 1
ATOM 6485 O O . LEU A 1 809 ? 6.407 49.787 17.530 1.00 24.62 809 LEU A O 1
ATOM 6489 N N . ARG A 1 810 ? 5.179 49.864 19.436 1.00 26.08 810 ARG A N 1
ATOM 6490 C CA . ARG A 1 810 ? 3.789 49.399 19.176 1.00 26.08 810 ARG A CA 1
ATOM 6491 C C . ARG A 1 810 ? 3.427 48.596 17.904 1.00 26.08 810 ARG A C 1
ATOM 6493 O O . ARG A 1 810 ? 3.432 49.123 16.801 1.00 26.08 810 ARG A O 1
ATOM 6500 N N . PHE A 1 811 ? 2.846 47.412 18.130 1.00 27.97 811 PHE A N 1
ATOM 6501 C CA . PHE A 1 811 ? 1.898 46.745 17.223 1.00 27.97 811 PHE A CA 1
ATOM 6502 C C . PHE A 1 811 ? 0.450 47.150 17.567 1.00 27.97 811 PHE A C 1
ATOM 6504 O O . PHE A 1 811 ? 0.111 47.138 18.754 1.00 27.97 811 PHE A O 1
ATOM 6511 N N . PRO A 1 812 ? -0.420 47.471 16.592 1.00 30.50 812 PRO A N 1
ATOM 6512 C CA . PRO A 1 812 ? -1.852 47.582 16.829 1.00 30.50 812 PRO A CA 1
ATOM 6513 C C . PRO A 1 812 ? -2.575 46.260 16.526 1.00 30.50 812 PRO A C 1
ATOM 6515 O O . PRO A 1 812 ? -2.410 45.658 15.467 1.00 30.50 812 PRO A O 1
ATOM 6518 N N . THR A 1 813 ? -3.431 45.848 17.456 1.00 29.95 813 THR A N 1
ATOM 6519 C CA . THR A 1 813 ? -4.609 45.005 17.217 1.00 29.95 813 THR A CA 1
ATOM 6520 C C . THR A 1 813 ? -5.625 45.760 16.359 1.00 29.95 813 THR A C 1
ATOM 6522 O O . THR A 1 813 ? -5.973 46.892 16.694 1.00 29.95 813 THR A O 1
ATOM 6525 N N . VAL A 1 814 ? -6.149 45.128 15.303 1.00 27.81 814 VAL A N 1
ATOM 6526 C CA . VAL A 1 814 ? -7.332 45.601 14.564 1.00 27.81 814 VAL A CA 1
ATOM 6527 C C . VAL A 1 814 ? -8.294 44.429 14.343 1.00 27.81 814 VAL A C 1
ATOM 6529 O O . VAL A 1 814 ? -7.901 43.374 13.850 1.00 27.81 814 VAL A O 1
ATOM 6532 N N . ASN A 1 815 ? -9.547 44.646 14.752 1.00 26.91 815 ASN A N 1
ATOM 6533 C CA . ASN A 1 815 ? -10.727 43.821 14.491 1.00 26.91 815 ASN A CA 1
ATOM 6534 C C . ASN A 1 815 ? -10.974 43.636 12.986 1.00 26.91 815 ASN A C 1
ATOM 6536 O O . ASN A 1 815 ? -10.811 44.580 12.219 1.00 26.91 815 ASN A O 1
ATOM 6540 N N . LEU A 1 816 ? -11.490 42.474 12.581 1.00 27.27 816 LEU A N 1
ATOM 6541 C CA . LEU A 1 816 ? -12.105 42.286 11.264 1.00 27.27 816 LEU A CA 1
ATOM 6542 C C . LEU A 1 816 ? -13.560 41.842 11.434 1.00 27.27 816 LEU A C 1
ATOM 6544 O O . LEU A 1 816 ? -13.855 40.660 11.587 1.00 27.27 816 LEU A O 1
ATOM 6548 N N . SER A 1 817 ? -14.448 42.831 11.391 1.00 26.75 817 SER A N 1
ATOM 6549 C CA . SER A 1 817 ? -15.823 42.715 10.910 1.00 26.75 817 SER A CA 1
ATOM 6550 C C . SER A 1 817 ? -15.904 43.385 9.531 1.00 26.75 817 SER A C 1
ATOM 6552 O O . SER A 1 817 ? -15.345 44.464 9.354 1.00 26.75 817 SER A O 1
ATOM 6554 N N . ASP A 1 818 ? -16.604 42.733 8.602 1.00 29.69 818 ASP A N 1
ATOM 6555 C CA . ASP A 1 818 ? -17.171 43.226 7.335 1.00 29.69 818 ASP A CA 1
ATOM 6556 C C . ASP A 1 818 ? -16.286 43.956 6.304 1.00 29.69 818 ASP A C 1
ATOM 6558 O O . ASP A 1 818 ? -16.013 45.145 6.421 1.00 29.69 818 ASP A O 1
ATOM 6562 N N . ALA A 1 819 ? -16.014 43.288 5.170 1.00 26.98 819 ALA A N 1
ATOM 6563 C CA . ALA A 1 819 ? -16.071 43.915 3.839 1.00 26.98 819 ALA A CA 1
ATOM 6564 C C . ALA A 1 819 ? -16.130 42.873 2.700 1.00 26.98 819 ALA A C 1
ATOM 6566 O O . ALA A 1 819 ? -15.398 41.887 2.676 1.00 26.98 819 ALA A O 1
ATOM 6567 N N . ARG A 1 820 ? -17.034 43.131 1.748 1.00 27.31 820 ARG A N 1
ATOM 6568 C CA . ARG A 1 820 ? -17.381 42.347 0.548 1.00 27.31 820 ARG A CA 1
ATOM 6569 C C . ARG A 1 820 ? -16.229 42.252 -0.475 1.00 27.31 820 ARG A C 1
ATOM 6571 O O . ARG A 1 820 ? -15.394 43.151 -0.519 1.00 27.31 820 ARG A O 1
ATOM 6578 N N . PRO A 1 821 ? -16.220 41.240 -1.367 1.00 30.66 821 PRO A N 1
ATOM 6579 C CA . PRO A 1 821 ? -15.212 41.129 -2.418 1.00 30.66 821 PRO A CA 1
ATOM 6580 C C . PRO A 1 821 ? -15.530 42.027 -3.626 1.00 30.66 821 PRO A C 1
ATOM 6582 O O . PRO A 1 821 ? -16.612 41.944 -4.208 1.00 30.66 821 PRO A O 1
ATOM 6585 N N . ALA A 1 822 ? -14.555 42.849 -4.023 1.00 27.61 822 ALA A N 1
ATOM 6586 C CA . ALA A 1 822 ? -14.509 43.532 -5.313 1.00 27.61 822 ALA A CA 1
ATOM 6587 C C . ALA A 1 822 ? -13.664 42.721 -6.314 1.00 27.61 822 ALA A C 1
ATOM 6589 O O . ALA A 1 822 ? -12.657 42.111 -5.954 1.00 27.61 822 ALA A O 1
ATOM 6590 N N . ALA A 1 823 ? -14.131 42.698 -7.562 1.00 28.59 823 ALA A N 1
ATOM 6591 C CA . ALA A 1 823 ? -13.619 41.925 -8.689 1.00 28.59 823 ALA A CA 1
ATOM 6592 C C . ALA A 1 823 ? -12.200 42.334 -9.145 1.00 28.59 823 ALA A C 1
ATOM 6594 O O . ALA A 1 823 ? -11.813 43.490 -8.967 1.00 28.59 823 ALA A O 1
ATOM 6595 N N . PRO A 1 824 ? -11.441 41.436 -9.806 1.00 31.69 824 PRO A N 1
ATOM 6596 C CA . PRO A 1 824 ? -10.170 41.790 -10.418 1.00 31.69 824 PRO A CA 1
ATOM 6597 C C . PRO A 1 824 ? -10.366 42.330 -11.841 1.00 31.69 824 PRO A C 1
ATOM 6599 O O . PRO A 1 824 ? -10.902 41.658 -12.723 1.00 31.69 824 PRO A O 1
ATOM 6602 N N . THR A 1 825 ? -9.881 43.548 -12.062 1.00 26.91 825 THR A N 1
ATOM 6603 C CA . THR A 1 825 ? -9.676 44.168 -13.371 1.00 26.91 825 THR A CA 1
ATOM 6604 C C . THR A 1 825 ? -8.418 43.597 -14.032 1.00 26.91 825 THR A C 1
ATOM 6606 O O . THR A 1 825 ? -7.310 43.735 -13.521 1.00 26.91 825 THR A O 1
ATOM 6609 N N . TYR A 1 826 ? -8.586 42.972 -15.199 1.00 30.34 826 TYR A N 1
ATOM 6610 C CA . TYR A 1 826 ? -7.503 42.710 -16.149 1.00 30.34 826 TYR A CA 1
ATOM 6611 C C . TYR A 1 826 ? -7.485 43.836 -17.185 1.00 30.34 826 TYR A C 1
ATOM 6613 O O . TYR A 1 826 ? -8.452 44.029 -17.919 1.00 30.34 826 TYR A O 1
ATOM 6621 N N . GLY A 1 827 ? -6.385 44.587 -17.229 1.00 25.08 827 GLY A N 1
ATOM 6622 C CA . GLY A 1 827 ? -6.102 45.556 -18.282 1.00 25.08 827 GLY A CA 1
ATOM 6623 C C . GLY A 1 827 ? -5.428 44.878 -19.471 1.00 25.08 827 GLY A C 1
ATOM 6624 O O . GLY A 1 827 ? -4.323 44.358 -19.342 1.00 25.08 827 GLY A O 1
ATOM 6625 N N . GLY A 1 828 ? -6.086 44.917 -20.627 1.00 25.98 828 GLY A N 1
ATOM 6626 C CA . GLY A 1 828 ? -5.482 44.722 -21.941 1.00 25.98 828 GLY A CA 1
ATOM 6627 C C . GLY A 1 828 ? -5.781 45.951 -22.794 1.00 25.98 828 GLY A C 1
ATOM 6628 O O . GLY A 1 828 ? -6.942 46.254 -23.055 1.00 25.98 828 GLY A O 1
ATOM 6629 N N . GLN A 1 829 ? -4.743 46.687 -23.192 1.00 27.14 829 GLN A N 1
ATOM 6630 C CA . GLN A 1 829 ? -4.846 47.730 -24.209 1.00 27.14 829 GLN A CA 1
ATOM 6631 C C . GLN A 1 829 ? -4.764 47.095 -25.599 1.00 27.14 829 GLN A C 1
ATOM 6633 O O . GLN A 1 829 ? -3.776 46.444 -25.927 1.00 27.14 829 GLN A O 1
ATOM 6638 N N . SER A 1 830 ? -5.780 47.343 -26.422 1.00 25.58 830 SER A N 1
ATOM 6639 C CA . SER A 1 830 ? -5.692 48.098 -27.685 1.00 25.58 830 SER A CA 1
ATOM 6640 C C . SER A 1 830 ? -6.675 47.562 -28.731 1.00 25.58 830 SER A C 1
ATOM 6642 O O . SER A 1 830 ? -6.493 46.507 -29.322 1.00 25.58 830 SER A O 1
ATOM 6644 N N . HIS A 1 831 ? -7.713 48.354 -28.994 1.00 27.08 831 HIS A N 1
ATOM 6645 C CA . HIS A 1 831 ? -8.325 48.444 -30.312 1.00 27.08 831 HIS A CA 1
ATOM 6646 C C . HIS A 1 831 ? -8.356 49.921 -30.683 1.00 27.08 831 HIS A C 1
ATOM 6648 O O . HIS A 1 831 ? -8.828 50.749 -29.904 1.00 27.08 831 HIS A O 1
ATOM 6654 N N . HIS A 1 832 ? -7.852 50.239 -31.872 1.00 27.47 832 HIS A N 1
ATOM 6655 C CA . HIS A 1 832 ? -8.094 51.513 -32.525 1.00 27.47 832 HIS A CA 1
ATOM 6656 C C . HIS A 1 832 ? -8.856 51.280 -33.829 1.00 27.47 832 HIS A C 1
ATOM 6658 O O . HIS A 1 832 ? -8.551 50.355 -34.576 1.00 27.47 832 HIS A O 1
ATOM 6664 N N . ALA A 1 833 ? -9.766 52.227 -34.062 1.00 26.41 833 ALA A N 1
ATOM 6665 C CA . ALA A 1 833 ? -10.376 52.645 -35.322 1.00 26.41 833 ALA A CA 1
ATOM 6666 C C . ALA A 1 833 ? -11.612 51.875 -35.831 1.00 26.41 833 ALA A C 1
ATOM 6668 O O . ALA A 1 833 ? -11.523 50.845 -36.483 1.00 26.41 833 ALA A O 1
ATOM 6669 N N . GLN A 1 834 ? -12.768 52.483 -35.519 1.00 26.17 834 GLN A N 1
ATOM 6670 C CA . GLN A 1 834 ? -13.729 53.076 -36.468 1.00 26.17 834 GLN A CA 1
ATOM 6671 C C . GLN A 1 834 ? -14.139 52.245 -37.699 1.00 26.17 834 GLN A C 1
ATOM 6673 O O . GLN A 1 834 ? -13.317 51.925 -38.543 1.00 26.17 834 GLN A O 1
ATOM 6678 N N . VAL A 1 835 ? -15.450 52.080 -37.908 1.00 27.03 835 VAL A N 1
ATOM 6679 C CA . VAL A 1 835 ? -16.253 52.927 -38.818 1.00 27.03 835 VAL A CA 1
ATOM 6680 C C . VAL A 1 835 ? -17.743 52.559 -38.688 1.00 27.03 835 VAL A C 1
ATOM 6682 O O . VAL A 1 835 ? -18.123 51.432 -38.389 1.00 27.03 835 VAL A O 1
ATOM 6685 N N . HIS A 1 836 ? -18.564 53.591 -38.849 1.00 28.31 836 HIS A N 1
ATOM 6686 C CA . HIS A 1 836 ? -20.014 53.660 -38.749 1.00 28.31 836 HIS A CA 1
ATOM 6687 C C . HIS A 1 836 ? -20.793 52.964 -39.888 1.00 28.31 836 HIS A C 1
ATOM 6689 O O . HIS A 1 836 ? -20.384 52.980 -41.041 1.00 28.31 836 HIS A O 1
ATOM 6695 N N . HIS A 1 837 ? -22.028 52.599 -39.522 1.00 29.94 837 HIS A N 1
ATOM 6696 C CA . HIS A 1 837 ? -23.281 52.630 -40.293 1.00 29.94 837 HIS A CA 1
ATOM 6697 C C . HIS A 1 837 ? -23.700 51.501 -41.257 1.00 29.94 837 HIS A C 1
ATOM 6699 O O . HIS A 1 837 ? -23.001 51.092 -42.171 1.00 29.94 837 HIS A O 1
ATOM 6705 N N . SER A 1 838 ? -25.004 51.214 -41.101 1.00 27.53 838 SER A N 1
ATOM 6706 C CA . SER A 1 838 ? -26.015 50.716 -42.049 1.00 27.53 838 SER A CA 1
ATOM 6707 C C . SER A 1 838 ? -26.350 49.210 -42.056 1.00 27.53 838 SER A C 1
ATOM 6709 O O . SER A 1 838 ? -25.646 48.365 -42.585 1.00 27.53 838 SER A O 1
ATOM 6711 N N . LYS A 1 839 ? -27.519 48.922 -41.456 1.00 30.86 839 LYS A N 1
ATOM 6712 C CA . LYS A 1 839 ? -28.500 47.877 -41.832 1.00 30.86 839 LYS A CA 1
ATOM 6713 C C . LYS A 1 839 ? -28.880 47.985 -43.334 1.00 30.86 839 LYS A C 1
ATOM 6715 O O . LYS A 1 839 ? -28.641 49.053 -43.895 1.00 30.86 839 LYS A O 1
ATOM 6720 N N . PRO A 1 840 ? -29.758 47.119 -43.891 1.00 50.97 840 PRO A N 1
ATOM 6721 C CA . PRO A 1 840 ? -29.967 45.666 -43.728 1.00 50.97 840 PRO A CA 1
ATOM 6722 C C . PRO A 1 840 ? -30.130 44.947 -45.100 1.00 50.97 840 PRO A C 1
ATOM 6724 O O . PRO A 1 840 ? -30.373 45.606 -46.105 1.00 50.97 840 PRO A O 1
ATOM 6727 N N . CYS A 1 841 ? -30.126 43.609 -45.141 1.00 25.48 841 CYS A N 1
ATOM 6728 C CA . CYS A 1 841 ? -31.132 42.801 -45.865 1.00 25.48 841 CYS A CA 1
ATOM 6729 C C . CYS A 1 841 ? -30.858 41.295 -45.751 1.00 25.48 841 CYS A C 1
ATOM 6731 O O . CYS A 1 841 ? -29.701 40.888 -45.764 1.00 25.48 841 CYS A O 1
ATOM 6733 N N . SER A 1 842 ? -31.981 40.559 -45.712 1.00 33.59 842 SER A N 1
ATOM 6734 C CA . SER A 1 842 ? -32.212 39.105 -45.838 1.00 33.59 842 SER A CA 1
ATOM 6735 C C . SER A 1 842 ? -31.534 38.175 -44.843 1.00 33.59 842 SER A C 1
ATOM 6737 O O . SER A 1 842 ? -30.308 37.972 -44.965 1.00 33.59 842 SER A O 1
#